Protein 9A5V (pdb70)

Solvent-accessible surface area: 47617 Å² total; per-residue (Å²): 240,203,200,167,116,11,139,32,0,52,1,0,1,0,0,0,2,21,21,72,0,0,1,1,12,0,0,4,0,56,72,7,0,0,0,0,1,0,0,4,20,131,38,70,103,85,33,41,20,12,62,18,0,1,3,24,3,42,4,0,69,117,74,41,120,58,6,75,0,0,0,1,1,0,6,32,52,72,2,2,1,4,0,14,32,1,12,69,106,6,118,14,24,0,8,0,5,83,1,0,5,10,23,1,129,87,34,9,151,126,69,47,24,149,163,212,38,63,27,107,114,5,108,18,183,17,90,38,82,38,163,27,7,107,0,32,4,0,89,5,12,6,18,1,0,29,3,4,0,0,2,0,128,14,70,54,13,10,0,0,3,1,12,11,1,2,14,11,132,79,27,18,69,141,40,84,17,43,66,56,65,0,30,122,15,5,111,83,33,6,8,0,0,2,0,3,0,17,10,0,48,137,73,28,156,16,61,28,5,49,43,0,38,36,45,0,28,72,6,2,153,108,10,130,40,9,0,2,0,0,0,58,2,38,10,0,10,1,1,5,13,0,3,105,3,0,49,147,38,57,6,62,0,0,13,1,24,185,59,1,82,70,19,11,135,37,0,78,179,36,54,29,5,133,24,106,99,144,28,44,22,56,15,150,36,4,180,162,74,76,88,130,74,0,0,0,1,0,2,2,78,148,6,46,6,14,38,2,0,39,97,1,11,83,158,68,32,207,105,12,50,7,59,146,34,0,5,0,0,0,2,2,65,51,82,71,20,74,31,69,99,11,19,97,3,5,15,47,0,9,104,28,23,3,122,27,21,31,58,105,97,151,1,42,8,23,7,40,1,6,41,52,2,2,41,63,0,5,80,28,0,129,12,105,15,0,0,0,6,7,0,30,36,34,16,0,25,17,0,8,94,4,0,68,123,40,65,27,146,173,81,36,14,23,50,1,57,38,0,19,2,0,19,3,150,42,162,118,40,118,92,22,133,95,14,63,94,21,63,36,16,8,9,22,108,14,52,34,70,16,37,125,93,4,22,152,16,1,133,67,0,4,87,22,0,0,2,0,0,0,0,0,2,28,135,173,153,86,83,45,52,19,22,8,62,19,26,4,74,2,5,20,57,63,191,122,18,111,45,28,25,86,85,0,26,104,52,0,114,63,28,0,66,128,16,41,140,85,91,145,45,121,101,75,79,5,69,81,41,0,87,76,29,0,51,125,35,0,89,119,114,20,108,35,118,4,26,12,12,11,9,28,5,65,66,57,216,78,23,137,118,64,14,0,1,0,0,0,1,0,0,6,20,25,71,4,4,0,0,2,1,2,9,14,69,62,4,0,0,0,1,0,0,0,6,42,129,40,58,105,111,34,36,7,13,49,77,5,2,0,27,5,48,16,0,64,150,14,69,114,50,12,57,0,0,0,1,2,0,7,34,62,34,2,2,3,0,0,0,22,0,14,131,80,3,112,5,32,0,28,0,0,94,1,1,3,13,32,0,127,59,43,0,112,150,52,62,10,51,243,112,18,135,35,33,102,11,28,27,119,65,106,23,156,49,213,62,9,19,0,18,2,0,42,5,10,8,17,1,13,14,4,8,0,0,2,1,80,13,88,31,21,19,2,0,2,0,2,3,1,3,5,9,118,44,38,65,32,120,76,12,46,65,93,40,0,47,98,18,10,188,120,33,8,11,0,0,0,0,2,0,26,18,0,32,74,91,134,84,29,45,26,5,123,136,0,8,104,22,0,60,51,18,4,173,146,25,123,14,13,0,0,1,0,2,68,16,34,10,2,33,0,0,33,13,0,0,80,0,0,52,122,44,41,8,62,0,1,26,11,21,216,72,0,87,41,4,9,121,20,0,79,110,43,40,55,3,98,33,81,207,115,5,56,24,106,71,92,71,4,130,210,52,82,50,62,76,0,0,0,0,0,22,1,3,8,5,75,100,163,15,7,0,4,71,1,7,84,59,86,27,225,82,6,66,19,67,122,49,3,11,0,0,3,1,7,58,61,85,75,23,49,31,51,38,7,11,90,8,5,11,50,0,22,96,41,36,0,71,12,34,46,26,126,129,61,49,3,48,9,37,8,32,2,0,26,78,0,2,50,53,0,4,134,29,0,141,7,73,3,0,0,0,2,4,0,33,49,38,14,1,85,50,0,14,124,4,0,58,87,14,62,15,61,123,133,29,16,30,54,6,49,26,0,45,0,0,2,0,90,35,116,114,22,64,70,32,23,127,10,61,31,32,57,34,40,3,8,27,61,14,55,38,66,13,33,123,103,4,17,161,19,1,124,48,0,3,73,37,0,0,0,0,0,0,0,0,0,38,34,141,95,51,135,46,47,16,38,4,61,8,34,4,72,2,5,22,62,82,212,132,18,26,114,26,9,91,65,0,48,112,63,0,40,78,44,0,112,115,3,10,139,171,135,25,76,118,84,72,86,0,66,90,51,0,41,100,27,0,40,80,35,0,74,132,110,18,97,38,163,9,24,21,12,15,0,16,4,98,62

Sequence (1110 aa):
MKKKNTENVRIIALGGVGEIGKNLYVIEIDSDIFVVDAGLMHPENEMLGIDVVIPDISYLIERADRVKAIFLTHGHDENIGGVFYLLNKLSVPVYGTKLTLALLREKLKQYGHNRKTDLREIHSKSVITFESTKVSFFRTIHSIPDSVGVSFKTSLGSIVCTGDFKFDQTPALNQTCDIGEIAKIGNSGVLALLSDSANAERPGYTPSEAAVSGEISDALYNSQNRVIIAVFASNINRIQQVIHAAAQNGRKIAVAGKNLQSVLQLARKLGYIEADDELFISVQDVKKYPKREVAIITAGSQGEPLAALTRMANKAHKQLNIEEGDTVVIASTPIPGQELIYSKTVDLLARAGAQVIFAQKRVHVSGHGSQEELKLMINLLKPKYLIPVNGEYRMQKAHSKIAEETGMKRSDIFLIEKGDVVEFRGQNVKIGDKVPYGNILIDGLGVGDIGNIVLRDRRLLSQDGILIVVITLDKQKKHLVSGPEIITRGFVYVRESEGLIVQATELVRSIVTEATETSNVEWSTLKQAMRDALNQFLYEKTKRKPMIIPIIMEVMKFVKNDQTAVFALGGLGEIGKNTYAVQFQDEIVLIDAGIKFPEDELLGIDYVIPDYTYLVKNEDKIKGLFITHGHEDHIGGIPYLLRQVNIPVYGGKLAIGLLRNKLEEHGLLRQTKLNIIGEDDIVKFRKTAVSFFRTTHSIPDSYGIVVKTPPGNIVHTGDFKFDFTPVGEPANLTKMAEIGKEGVLCLLSDSTNSENPEFTMSERRVGESIHDIFRKVDGRIIFATFASNIHRLQQVIEAAVQNGRKVAVFGRSMESAIEIGQTLGYINCPKNTFIEHNEINRMPANKVTILCTGSQGEPMAALSRIANGTHRQISINPGDTVVFSSSPIPGNTISVSRTINQLYRAGAEVIHGPLNDIHTSGHGGQEEQKLMLRLIKPKFFMPIHGEYRMQKMHVKLATDCGIPEENCFIMDNGEVLALKGDEASVAGKIPSGSVYIDGSGIGDIGNIVLRDRRILSEEGLVIVVVSIDMDDFKISAGPDLISRGFVYMRESGDLINDAQELISNHLQKVMERKTTQWSEIKNEITDTLAPFLYEKTKRRPMILPIIMEV

B-factor: mean 0.93, std 0.07, range [0.33, 0.99]

Radius of gyration: 32.74 Å; Cα contacts (8 Å, |Δi|>4): 2543; chains: 2; bounding box: 76×92×89 Å

Nearest PDB structures (foldseek):
  3zq4-assembly1_A  TM=9.677E-01  e=1.325E-75  Bacillus subtilis subsp. subtilis str. 168
  3zq4-assembly1_C  TM=9.703E-01  e=3.789E-74  Bacillus subtilis subsp. subtilis str. 168
  3zq4-assembly1_E  TM=9.564E-01  e=8.034E-74  Bacillus subtilis subsp. subtilis str. 168
  3zq4-assembly1_D  TM=9.580E-01  e=2.026E-73  Bacillus subtilis subsp. subtilis str. 168
  6k6w-assembly2_B  TM=9.629E-01  e=6.468E-61  Staphylococcus epidermidis ATCC 12228

Foldseek 3Di:
DPQDAFFKWKKFFLDQAQDFFQGWIWIDTPQAIEIEFGAWAQDDPLQPQFGIKGKDPVVCLVSLVRYAEYEYQAADRSGQVRVLVVVVRHQYEYEAAPLNVLSNVVSCVVLVPPDDHRYDHDAQQDWDDDPRWIKHWWDFFFLAPRGIKIWTQHNLAIEIEGPFHFAAPDAFPPRHTRLVVLLVSQVRAAAEYAYELAALVFPDWWDYVVQLLVVLLVLLQPAPFEEEEFDQLRRLSLVQSNQVSLVVQQAAEEEEEPSSVVSVVSCVVSPNHDHDPVSYDYLQCCVVDGRSRYYYYYAYHNRHRQPQLQCQLVVNHDRHHDAARYEYEYLDDADVVCVVSVVVSVVSNVVNNYHYHYDVGPNYIHRHTHLVRLLSSCVSNVHQAYEYGNDRLVSLVSSLVSNVVNVHDSVRYDSDDHQWMFMDGNPDTDTDDGDDMDMFTHRPSDTNPDDPVVSVLVVLCQPAREKEFEWEAEPPLRDTPDFRDIDTDPHDDCVVCVVVRVVLRVQLVVLSVVQSVVVDDDPVRNQVVSQVSSQVSCCVVPVGGHHYHYHYHYD/DVLFDLQWKKKFWQDFAQDFFQTWIWIDRHLAIEIEFGAWDADDPLQPQFGIKHKDCVVCLVNLRSYAAYEYQAQDRRGHVRVLVVCVRHAHAYEFAPLNLLNNLVVCVVSVNNVRYHYHHDDQQDWADDDFKIKHWWDAFFLAPRGIKIWIAGPQGIETERGFHAQAPPAPDDGTDLVVLLVLQVRAAAEYAYELAALVPADWWDYVVLLLVLLLVVLVPAQFEEEEEDDLRRLSLVQSNLVSLVVQQAAEEEFDPSNVSSQVSCVVSVVHDDDPRRYDYLVCCVVDRRSRYYYYWYCLLLDCPTPLNCQLVVNHPRHHDDARYEYERLDDHDVPSPVSNVVSVVSNVVSRYHYHDDDPSSNYIHRHTHLVRLLSSCLSNVHQAYEYGNDRLVSLVSSLVSNVVSPHDSVRYDNDDHQFMWITGDNDIDRRDGDDHDIWTHRPPDTNPDDPVNSVLVVLCQPANEKEFEWEAALVQLDTPDFRAIDTDSHDDCVVCVVVRVVLRVQLVVQSVVVSVVSDDDPVVNQCSSQVRRQVSCCVVPVGGHHYHYHYHYD

Secondary structure (DSSP, 8-state):
---PPP-EEEEEEEESBSBSS--EEEEEETTEEEEE----BPPPTTSTT--EEEE--HHHHTTTTTEEEEE-S---HHHHTTHHHHHHH----EEE-HHHHHHHHHHHHHTT--S---EEE--TT-EEE-SS-EEEEEE-B-SSSS-EEEEEEETTEEEEE--S-B--SS-GGG----HHHHHHHHHT-EEEEEEE-TTTTS-S-PPPHHHHHHHHHHHHHH-SS-EEEE--TT-HHHHHHHHHHHHHTT-EEEEE-HHHHHHHHHHHHHTS----GGGEE-GGGGGGS-GGGEEEEE--TTS-SHHHHHHHHTT--SS----TT-EEEE-S-PPTT-HHHHHHHHHHHHHTT-EEE-TTSSS---SS--HHHHHHHHHHH--SEEEEESB-HHHHHHHHHHHHHTT--GGGB----TT-EEEEETTEEEEEPPPP--EEEEETTEES---HHHHHHHHHHHHH-EEEEEEEE-TTT--EEEEEEEEEESSS-TTT-HHHHHHHHHHHHHHHHHHHHSTT--HHHHHHHHHHHHHHHHHHHHS--PEEEEEEEE-/-TTS-TTSEEEEEEESBSBSS--EEEEEETTEEEEE----BPPPTTSTT--EEEE--HHHHTTGGGEEEEE-S-S-HHHHTTHHHHHHH----EEE-HHHHHHHHHHHHHTT-TTT--EEE--TT-EEE-SS-EEEEEE-B-SSSS-EEEEEEETTEEEEE--S-B--SS-SSPPP-HHHHHHHHHH-EEEEEEE-TTTT--SPPPPHHHHHHHHHHHHHH--S-EEEE--TT-HHHHHHHHHHHHHTT-EEEEESHHHHHHHHHHHHHTSS---TTSB--GGGGGGS-GGGEEEEES-TT--TTSHHHHHHTT--SS----TT-EEEE-SPPPTT-HHHHHHHHHHHHHTT-EEE-SGGG-----SS--HHHHHHHHHHH--SEEEEESB-HHHHHHHHHHHHHTT--GGGB----TTEEEEEETTEEEEEEE----EEEEETTEES---HHHHHHHHHHHHT-EEEEEEEEETTTTEEEEEEEEEEESS--TTTSHHHHHHHHHHHHHHHHHHHHTT---HHHHHHHHHHHHHHHHHHHHS--PEEEEEEEE-

Structure (mmCIF, N/CA/C/O backbone):
data_9A5V
#
_entry.id   9A5V
#
loop_
_entity.id
_entity.type
_entity.pdbx_description
1 POLYMER RNJ2_BACSU
2 POLYMER RNJ1_BACSU
#
loop_
_atom_site.group_PDB
_atom_site.id
_atom_site.type_symbol
_atom_site.label_atom_id
_atom_site.label_alt_id
_atom_site.label_comp_id
_atom_site.label_asym_id
_atom_site.label_entity_id
_atom_site.label_seq_id
_atom_site.pdbx_PDB_ins_code
_atom_site.Cartn_x
_atom_site.Cartn_y
_atom_site.Cartn_z
_atom_site.occupancy
_atom_site.B_iso_or_equiv
_atom_site.auth_seq_id
_atom_site.auth_comp_id
_atom_site.auth_asym_id
_atom_site.auth_atom_id
_atom_site.pdbx_PDB_model_num
ATOM 1 N N . MET A 1 1 ? 1.978 -46.598 -35.317 1.000 0.330 1 MET A N 1
ATOM 2 C CA . MET A 1 1 ? 1.487 -46.307 -33.949 1.000 0.330 1 MET A CA 1
ATOM 3 C C . MET A 1 1 ? -0.014 -46.086 -34.006 1.000 0.330 1 MET A C 1
ATOM 4 O O . MET A 1 1 ? -0.444 -45.236 -34.776 1.000 0.330 1 MET A O 1
ATOM 20 N N . LYS A 1 2 ? -0.816 -46.843 -33.248 1.000 0.370 2 LYS A N 1
ATOM 21 C CA . LYS A 1 2 ? -2.248 -46.536 -33.111 1.000 0.370 2 LYS A CA 1
ATOM 22 C C . LYS A 1 2 ? -2.372 -45.186 -32.400 1.000 0.370 2 LYS A C 1
ATOM 23 O O . LYS A 1 2 ? -1.744 -45.009 -31.361 1.000 0.370 2 LYS A O 1
ATOM 42 N N . LYS A 1 3 ? -3.146 -44.246 -32.957 1.000 0.470 3 LYS A N 1
ATOM 43 C CA . LYS A 1 3 ? -3.616 -43.076 -32.203 1.000 0.470 3 LYS A CA 1
ATOM 44 C C . LYS A 1 3 ? -4.421 -43.626 -31.027 1.000 0.470 3 LYS A C 1
ATOM 45 O O . LYS A 1 3 ? -5.546 -44.074 -31.230 1.000 0.470 3 LYS A O 1
ATOM 64 N N . LYS A 1 4 ? -3.814 -43.698 -29.843 1.000 0.630 4 LYS A N 1
ATOM 65 C CA . LYS A 1 4 ? -4.553 -43.966 -28.609 1.000 0.630 4 LYS A CA 1
ATOM 66 C C . LYS A 1 4 ? -5.555 -42.818 -28.464 1.000 0.630 4 LYS A C 1
ATOM 67 O O . LYS A 1 4 ? -5.163 -41.661 -28.586 1.000 0.630 4 LYS A O 1
ATOM 86 N N . ASN A 1 5 ? -6.836 -43.141 -28.324 1.000 0.830 5 ASN A N 1
ATOM 87 C CA . ASN A 1 5 ? -7.846 -42.139 -28.005 1.000 0.830 5 ASN A CA 1
ATOM 88 C C . ASN A 1 5 ? -7.676 -41.787 -26.524 1.000 0.830 5 ASN A C 1
ATOM 89 O O . ASN A 1 5 ? -7.699 -42.692 -25.697 1.000 0.830 5 ASN A O 1
ATOM 100 N N . THR A 1 6 ? -7.476 -40.509 -26.215 1.000 0.890 6 THR A N 1
ATOM 101 C CA . THR A 1 6 ? -7.475 -39.985 -24.845 1.000 0.890 6 THR A CA 1
ATOM 102 C C . THR A 1 6 ? -8.861 -40.183 -24.248 1.000 0.890 6 THR A C 1
ATOM 103 O O . THR A 1 6 ? -9.857 -39.803 -24.872 1.000 0.890 6 THR A O 1
ATOM 114 N N . GLU A 1 7 ? -8.930 -40.768 -23.058 1.000 0.880 7 GLU A N 1
ATOM 115 C CA . GLU A 1 7 ? -10.198 -41.032 -22.377 1.000 0.880 7 GLU A CA 1
ATOM 116 C C . GLU A 1 7 ? -10.532 -39.932 -21.367 1.000 0.880 7 GLU A C 1
ATOM 117 O O . GLU A 1 7 ? -11.698 -39.540 -21.263 1.000 0.880 7 GLU A O 1
ATOM 129 N N . ASN A 1 8 ? -9.525 -39.417 -20.649 1.000 0.920 8 ASN A N 1
ATOM 130 C CA . ASN A 1 8 ? -9.712 -38.434 -19.582 1.000 0.920 8 ASN A CA 1
ATOM 131 C C . ASN A 1 8 ? -8.649 -37.320 -19.607 1.000 0.920 8 ASN A C 1
ATOM 132 O O . ASN A 1 8 ? -7.460 -37.588 -19.782 1.000 0.920 8 ASN A O 1
ATOM 143 N N . VAL A 1 9 ? -9.078 -36.074 -19.377 1.000 0.960 9 VAL A N 1
ATOM 144 C CA . VAL A 1 9 ? -8.207 -34.904 -19.167 1.000 0.960 9 VAL A CA 1
ATOM 145 C C . VAL A 1 9 ? -8.605 -34.205 -17.875 1.000 0.960 9 VAL A C 1
ATOM 146 O O . VAL A 1 9 ? -9.788 -33.945 -17.656 1.000 0.960 9 VAL A O 1
ATOM 159 N N . ARG A 1 10 ? -7.628 -33.849 -17.037 1.000 0.970 10 ARG A N 1
ATOM 160 C CA . ARG A 1 10 ? -7.855 -33.041 -15.829 1.000 0.970 10 ARG A CA 1
ATOM 161 C C . ARG A 1 10 ? -6.930 -31.838 -15.815 1.000 0.970 10 ARG A C 1
ATOM 162 O O . ARG A 1 10 ? -5.741 -31.967 -16.091 1.000 0.970 10 ARG A O 1
ATOM 183 N N . ILE A 1 11 ? -7.485 -30.684 -15.476 1.000 0.980 11 ILE A N 1
ATOM 184 C CA . ILE A 1 11 ? -6.755 -29.424 -15.347 1.000 0.980 11 ILE A CA 1
ATOM 185 C C . ILE A 1 11 ? -6.931 -28.932 -13.915 1.000 0.980 11 ILE A C 1
ATOM 186 O O . ILE A 1 11 ? -8.057 -28.863 -13.424 1.000 0.980 11 ILE A O 1
ATOM 202 N N . ILE A 1 12 ? -5.819 -28.628 -13.251 1.000 0.980 12 ILE A N 1
ATOM 203 C CA . ILE A 1 12 ? -5.783 -28.237 -11.840 1.000 0.980 12 ILE A CA 1
ATOM 204 C C . ILE A 1 12 ? -4.800 -27.083 -11.688 1.000 0.980 12 ILE A C 1
ATOM 205 O O . ILE A 1 12 ? -3.696 -27.140 -12.224 1.000 0.980 12 ILE A O 1
ATOM 221 N N . ALA A 1 13 ? -5.160 -26.062 -10.922 1.000 0.980 13 ALA A N 1
ATOM 222 C CA . ALA A 1 13 ? -4.224 -25.031 -10.495 1.000 0.980 13 ALA A CA 1
ATOM 223 C C . ALA A 1 13 ? -3.889 -25.237 -9.010 1.000 0.980 13 ALA A C 1
ATOM 224 O O . ALA A 1 13 ? -4.788 -25.251 -8.169 1.000 0.980 13 ALA A O 1
ATOM 231 N N . LEU A 1 14 ? -2.606 -25.407 -8.671 1.000 0.980 14 LEU A N 1
ATOM 232 C CA . LEU A 1 14 ? -2.154 -25.424 -7.267 1.000 0.980 14 LEU A CA 1
ATOM 233 C C . LEU A 1 14 ? -1.752 -24.017 -6.784 1.000 0.980 14 LEU A C 1
ATOM 234 O O . LEU A 1 14 ? -1.678 -23.773 -5.581 1.000 0.980 14 LEU A O 1
ATOM 250 N N . GLY A 1 15 ? -1.562 -23.079 -7.715 1.000 0.980 15 GLY A N 1
ATOM 251 C CA . GLY A 1 15 ? -1.333 -21.654 -7.475 1.000 0.980 15 GLY A CA 1
ATOM 252 C C . GLY A 1 15 ? -1.584 -20.827 -8.743 1.000 0.980 15 GLY A C 1
ATOM 253 O O . GLY A 1 15 ? -1.928 -21.390 -9.783 1.000 0.980 15 GLY A O 1
ATOM 257 N N . GLY A 1 16 ? -1.471 -19.498 -8.656 1.000 0.970 16 GLY A N 1
ATOM 258 C CA . GLY A 1 16 ? -1.687 -18.587 -9.796 1.000 0.970 16 GLY A CA 1
ATOM 259 C C . GLY A 1 16 ? -3.153 -18.301 -10.151 1.000 0.970 16 GLY A C 1
ATOM 260 O O . GLY A 1 16 ? -3.431 -17.570 -11.099 1.000 0.970 16 GLY A O 1
ATOM 264 N N . VAL A 1 17 ? -4.115 -18.851 -9.401 1.000 0.970 17 VAL A N 1
ATOM 265 C CA . VAL A 1 17 ? -5.548 -18.538 -9.535 1.000 0.970 17 VAL A CA 1
ATOM 266 C C . VAL A 1 17 ? -6.091 -17.941 -8.239 1.000 0.970 17 VAL A C 1
ATOM 267 O O . VAL A 1 17 ? -5.917 -18.484 -7.146 1.000 0.970 17 VAL A O 1
ATOM 280 N N . GLY A 1 18 ? -6.754 -16.794 -8.364 1.000 0.940 18 GLY A N 1
ATOM 281 C CA . GLY A 1 18 ? -7.287 -16.021 -7.240 1.000 0.940 18 GLY A CA 1
ATOM 282 C C . GLY A 1 18 ? -6.222 -15.184 -6.527 1.000 0.940 18 GLY A C 1
ATOM 283 O O . GLY A 1 18 ? -6.505 -14.636 -5.465 1.000 0.940 18 GLY A O 1
ATOM 287 N N . GLU A 1 19 ? -5.030 -15.094 -7.115 1.000 0.940 19 GLU A N 1
ATOM 288 C CA . GLU A 1 19 ? -3.826 -14.426 -6.620 1.000 0.940 19 GLU A CA 1
ATOM 289 C C . GLU A 1 19 ? -2.906 -14.083 -7.806 1.000 0.940 19 GLU A C 1
ATOM 290 O O . GLU A 1 19 ? -3.138 -14.551 -8.922 1.000 0.940 19 GLU A O 1
ATOM 302 N N . ILE A 1 20 ? -1.868 -13.285 -7.558 1.000 0.920 20 ILE A N 1
ATOM 303 C CA . ILE A 1 20 ? -0.769 -13.036 -8.502 1.000 0.920 20 ILE A CA 1
ATOM 304 C C . ILE A 1 20 ? 0.474 -13.756 -7.966 1.000 0.920 20 ILE A C 1
ATOM 305 O O . ILE A 1 20 ? 0.788 -13.655 -6.777 1.000 0.920 20 ILE A O 1
ATOM 321 N N . GLY A 1 21 ? 1.157 -14.492 -8.839 1.000 0.940 21 GLY A N 1
ATOM 322 C CA . GLY A 1 21 ? 2.319 -15.309 -8.504 1.000 0.940 21 GLY A CA 1
ATOM 323 C C . GLY A 1 21 ? 1.971 -16.747 -8.117 1.000 0.940 21 GLY A C 1
ATOM 324 O O . GLY A 1 21 ? 0.819 -17.177 -8.182 1.000 0.940 21 GLY A O 1
ATOM 328 N N . LYS A 1 22 ? 2.988 -17.529 -7.724 1.000 0.970 22 LYS A N 1
ATOM 329 C CA . LYS A 1 22 ? 2.846 -18.973 -7.440 1.000 0.970 22 LYS A CA 1
ATOM 330 C C . LYS A 1 22 ? 2.239 -19.777 -8.604 1.000 0.970 22 LYS A C 1
ATOM 331 O O . LYS A 1 22 ? 1.580 -20.787 -8.366 1.000 0.970 22 LYS A O 1
ATOM 350 N N . ASN A 1 23 ? 2.467 -19.376 -9.856 1.000 0.980 23 ASN A N 1
ATOM 351 C CA . ASN A 1 23 ? 1.892 -20.061 -11.015 1.000 0.980 23 ASN A CA 1
ATOM 352 C C . ASN A 1 23 ? 2.353 -21.527 -11.060 1.000 0.980 23 ASN A C 1
ATOM 353 O O . ASN A 1 23 ? 3.550 -21.803 -11.149 1.000 0.980 23 ASN A O 1
ATOM 364 N N . LEU A 1 24 ? 1.406 -22.462 -10.940 1.000 0.990 24 LEU A N 1
ATOM 365 C CA . LEU A 1 24 ? 1.651 -23.902 -11.018 1.000 0.990 24 LEU A CA 1
ATOM 366 C C . LEU A 1 24 ? 0.373 -24.599 -11.487 1.000 0.990 24 LEU A C 1
ATOM 367 O O . LEU A 1 24 ? -0.591 -24.750 -10.725 1.000 0.990 24 LEU A O 1
ATOM 383 N N . TYR A 1 25 ? 0.391 -25.054 -12.738 1.000 0.990 25 TYR A N 1
ATOM 384 C CA . TYR A 1 25 ? -0.735 -25.724 -13.384 1.000 0.990 25 TYR A CA 1
ATOM 385 C C . TYR A 1 25 ? -0.410 -27.193 -13.644 1.000 0.990 25 TYR A C 1
ATOM 386 O O . TYR A 1 25 ? 0.656 -27.534 -14.150 1.000 0.990 25 TYR A O 1
ATOM 404 N N . VAL A 1 26 ? -1.339 -28.080 -13.317 1.000 0.990 26 VAL A N 1
ATOM 405 C CA . VAL A 1 26 ? -1.209 -29.526 -13.489 1.000 0.990 26 VAL A CA 1
ATOM 406 C C . VAL A 1 26 ? -2.176 -29.974 -14.576 1.000 0.990 26 VAL A C 1
ATOM 407 O O . VAL A 1 26 ? -3.386 -29.771 -14.471 1.000 0.990 26 VAL A O 1
ATOM 420 N N . ILE A 1 27 ? -1.629 -30.597 -15.615 1.000 0.980 27 ILE A N 1
ATOM 421 C CA . ILE A 1 27 ? -2.367 -31.159 -16.743 1.000 0.980 27 ILE A CA 1
ATOM 422 C C . ILE A 1 27 ? -2.228 -32.682 -16.682 1.000 0.980 27 ILE A C 1
ATOM 423 O O . ILE A 1 27 ? -1.158 -33.223 -16.968 1.000 0.980 27 ILE A O 1
ATOM 439 N N . GLU A 1 28 ? -3.296 -33.385 -16.305 1.000 0.970 28 GLU A N 1
ATOM 440 C CA . GLU A 1 28 ? -3.347 -34.847 -16.406 1.000 0.970 28 GLU A CA 1
ATOM 441 C C . GLU A 1 28 ? -3.981 -35.260 -17.732 1.000 0.970 28 GLU A C 1
ATOM 442 O O . GLU A 1 28 ? -5.072 -34.801 -18.078 1.000 0.970 28 GLU A O 1
ATOM 454 N N . ILE A 1 29 ? -3.313 -36.158 -18.452 1.000 0.960 29 ILE A N 1
ATOM 455 C CA . ILE A 1 29 ? -3.819 -36.790 -19.671 1.000 0.960 29 ILE A CA 1
ATOM 456 C C . ILE A 1 29 ? -3.742 -38.295 -19.436 1.000 0.960 29 ILE A C 1
ATOM 457 O O . ILE A 1 29 ? -2.659 -38.886 -19.432 1.000 0.960 29 ILE A O 1
ATOM 473 N N . ASP A 1 30 ? -4.901 -38.904 -19.192 1.000 0.930 30 ASP A N 1
ATOM 474 C CA . ASP A 1 30 ? -5.033 -40.283 -18.726 1.000 0.930 30 ASP A CA 1
ATOM 475 C C . ASP A 1 30 ? -4.150 -40.554 -17.480 1.000 0.930 30 ASP A C 1
ATOM 476 O O . ASP A 1 30 ? -4.411 -40.057 -16.380 1.000 0.930 30 ASP A O 1
ATOM 485 N N . SER A 1 31 ? -3.087 -41.346 -17.630 1.000 0.930 31 SER A N 1
ATOM 486 C CA . SER A 1 31 ? -2.161 -41.692 -16.548 1.000 0.930 31 SER A CA 1
ATOM 487 C C . SER A 1 31 ? -1.027 -40.690 -16.358 1.000 0.930 31 SER A C 1
ATOM 488 O O . SER A 1 31 ? -0.457 -40.656 -15.269 1.000 0.930 31 SER A O 1
ATOM 496 N N . ASP A 1 32 ? -0.691 -39.900 -17.374 1.000 0.970 32 ASP A N 1
ATOM 497 C CA . ASP A 1 32 ? 0.468 -39.012 -17.330 1.000 0.970 32 ASP A CA 1
ATOM 498 C C . ASP A 1 32 ? 0.092 -37.661 -16.725 1.000 0.970 32 ASP A C 1
ATOM 499 O O . ASP A 1 32 ? -0.949 -37.090 -17.049 1.000 0.970 32 ASP A O 1
ATOM 508 N N . ILE A 1 33 ? 0.964 -37.140 -15.862 1.000 0.980 33 ILE A N 1
ATOM 509 C CA . ILE A 1 33 ? 0.841 -35.812 -15.263 1.000 0.980 33 ILE A CA 1
ATOM 510 C C . ILE A 1 33 ? 1.961 -34.926 -15.798 1.000 0.980 33 ILE A C 1
ATOM 511 O O . ILE A 1 33 ? 3.142 -35.281 -15.752 1.000 0.980 33 ILE A O 1
ATOM 527 N N . PHE A 1 34 ? 1.592 -33.741 -16.257 1.000 0.990 34 PHE A N 1
ATOM 528 C CA . PHE A 1 34 ? 2.518 -32.703 -16.678 1.000 0.990 34 PHE A CA 1
ATOM 529 C C . PHE A 1 34 ? 2.299 -31.460 -15.821 1.000 0.990 34 PHE A C 1
ATOM 530 O O . PHE A 1 34 ? 1.162 -31.110 -15.513 1.000 0.990 34 PHE A O 1
ATOM 547 N N . VAL A 1 35 ? 3.386 -30.799 -15.434 1.000 0.990 35 VAL A N 1
ATOM 548 C CA . VAL A 1 35 ? 3.345 -29.545 -14.674 1.000 0.990 35 VAL A CA 1
ATOM 549 C C . VAL A 1 35 ? 3.767 -28.409 -15.594 1.000 0.990 35 VAL A C 1
ATOM 550 O O . VAL A 1 35 ? 4.745 -28.548 -16.328 1.000 0.990 35 VAL A O 1
ATOM 563 N N . VAL A 1 36 ? 3.036 -27.302 -15.568 1.000 0.990 36 VAL A N 1
ATOM 564 C CA . VAL A 1 36 ? 3.375 -26.062 -16.266 1.000 0.990 36 VAL A CA 1
ATOM 565 C C . VAL A 1 36 ? 3.631 -24.992 -15.224 1.000 0.990 36 VAL A C 1
ATOM 566 O O . VAL A 1 36 ? 2.730 -24.655 -14.457 1.000 0.990 36 VAL A O 1
ATOM 579 N N . ASP A 1 37 ? 4.854 -24.472 -15.247 1.000 0.980 37 ASP A N 1
ATOM 580 C CA . ASP A 1 37 ? 5.403 -23.532 -14.278 1.000 0.980 37 ASP A CA 1
ATOM 581 C C . ASP A 1 37 ? 5.381 -24.045 -12.828 1.000 0.980 37 ASP A C 1
ATOM 582 O O . ASP A 1 37 ? 4.720 -25.018 -12.466 1.000 0.980 37 ASP A O 1
ATOM 591 N N . ALA A 1 38 ? 6.198 -23.417 -11.992 1.000 0.980 38 ALA A N 1
ATOM 592 C CA . ALA A 1 38 ? 6.176 -23.556 -10.547 1.000 0.980 38 ALA A CA 1
ATOM 593 C C . ALA A 1 38 ? 6.807 -22.317 -9.910 1.000 0.980 38 ALA A C 1
ATOM 594 O O . ALA A 1 38 ? 8.011 -22.265 -9.647 1.000 0.980 38 ALA A O 1
ATOM 601 N N . GLY A 1 39 ? 5.981 -21.301 -9.700 1.000 0.970 39 GLY A N 1
ATOM 602 C CA . GLY A 1 39 ? 6.374 -20.008 -9.162 1.000 0.970 39 GLY A CA 1
ATOM 603 C C . GLY A 1 39 ? 6.518 -19.918 -7.652 1.000 0.970 39 GLY A C 1
ATOM 604 O O . GLY A 1 39 ? 6.087 -20.796 -6.906 1.000 0.970 39 GLY A O 1
ATOM 608 N N . LEU A 1 40 ? 7.054 -18.785 -7.210 1.000 0.960 40 LEU A N 1
ATOM 609 C CA . LEU A 1 40 ? 6.885 -18.264 -5.854 1.000 0.960 40 LEU A CA 1
ATOM 610 C C . LEU A 1 40 ? 5.978 -17.024 -5.858 1.000 0.960 40 LEU A C 1
ATOM 611 O O . LEU A 1 40 ? 5.596 -16.524 -6.912 1.000 0.960 40 LEU A O 1
ATOM 627 N N . MET A 1 41 ? 5.633 -16.533 -4.676 1.000 0.950 41 MET A N 1
ATOM 628 C CA . MET A 1 41 ? 4.921 -15.275 -4.455 1.000 0.950 41 MET A CA 1
ATOM 629 C C . MET A 1 41 ? 5.598 -14.537 -3.301 1.000 0.950 41 MET A C 1
ATOM 630 O O . MET A 1 41 ? 6.050 -15.165 -2.337 1.000 0.950 41 MET A O 1
ATOM 644 N N . HIS A 1 42 ? 5.663 -13.211 -3.389 1.000 0.890 42 HIS A N 1
ATOM 645 C CA . HIS A 1 42 ? 6.092 -12.387 -2.264 1.000 0.890 42 HIS A CA 1
ATOM 646 C C . HIS A 1 42 ? 5.009 -12.363 -1.172 1.000 0.890 42 HIS A C 1
ATOM 647 O O . HIS A 1 42 ? 3.822 -12.324 -1.494 1.000 0.890 42 HIS A O 1
ATOM 661 N N . PRO A 1 43 ? 5.387 -12.412 0.113 1.000 0.890 43 PRO A N 1
ATOM 662 C CA . PRO A 1 43 ? 4.419 -12.457 1.197 1.000 0.890 43 PRO A CA 1
ATOM 663 C C . PRO A 1 43 ? 3.558 -11.192 1.226 1.000 0.890 43 PRO A C 1
ATOM 664 O O . PRO A 1 43 ? 4.046 -10.087 0.996 1.000 0.890 43 PRO A O 1
ATOM 675 N N . GLU A 1 44 ? 2.272 -11.357 1.533 1.000 0.820 44 GLU A N 1
ATOM 676 C CA . GLU A 1 44 ? 1.379 -10.225 1.790 1.000 0.820 44 GLU A CA 1
ATOM 677 C C . GLU A 1 44 ? 1.718 -9.557 3.135 1.000 0.820 44 GLU A C 1
ATOM 678 O O . GLU A 1 44 ? 2.331 -10.179 4.002 1.000 0.820 44 GLU A O 1
ATOM 690 N N . ASN A 1 45 ? 1.234 -8.331 3.364 1.000 0.750 45 ASN A N 1
ATOM 691 C CA . ASN A 1 45 ? 1.523 -7.542 4.576 1.000 0.750 45 ASN A CA 1
ATOM 692 C C . ASN A 1 45 ? 1.212 -8.267 5.906 1.000 0.750 45 ASN A C 1
ATOM 693 O O . ASN A 1 45 ? 1.806 -7.954 6.933 1.000 0.750 45 ASN A O 1
ATOM 704 N N . GLU A 1 46 ? 0.289 -9.237 5.915 1.000 0.810 46 GLU A N 1
ATOM 705 C CA . GLU A 1 46 ? -0.065 -10.016 7.116 1.000 0.810 46 GLU A CA 1
ATOM 706 C C . GLU A 1 46 ? 0.923 -11.162 7.417 1.000 0.810 46 GLU A C 1
ATOM 707 O O . GLU A 1 46 ? 0.924 -11.705 8.522 1.000 0.810 46 GLU A O 1
ATOM 719 N N . MET A 1 47 ? 1.775 -11.530 6.455 1.000 0.900 47 MET A N 1
ATOM 720 C CA . MET A 1 47 ? 2.769 -12.604 6.557 1.000 0.900 47 MET A CA 1
ATOM 721 C C . MET A 1 47 ? 4.116 -12.063 7.065 1.000 0.900 47 MET A C 1
ATOM 722 O O . MET A 1 47 ? 5.150 -12.194 6.411 1.000 0.900 47 MET A O 1
ATOM 736 N N . LEU A 1 48 ? 4.092 -11.427 8.239 1.000 0.920 48 LEU A N 1
ATOM 737 C CA . LEU A 1 48 ? 5.251 -10.763 8.844 1.000 0.920 48 LEU A CA 1
ATOM 738 C C . LEU A 1 48 ? 6.464 -11.705 8.971 1.000 0.920 48 LEU A C 1
ATOM 739 O O . LEU A 1 48 ? 6.349 -12.818 9.491 1.000 0.920 48 LEU A O 1
ATOM 755 N N . GLY A 1 49 ? 7.626 -11.246 8.499 1.000 0.920 49 GLY A N 1
ATOM 756 C CA . GLY A 1 49 ? 8.905 -11.966 8.549 1.000 0.920 49 GLY A CA 1
ATOM 757 C C . GLY A 1 49 ? 9.069 -13.119 7.548 1.000 0.920 49 GLY A C 1
ATOM 758 O O . GLY A 1 49 ? 10.151 -13.692 7.468 1.000 0.920 49 GLY A O 1
ATOM 762 N N . ILE A 1 50 ? 8.041 -13.468 6.766 1.000 0.940 50 ILE A N 1
ATOM 763 C CA . ILE A 1 50 ? 8.150 -14.506 5.728 1.000 0.940 50 ILE A CA 1
ATOM 764 C C . ILE A 1 50 ? 8.997 -13.981 4.562 1.000 0.940 50 ILE A C 1
ATOM 765 O O . ILE A 1 50 ? 8.860 -12.823 4.175 1.000 0.940 50 ILE A O 1
ATOM 781 N N . ASP A 1 51 ? 9.856 -14.824 3.980 1.000 0.910 51 ASP A N 1
ATOM 782 C CA . ASP A 1 51 ? 10.683 -14.424 2.833 1.000 0.910 51 ASP A CA 1
ATOM 783 C C . ASP A 1 51 ? 9.923 -14.599 1.513 1.000 0.910 51 ASP A C 1
ATOM 784 O O . ASP A 1 51 ? 9.850 -13.681 0.694 1.000 0.910 51 ASP A O 1
ATOM 793 N N . VAL A 1 52 ? 9.369 -15.798 1.293 1.000 0.930 52 VAL A N 1
ATOM 794 C CA . VAL A 1 52 ? 8.619 -16.170 0.084 1.000 0.930 52 VAL A CA 1
ATOM 795 C C . VAL A 1 52 ? 7.544 -17.209 0.404 1.000 0.930 52 VAL A C 1
ATOM 796 O O . VAL A 1 52 ? 7.622 -17.936 1.395 1.000 0.930 52 VAL A O 1
ATOM 809 N N . VAL A 1 53 ? 6.549 -17.312 -0.473 1.000 0.960 53 VAL A N 1
ATOM 810 C CA . VAL A 1 53 ? 5.482 -18.316 -0.406 1.000 0.960 53 VAL A CA 1
ATOM 811 C C . VAL A 1 53 ? 5.527 -19.166 -1.668 1.000 0.960 53 VAL A C 1
ATOM 812 O O . VAL A 1 53 ? 5.626 -18.630 -2.771 1.000 0.960 53 VAL A O 1
ATOM 825 N N . ILE A 1 54 ? 5.412 -20.483 -1.528 1.000 0.970 54 ILE A N 1
ATOM 826 C CA . ILE A 1 54 ? 5.322 -21.419 -2.657 1.000 0.970 54 ILE A CA 1
ATOM 827 C C . ILE A 1 54 ? 4.039 -22.267 -2.561 1.000 0.970 54 ILE A C 1
ATOM 828 O O . ILE A 1 54 ? 3.416 -22.309 -1.493 1.000 0.970 54 ILE A O 1
ATOM 844 N N . PRO A 1 55 ? 3.592 -22.909 -3.655 1.000 0.970 55 PRO A N 1
ATOM 845 C CA . PRO A 1 55 ? 2.406 -23.762 -3.635 1.000 0.970 55 PRO A CA 1
ATOM 846 C C . PRO A 1 55 ? 2.631 -25.032 -2.809 1.000 0.970 55 PRO A C 1
ATOM 847 O O . PRO A 1 55 ? 3.726 -25.599 -2.813 1.000 0.970 55 PRO A O 1
ATOM 858 N N . ASP A 1 56 ? 1.573 -25.525 -2.167 1.000 0.970 56 ASP A N 1
ATOM 859 C CA . ASP A 1 56 ? 1.527 -26.915 -1.707 1.000 0.970 56 ASP A CA 1
ATOM 860 C C . ASP A 1 56 ? 1.483 -27.866 -2.918 1.000 0.970 56 ASP A C 1
ATOM 861 O O . ASP A 1 56 ? 0.660 -27.710 -3.821 1.000 0.970 56 ASP A O 1
ATOM 870 N N . ILE A 1 57 ? 2.378 -28.855 -2.931 1.000 0.970 57 ILE A N 1
ATOM 871 C CA . ILE A 1 57 ? 2.522 -29.857 -3.996 1.000 0.970 57 ILE A CA 1
ATOM 872 C C . ILE A 1 57 ? 2.239 -31.283 -3.509 1.000 0.970 57 ILE A C 1
ATOM 873 O O . ILE A 1 57 ? 2.595 -32.238 -4.200 1.000 0.970 57 ILE A O 1
ATOM 889 N N . SER A 1 58 ? 1.601 -31.457 -2.347 1.000 0.970 58 SER A N 1
ATOM 890 C CA . SER A 1 58 ? 1.264 -32.769 -1.769 1.000 0.970 58 SER A CA 1
ATOM 891 C C . SER A 1 58 ? 0.571 -33.685 -2.784 1.000 0.970 58 SER A C 1
ATOM 892 O O . SER A 1 58 ? 0.951 -34.846 -2.936 1.000 0.970 58 SER A O 1
ATOM 900 N N . TYR A 1 59 ? -0.337 -33.125 -3.593 1.000 0.970 59 TYR A N 1
ATOM 901 C CA . TYR A 1 59 ? -1.007 -33.840 -4.682 1.000 0.970 59 TYR A CA 1
ATOM 902 C C . TYR A 1 59 ? -0.044 -34.472 -5.709 1.000 0.970 59 TYR A C 1
ATOM 903 O O . TYR A 1 59 ? -0.288 -35.583 -6.186 1.000 0.970 59 TYR A O 1
ATOM 921 N N . LEU A 1 60 ? 1.051 -33.779 -6.049 1.000 0.980 60 LEU A N 1
ATOM 922 C CA . LEU A 1 60 ? 2.076 -34.259 -6.983 1.000 0.980 60 LEU A CA 1
ATOM 923 C C . LEU A 1 60 ? 3.016 -35.273 -6.325 1.000 0.980 60 LEU A C 1
ATOM 924 O O . LEU A 1 60 ? 3.433 -36.222 -6.984 1.000 0.980 60 LEU A O 1
ATOM 940 N N . ILE A 1 61 ? 3.333 -35.097 -5.038 1.000 0.970 61 ILE A N 1
ATOM 941 C CA . ILE A 1 61 ? 4.174 -36.029 -4.268 1.000 0.970 61 ILE A CA 1
ATOM 942 C C . ILE A 1 61 ? 3.492 -37.397 -4.164 1.000 0.970 61 ILE A C 1
ATOM 943 O O . ILE A 1 61 ? 4.120 -38.422 -4.422 1.000 0.970 61 ILE A O 1
ATOM 959 N N . GLU A 1 62 ? 2.193 -37.414 -3.859 1.000 0.970 62 GLU A N 1
ATOM 960 C CA . GLU A 1 62 ? 1.392 -38.642 -3.772 1.000 0.970 62 GLU A CA 1
ATOM 961 C C . GLU A 1 62 ? 1.321 -39.436 -5.088 1.000 0.970 62 GLU A C 1
ATOM 962 O O . GLU A 1 62 ? 0.964 -40.611 -5.078 1.000 0.970 62 GLU A O 1
ATOM 974 N N . ARG A 1 63 ? 1.623 -38.805 -6.228 1.000 0.970 63 ARG A N 1
ATOM 975 C CA . ARG A 1 63 ? 1.531 -39.379 -7.583 1.000 0.970 63 ARG A CA 1
ATOM 976 C C . ARG A 1 63 ? 2.836 -39.196 -8.354 1.000 0.970 63 ARG A C 1
ATOM 977 O O . ARG A 1 63 ? 2.821 -39.039 -9.576 1.000 0.970 63 ARG A O 1
ATOM 998 N N . ALA A 1 64 ? 3.964 -39.160 -7.644 1.000 0.970 64 ALA A N 1
ATOM 999 C CA . ALA A 1 64 ? 5.266 -38.824 -8.214 1.000 0.970 64 ALA A CA 1
ATOM 1000 C C . ALA A 1 64 ? 5.650 -39.705 -9.421 1.000 0.970 64 ALA A C 1
ATOM 1001 O O . ALA A 1 64 ? 6.284 -39.218 -10.353 1.000 0.970 64 ALA A O 1
ATOM 1008 N N . ASP A 1 65 ? 5.219 -40.972 -9.440 1.000 0.960 65 ASP A N 1
ATOM 1009 C CA . ASP A 1 65 ? 5.412 -41.951 -10.521 1.000 0.960 65 ASP A CA 1
ATOM 1010 C C . ASP A 1 65 ? 4.650 -41.609 -11.823 1.000 0.960 65 ASP A C 1
ATOM 1011 O O . ASP A 1 65 ? 5.056 -42.006 -12.928 1.000 0.960 65 ASP A O 1
ATOM 1020 N N . ARG A 1 66 ? 3.568 -40.827 -11.712 1.000 0.970 66 ARG A N 1
ATOM 1021 C CA . ARG A 1 66 ? 2.761 -40.339 -12.841 1.000 0.970 66 ARG A CA 1
ATOM 1022 C C . ARG A 1 66 ? 3.286 -39.032 -13.432 1.000 0.970 66 ARG A C 1
ATOM 1023 O O . ARG A 1 66 ? 3.001 -38.753 -14.598 1.000 0.970 66 ARG A O 1
ATOM 1044 N N . VAL A 1 67 ? 4.058 -38.243 -12.681 1.000 0.980 67 VAL A N 1
ATOM 1045 C CA . VAL A 1 67 ? 4.617 -36.971 -13.168 1.000 0.980 67 VAL A CA 1
ATOM 1046 C C . VAL A 1 67 ? 5.715 -37.242 -14.196 1.000 0.980 67 VAL A C 1
ATOM 1047 O O . VAL A 1 67 ? 6.713 -37.896 -13.907 1.000 0.980 67 VAL A O 1
ATOM 1060 N N . LYS A 1 68 ? 5.533 -36.750 -15.425 1.000 0.980 68 LYS A N 1
ATOM 1061 C CA . LYS A 1 68 ? 6.447 -37.009 -16.551 1.000 0.980 68 LYS A CA 1
ATOM 1062 C C . LYS A 1 68 ? 7.400 -35.864 -16.849 1.000 0.980 68 LYS A C 1
ATOM 1063 O O . LYS A 1 68 ? 8.500 -36.115 -17.338 1.000 0.980 68 LYS A O 1
ATOM 1082 N N . ALA A 1 69 ? 6.978 -34.625 -16.614 1.000 0.980 69 ALA A N 1
ATOM 1083 C CA . ALA A 1 69 ? 7.771 -33.445 -16.929 1.000 0.980 69 ALA A CA 1
ATOM 1084 C C . ALA A 1 69 ? 7.234 -32.185 -16.242 1.000 0.980 69 ALA A C 1
ATOM 1085 O O . ALA A 1 69 ? 6.036 -32.082 -15.966 1.000 0.980 69 ALA A O 1
ATOM 1092 N N . ILE A 1 70 ? 8.130 -31.217 -16.058 1.000 0.980 70 ILE A N 1
ATOM 1093 C CA . ILE A 1 70 ? 7.817 -29.821 -15.741 1.000 0.980 70 ILE A CA 1
ATOM 1094 C C . ILE A 1 70 ? 8.167 -28.982 -16.981 1.000 0.980 70 ILE A C 1
ATOM 1095 O O . ILE A 1 70 ? 9.279 -29.100 -17.491 1.000 0.980 70 ILE A O 1
ATOM 1111 N N . PHE A 1 71 ? 7.251 -28.153 -17.478 1.000 0.990 71 PHE A N 1
ATOM 1112 C CA . PHE A 1 71 ? 7.466 -27.214 -18.585 1.000 0.990 71 PHE A CA 1
ATOM 1113 C C . PHE A 1 71 ? 7.432 -25.781 -18.064 1.000 0.990 71 PHE A C 1
ATOM 1114 O O . PHE A 1 71 ? 6.483 -25.410 -17.386 1.000 0.990 71 PHE A O 1
ATOM 1131 N N . LEU A 1 72 ? 8.441 -24.979 -18.396 1.000 0.990 72 LEU A N 1
ATOM 1132 C CA . LEU A 1 72 ? 8.547 -23.584 -17.974 1.000 0.990 72 LEU A CA 1
ATOM 1133 C C . LEU A 1 72 ? 8.243 -22.648 -19.145 1.000 0.990 72 LEU A C 1
ATOM 1134 O O . LEU A 1 72 ? 8.857 -22.775 -20.209 1.000 0.990 72 LEU A O 1
ATOM 1150 N N . THR A 1 73 ? 7.312 -21.716 -18.945 1.000 0.990 73 THR A N 1
ATOM 1151 C CA . THR A 1 73 ? 6.870 -20.755 -19.967 1.000 0.990 73 THR A CA 1
ATOM 1152 C C . THR A 1 73 ? 7.883 -19.633 -20.162 1.000 0.990 73 THR A C 1
ATOM 1153 O O . THR A 1 73 ? 8.203 -19.278 -21.295 1.000 0.990 73 THR A O 1
ATOM 1164 N N . HIS A 1 74 ? 8.416 -19.088 -19.068 1.000 0.970 74 HIS A N 1
ATOM 1165 C CA . HIS A 1 74 ? 9.411 -18.020 -19.065 1.000 0.970 74 HIS A CA 1
ATOM 1166 C C . HIS A 1 74 ? 10.125 -17.934 -17.708 1.000 0.970 74 HIS A C 1
ATOM 1167 O O . HIS A 1 74 ? 9.793 -18.644 -16.763 1.000 0.970 74 HIS A O 1
ATOM 1181 N N . GLY A 1 75 ? 11.147 -17.082 -17.616 1.000 0.960 75 GLY A N 1
ATOM 1182 C CA . GLY A 1 75 ? 12.101 -17.077 -16.505 1.000 0.960 75 GLY A CA 1
ATOM 1183 C C . GLY A 1 75 ? 11.792 -16.187 -15.294 1.000 0.960 75 GLY A C 1
ATOM 1184 O O . GLY A 1 75 ? 12.740 -15.862 -14.584 1.000 0.960 75 GLY A O 1
ATOM 1188 N N . HIS A 1 76 ? 10.552 -15.745 -15.054 1.000 0.950 76 HIS A N 1
ATOM 1189 C CA . HIS A 1 76 ? 10.231 -14.951 -13.854 1.000 0.950 76 HIS A CA 1
ATOM 1190 C C . HIS A 1 76 ? 10.066 -15.809 -12.597 1.000 0.950 76 HIS A C 1
ATOM 1191 O O . HIS A 1 76 ? 9.608 -16.949 -12.660 1.000 0.950 76 HIS A O 1
ATOM 1205 N N . ASP A 1 77 ? 10.388 -15.241 -11.431 1.000 0.930 77 ASP A N 1
ATOM 1206 C CA . ASP A 1 77 ? 10.294 -15.914 -10.127 1.000 0.930 77 ASP A CA 1
ATOM 1207 C C . ASP A 1 77 ? 8.887 -16.460 -9.844 1.000 0.930 77 ASP A C 1
ATOM 1208 O O . ASP A 1 77 ? 8.731 -17.538 -9.272 1.000 0.930 77 ASP A O 1
ATOM 1217 N N . GLU A 1 78 ? 7.853 -15.785 -10.328 1.000 0.960 78 GLU A N 1
ATOM 1218 C CA . GLU A 1 78 ? 6.455 -16.199 -10.197 1.000 0.960 78 GLU A CA 1
ATOM 1219 C C . GLU A 1 78 ? 6.052 -17.369 -11.107 1.000 0.960 78 GLU A C 1
ATOM 1220 O O . GLU A 1 78 ? 4.942 -17.885 -10.976 1.000 0.960 78 GLU A O 1
ATOM 1232 N N . ASN A 1 79 ? 6.979 -17.865 -11.935 1.000 0.970 79 ASN A N 1
ATOM 1233 C CA . ASN A 1 79 ? 6.817 -19.036 -12.801 1.000 0.970 79 ASN A CA 1
ATOM 1234 C C . ASN A 1 79 ? 7.925 -20.082 -12.592 1.000 0.970 79 ASN A C 1
ATOM 1235 O O . ASN A 1 79 ? 7.709 -21.254 -12.886 1.000 0.970 79 ASN A O 1
ATOM 1246 N N . ILE A 1 80 ? 9.097 -19.710 -12.059 1.000 0.970 80 ILE A N 1
ATOM 1247 C CA . ILE A 1 80 ? 10.220 -20.648 -11.841 1.000 0.970 80 ILE A CA 1
ATOM 1248 C C . ILE A 1 80 ? 10.700 -20.745 -10.387 1.000 0.970 80 ILE A C 1
ATOM 1249 O O . ILE A 1 80 ? 11.494 -21.626 -10.052 1.000 0.970 80 ILE A O 1
ATOM 1265 N N . GLY A 1 81 ? 10.268 -19.839 -9.512 1.000 0.950 81 GLY A N 1
ATOM 1266 C CA . GLY A 1 81 ? 10.832 -19.662 -8.174 1.000 0.950 81 GLY A CA 1
ATOM 1267 C C . GLY A 1 81 ? 10.565 -20.809 -7.197 1.000 0.950 81 GLY A C 1
ATOM 1268 O O . GLY A 1 81 ? 11.332 -20.984 -6.256 1.000 0.950 81 GLY A O 1
ATOM 1272 N N . GLY A 1 82 ? 9.533 -21.619 -7.432 1.000 0.960 82 GLY A N 1
ATOM 1273 C CA . GLY A 1 82 ? 9.187 -22.814 -6.655 1.000 0.960 82 GLY A CA 1
ATOM 1274 C C . GLY A 1 82 ? 9.761 -24.123 -7.216 1.000 0.960 82 GLY A C 1
ATOM 1275 O O . GLY A 1 82 ? 9.659 -25.167 -6.569 1.000 0.960 82 GLY A O 1
ATOM 1279 N N . VAL A 1 83 ? 10.407 -24.101 -8.392 1.000 0.970 83 VAL A N 1
ATOM 1280 C CA . VAL A 1 83 ? 10.911 -25.313 -9.075 1.000 0.970 83 VAL A CA 1
ATOM 1281 C C . VAL A 1 83 ? 11.915 -26.097 -8.218 1.000 0.970 83 VAL A C 1
ATOM 1282 O O . VAL A 1 83 ? 11.934 -27.327 -8.262 1.000 0.970 83 VAL A O 1
ATOM 1295 N N . PHE A 1 84 ? 12.731 -25.428 -7.397 1.000 0.930 84 PHE A N 1
ATOM 1296 C CA . PHE A 1 84 ? 13.691 -26.109 -6.514 1.000 0.930 84 PHE A CA 1
ATOM 1297 C C . PHE A 1 84 ? 12.997 -27.061 -5.520 1.000 0.930 84 PHE A C 1
ATOM 1298 O O . PHE A 1 84 ? 13.507 -28.150 -5.247 1.000 0.930 84 PHE A O 1
ATOM 1315 N N . TYR A 1 85 ? 11.826 -26.670 -5.002 1.000 0.920 85 TYR A N 1
ATOM 1316 C CA . TYR A 1 85 ? 11.067 -27.461 -4.038 1.000 0.920 85 TYR A CA 1
ATOM 1317 C C . TYR A 1 85 ? 10.446 -28.688 -4.708 1.000 0.920 85 TYR A C 1
ATOM 1318 O O . TYR A 1 85 ? 10.549 -29.795 -4.174 1.000 0.920 85 TYR A O 1
ATOM 1336 N N . LEU A 1 86 ? 9.918 -28.523 -5.929 1.000 0.940 86 LEU A N 1
ATOM 1337 C CA . LEU A 1 86 ? 9.489 -29.644 -6.771 1.000 0.940 86 LEU A CA 1
ATOM 1338 C C . LEU A 1 86 ? 10.625 -30.649 -6.983 1.000 0.940 86 LEU A C 1
ATOM 1339 O O . LEU A 1 86 ? 10.427 -31.832 -6.736 1.000 0.940 86 LEU A O 1
ATOM 1355 N N . LEU A 1 87 ? 11.824 -30.204 -7.370 1.000 0.940 87 LEU A N 1
ATOM 1356 C CA . LEU A 1 87 ? 12.965 -31.094 -7.650 1.000 0.940 87 LEU A CA 1
ATOM 1357 C C . LEU A 1 87 ? 13.580 -31.742 -6.398 1.000 0.940 87 LEU A C 1
ATOM 1358 O O . LEU A 1 87 ? 14.264 -32.763 -6.491 1.000 0.940 87 LEU A O 1
ATOM 1374 N N . ASN A 1 88 ? 13.334 -31.188 -5.208 1.000 0.900 88 ASN A N 1
ATOM 1375 C CA . ASN A 1 88 ? 13.678 -31.855 -3.951 1.000 0.900 88 ASN A CA 1
ATOM 1376 C C . ASN A 1 88 ? 12.762 -33.057 -3.664 1.000 0.900 88 ASN A C 1
ATOM 1377 O O . ASN A 1 88 ? 13.195 -34.000 -2.995 1.000 0.900 88 ASN A O 1
ATOM 1388 N N . LYS A 1 89 ? 11.518 -33.032 -4.164 1.000 0.910 89 LYS A N 1
ATOM 1389 C CA . LYS A 1 89 ? 10.485 -34.047 -3.901 1.000 0.910 89 LYS A CA 1
ATOM 1390 C C . LYS A 1 89 ? 10.230 -34.995 -5.083 1.000 0.910 89 LYS A C 1
ATOM 1391 O O . LYS A 1 89 ? 9.833 -36.133 -4.860 1.000 0.910 89 LYS A O 1
ATOM 1410 N N . LEU A 1 90 ? 10.493 -34.562 -6.314 1.000 0.940 90 LEU A N 1
ATOM 1411 C CA . LEU A 1 90 ? 10.240 -35.288 -7.562 1.000 0.940 90 LEU A CA 1
ATOM 1412 C C . LEU A 1 90 ? 11.533 -35.421 -8.378 1.000 0.940 90 LEU A C 1
ATOM 1413 O O . LEU A 1 90 ? 12.336 -34.495 -8.440 1.000 0.940 90 LEU A O 1
ATOM 1429 N N . SER A 1 91 ? 11.728 -36.557 -9.049 1.000 0.920 91 SER A N 1
ATOM 1430 C CA . SER A 1 91 ? 12.855 -36.776 -9.974 1.000 0.920 91 SER A CA 1
ATOM 1431 C C . SER A 1 91 ? 12.359 -36.822 -11.418 1.000 0.920 91 SER A C 1
ATOM 1432 O O . SER A 1 91 ? 12.212 -37.895 -11.997 1.000 0.920 91 SER A O 1
ATOM 1440 N N . VAL A 1 92 ? 12.071 -35.648 -11.986 1.000 0.940 92 VAL A N 1
ATOM 1441 C CA . VAL A 1 92 ? 11.480 -35.494 -13.327 1.000 0.940 92 VAL A CA 1
ATOM 1442 C C . VAL A 1 92 ? 12.242 -34.460 -14.166 1.000 0.940 92 VAL A C 1
ATOM 1443 O O . VAL A 1 92 ? 12.850 -33.549 -13.599 1.000 0.940 92 VAL A O 1
ATOM 1456 N N . PRO A 1 93 ? 12.232 -34.577 -15.506 1.000 0.970 93 PRO A N 1
ATOM 1457 C CA . PRO A 1 93 ? 12.872 -33.608 -16.388 1.000 0.970 93 PRO A CA 1
ATOM 1458 C C . PRO A 1 93 ? 12.150 -32.258 -16.379 1.000 0.970 93 PRO A C 1
ATOM 1459 O O . PRO A 1 93 ? 10.917 -32.194 -16.383 1.000 0.970 93 PRO A O 1
ATOM 1470 N N . VAL A 1 94 ? 12.937 -31.186 -16.446 1.000 0.980 94 VAL A N 1
ATOM 1471 C CA . VAL A 1 94 ? 12.455 -29.812 -16.605 1.000 0.980 94 VAL A CA 1
ATOM 1472 C C . VAL A 1 94 ? 12.787 -29.328 -18.007 1.000 0.980 94 VAL A C 1
ATOM 1473 O O . VAL A 1 94 ? 13.946 -29.350 -18.421 1.000 0.980 94 VAL A O 1
ATOM 1486 N N . TYR A 1 95 ? 11.774 -28.860 -18.720 1.000 0.990 95 TYR A N 1
ATOM 1487 C CA . TYR A 1 95 ? 11.887 -28.289 -20.051 1.000 0.990 95 TYR A CA 1
ATOM 1488 C C . TYR A 1 95 ? 11.684 -26.783 -19.972 1.000 0.990 95 TYR A C 1
ATOM 1489 O O . TYR A 1 95 ? 10.712 -26.315 -19.388 1.000 0.990 95 TYR A O 1
ATOM 1507 N N . GLY A 1 96 ? 12.579 -26.023 -20.582 1.000 0.990 96 GLY A N 1
ATOM 1508 C CA . GLY A 1 96 ? 12.480 -24.571 -20.638 1.000 0.990 96 GLY A CA 1
ATOM 1509 C C . GLY A 1 96 ? 13.345 -24.026 -21.759 1.000 0.990 96 GLY A C 1
ATOM 1510 O O . GLY A 1 96 ? 14.226 -24.715 -22.279 1.000 0.990 96 GLY A O 1
ATOM 1514 N N . THR A 1 97 ? 13.087 -22.788 -22.147 1.000 0.970 97 THR A N 1
ATOM 1515 C CA . THR A 1 97 ? 13.929 -22.085 -23.113 1.000 0.970 97 THR A CA 1
ATOM 1516 C C . THR A 1 97 ? 15.326 -21.821 -22.554 1.000 0.970 97 THR A C 1
ATOM 1517 O O . THR A 1 97 ? 15.575 -21.935 -21.347 1.000 0.970 97 THR A O 1
ATOM 1528 N N . LYS A 1 98 ? 16.265 -21.484 -23.442 1.000 0.960 98 LYS A N 1
ATOM 1529 C CA . LYS A 1 98 ? 17.685 -21.320 -23.112 1.000 0.960 98 LYS A CA 1
ATOM 1530 C C . LYS A 1 98 ? 17.895 -20.313 -21.980 1.000 0.960 98 LYS A C 1
ATOM 1531 O O . LYS A 1 98 ? 18.617 -20.614 -21.026 1.000 0.960 98 LYS A O 1
ATOM 1550 N N . LEU A 1 99 ? 17.239 -19.154 -22.043 1.000 0.940 99 LEU A N 1
ATOM 1551 C CA . LEU A 1 99 ? 17.306 -18.163 -20.967 1.000 0.940 99 LEU A CA 1
ATOM 1552 C C . LEU A 1 99 ? 16.669 -18.675 -19.668 1.000 0.940 99 LEU A C 1
ATOM 1553 O O . LEU A 1 99 ? 17.281 -18.585 -18.604 1.000 0.940 99 LEU A O 1
ATOM 1569 N N . THR A 1 100 ? 15.470 -19.250 -19.759 1.000 0.970 100 THR A N 1
ATOM 1570 C CA . THR A 1 100 ? 14.687 -19.739 -18.613 1.000 0.970 100 THR A CA 1
ATOM 1571 C C . THR A 1 100 ? 15.457 -20.787 -17.810 1.000 0.970 100 THR A C 1
ATOM 1572 O O . THR A 1 100 ? 15.547 -20.699 -16.586 1.000 0.970 100 THR A O 1
ATOM 1583 N N . LEU A 1 101 ? 16.113 -21.733 -18.490 1.000 0.970 101 LEU A N 1
ATOM 1584 C CA . LEU A 1 101 ? 16.962 -22.734 -17.840 1.000 0.970 101 LEU A CA 1
ATOM 1585 C C . LEU A 1 101 ? 18.227 -22.137 -17.228 1.000 0.970 101 LEU A C 1
ATOM 1586 O O . LEU A 1 101 ? 18.719 -22.633 -16.212 1.000 0.970 101 LEU A O 1
ATOM 1602 N N . ALA A 1 102 ? 18.785 -21.098 -17.843 1.000 0.950 102 ALA A N 1
ATOM 1603 C CA . ALA A 1 102 ? 19.946 -20.424 -17.292 1.000 0.950 102 ALA A CA 1
ATOM 1604 C C . ALA A 1 102 ? 19.608 -19.681 -15.989 1.000 0.950 102 ALA A C 1
ATOM 1605 O O . ALA A 1 102 ? 20.349 -19.812 -15.016 1.000 0.950 102 ALA A O 1
ATOM 1612 N N . LEU A 1 103 ? 18.472 -18.980 -15.941 1.000 0.930 103 LEU A N 1
ATOM 1613 C CA . LEU A 1 103 ? 17.968 -18.321 -14.730 1.000 0.930 103 LEU A CA 1
ATOM 1614 C C . LEU A 1 103 ? 17.589 -19.338 -13.648 1.000 0.930 103 LEU A C 1
ATOM 1615 O O . LEU A 1 103 ? 17.976 -19.181 -12.488 1.000 0.930 103 LEU A O 1
ATOM 1631 N N . LEU A 1 104 ? 16.931 -20.437 -14.038 1.000 0.950 104 LEU A N 1
ATOM 1632 C CA . LEU A 1 104 ? 16.618 -21.534 -13.126 1.000 0.950 104 LEU A CA 1
ATOM 1633 C C . LEU A 1 104 ? 17.881 -22.102 -12.469 1.000 0.950 104 LEU A C 1
ATOM 1634 O O . LEU A 1 104 ? 17.882 -22.345 -11.267 1.000 0.950 104 LEU A O 1
ATOM 1650 N N . ARG A 1 105 ? 18.973 -22.308 -13.218 1.000 0.930 105 ARG A N 1
ATOM 1651 C CA . ARG A 1 105 ? 20.230 -22.821 -12.641 1.000 0.930 105 ARG A CA 1
ATOM 1652 C C . ARG A 1 105 ? 20.788 -21.918 -11.548 1.000 0.930 105 ARG A C 1
ATOM 1653 O O . ARG A 1 105 ? 21.264 -22.428 -10.535 1.000 0.930 105 ARG A O 1
ATOM 1674 N N . GLU A 1 106 ? 20.743 -20.607 -11.748 1.000 0.870 106 GLU A N 1
ATOM 1675 C CA . GLU A 1 106 ? 21.190 -19.660 -10.726 1.000 0.870 106 GLU A CA 1
ATOM 1676 C C . GLU A 1 106 ? 20.268 -19.689 -9.500 1.000 0.870 106 GLU A C 1
ATOM 1677 O O . GLU A 1 106 ? 20.762 -19.760 -8.374 1.000 0.870 106 GLU A O 1
ATOM 1689 N N . LYS A 1 107 ? 18.945 -19.786 -9.691 1.000 0.870 107 LYS A N 1
ATOM 1690 C CA . LYS A 1 107 ? 17.993 -20.012 -8.587 1.000 0.870 107 LYS A CA 1
ATOM 1691 C C . LYS A 1 107 ? 18.262 -21.311 -7.824 1.000 0.870 107 LYS A C 1
ATOM 1692 O O . LYS A 1 107 ? 18.273 -21.306 -6.596 1.000 0.870 107 LYS A O 1
ATOM 1711 N N . LEU A 1 108 ? 18.529 -22.416 -8.520 1.000 0.910 108 LEU A N 1
ATOM 1712 C CA . LEU A 1 108 ? 18.844 -23.704 -7.890 1.000 0.910 108 LEU A CA 1
ATOM 1713 C C . LEU A 1 108 ? 20.105 -23.615 -7.021 1.000 0.910 108 LEU A C 1
ATOM 1714 O O . LEU A 1 108 ? 20.117 -24.145 -5.911 1.000 0.910 108 LEU A O 1
ATOM 1730 N N . LYS A 1 109 ? 21.136 -22.894 -7.477 1.000 0.860 109 LYS A N 1
ATOM 1731 C CA . LYS A 1 109 ? 22.311 -22.595 -6.645 1.000 0.860 109 LYS A CA 1
ATOM 1732 C C . LYS A 1 109 ? 21.962 -21.746 -5.426 1.000 0.860 109 LYS A C 1
ATOM 1733 O O . LYS A 1 109 ? 22.477 -22.026 -4.348 1.000 0.860 109 LYS A O 1
ATOM 1752 N N . GLN A 1 110 ? 21.107 -20.732 -5.580 1.000 0.800 110 GLN A N 1
ATOM 1753 C CA . GLN A 1 110 ? 20.702 -19.848 -4.482 1.000 0.800 110 GLN A CA 1
ATOM 1754 C C . GLN A 1 110 ? 20.029 -20.622 -3.335 1.000 0.800 110 GLN A C 1
ATOM 1755 O O . GLN A 1 110 ? 20.303 -20.331 -2.174 1.000 0.800 110 GLN A O 1
ATOM 1769 N N . TYR A 1 111 ? 19.219 -21.638 -3.654 1.000 0.810 111 TYR A N 1
ATOM 1770 C CA . TYR A 1 111 ? 18.564 -22.517 -2.674 1.000 0.810 111 TYR A CA 1
ATOM 1771 C C . TYR A 1 111 ? 19.389 -23.757 -2.284 1.000 0.810 111 TYR A C 1
ATOM 1772 O O . TYR A 1 111 ? 18.863 -24.678 -1.662 1.000 0.810 111 TYR A O 1
ATOM 1790 N N . GLY A 1 112 ? 20.674 -23.819 -2.652 1.000 0.780 112 GLY A N 1
ATOM 1791 C CA . GLY A 1 112 ? 21.559 -24.926 -2.273 1.000 0.780 112 GLY A CA 1
ATOM 1792 C C . GLY A 1 112 ? 21.157 -26.287 -2.856 1.000 0.780 112 GLY A C 1
ATOM 1793 O O . GLY A 1 112 ? 21.457 -27.329 -2.269 1.000 0.780 112 GLY A O 1
ATOM 1797 N N . HIS A 1 113 ? 20.462 -26.309 -3.998 1.000 0.770 113 HIS A N 1
ATOM 1798 C CA . HIS A 1 113 ? 20.034 -27.551 -4.633 1.000 0.770 113 HIS A CA 1
ATOM 1799 C C . HIS A 1 113 ? 21.234 -28.283 -5.263 1.000 0.770 113 HIS A C 1
ATOM 1800 O O . HIS A 1 113 ? 21.673 -27.967 -6.367 1.000 0.770 113 HIS A O 1
ATOM 1814 N N . ASN A 1 114 ? 21.756 -29.285 -4.550 1.000 0.720 114 ASN A N 1
ATOM 1815 C CA . ASN A 1 114 ? 22.980 -30.012 -4.920 1.000 0.720 114 ASN A CA 1
ATOM 1816 C C . ASN A 1 114 ? 22.746 -31.294 -5.747 1.000 0.720 114 ASN A C 1
ATOM 1817 O O . ASN A 1 114 ? 23.712 -31.939 -6.160 1.000 0.720 114 ASN A O 1
ATOM 1828 N N . ARG A 1 115 ? 21.494 -31.714 -5.980 1.000 0.760 115 ARG A N 1
ATOM 1829 C CA . ARG A 1 115 ? 21.199 -32.908 -6.794 1.000 0.760 115 ARG A CA 1
ATOM 1830 C C . ARG A 1 115 ? 21.389 -32.603 -8.282 1.000 0.760 115 ARG A C 1
ATOM 1831 O O . ARG A 1 115 ? 21.178 -31.486 -8.745 1.000 0.760 115 ARG A O 1
ATOM 1852 N N . LYS A 1 116 ? 21.778 -33.618 -9.055 1.000 0.820 116 LYS A N 1
ATOM 1853 C CA . LYS A 1 116 ? 21.897 -33.503 -10.512 1.000 0.820 116 LYS A CA 1
ATOM 1854 C C . LYS A 1 116 ? 20.494 -33.393 -11.122 1.000 0.820 116 LYS A C 1
ATOM 1855 O O . LYS A 1 116 ? 19.738 -34.358 -11.072 1.000 0.820 116 LYS A O 1
ATOM 1874 N N . THR A 1 117 ? 20.165 -32.235 -11.688 1.000 0.880 117 THR A N 1
ATOM 1875 C CA . THR A 1 117 ? 18.861 -31.951 -12.307 1.000 0.880 117 THR A CA 1
ATOM 1876 C C . THR A 1 117 ? 18.879 -32.188 -13.817 1.000 0.880 117 THR A C 1
ATOM 1877 O O . THR A 1 117 ? 19.830 -31.811 -14.505 1.000 0.880 117 THR A O 1
ATOM 1888 N N . ASP A 1 118 ? 17.825 -32.822 -14.343 1.000 0.950 118 ASP A N 1
ATOM 1889 C CA . ASP A 1 118 ? 17.642 -33.071 -15.781 1.000 0.950 118 ASP A CA 1
ATOM 1890 C C . ASP A 1 118 ? 16.953 -31.865 -16.432 1.000 0.950 118 ASP A C 1
ATOM 1891 O O . ASP A 1 118 ? 15.728 -31.785 -16.502 1.000 0.950 118 ASP A O 1
ATOM 1900 N N . LEU A 1 119 ? 17.761 -30.888 -16.846 1.000 0.970 119 LEU A N 1
ATOM 1901 C CA . LEU A 1 119 ? 17.306 -29.664 -17.506 1.000 0.970 119 LEU A CA 1
ATOM 1902 C C . LEU A 1 119 ? 17.480 -29.790 -19.024 1.000 0.970 119 LEU A C 1
ATOM 1903 O O . LEU A 1 119 ? 18.607 -29.945 -19.501 1.000 0.970 119 LEU A O 1
ATOM 1919 N N . ARG A 1 120 ? 16.388 -29.675 -19.785 1.000 0.980 120 ARG A N 1
ATOM 1920 C CA . ARG A 1 120 ? 16.349 -29.900 -21.237 1.000 0.980 120 ARG A CA 1
ATOM 1921 C C . ARG A 1 120 ? 15.877 -28.661 -21.977 1.000 0.980 120 ARG A C 1
ATOM 1922 O O . ARG A 1 120 ? 14.752 -28.201 -21.797 1.000 0.980 120 ARG A O 1
ATOM 1943 N N . GLU A 1 121 ? 16.748 -28.130 -22.822 1.000 0.980 121 GLU A N 1
ATOM 1944 C CA . GLU A 1 121 ? 16.451 -26.931 -23.598 1.000 0.980 121 GLU A CA 1
ATOM 1945 C C . GLU A 1 121 ? 15.385 -27.208 -24.662 1.000 0.980 121 GLU A C 1
ATOM 1946 O O . GLU A 1 121 ? 15.450 -28.213 -25.374 1.000 0.980 121 GLU A O 1
ATOM 1958 N N . ILE A 1 122 ? 14.412 -26.303 -24.764 1.000 0.980 122 ILE A N 1
ATOM 1959 C CA . ILE A 1 122 ? 13.406 -26.275 -25.829 1.000 0.980 122 ILE A CA 1
ATOM 1960 C C . ILE A 1 122 ? 13.373 -24.897 -26.500 1.000 0.980 122 ILE A C 1
ATOM 1961 O O . ILE A 1 122 ? 13.864 -23.906 -25.969 1.000 0.980 122 ILE A O 1
ATOM 1977 N N . HIS A 1 123 ? 12.777 -24.831 -27.685 1.000 0.940 123 HIS A N 1
ATOM 1978 C CA . HIS A 1 123 ? 12.484 -23.601 -28.430 1.000 0.940 123 HIS A CA 1
ATOM 1979 C C . HIS A 1 123 ? 11.080 -23.696 -29.045 1.000 0.940 123 HIS A C 1
ATOM 1980 O O . HIS A 1 123 ? 10.504 -24.781 -29.077 1.000 0.940 123 HIS A O 1
ATOM 1994 N N . SER A 1 124 ? 10.538 -22.620 -29.627 1.000 0.920 124 SER A N 1
ATOM 1995 C CA . SER A 1 124 ? 9.153 -22.624 -30.141 1.000 0.920 124 SER A CA 1
ATOM 1996 C C . SER A 1 124 ? 8.864 -23.744 -31.155 1.000 0.920 124 SER A C 1
ATOM 1997 O O . SER A 1 124 ? 7.838 -24.403 -31.077 1.000 0.920 124 SER A O 1
ATOM 2005 N N . LYS A 1 125 ? 9.815 -24.075 -32.041 1.000 0.940 125 LYS A N 1
ATOM 2006 C CA . LYS A 1 125 ? 9.687 -25.211 -32.985 1.000 0.940 125 LYS A CA 1
ATOM 2007 C C . LYS A 1 125 ? 9.879 -26.622 -32.371 1.000 0.940 125 LYS A C 1
ATOM 2008 O O . LYS A 1 125 ? 9.878 -27.596 -33.120 1.000 0.940 125 LYS A O 1
ATOM 2027 N N . SER A 1 126 ? 10.134 -26.757 -31.062 1.000 0.970 126 SER A N 1
ATOM 2028 C CA . SER A 1 126 ? 10.387 -28.050 -30.399 1.000 0.970 126 SER A CA 1
ATOM 2029 C C . SER A 1 126 ? 9.096 -28.861 -30.262 1.000 0.970 126 SER A C 1
ATOM 2030 O O . SER A 1 126 ? 8.027 -28.306 -30.020 1.000 0.970 126 SER A O 1
ATOM 2038 N N . VAL A 1 127 ? 9.192 -30.188 -30.383 1.000 0.980 127 VAL A N 1
ATOM 2039 C CA . VAL A 1 127 ? 8.072 -31.108 -30.133 1.000 0.980 127 VAL A CA 1
ATOM 2040 C C . VAL A 1 127 ? 8.570 -32.283 -29.306 1.000 0.980 127 VAL A C 1
ATOM 2041 O O . VAL A 1 127 ? 9.419 -33.049 -29.758 1.000 0.980 127 VAL A O 1
ATOM 2054 N N . ILE A 1 128 ? 8.024 -32.446 -28.106 1.000 0.970 128 ILE A N 1
ATOM 2055 C CA . ILE A 1 128 ? 8.374 -33.528 -27.184 1.000 0.970 128 ILE A CA 1
ATOM 2056 C C . ILE A 1 128 ? 7.268 -34.582 -27.231 1.000 0.970 128 ILE A C 1
ATOM 2057 O O . ILE A 1 128 ? 6.084 -34.253 -27.193 1.000 0.970 128 ILE A O 1
ATOM 2073 N N . THR A 1 129 ? 7.638 -35.857 -27.361 1.000 0.960 129 THR A N 1
ATOM 2074 C CA . THR A 1 129 ? 6.677 -36.967 -27.465 1.000 0.960 129 THR A CA 1
ATOM 2075 C C . THR A 1 129 ? 6.725 -37.819 -26.201 1.000 0.960 129 THR A C 1
ATOM 2076 O O . THR A 1 129 ? 7.789 -38.316 -25.843 1.000 0.960 129 THR A O 1
ATOM 2087 N N . PHE A 1 130 ? 5.568 -37.996 -25.565 1.000 0.940 130 PHE A N 1
ATOM 2088 C CA . PHE A 1 130 ? 5.329 -38.910 -24.445 1.000 0.940 130 PHE A CA 1
ATOM 2089 C C . PHE A 1 130 ? 4.394 -40.046 -24.895 1.000 0.940 130 PHE A C 1
ATOM 2090 O O . PHE A 1 130 ? 3.919 -40.048 -26.033 1.000 0.940 130 PHE A O 1
ATOM 2107 N N . GLU A 1 131 ? 4.138 -41.027 -24.025 1.000 0.860 131 GLU A N 1
ATOM 2108 C CA . GLU A 1 131 ? 3.279 -42.182 -24.338 1.000 0.860 131 GLU A CA 1
ATOM 2109 C C . GLU A 1 131 ? 1.814 -41.772 -24.578 1.000 0.860 131 GLU A C 1
ATOM 2110 O O . GLU A 1 131 ? 1.162 -42.293 -25.487 1.000 0.860 131 GLU A O 1
ATOM 2122 N N . SER A 1 132 ? 1.317 -40.812 -23.790 1.000 0.840 132 SER A N 1
ATOM 2123 C CA . SER A 1 132 ? -0.059 -40.294 -23.842 1.000 0.840 132 SER A CA 1
ATOM 2124 C C . SER A 1 132 ? -0.264 -39.121 -24.808 1.000 0.840 132 SER A C 1
ATOM 2125 O O . SER A 1 132 ? -1.361 -38.935 -25.332 1.000 0.840 132 SER A O 1
ATOM 2133 N N . THR A 1 133 ? 0.764 -38.301 -25.047 1.000 0.900 133 THR A N 1
ATOM 2134 C CA . THR A 1 133 ? 0.590 -36.987 -25.683 1.000 0.900 133 THR A CA 1
ATOM 2135 C C . THR A 1 133 ? 1.841 -36.498 -26.408 1.000 0.900 133 THR A C 1
ATOM 2136 O O . THR A 1 133 ? 2.953 -37.003 -26.231 1.000 0.900 133 THR A O 1
ATOM 2147 N N . LYS A 1 134 ? 1.659 -35.463 -27.228 1.000 0.950 134 LYS A N 1
ATOM 2148 C CA . LYS A 1 134 ? 2.747 -34.655 -27.783 1.000 0.950 134 LYS A CA 1
ATOM 2149 C C . LYS A 1 134 ? 2.626 -33.230 -27.273 1.000 0.950 134 LYS A C 1
ATOM 2150 O O . LYS A 1 134 ? 1.544 -32.651 -27.339 1.000 0.950 134 LYS A O 1
ATOM 2169 N N . VAL A 1 135 ? 3.746 -32.671 -26.837 1.000 0.980 135 VAL A N 1
ATOM 2170 C CA . VAL A 1 135 ? 3.844 -31.303 -26.330 1.000 0.980 135 VAL A CA 1
ATOM 2171 C C . VAL A 1 135 ? 4.607 -30.457 -27.340 1.000 0.980 135 VAL A C 1
ATOM 2172 O O . VAL A 1 135 ? 5.704 -30.833 -27.758 1.000 0.980 135 VAL A O 1
ATOM 2185 N N . SER A 1 136 ? 4.018 -29.342 -27.756 1.000 0.980 136 SER A N 1
ATOM 2186 C CA . SER A 1 136 ? 4.627 -28.350 -28.646 1.000 0.980 136 SER A CA 1
ATOM 2187 C C . SER A 1 136 ? 4.558 -26.962 -28.029 1.000 0.980 136 SER A C 1
ATOM 2188 O O . SER A 1 136 ? 3.822 -26.737 -27.069 1.000 0.980 136 SER A O 1
ATOM 2196 N N . PHE A 1 137 ? 5.298 -26.027 -28.610 1.000 0.980 137 PHE A N 1
ATOM 2197 C CA . PHE A 1 137 ? 5.444 -24.680 -28.075 1.000 0.980 137 PHE A CA 1
ATOM 2198 C C . PHE A 1 137 ? 5.141 -23.637 -29.149 1.000 0.980 137 PHE A C 1
ATOM 2199 O O . PHE A 1 137 ? 5.082 -23.945 -30.338 1.000 0.980 137 PHE A O 1
ATOM 2216 N N . PHE A 1 138 ? 4.940 -22.397 -28.726 1.000 0.980 138 PHE A N 1
ATOM 2217 C CA . PHE A 1 138 ? 4.829 -21.237 -29.609 1.000 0.980 138 PHE A CA 1
ATOM 2218 C C . PHE A 1 138 ? 5.396 -20.023 -28.887 1.000 0.980 138 PHE A C 1
ATOM 2219 O O . PHE A 1 138 ? 5.227 -19.895 -27.677 1.000 0.980 138 PHE A O 1
ATOM 2236 N N . ARG A 1 139 ? 6.104 -19.150 -29.602 1.000 0.960 139 ARG A N 1
ATOM 2237 C CA . ARG A 1 139 ? 6.690 -17.955 -28.998 1.000 0.960 139 ARG A CA 1
ATOM 2238 C C . ARG A 1 139 ? 5.613 -16.930 -28.656 1.000 0.960 139 ARG A C 1
ATOM 2239 O O . ARG A 1 139 ? 4.791 -16.599 -29.511 1.000 0.960 139 ARG A O 1
ATOM 2260 N N . THR A 1 140 ? 5.673 -16.402 -27.441 1.000 0.960 140 THR A N 1
ATOM 2261 C CA . THR A 1 140 ? 4.900 -15.238 -26.996 1.000 0.960 140 THR A CA 1
ATOM 2262 C C . THR A 1 140 ? 5.821 -14.022 -26.849 1.000 0.960 140 THR A C 1
ATOM 2263 O O . THR A 1 140 ? 7.032 -14.117 -27.058 1.000 0.960 140 THR A O 1
ATOM 2274 N N . ILE A 1 141 ? 5.249 -12.847 -26.577 1.000 0.950 141 ILE A N 1
ATOM 2275 C CA . ILE A 1 141 ? 6.010 -11.653 -26.193 1.000 0.950 141 ILE A CA 1
ATOM 2276 C C . ILE A 1 141 ? 5.676 -11.351 -24.743 1.000 0.950 141 ILE A C 1
ATOM 2277 O O . ILE A 1 141 ? 4.507 -11.315 -24.377 1.000 0.950 141 ILE A O 1
ATOM 2293 N N . HIS A 1 142 ? 6.695 -11.084 -23.940 1.000 0.940 142 HIS A N 1
ATOM 2294 C CA . HIS A 1 142 ? 6.551 -10.682 -22.548 1.000 0.940 142 HIS A CA 1
ATOM 2295 C C . HIS A 1 142 ? 7.661 -9.678 -22.187 1.000 0.940 142 HIS A C 1
ATOM 2296 O O . HIS A 1 142 ? 8.474 -9.297 -23.034 1.000 0.940 142 HIS A O 1
ATOM 2310 N N . SER A 1 143 ? 7.705 -9.215 -20.938 1.000 0.910 143 SER A N 1
ATOM 2311 C CA . SER A 1 143 ? 8.758 -8.313 -20.444 1.000 0.910 143 SER A CA 1
ATOM 2312 C C . SER A 1 143 ? 10.126 -8.994 -20.295 1.000 0.910 143 SER A C 1
ATOM 2313 O O . SER A 1 143 ? 11.140 -8.300 -20.198 1.000 0.910 143 SER A O 1
ATOM 2321 N N . ILE A 1 144 ? 10.175 -10.330 -20.337 1.000 0.910 144 ILE A N 1
ATOM 2322 C CA . ILE A 1 144 ? 11.408 -11.118 -20.434 1.000 0.910 144 ILE A CA 1
ATOM 2323 C C . ILE A 1 144 ? 11.488 -11.834 -21.797 1.000 0.910 144 ILE A C 1
ATOM 2324 O O . ILE A 1 144 ? 10.459 -12.304 -22.300 1.000 0.910 144 ILE A O 1
ATOM 2340 N N . PRO A 1 145 ? 12.688 -11.934 -22.404 1.000 0.920 145 PRO A N 1
ATOM 2341 C CA . PRO A 1 145 ? 12.908 -12.746 -23.595 1.000 0.920 145 PRO A CA 1
ATOM 2342 C C . PRO A 1 145 ? 12.549 -14.218 -23.400 1.000 0.920 145 PRO A C 1
ATOM 2343 O O . PRO A 1 145 ? 12.474 -14.715 -22.276 1.000 0.920 145 PRO A O 1
ATOM 2354 N N . ASP A 1 146 ? 12.483 -14.946 -24.517 1.000 0.920 146 ASP A N 1
ATOM 2355 C CA . ASP A 1 146 ? 12.428 -16.414 -24.513 1.000 0.920 146 ASP A CA 1
ATOM 2356 C C . ASP A 1 146 ? 11.171 -16.992 -23.832 1.000 0.920 146 ASP A C 1
ATOM 2357 O O . ASP A 1 146 ? 11.191 -18.111 -23.314 1.000 0.920 146 ASP A O 1
ATOM 2366 N N . SER A 1 147 ? 10.069 -16.238 -23.881 1.000 0.960 147 SER A N 1
ATOM 2367 C CA . SER A 1 147 ? 8.745 -16.673 -23.439 1.000 0.960 147 SER A CA 1
ATOM 2368 C C . SER A 1 147 ? 8.047 -17.536 -24.493 1.000 0.960 147 SER A C 1
ATOM 2369 O O . SER A 1 147 ? 8.112 -17.293 -25.706 1.000 0.960 147 SER A O 1
ATOM 2377 N N . VAL A 1 148 ? 7.404 -18.600 -24.020 1.000 0.980 148 VAL A N 1
ATOM 2378 C CA . VAL A 1 148 ? 6.651 -19.538 -24.850 1.000 0.980 148 VAL A CA 1
ATOM 2379 C C . VAL A 1 148 ? 5.351 -19.957 -24.176 1.000 0.980 148 VAL A C 1
ATOM 2380 O O . VAL A 1 148 ? 5.296 -20.146 -22.962 1.000 0.980 148 VAL A O 1
ATOM 2393 N N . GLY A 1 149 ? 4.326 -20.198 -24.988 1.000 0.980 149 GLY A N 1
ATOM 2394 C CA . GLY A 1 149 ? 3.163 -20.974 -24.581 1.000 0.980 149 GLY A CA 1
ATOM 2395 C C . GLY A 1 149 ? 3.375 -22.474 -24.801 1.000 0.980 149 GLY A C 1
ATOM 2396 O O . GLY A 1 149 ? 4.205 -22.895 -25.615 1.000 0.980 149 GLY A O 1
ATOM 2400 N N . VAL A 1 150 ? 2.609 -23.292 -24.075 1.000 0.990 150 VAL A N 1
ATOM 2401 C CA . VAL A 1 150 ? 2.688 -24.764 -24.082 1.000 0.990 150 VAL A CA 1
ATOM 2402 C C . VAL A 1 150 ? 1.376 -25.345 -24.614 1.000 0.990 150 VAL A C 1
ATOM 2403 O O . VAL A 1 150 ? 0.299 -24.972 -24.160 1.000 0.990 150 VAL A O 1
ATOM 2416 N N . SER A 1 151 ? 1.447 -26.264 -25.581 1.000 0.990 151 SER A N 1
ATOM 2417 C CA . SER A 1 151 ? 0.283 -26.929 -26.185 1.000 0.990 151 SER A CA 1
ATOM 2418 C C . SER A 1 151 ? 0.398 -28.450 -26.056 1.000 0.990 151 SER A C 1
ATOM 2419 O O . SER A 1 151 ? 1.300 -29.061 -26.633 1.000 0.990 151 SER A O 1
ATOM 2427 N N . PHE A 1 152 ? -0.519 -29.064 -25.304 1.000 0.980 152 PHE A N 1
ATOM 2428 C CA . PHE A 1 152 ? -0.622 -30.512 -25.107 1.000 0.980 152 PHE A CA 1
ATOM 2429 C C . PHE A 1 152 ? -1.664 -31.100 -26.054 1.000 0.980 152 PHE A C 1
ATOM 2430 O O . PHE A 1 152 ? -2.859 -30.822 -25.941 1.000 0.980 152 PHE A O 1
ATOM 2447 N N . LYS A 1 153 ? -1.233 -31.942 -26.991 1.000 0.960 153 LYS A N 1
ATOM 2448 C CA . LYS A 1 153 ? -2.111 -32.475 -28.032 1.000 0.960 153 LYS A CA 1
ATOM 2449 C C . LYS A 1 153 ? -2.847 -33.735 -27.576 1.000 0.960 153 LYS A C 1
ATOM 2450 O O . LYS A 1 153 ? -2.231 -34.788 -27.442 1.000 0.960 153 LYS A O 1
ATOM 2469 N N . THR A 1 154 ? -4.172 -33.657 -27.464 1.000 0.940 154 THR A N 1
ATOM 2470 C CA . THR A 1 154 ? -5.042 -34.808 -27.148 1.000 0.940 154 THR A CA 1
ATOM 2471 C C . THR A 1 154 ? -6.023 -35.100 -28.289 1.000 0.940 154 THR A C 1
ATOM 2472 O O . THR A 1 154 ? -6.201 -34.273 -29.186 1.000 0.940 154 THR A O 1
ATOM 2483 N N . SER A 1 155 ? -6.679 -36.266 -28.287 1.000 0.920 155 SER A N 1
ATOM 2484 C CA . SER A 1 155 ? -7.738 -36.572 -29.269 1.000 0.920 155 SER A CA 1
ATOM 2485 C C . SER A 1 155 ? -9.033 -35.788 -29.045 1.000 0.920 155 SER A C 1
ATOM 2486 O O . SER A 1 155 ? -9.826 -35.671 -29.975 1.000 0.920 155 SER A O 1
ATOM 2494 N N . LEU A 1 156 ? -9.249 -35.269 -27.832 1.000 0.930 156 LEU A N 1
ATOM 2495 C CA . LEU A 1 156 ? -10.387 -34.410 -27.489 1.000 0.930 156 LEU A CA 1
ATOM 2496 C C . LEU A 1 156 ? -10.165 -32.949 -27.941 1.000 0.930 156 LEU A C 1
ATOM 2497 O O . LEU A 1 156 ? -11.113 -32.169 -27.979 1.000 0.930 156 LEU A O 1
ATOM 2513 N N . GLY A 1 157 ? -8.926 -32.590 -28.298 1.000 0.950 157 GLY A N 1
ATOM 2514 C CA . GLY A 1 157 ? -8.470 -31.242 -28.651 1.000 0.950 157 GLY A CA 1
ATOM 2515 C C . GLY A 1 157 ? -7.218 -30.851 -27.859 1.000 0.950 157 GLY A C 1
ATOM 2516 O O . GLY A 1 157 ? -6.874 -31.488 -26.861 1.000 0.950 157 GLY A O 1
ATOM 2520 N N . SER A 1 158 ? -6.493 -29.826 -28.298 1.000 0.970 158 SER A N 1
ATOM 2521 C CA . SER A 1 158 ? -5.302 -29.368 -27.575 1.000 0.970 158 SER A CA 1
ATOM 2522 C C . SER A 1 158 ? -5.665 -28.652 -26.273 1.000 0.970 158 SER A C 1
ATOM 2523 O O . SER A 1 158 ? -6.641 -27.904 -26.230 1.000 0.970 158 SER A O 1
ATOM 2531 N N . ILE A 1 159 ? -4.857 -28.847 -25.235 1.000 0.980 159 ILE A N 1
ATOM 2532 C CA . ILE A 1 159 ? -4.882 -28.040 -24.010 1.000 0.980 159 ILE A CA 1
ATOM 2533 C C . ILE A 1 159 ? -3.751 -27.032 -24.136 1.000 0.980 159 ILE A C 1
ATOM 2534 O O . ILE A 1 159 ? -2.599 -27.427 -24.317 1.000 0.980 159 ILE A O 1
ATOM 2550 N N . VAL A 1 160 ? -4.076 -25.747 -24.103 1.000 0.990 160 VAL A N 1
ATOM 2551 C CA . VAL A 1 160 ? -3.113 -24.677 -24.366 1.000 0.990 160 VAL A CA 1
ATOM 2552 C C . VAL A 1 160 ? -2.948 -23.824 -23.120 1.000 0.990 160 VAL A C 1
ATOM 2553 O O . VAL A 1 160 ? -3.937 -23.338 -22.588 1.000 0.990 160 VAL A O 1
ATOM 2566 N N . CYS A 1 161 ? -1.708 -23.612 -22.690 1.000 0.990 161 CYS A N 1
ATOM 2567 C CA . CYS A 1 161 ? -1.340 -22.628 -21.678 1.000 0.990 161 CYS A CA 1
ATOM 2568 C C . CYS A 1 161 ? -0.582 -21.496 -22.373 1.000 0.990 161 CYS A C 1
ATOM 2569 O O . CYS A 1 161 ? 0.449 -21.752 -22.999 1.000 0.990 161 CYS A O 1
ATOM 2577 N N . THR A 1 162 ? -1.069 -20.258 -22.287 1.000 0.990 162 THR A N 1
ATOM 2578 C CA . THR A 1 162 ? -0.418 -19.114 -22.952 1.000 0.990 162 THR A CA 1
ATOM 2579 C C . THR A 1 162 ? 0.924 -18.749 -22.323 1.000 0.990 162 THR A C 1
ATOM 2580 O O . THR A 1 162 ? 1.778 -18.202 -23.016 1.000 0.990 162 THR A O 1
ATOM 2591 N N . GLY A 1 163 ? 1.090 -19.035 -21.024 1.000 0.980 163 GLY A N 1
ATOM 2592 C CA . GLY A 1 163 ? 2.047 -18.312 -20.187 1.000 0.980 163 GLY A CA 1
ATOM 2593 C C . GLY A 1 163 ? 1.679 -16.830 -20.104 1.000 0.980 163 GLY A C 1
ATOM 2594 O O . GLY A 1 163 ? 0.625 -16.414 -20.596 1.000 0.980 163 GLY A O 1
ATOM 2598 N N . ASP A 1 164 ? 2.555 -16.037 -19.514 1.000 0.980 164 ASP A N 1
ATOM 2599 C CA . ASP A 1 164 ? 2.398 -14.588 -19.457 1.000 0.980 164 ASP A CA 1
ATOM 2600 C C . ASP A 1 164 ? 2.733 -14.006 -20.837 1.000 0.980 164 ASP A C 1
ATOM 2601 O O . ASP A 1 164 ? 3.747 -14.366 -21.451 1.000 0.980 164 ASP A O 1
ATOM 2610 N N . PHE A 1 165 ? 1.862 -13.147 -21.373 1.000 0.980 165 PHE A N 1
ATOM 2611 C CA . PHE A 1 165 ? 2.013 -12.666 -22.748 1.000 0.980 165 PHE A CA 1
ATOM 2612 C C . PHE A 1 165 ? 1.390 -11.292 -22.999 1.000 0.980 165 PHE A C 1
ATOM 2613 O O . PHE A 1 165 ? 0.462 -10.880 -22.314 1.000 0.980 165 PHE A O 1
ATOM 2630 N N . LYS A 1 166 ? 1.844 -10.637 -24.071 1.000 0.960 166 LYS A N 1
ATOM 2631 C CA . LYS A 1 166 ? 1.210 -9.513 -24.773 1.000 0.960 166 LYS A CA 1
ATOM 2632 C C . LYS A 1 166 ? 1.383 -9.663 -26.294 1.000 0.960 166 LYS A C 1
ATOM 2633 O O . LYS A 1 166 ? 2.133 -10.528 -26.755 1.000 0.960 166 LYS A O 1
ATOM 2652 N N . PHE A 1 167 ? 0.736 -8.810 -27.085 1.000 0.960 167 PHE A N 1
ATOM 2653 C CA . PHE A 1 167 ? 0.968 -8.668 -28.525 1.000 0.960 167 PHE A CA 1
ATOM 2654 C C . PHE A 1 167 ? 1.613 -7.315 -28.828 1.000 0.960 167 PHE A C 1
ATOM 2655 O O . PHE A 1 167 ? 0.937 -6.310 -29.031 1.000 0.960 167 PHE A O 1
ATOM 2672 N N . ASP A 1 168 ? 2.942 -7.304 -28.927 1.000 0.930 168 ASP A N 1
ATOM 2673 C CA . ASP A 1 168 ? 3.688 -6.132 -29.383 1.000 0.930 168 ASP A CA 1
ATOM 2674 C C . ASP A 1 168 ? 3.993 -6.247 -30.882 1.000 0.930 168 ASP A C 1
ATOM 2675 O O . ASP A 1 168 ? 4.619 -7.209 -31.331 1.000 0.930 168 ASP A O 1
ATOM 2684 N N . GLN A 1 169 ? 3.531 -5.268 -31.659 1.000 0.880 169 GLN A N 1
ATOM 2685 C CA . GLN A 1 169 ? 3.743 -5.217 -33.109 1.000 0.880 169 GLN A CA 1
ATOM 2686 C C . GLN A 1 169 ? 5.094 -4.596 -33.490 1.000 0.880 169 GLN A C 1
ATOM 2687 O O . GLN A 1 169 ? 5.560 -4.775 -34.612 1.000 0.880 169 GLN A O 1
ATOM 2701 N N . THR A 1 170 ? 5.745 -3.894 -32.563 1.000 0.870 170 THR A N 1
ATOM 2702 C CA . THR A 1 170 ? 7.088 -3.322 -32.734 1.000 0.870 170 THR A CA 1
ATOM 2703 C C . THR A 1 170 ? 7.973 -3.710 -31.543 1.000 0.870 170 THR A C 1
ATOM 2704 O O . THR A 1 170 ? 8.418 -2.844 -30.788 1.000 0.870 170 THR A O 1
ATOM 2715 N N . PRO A 1 171 ? 8.202 -5.022 -31.336 1.000 0.810 171 PRO A N 1
ATOM 2716 C CA . PRO A 1 171 ? 8.879 -5.539 -30.156 1.000 0.810 171 PRO A CA 1
ATOM 2717 C C . PRO A 1 171 ? 10.360 -5.163 -30.115 1.000 0.810 171 PRO A C 1
ATOM 2718 O O . PRO A 1 171 ? 11.017 -4.981 -31.142 1.000 0.810 171 PRO A O 1
ATOM 2729 N N . ALA A 1 172 ? 10.920 -5.142 -28.906 1.000 0.720 172 ALA A N 1
ATOM 2730 C CA . ALA A 1 172 ? 12.365 -5.084 -28.723 1.000 0.720 172 ALA A CA 1
ATOM 2731 C C . ALA A 1 172 ? 13.055 -6.350 -29.283 1.000 0.720 172 ALA A C 1
ATOM 2732 O O . ALA A 1 172 ? 12.458 -7.426 -29.360 1.000 0.720 172 ALA A O 1
ATOM 2739 N N . LEU A 1 173 ? 14.339 -6.229 -29.648 1.000 0.690 173 LEU A N 1
ATOM 2740 C CA . LEU A 1 173 ? 15.207 -7.346 -30.066 1.000 0.690 173 LEU A CA 1
ATOM 2741 C C . LEU A 1 173 ? 14.694 -8.186 -31.262 1.000 0.690 173 LEU A C 1
ATOM 2742 O O . LEU A 1 173 ? 15.089 -9.342 -31.405 1.000 0.690 173 LEU A O 1
ATOM 2758 N N . ASN A 1 174 ? 13.819 -7.646 -32.123 1.000 0.650 174 ASN A N 1
ATOM 2759 C CA . ASN A 1 174 ? 13.194 -8.380 -33.240 1.000 0.650 174 ASN A CA 1
ATOM 2760 C C . ASN A 1 174 ? 12.516 -9.702 -32.815 1.000 0.650 174 ASN A C 1
ATOM 2761 O O . ASN A 1 174 ? 12.420 -10.652 -33.595 1.000 0.650 174 ASN A O 1
ATOM 2772 N N . GLN A 1 175 ? 12.035 -9.781 -31.572 1.000 0.740 175 GLN A N 1
ATOM 2773 C CA . GLN A 1 175 ? 11.327 -10.956 -31.076 1.000 0.740 175 GLN A CA 1
ATOM 2774 C C . GLN A 1 175 ? 9.850 -10.868 -31.427 1.000 0.740 175 GLN A C 1
ATOM 2775 O O . GLN A 1 175 ? 9.096 -10.141 -30.794 1.000 0.740 175 GLN A O 1
ATOM 2789 N N . THR A 1 176 ? 9.417 -11.625 -32.426 1.000 0.820 176 THR A N 1
ATOM 2790 C CA . THR A 1 176 ? 8.015 -11.651 -32.844 1.000 0.820 176 THR A CA 1
ATOM 2791 C C . THR A 1 176 ? 7.252 -12.809 -32.202 1.000 0.820 176 THR A C 1
ATOM 2792 O O . THR A 1 176 ? 7.803 -13.886 -31.969 1.000 0.820 176 THR A O 1
ATOM 2803 N N . CYS A 1 177 ? 5.968 -12.586 -31.918 1.000 0.910 177 CYS A N 1
ATOM 2804 C CA . CYS A 1 177 ? 5.036 -13.627 -31.489 1.000 0.910 177 CYS A CA 1
ATOM 2805 C C . CYS A 1 177 ? 4.718 -14.571 -32.664 1.000 0.910 177 CYS A C 1
ATOM 2806 O O . CYS A 1 177 ? 4.513 -14.115 -33.793 1.000 0.910 177 CYS A O 1
ATOM 2814 N N . ASP A 1 178 ? 4.627 -15.879 -32.411 1.000 0.940 178 ASP A N 1
ATOM 2815 C CA . ASP A 1 178 ? 4.359 -16.900 -33.436 1.000 0.940 178 ASP A CA 1
ATOM 2816 C C . ASP A 1 178 ? 2.859 -16.958 -33.815 1.000 0.940 178 ASP A C 1
ATOM 2817 O O . ASP A 1 178 ? 2.231 -18.016 -33.780 1.000 0.940 178 ASP A O 1
ATOM 2826 N N . ILE A 1 179 ? 2.264 -15.826 -34.218 1.000 0.960 179 ILE A N 1
ATOM 2827 C CA . ILE A 1 179 ? 0.823 -15.694 -34.526 1.000 0.960 179 ILE A CA 1
ATOM 2828 C C . ILE A 1 179 ? 0.336 -16.781 -35.506 1.000 0.960 179 ILE A C 1
ATOM 2829 O O . ILE A 1 179 ? -0.755 -17.329 -35.339 1.000 0.960 179 ILE A O 1
ATOM 2845 N N . GLY A 1 180 ? 1.151 -17.143 -36.504 1.000 0.950 180 GLY A N 1
ATOM 2846 C CA . GLY A 1 180 ? 0.823 -18.201 -37.466 1.000 0.950 180 GLY A CA 1
ATOM 2847 C C . GLY A 1 180 ? 0.724 -19.600 -36.844 1.000 0.950 180 GLY A C 1
ATOM 2848 O O . GLY A 1 180 ? -0.187 -20.357 -37.184 1.000 0.950 180 GLY A O 1
ATOM 2852 N N . GLU A 1 181 ? 1.613 -19.948 -35.908 1.000 0.960 181 GLU A N 1
ATOM 2853 C CA . GLU A 1 181 ? 1.537 -21.237 -35.208 1.000 0.960 181 GLU A CA 1
ATOM 2854 C C . GLU A 1 181 ? 0.380 -21.238 -34.197 1.000 0.960 181 GLU A C 1
ATOM 2855 O O . GLU A 1 181 ? -0.326 -22.241 -34.099 1.000 0.960 181 GLU A O 1
ATOM 2867 N N . ILE A 1 182 ? 0.098 -20.105 -33.536 1.000 0.980 182 ILE A N 1
ATOM 2868 C CA . ILE A 1 182 ? -1.078 -19.948 -32.658 1.000 0.980 182 ILE A CA 1
ATOM 2869 C C . ILE A 1 182 ? -2.369 -20.209 -33.453 1.000 0.980 182 ILE A C 1
ATOM 2870 O O . ILE A 1 182 ? -3.179 -21.052 -33.065 1.000 0.980 182 ILE A O 1
ATOM 2886 N N . ALA A 1 183 ? -2.533 -19.573 -34.618 1.000 0.980 183 ALA A N 1
ATOM 2887 C CA . ALA A 1 183 ? -3.697 -19.782 -35.485 1.000 0.980 183 ALA A CA 1
ATOM 2888 C C . ALA A 1 183 ? -3.819 -21.236 -35.978 1.000 0.980 183 ALA A C 1
ATOM 2889 O O . ALA A 1 183 ? -4.917 -21.778 -36.124 1.000 0.980 183 ALA A O 1
ATOM 2896 N N . LYS A 1 184 ? -2.689 -21.900 -36.234 1.000 0.970 184 LYS A N 1
ATOM 2897 C CA . LYS A 1 184 ? -2.649 -23.303 -36.660 1.000 0.970 184 LYS A CA 1
ATOM 2898 C C . LYS A 1 184 ? -3.028 -24.269 -35.528 1.000 0.970 184 LYS A C 1
ATOM 2899 O O . LYS A 1 184 ? -3.730 -25.245 -35.808 1.000 0.970 184 LYS A O 1
ATOM 2918 N N . ILE A 1 185 ? -2.625 -24.003 -34.277 1.000 0.970 185 ILE A N 1
ATOM 2919 C CA . ILE A 1 185 ? -3.092 -24.736 -33.082 1.000 0.970 185 ILE A CA 1
ATOM 2920 C C . ILE A 1 185 ? -4.604 -24.554 -32.929 1.000 0.970 185 ILE A C 1
ATOM 2921 O O . ILE A 1 185 ? -5.315 -25.548 -32.782 1.000 0.970 185 ILE A O 1
ATOM 2937 N N . GLY A 1 186 ? -5.096 -23.318 -33.067 1.000 0.980 186 GLY A N 1
ATOM 2938 C CA . GLY A 1 186 ? -6.526 -23.013 -33.017 1.000 0.980 186 GLY A CA 1
ATOM 2939 C C . GLY A 1 186 ? -7.340 -23.763 -34.071 1.000 0.980 186 GLY A C 1
ATOM 2940 O O . GLY A 1 186 ? -8.292 -24.469 -33.748 1.000 0.980 186 GLY A O 1
ATOM 2944 N N . ASN A 1 187 ? -6.911 -23.717 -35.336 1.000 0.970 187 ASN A N 1
ATOM 2945 C CA . ASN A 1 187 ? -7.565 -24.436 -36.438 1.000 0.970 187 ASN A CA 1
ATOM 2946 C C . ASN A 1 187 ? -7.481 -25.970 -36.313 1.000 0.970 187 ASN A C 1
ATOM 2947 O O . ASN A 1 187 ? -8.277 -26.674 -36.931 1.000 0.970 187 ASN A O 1
ATOM 2958 N N . SER A 1 188 ? -6.538 -26.497 -35.524 1.000 0.970 188 SER A N 1
ATOM 2959 C CA . SER A 1 188 ? -6.443 -27.933 -35.225 1.000 0.970 188 SER A CA 1
ATOM 2960 C C . SER A 1 188 ? -7.416 -28.387 -34.126 1.000 0.970 188 SER A C 1
ATOM 2961 O O . SER A 1 188 ? -7.589 -29.593 -33.951 1.000 0.970 188 SER A O 1
ATOM 2969 N N . GLY A 1 189 ? -8.046 -27.443 -33.417 1.000 0.970 189 GLY A N 1
ATOM 2970 C CA . GLY A 1 189 ? -9.005 -27.680 -32.342 1.000 0.970 189 GLY A CA 1
ATOM 2971 C C . GLY A 1 189 ? -8.372 -27.565 -30.958 1.000 0.970 189 GLY A C 1
ATOM 2972 O O . GLY A 1 189 ? -7.559 -28.402 -30.559 1.000 0.970 189 GLY A O 1
ATOM 2976 N N . VAL A 1 190 ? -8.791 -26.551 -30.203 1.000 0.980 190 VAL A N 1
ATOM 2977 C CA . VAL A 1 190 ? -8.393 -26.337 -28.807 1.000 0.980 190 VAL A CA 1
ATOM 2978 C C . VAL A 1 190 ? -9.549 -26.746 -27.901 1.000 0.980 190 VAL A C 1
ATOM 2979 O O . VAL A 1 190 ? -10.641 -26.184 -27.973 1.000 0.980 190 VAL A O 1
ATOM 2992 N N . LEU A 1 191 ? -9.313 -27.743 -27.049 1.000 0.970 191 LEU A N 1
ATOM 2993 C CA . LEU A 1 191 ? -10.283 -28.178 -26.048 1.000 0.970 191 LEU A CA 1
ATOM 2994 C C . LEU A 1 191 ? -10.405 -27.125 -24.948 1.000 0.970 191 LEU A C 1
ATOM 2995 O O . LEU A 1 191 ? -11.503 -26.659 -24.670 1.000 0.970 191 LEU A O 1
ATOM 3011 N N . ALA A 1 192 ? -9.279 -26.757 -24.339 1.000 0.980 192 ALA A N 1
ATOM 3012 C CA . ALA A 1 192 ? -9.235 -25.824 -23.224 1.000 0.980 192 ALA A CA 1
ATOM 3013 C C . ALA A 1 192 ? -8.054 -24.865 -23.370 1.000 0.980 192 ALA A C 1
ATOM 3014 O O . ALA A 1 192 ? -6.958 -25.268 -23.770 1.000 0.980 192 ALA A O 1
ATOM 3021 N N . LEU A 1 193 ? -8.291 -23.606 -23.023 1.000 0.990 193 LEU A N 1
ATOM 3022 C CA . LEU A 1 193 ? -7.283 -22.558 -22.970 1.000 0.990 193 LEU A CA 1
ATOM 3023 C C . LEU A 1 193 ? -7.114 -22.077 -21.528 1.000 0.990 193 LEU A C 1
ATOM 3024 O O . LEU A 1 193 ? -8.086 -21.651 -20.915 1.000 0.990 193 LEU A O 1
ATOM 3040 N N . LEU A 1 194 ? -5.884 -22.118 -21.021 1.000 0.990 194 LEU A N 1
ATOM 3041 C CA . LEU A 1 194 ? -5.445 -21.418 -19.820 1.000 0.990 194 LEU A CA 1
ATOM 3042 C C . LEU A 1 194 ? -4.749 -20.137 -20.267 1.000 0.990 194 LEU A C 1
ATOM 3043 O O . LEU A 1 194 ? -3.670 -20.204 -20.862 1.000 0.990 194 LEU A O 1
ATOM 3059 N N . SER A 1 195 ? -5.385 -18.993 -20.023 1.000 0.990 195 SER A N 1
ATOM 3060 C CA . SER A 1 195 ? -4.906 -17.696 -20.508 1.000 0.990 195 SER A CA 1
ATOM 3061 C C . SER A 1 195 ? -4.638 -16.726 -19.365 1.000 0.990 195 SER A C 1
ATOM 3062 O O . SER A 1 195 ? -5.443 -16.622 -18.438 1.000 0.990 195 SER A O 1
ATOM 3070 N N . ASP A 1 196 ? -3.529 -15.997 -19.482 1.000 0.990 196 ASP A N 1
ATOM 3071 C CA . ASP A 1 196 ? -3.122 -14.914 -18.579 1.000 0.990 196 ASP A CA 1
ATOM 3072 C C . ASP A 1 196 ? -4.226 -13.856 -18.420 1.000 0.990 196 ASP A C 1
ATOM 3073 O O . ASP A 1 196 ? -4.814 -13.417 -19.410 1.000 0.990 196 ASP A O 1
ATOM 3082 N N . SER A 1 197 ? -4.520 -13.469 -17.176 1.000 0.990 197 SER A N 1
ATOM 3083 C CA . SER A 1 197 ? -5.599 -12.544 -16.810 1.000 0.990 197 SER A CA 1
ATOM 3084 C C . SER A 1 197 ? -5.097 -11.262 -16.145 1.000 0.990 197 SER A C 1
ATOM 3085 O O . SER A 1 197 ? -5.920 -10.400 -15.841 1.000 0.990 197 SER A O 1
ATOM 3093 N N . ALA A 1 198 ? -3.787 -11.094 -15.930 1.000 0.970 198 ALA A N 1
ATOM 3094 C CA . ALA A 1 198 ? -3.230 -10.038 -15.079 1.000 0.970 198 ALA A CA 1
ATOM 3095 C C . ALA A 1 198 ? -3.690 -8.612 -15.454 1.000 0.970 198 ALA A C 1
ATOM 3096 O O . ALA A 1 198 ? -3.913 -7.772 -14.582 1.000 0.970 198 ALA A O 1
ATOM 3103 N N . ASN A 1 199 ? -3.890 -8.346 -16.751 1.000 0.970 199 ASN A N 1
ATOM 3104 C CA . ASN A 1 199 ? -4.356 -7.059 -17.282 1.000 0.970 199 ASN A CA 1
ATOM 3105 C C . ASN A 1 199 ? -5.780 -7.101 -17.871 1.000 0.970 199 ASN A C 1
ATOM 3106 O O . ASN A 1 199 ? -6.172 -6.184 -18.593 1.000 0.970 199 ASN A O 1
ATOM 3117 N N . ALA A 1 200 ? -6.596 -8.104 -17.534 1.000 0.980 200 ALA A N 1
ATOM 3118 C CA . ALA A 1 200 ? -7.956 -8.243 -18.070 1.000 0.980 200 ALA A CA 1
ATOM 3119 C C . ALA A 1 200 ? -8.890 -7.060 -17.733 1.000 0.980 200 ALA A C 1
ATOM 3120 O O . ALA A 1 200 ? -9.852 -6.783 -18.447 1.000 0.980 200 ALA A O 1
ATOM 3127 N N . GLU A 1 201 ? -8.604 -6.313 -16.668 1.000 0.950 201 GLU A N 1
ATOM 3128 C CA . GLU A 1 201 ? -9.364 -5.111 -16.301 1.000 0.950 201 GLU A CA 1
ATOM 3129 C C . GLU A 1 201 ? -8.940 -3.850 -17.075 1.000 0.950 201 GLU A C 1
ATOM 3130 O O . GLU A 1 201 ? -9.582 -2.810 -16.937 1.000 0.950 201 GLU A O 1
ATOM 3142 N N . ARG A 1 202 ? -7.875 -3.907 -17.889 1.000 0.940 202 ARG A N 1
ATOM 3143 C CA . ARG A 1 202 ? -7.368 -2.751 -18.641 1.000 0.940 202 ARG A CA 1
ATOM 3144 C C . ARG A 1 202 ? -7.945 -2.724 -20.061 1.000 0.940 202 ARG A C 1
ATOM 3145 O O . ARG A 1 202 ? -7.614 -3.609 -20.852 1.000 0.940 202 ARG A O 1
ATOM 3166 N N . PRO A 1 203 ? -8.772 -1.725 -20.416 1.000 0.950 203 PRO A N 1
ATOM 3167 C CA . PRO A 1 203 ? -9.331 -1.618 -21.757 1.000 0.950 203 PRO A CA 1
ATOM 3168 C C . PRO A 1 203 ? -8.264 -1.255 -22.794 1.000 0.950 203 PRO A C 1
ATOM 3169 O O . PRO A 1 203 ? -7.255 -0.621 -22.483 1.000 0.950 203 PRO A O 1
ATOM 3180 N N . GLY A 1 204 ? -8.520 -1.614 -24.051 1.000 0.960 204 GLY A N 1
ATOM 3181 C CA . GLY A 1 204 ? -7.655 -1.274 -25.179 1.000 0.960 204 GLY A CA 1
ATOM 3182 C C . GLY A 1 204 ? -6.441 -2.195 -25.327 1.000 0.960 204 GLY A C 1
ATOM 3183 O O . GLY A 1 204 ? -6.528 -3.401 -25.091 1.000 0.960 204 GLY A O 1
ATOM 3187 N N . TYR A 1 205 ? -5.325 -1.610 -25.770 1.000 0.960 205 TYR A N 1
ATOM 3188 C CA . TYR A 1 205 ? -4.077 -2.300 -26.106 1.000 0.960 205 TYR A CA 1
ATOM 3189 C C . TYR A 1 205 ? -2.935 -1.825 -25.209 1.000 0.960 205 TYR A C 1
ATOM 3190 O O . TYR A 1 205 ? -2.835 -0.639 -24.882 1.000 0.960 205 TYR A O 1
ATOM 3208 N N . THR A 1 206 ? -2.020 -2.732 -24.885 1.000 0.940 206 THR A N 1
ATOM 3209 C CA . THR A 1 206 ? -0.769 -2.382 -24.211 1.000 0.940 206 THR A CA 1
ATOM 3210 C C . THR A 1 206 ? 0.130 -1.582 -25.163 1.000 0.940 206 THR A C 1
ATOM 3211 O O . THR A 1 206 ? 0.315 -1.989 -26.312 1.000 0.940 206 THR A O 1
ATOM 3222 N N . PRO A 1 207 ? 0.725 -0.453 -24.732 1.000 0.910 207 PRO A N 1
ATOM 3223 C CA . PRO A 1 207 ? 1.665 0.274 -25.578 1.000 0.910 207 PRO A CA 1
ATOM 3224 C C . PRO A 1 207 ? 2.917 -0.563 -25.887 1.000 0.910 207 PRO A C 1
ATOM 3225 O O . PRO A 1 207 ? 3.358 -1.382 -25.078 1.000 0.910 207 PRO A O 1
ATOM 3236 N N . SER A 1 208 ? 3.512 -0.319 -27.054 1.000 0.910 208 SER A N 1
ATOM 3237 C CA . SER A 1 208 ? 4.711 -1.031 -27.510 1.000 0.910 208 SER A CA 1
ATOM 3238 C C . SER A 1 208 ? 5.972 -0.640 -26.729 1.000 0.910 208 SER A C 1
ATOM 3239 O O . SER A 1 208 ? 6.138 0.517 -26.331 1.000 0.910 208 SER A O 1
ATOM 3247 N N . GLU A 1 209 ? 6.915 -1.580 -26.596 1.000 0.890 209 GLU A N 1
ATOM 3248 C CA . GLU A 1 209 ? 8.268 -1.315 -26.087 1.000 0.890 209 GLU A CA 1
ATOM 3249 C C . GLU A 1 209 ? 9.024 -0.271 -26.927 1.000 0.890 209 GLU A C 1
ATOM 3250 O O . GLU A 1 209 ? 9.886 0.430 -26.394 1.000 0.890 209 GLU A O 1
ATOM 3262 N N . ALA A 1 210 ? 8.702 -0.113 -28.216 1.000 0.870 210 ALA A N 1
ATOM 3263 C CA . ALA A 1 210 ? 9.325 0.900 -29.071 1.000 0.870 210 ALA A CA 1
ATOM 3264 C C . ALA A 1 210 ? 9.084 2.332 -28.561 1.000 0.870 210 ALA A C 1
ATOM 3265 O O . ALA A 1 210 ? 9.992 3.164 -28.602 1.000 0.870 210 ALA A O 1
ATOM 3272 N N . ALA A 1 211 ? 7.893 2.611 -28.019 1.000 0.890 211 ALA A N 1
ATOM 3273 C CA . ALA A 1 211 ? 7.581 3.916 -27.436 1.000 0.890 211 ALA A CA 1
ATOM 3274 C C . ALA A 1 211 ? 8.436 4.204 -26.188 1.000 0.890 211 ALA A C 1
ATOM 3275 O O . ALA A 1 211 ? 8.873 5.335 -25.987 1.000 0.890 211 ALA A O 1
ATOM 3282 N N . VAL A 1 212 ? 8.728 3.172 -25.387 1.000 0.910 212 VAL A N 1
ATOM 3283 C CA . VAL A 1 212 ? 9.598 3.284 -24.204 1.000 0.910 212 VAL A CA 1
ATOM 3284 C C . VAL A 1 212 ? 11.042 3.566 -24.602 1.000 0.910 212 VAL A C 1
ATOM 3285 O O . VAL A 1 212 ? 11.707 4.388 -23.975 1.000 0.910 212 VAL A O 1
ATOM 3298 N N . SER A 1 213 ? 11.525 2.919 -25.666 1.000 0.910 213 SER A N 1
ATOM 3299 C CA . SER A 1 213 ? 12.875 3.156 -26.186 1.000 0.910 213 SER A CA 1
ATOM 3300 C C . SER A 1 213 ? 13.094 4.623 -26.569 1.000 0.910 213 SER A C 1
ATOM 3301 O O . SER A 1 213 ? 14.172 5.158 -26.311 1.000 0.910 213 SER A O 1
ATOM 3309 N N . GLY A 1 214 ? 12.079 5.268 -27.157 1.000 0.910 214 GLY A N 1
ATOM 3310 C CA . GLY A 1 214 ? 12.110 6.696 -27.480 1.000 0.910 214 GLY A CA 1
ATOM 3311 C C . GLY A 1 214 ? 12.270 7.566 -26.233 1.000 0.910 214 GLY A C 1
ATOM 3312 O O . GLY A 1 214 ? 13.223 8.329 -26.146 1.000 0.910 214 GLY A O 1
ATOM 3316 N N . GLU A 1 215 ? 11.418 7.373 -25.221 1.000 0.920 215 GLU A N 1
ATOM 3317 C CA . GLU A 1 215 ? 11.470 8.150 -23.969 1.000 0.920 215 GLU A CA 1
ATOM 3318 C C . GLU A 1 215 ? 12.781 7.963 -23.192 1.000 0.920 215 GLU A C 1
ATOM 3319 O O . GLU A 1 215 ? 13.289 8.906 -22.584 1.000 0.920 215 GLU A O 1
ATOM 3331 N N . ILE A 1 216 ? 13.363 6.758 -23.221 1.000 0.940 216 ILE A N 1
ATOM 3332 C CA . ILE A 1 216 ? 14.684 6.521 -22.628 1.000 0.940 216 ILE A CA 1
ATOM 3333 C C . ILE A 1 216 ? 15.753 7.302 -23.400 1.000 0.940 216 ILE A C 1
ATOM 3334 O O . ILE A 1 216 ? 16.542 8.011 -22.778 1.000 0.940 216 ILE A O 1
ATOM 3350 N N . SER A 1 217 ? 15.779 7.220 -24.734 1.000 0.940 217 SER A N 1
ATOM 3351 C CA . SER A 1 217 ? 16.740 7.983 -25.544 1.000 0.940 217 SER A CA 1
ATOM 3352 C C . SER A 1 217 ? 16.591 9.493 -25.339 1.000 0.940 217 SER A C 1
ATOM 3353 O O . SER A 1 217 ? 17.594 10.181 -25.158 1.000 0.940 217 SER A O 1
ATOM 3361 N N . ASP A 1 218 ? 15.359 9.996 -25.269 1.000 0.940 218 ASP A N 1
ATOM 3362 C CA . ASP A 1 218 ? 15.067 11.405 -25.002 1.000 0.940 218 ASP A CA 1
ATOM 3363 C C . ASP A 1 218 ? 15.543 11.838 -23.610 1.000 0.940 218 ASP A C 1
ATOM 3364 O O . ASP A 1 218 ? 16.062 12.947 -23.452 1.000 0.940 218 ASP A O 1
ATOM 3373 N N . ALA A 1 219 ? 15.413 10.979 -22.593 1.000 0.940 219 ALA A N 1
ATOM 3374 C CA . ALA A 1 219 ? 15.967 11.246 -21.269 1.000 0.940 219 ALA A CA 1
ATOM 3375 C C . ALA A 1 219 ? 17.501 11.356 -21.317 1.000 0.940 219 ALA A C 1
ATOM 3376 O O . ALA A 1 219 ? 18.060 12.307 -20.780 1.000 0.940 219 ALA A O 1
ATOM 3383 N N . LEU A 1 220 ? 18.199 10.447 -22.008 1.000 0.950 220 LEU A N 1
ATOM 3384 C CA . LEU A 1 220 ? 19.659 10.531 -22.149 1.000 0.950 220 LEU A CA 1
ATOM 3385 C C . LEU A 1 220 ? 20.119 11.736 -22.985 1.000 0.950 220 LEU A C 1
ATOM 3386 O O . LEU A 1 220 ? 21.179 12.299 -22.689 1.000 0.950 220 LEU A O 1
ATOM 3402 N N . TYR A 1 221 ? 19.346 12.128 -24.000 1.000 0.960 221 TYR A N 1
ATOM 3403 C CA . TYR A 1 221 ? 19.644 13.262 -24.874 1.000 0.960 221 TYR A CA 1
ATOM 3404 C C . TYR A 1 221 ? 19.499 14.610 -24.149 1.000 0.960 221 TYR A C 1
ATOM 3405 O O . TYR A 1 221 ? 20.406 15.443 -24.195 1.000 0.960 221 TYR A O 1
ATOM 3423 N N . ASN A 1 222 ? 18.380 14.819 -23.444 1.000 0.940 222 ASN A N 1
ATOM 3424 C CA . ASN A 1 222 ? 18.042 16.107 -22.823 1.000 0.940 222 ASN A CA 1
ATOM 3425 C C . ASN A 1 222 ? 18.800 16.379 -21.510 1.000 0.940 222 ASN A C 1
ATOM 3426 O O . ASN A 1 222 ? 18.903 17.528 -21.074 1.000 0.940 222 ASN A O 1
ATOM 3437 N N . SER A 1 223 ? 19.345 15.345 -20.868 1.000 0.950 223 SER A N 1
ATOM 3438 C CA . SER A 1 223 ? 20.057 15.493 -19.598 1.000 0.950 223 SER A CA 1
ATOM 3439 C C . SER A 1 223 ? 21.439 16.131 -19.754 1.000 0.950 223 SER A C 1
ATOM 3440 O O . SER A 1 223 ? 22.313 15.623 -20.452 1.000 0.950 223 SER A O 1
ATOM 3448 N N . GLN A 1 224 ? 21.694 17.204 -19.005 1.000 0.950 224 GLN A N 1
ATOM 3449 C CA . GLN A 1 224 ? 23.003 17.875 -18.963 1.000 0.950 224 GLN A CA 1
ATOM 3450 C C . GLN A 1 224 ? 24.036 17.136 -18.091 1.000 0.950 224 GLN A C 1
ATOM 3451 O O . GLN A 1 224 ? 25.231 17.207 -18.367 1.000 0.950 224 GLN A O 1
ATOM 3465 N N . ASN A 1 225 ? 23.586 16.419 -17.056 1.000 0.970 225 ASN A N 1
ATOM 3466 C CA . ASN A 1 225 ? 24.439 15.697 -16.103 1.000 0.970 225 ASN A CA 1
ATOM 3467 C C . ASN A 1 225 ? 24.303 14.174 -16.269 1.000 0.970 225 ASN A C 1
ATOM 3468 O O . ASN A 1 225 ? 23.975 13.691 -17.357 1.000 0.970 225 ASN A O 1
ATOM 3479 N N . ARG A 1 226 ? 24.594 13.411 -15.206 1.000 0.970 226 ARG A N 1
ATOM 3480 C CA . ARG A 1 226 ? 24.503 11.948 -15.208 1.000 0.970 226 ARG A CA 1
ATOM 3481 C C . ARG A 1 226 ? 23.043 11.530 -15.312 1.000 0.970 226 ARG A C 1
ATOM 3482 O O . ARG A 1 226 ? 22.161 12.196 -14.768 1.000 0.970 226 ARG A O 1
ATOM 3503 N N . VAL A 1 227 ? 22.812 10.398 -15.965 1.000 0.980 227 VAL A N 1
ATOM 3504 C CA . VAL A 1 227 ? 21.492 9.761 -16.009 1.000 0.980 227 VAL A CA 1
ATOM 3505 C C . VAL A 1 227 ? 21.557 8.450 -15.244 1.000 0.980 227 VAL A C 1
ATOM 3506 O O . VAL A 1 227 ? 22.364 7.586 -15.571 1.000 0.980 227 VAL A O 1
ATOM 3519 N N . ILE A 1 228 ? 20.733 8.298 -14.215 1.000 0.980 228 ILE A N 1
ATOM 3520 C CA . ILE A 1 228 ? 20.642 7.091 -13.391 1.000 0.980 228 ILE A CA 1
ATOM 3521 C C . ILE A 1 228 ? 19.325 6.406 -13.726 1.000 0.980 228 ILE A C 1
ATOM 3522 O O . ILE A 1 228 ? 18.266 7.001 -13.582 1.000 0.980 228 ILE A O 1
ATOM 3538 N N . ILE A 1 229 ? 19.376 5.163 -14.186 1.000 0.970 229 ILE A N 1
ATOM 3539 C CA . ILE A 1 229 ? 18.228 4.447 -14.735 1.000 0.970 229 ILE A CA 1
ATOM 3540 C C . ILE A 1 229 ? 18.000 3.206 -13.886 1.000 0.970 229 ILE A C 1
ATOM 3541 O O . ILE A 1 229 ? 18.816 2.281 -13.881 1.000 0.970 229 ILE A O 1
ATOM 3557 N N . ALA A 1 230 ? 16.896 3.202 -13.147 1.000 0.960 230 ALA A N 1
ATOM 3558 C CA . ALA A 1 230 ? 16.491 2.077 -12.327 1.000 0.960 230 ALA A CA 1
ATOM 3559 C C . ALA A 1 230 ? 15.566 1.150 -13.111 1.000 0.960 230 ALA A C 1
ATOM 3560 O O . ALA A 1 230 ? 14.551 1.582 -13.662 1.000 0.960 230 ALA A O 1
ATOM 3567 N N . VAL A 1 231 ? 15.927 -0.128 -13.155 1.000 0.940 231 VAL A N 1
ATOM 3568 C CA . VAL A 1 231 ? 15.225 -1.173 -13.911 1.000 0.940 231 VAL A CA 1
ATOM 3569 C C . VAL A 1 231 ? 15.043 -2.414 -13.045 1.000 0.940 231 VAL A C 1
ATOM 3570 O O . VAL A 1 231 ? 15.799 -2.634 -12.100 1.000 0.940 231 VAL A O 1
ATOM 3583 N N . PHE A 1 232 ? 14.086 -3.268 -13.409 1.000 0.920 232 PHE A N 1
ATOM 3584 C CA . PHE A 1 232 ? 14.094 -4.648 -12.928 1.000 0.920 232 PHE A CA 1
ATOM 3585 C C . PHE A 1 232 ? 15.272 -5.396 -13.547 1.000 0.920 232 PHE A C 1
ATOM 3586 O O . PHE A 1 232 ? 15.425 -5.393 -14.770 1.000 0.920 232 PHE A O 1
ATOM 3603 N N . ALA A 1 233 ? 16.073 -6.074 -12.723 1.000 0.910 233 ALA A N 1
ATOM 3604 C CA . ALA A 1 233 ? 17.222 -6.843 -13.202 1.000 0.910 233 ALA A CA 1
ATOM 3605 C C . ALA A 1 233 ? 16.822 -7.951 -14.194 1.000 0.910 233 ALA A C 1
ATOM 3606 O O . ALA A 1 233 ? 17.596 -8.265 -15.093 1.000 0.910 233 ALA A O 1
ATOM 3613 N N . SER A 1 234 ? 15.607 -8.501 -14.071 1.000 0.860 234 SER A N 1
ATOM 3614 C CA . SER A 1 234 ? 15.039 -9.496 -14.993 1.000 0.860 234 SER A CA 1
ATOM 3615 C C . SER A 1 234 ? 14.578 -8.916 -16.337 1.000 0.860 234 SER A C 1
ATOM 3616 O O . SER A 1 234 ? 14.447 -9.667 -17.303 1.000 0.860 234 SER A O 1
ATOM 3624 N N . ASN A 1 235 ? 14.357 -7.599 -16.446 1.000 0.910 235 ASN A N 1
ATOM 3625 C CA . ASN A 1 235 ? 13.867 -6.968 -17.673 1.000 0.910 235 ASN A CA 1
ATOM 3626 C C . ASN A 1 235 ? 15.018 -6.705 -18.659 1.000 0.910 235 ASN A C 1
ATOM 3627 O O . ASN A 1 235 ? 15.445 -5.572 -18.894 1.000 0.910 235 ASN A O 1
ATOM 3638 N N . ILE A 1 236 ? 15.524 -7.795 -19.238 1.000 0.920 236 ILE A N 1
ATOM 3639 C CA . ILE A 1 236 ? 16.638 -7.808 -20.195 1.000 0.920 236 ILE A CA 1
ATOM 3640 C C . ILE A 1 236 ? 16.361 -6.905 -21.408 1.000 0.920 236 ILE A C 1
ATOM 3641 O O . ILE A 1 236 ? 17.266 -6.202 -21.859 1.000 0.920 236 ILE A O 1
ATOM 3657 N N . ASN A 1 237 ? 15.112 -6.851 -21.887 1.000 0.900 237 ASN A N 1
ATOM 3658 C CA . ASN A 1 237 ? 14.709 -5.974 -22.991 1.000 0.900 237 ASN A CA 1
ATOM 3659 C C . ASN A 1 237 ? 14.951 -4.496 -22.650 1.000 0.900 237 ASN A C 1
ATOM 3660 O O . ASN A 1 237 ? 15.529 -3.757 -23.449 1.000 0.900 237 ASN A O 1
ATOM 3671 N N . ARG A 1 238 ? 14.577 -4.073 -21.437 1.000 0.920 238 ARG A N 1
ATOM 3672 C CA . ARG A 1 238 ? 14.790 -2.700 -20.959 1.000 0.920 238 ARG A CA 1
ATOM 3673 C C . ARG A 1 238 ? 16.273 -2.391 -20.780 1.000 0.920 238 ARG A C 1
ATOM 3674 O O . ARG A 1 238 ? 16.716 -1.315 -21.169 1.000 0.920 238 ARG A O 1
ATOM 3695 N N . ILE A 1 239 ? 17.056 -3.336 -20.252 1.000 0.940 239 ILE A N 1
ATOM 3696 C CA . ILE A 1 239 ? 18.514 -3.181 -20.120 1.000 0.940 239 ILE A CA 1
ATOM 3697 C C . ILE A 1 239 ? 19.152 -2.959 -21.499 1.000 0.940 239 ILE A C 1
ATOM 3698 O O . ILE A 1 239 ? 19.949 -2.035 -21.654 1.000 0.940 239 ILE A O 1
ATOM 3714 N N . GLN A 1 240 ? 18.763 -3.734 -22.517 1.000 0.930 240 GLN A N 1
ATOM 3715 C CA . GLN A 1 240 ? 19.250 -3.533 -23.885 1.000 0.930 240 GLN A CA 1
ATOM 3716 C C . GLN A 1 240 ? 18.868 -2.156 -24.448 1.000 0.930 240 GLN A C 1
ATOM 3717 O O . GLN A 1 240 ? 19.701 -1.495 -25.066 1.000 0.930 240 GLN A O 1
ATOM 3731 N N . GLN A 1 241 ? 17.626 -1.706 -24.249 1.000 0.930 241 GLN A N 1
ATOM 3732 C CA . GLN A 1 241 ? 17.189 -0.380 -24.703 1.000 0.930 241 GLN A CA 1
ATOM 3733 C C . GLN A 1 241 ? 18.026 0.737 -24.072 1.000 0.930 241 GLN A C 1
ATOM 3734 O O . GLN A 1 241 ? 18.435 1.662 -24.771 1.000 0.930 241 GLN A O 1
ATOM 3748 N N . VAL A 1 242 ? 18.345 0.623 -22.777 1.000 0.950 242 VAL A N 1
ATOM 3749 C CA . VAL A 1 242 ? 19.238 1.567 -22.090 1.000 0.950 242 VAL A CA 1
ATOM 3750 C C . VAL A 1 242 ? 20.647 1.541 -22.688 1.000 0.950 242 VAL A C 1
ATOM 3751 O O . VAL A 1 242 ? 21.253 2.599 -22.854 1.000 0.950 242 VAL A O 1
ATOM 3764 N N . ILE A 1 243 ? 21.154 0.363 -23.065 1.000 0.950 243 ILE A N 1
ATOM 3765 C CA . ILE A 1 243 ? 22.460 0.223 -23.722 1.000 0.950 243 ILE A CA 1
ATOM 3766 C C . ILE A 1 243 ? 22.479 0.921 -25.089 1.000 0.950 243 ILE A C 1
ATOM 3767 O O . ILE A 1 243 ? 23.373 1.728 -25.345 1.000 0.950 243 ILE A O 1
ATOM 3783 N N . HIS A 1 244 ? 21.483 0.670 -25.948 1.000 0.940 244 HIS A N 1
ATOM 3784 C CA . HIS A 1 244 ? 21.371 1.343 -27.248 1.000 0.940 244 HIS A CA 1
ATOM 3785 C C . HIS A 1 244 ? 21.229 2.859 -27.104 1.000 0.940 244 HIS A C 1
ATOM 3786 O O . HIS A 1 244 ? 21.931 3.602 -27.790 1.000 0.940 244 HIS A O 1
ATOM 3800 N N . ALA A 1 245 ? 20.374 3.320 -26.189 1.000 0.950 245 ALA A N 1
ATOM 3801 C CA . ALA A 1 245 ? 20.195 4.742 -25.929 1.000 0.950 245 ALA A CA 1
ATOM 3802 C C . ALA A 1 245 ? 21.497 5.405 -25.441 1.000 0.950 245 ALA A C 1
ATOM 3803 O O . ALA A 1 245 ? 21.809 6.514 -25.870 1.000 0.950 245 ALA A O 1
ATOM 3810 N N . ALA A 1 246 ? 22.285 4.741 -24.583 1.000 0.960 246 ALA A N 1
ATOM 3811 C CA . ALA A 1 246 ? 23.572 5.264 -24.119 1.000 0.960 246 ALA A CA 1
ATOM 3812 C C . ALA A 1 246 ? 24.601 5.346 -25.252 1.000 0.960 246 ALA A C 1
ATOM 3813 O O . ALA A 1 246 ? 25.235 6.387 -25.408 1.000 0.960 246 ALA A O 1
ATOM 3820 N N . ALA A 1 247 ? 24.706 4.309 -26.091 1.000 0.950 247 ALA A N 1
ATOM 3821 C CA . ALA A 1 247 ? 25.600 4.309 -27.248 1.000 0.950 247 ALA A CA 1
ATOM 3822 C C . ALA A 1 247 ? 25.245 5.410 -28.263 1.000 0.950 247 ALA A C 1
ATOM 3823 O O . ALA A 1 247 ? 26.120 6.164 -28.684 1.000 0.950 247 ALA A O 1
ATOM 3830 N N . GLN A 1 248 ? 23.959 5.556 -28.604 1.000 0.940 248 GLN A N 1
ATOM 3831 C CA . GLN A 1 248 ? 23.478 6.581 -29.542 1.000 0.940 248 GLN A CA 1
ATOM 3832 C C . GLN A 1 248 ? 23.715 8.010 -29.044 1.000 0.940 248 GLN A C 1
ATOM 3833 O O . GLN A 1 248 ? 23.984 8.901 -29.845 1.000 0.940 248 GLN A O 1
ATOM 3847 N N . ASN A 1 249 ? 23.640 8.228 -27.730 1.000 0.960 249 ASN A N 1
ATOM 3848 C CA . ASN A 1 249 ? 23.829 9.540 -27.113 1.000 0.960 249 ASN A CA 1
ATOM 3849 C C . ASN A 1 249 ? 25.261 9.768 -26.590 1.000 0.960 249 ASN A C 1
ATOM 3850 O O . ASN A 1 249 ? 25.490 10.718 -25.842 1.000 0.960 249 ASN A O 1
ATOM 3861 N N . GLY A 1 250 ? 26.226 8.913 -26.954 1.000 0.950 250 GLY A N 1
ATOM 3862 C CA . GLY A 1 250 ? 27.641 9.098 -26.611 1.000 0.950 250 GLY A CA 1
ATOM 3863 C C . GLY A 1 250 ? 27.953 8.969 -25.117 1.000 0.950 250 GLY A C 1
ATOM 3864 O O . GLY A 1 250 ? 28.849 9.642 -24.614 1.000 0.950 250 GLY A O 1
ATOM 3868 N N . ARG A 1 251 ? 27.208 8.128 -24.392 1.000 0.970 251 ARG A N 1
ATOM 3869 C CA . ARG A 1 251 ? 27.390 7.905 -22.955 1.000 0.970 251 ARG A CA 1
ATOM 3870 C C . ARG A 1 251 ? 28.014 6.546 -22.653 1.000 0.970 251 ARG A C 1
ATOM 3871 O O . ARG A 1 251 ? 27.627 5.524 -23.214 1.000 0.970 251 ARG A O 1
ATOM 3892 N N . LYS A 1 252 ? 28.933 6.530 -21.691 1.000 0.970 252 LYS A N 1
ATOM 3893 C CA . LYS A 1 252 ? 29.457 5.332 -21.028 1.000 0.970 252 LYS A CA 1
ATOM 3894 C C . LYS A 1 252 ? 28.468 4.811 -19.988 1.000 0.970 252 LYS A C 1
ATOM 3895 O O . LYS A 1 252 ? 27.748 5.590 -19.365 1.000 0.970 252 LYS A O 1
ATOM 3914 N N . ILE A 1 253 ? 28.469 3.500 -19.766 1.000 0.980 253 ILE A N 1
ATOM 3915 C CA . ILE A 1 253 ? 27.557 2.805 -18.857 1.000 0.980 253 ILE A CA 1
ATOM 3916 C C . ILE A 1 253 ? 28.303 2.278 -17.634 1.000 0.980 253 ILE A C 1
ATOM 3917 O O . ILE A 1 253 ? 29.200 1.446 -17.753 1.000 0.980 253 ILE A O 1
ATOM 3933 N N . ALA A 1 254 ? 27.875 2.685 -16.443 1.000 0.970 254 ALA A N 1
ATOM 3934 C CA . ALA A 1 254 ? 28.244 2.028 -15.192 1.000 0.970 254 ALA A CA 1
ATOM 3935 C C . ALA A 1 254 ? 27.078 1.173 -14.675 1.000 0.970 254 ALA A C 1
ATOM 3936 O O . ALA A 1 254 ? 25.930 1.610 -14.677 1.000 0.970 254 ALA A O 1
ATOM 3943 N N . VAL A 1 255 ? 27.357 -0.040 -14.194 1.000 0.960 255 VAL A N 1
ATOM 3944 C CA . VAL A 1 255 ? 26.327 -0.964 -13.683 1.000 0.960 255 VAL A CA 1
ATOM 3945 C C . VAL A 1 255 ? 26.455 -1.087 -12.169 1.000 0.960 255 VAL A C 1
ATOM 3946 O O . VAL A 1 255 ? 27.438 -1.640 -11.671 1.000 0.960 255 VAL A O 1
ATOM 3959 N N . ALA A 1 256 ? 25.461 -0.586 -11.436 1.000 0.940 256 ALA A N 1
ATOM 3960 C CA . ALA A 1 256 ? 25.435 -0.559 -9.977 1.000 0.940 256 ALA A CA 1
ATOM 3961 C C . ALA A 1 256 ? 24.391 -1.539 -9.417 1.000 0.940 256 ALA A C 1
ATOM 3962 O O . ALA A 1 256 ? 23.190 -1.284 -9.467 1.000 0.940 256 ALA A O 1
ATOM 3969 N N . GLY A 1 257 ? 24.861 -2.649 -8.845 1.000 0.910 257 GLY A N 1
ATOM 3970 C CA . GLY A 1 257 ? 24.029 -3.691 -8.233 1.000 0.910 257 GLY A CA 1
ATOM 3971 C C . GLY A 1 257 ? 24.558 -5.083 -8.573 1.000 0.910 257 GLY A C 1
ATOM 3972 O O . GLY A 1 257 ? 24.691 -5.424 -9.745 1.000 0.910 257 GLY A O 1
ATOM 3976 N N . LYS A 1 258 ? 24.874 -5.902 -7.557 1.000 0.870 258 LYS A N 1
ATOM 3977 C CA . LYS A 1 258 ? 25.459 -7.244 -7.765 1.000 0.870 258 LYS A CA 1
ATOM 3978 C C . LYS A 1 258 ? 24.543 -8.162 -8.577 1.000 0.870 258 LYS A C 1
ATOM 3979 O O . LYS A 1 258 ? 25.012 -8.809 -9.503 1.000 0.870 258 LYS A O 1
ATOM 3998 N N . ASN A 1 259 ? 23.255 -8.206 -8.229 1.000 0.860 259 ASN A N 1
ATOM 3999 C CA . ASN A 1 259 ? 22.275 -9.038 -8.929 1.000 0.860 259 ASN A CA 1
ATOM 4000 C C . ASN A 1 259 ? 22.166 -8.624 -10.410 1.000 0.860 259 ASN A C 1
ATOM 4001 O O . ASN A 1 259 ? 22.337 -9.460 -11.292 1.000 0.860 259 ASN A O 1
ATOM 4012 N N . LEU A 1 260 ? 22.025 -7.319 -10.671 1.000 0.930 260 LEU A N 1
ATOM 4013 C CA . LEU A 1 260 ? 21.994 -6.758 -12.022 1.000 0.930 260 LEU A CA 1
ATOM 4014 C C . LEU A 1 260 ? 23.255 -7.098 -12.835 1.000 0.930 260 LEU A C 1
ATOM 4015 O O . LEU A 1 260 ? 23.142 -7.488 -13.993 1.000 0.930 260 LEU A O 1
ATOM 4031 N N . GLN A 1 261 ? 24.449 -6.999 -12.240 1.000 0.920 261 GLN A N 1
ATOM 4032 C CA . GLN A 1 261 ? 25.693 -7.406 -12.906 1.000 0.920 261 GLN A CA 1
ATOM 4033 C C . GLN A 1 261 ? 25.694 -8.894 -13.278 1.000 0.920 261 GLN A C 1
ATOM 4034 O O . GLN A 1 261 ? 26.098 -9.234 -14.391 1.000 0.920 261 GLN A O 1
ATOM 4048 N N . SER A 1 262 ? 25.226 -9.771 -12.384 1.000 0.890 262 SER A N 1
ATOM 4049 C CA . SER A 1 262 ? 25.137 -11.209 -12.658 1.000 0.890 262 SER A CA 1
ATOM 4050 C C . SER A 1 262 ? 24.176 -11.514 -13.809 1.000 0.890 262 SER A C 1
ATOM 4051 O O . SER A 1 262 ? 24.542 -12.261 -14.717 1.000 0.890 262 SER A O 1
ATOM 4059 N N . VAL A 1 263 ? 22.979 -10.908 -13.819 1.000 0.890 263 VAL A N 1
ATOM 4060 C CA . VAL A 1 263 ? 22.002 -11.097 -14.908 1.000 0.890 263 VAL A CA 1
ATOM 4061 C C . VAL A 1 263 ? 22.537 -10.543 -16.229 1.000 0.890 263 VAL A C 1
ATOM 4062 O O . VAL A 1 263 ? 22.430 -11.215 -17.251 1.000 0.890 263 VAL A O 1
ATOM 4075 N N . LEU A 1 264 ? 23.189 -9.374 -16.214 1.000 0.920 264 LEU A N 1
ATOM 4076 C CA . LEU A 1 264 ? 23.814 -8.782 -17.399 1.000 0.920 264 LEU A CA 1
ATOM 4077 C C . LEU A 1 264 ? 24.913 -9.683 -17.983 1.000 0.920 264 LEU A C 1
ATOM 4078 O O . LEU A 1 264 ? 24.913 -9.939 -19.185 1.000 0.920 264 LEU A O 1
ATOM 4094 N N . GLN A 1 265 ? 25.841 -10.183 -17.157 1.000 0.920 265 GLN A N 1
ATOM 4095 C CA . GLN A 1 265 ? 26.896 -11.094 -17.620 1.000 0.920 265 GLN A CA 1
ATOM 4096 C C . GLN A 1 265 ? 26.313 -12.379 -18.205 1.000 0.920 265 GLN A C 1
ATOM 4097 O O . GLN A 1 265 ? 26.762 -12.838 -19.256 1.000 0.920 265 GLN A O 1
ATOM 4111 N N . LEU A 1 266 ? 25.303 -12.947 -17.544 1.000 0.920 266 LEU A N 1
ATOM 4112 C CA . LEU A 1 266 ? 24.617 -14.136 -18.028 1.000 0.920 266 LEU A CA 1
ATOM 4113 C C . LEU A 1 266 ? 23.937 -13.872 -19.379 1.000 0.920 266 LEU A C 1
ATOM 4114 O O . LEU A 1 266 ? 24.156 -14.622 -20.329 1.000 0.920 266 LEU A O 1
ATOM 4130 N N . ALA A 1 267 ? 23.159 -12.795 -19.482 1.000 0.920 267 ALA A N 1
ATOM 4131 C CA . ALA A 1 267 ? 22.431 -12.424 -20.689 1.000 0.920 267 ALA A CA 1
ATOM 4132 C C . ALA A 1 267 ? 23.376 -12.139 -21.867 1.000 0.920 267 ALA A C 1
ATOM 4133 O O . ALA A 1 267 ? 23.139 -12.652 -22.960 1.000 0.920 267 ALA A O 1
ATOM 4140 N N . ARG A 1 268 ? 24.487 -11.421 -21.644 1.000 0.930 268 ARG A N 1
ATOM 4141 C CA . ARG A 1 268 ? 25.544 -11.231 -22.655 1.000 0.930 268 ARG A CA 1
ATOM 4142 C C . ARG A 1 268 ? 26.152 -12.563 -23.087 1.000 0.930 268 ARG A C 1
ATOM 4143 O O . ARG A 1 268 ? 26.228 -12.846 -24.277 1.000 0.930 268 ARG A O 1
ATOM 4164 N N . LYS A 1 269 ? 26.515 -13.429 -22.131 1.000 0.930 269 LYS A N 1
ATOM 4165 C CA . LYS A 1 269 ? 27.104 -14.750 -22.417 1.000 0.930 269 LYS A CA 1
ATOM 4166 C C . LYS A 1 269 ? 26.178 -15.643 -23.247 1.000 0.930 269 LYS A C 1
ATOM 4167 O O . LYS A 1 269 ? 26.653 -16.458 -24.033 1.000 0.930 269 LYS A O 1
ATOM 4186 N N . LEU A 1 270 ? 24.867 -15.528 -23.051 1.000 0.920 270 LEU A N 1
ATOM 4187 C CA . LEU A 1 270 ? 23.875 -16.314 -23.780 1.000 0.920 270 LEU A CA 1
ATOM 4188 C C . LEU A 1 270 ? 23.437 -15.680 -25.110 1.000 0.920 270 LEU A C 1
ATOM 4189 O O . LEU A 1 270 ? 22.785 -16.381 -25.891 1.000 0.920 270 LEU A O 1
ATOM 4205 N N . GLY A 1 271 ? 23.820 -14.424 -25.369 1.000 0.900 271 GLY A N 1
ATOM 4206 C CA . GLY A 1 271 ? 23.513 -13.677 -26.592 1.000 0.900 271 GLY A CA 1
ATOM 4207 C C . GLY A 1 271 ? 22.190 -12.902 -26.568 1.000 0.900 271 GLY A C 1
ATOM 4208 O O . GLY A 1 271 ? 21.669 -12.598 -27.630 1.000 0.900 271 GLY A O 1
ATOM 4212 N N . TYR A 1 272 ? 21.624 -12.601 -25.392 1.000 0.900 272 TYR A N 1
ATOM 4213 C CA . TYR A 1 272 ? 20.403 -11.777 -25.271 1.000 0.900 272 TYR A CA 1
ATOM 4214 C C . TYR A 1 272 ? 20.686 -10.286 -25.088 1.000 0.900 272 TYR A C 1
ATOM 4215 O O . TYR A 1 272 ? 19.767 -9.479 -25.206 1.000 0.900 272 TYR A O 1
ATOM 4233 N N . ILE A 1 273 ? 21.929 -9.929 -24.759 1.000 0.920 273 ILE A N 1
ATOM 4234 C CA . ILE A 1 273 ? 22.385 -8.541 -24.698 1.000 0.920 273 ILE A CA 1
ATOM 4235 C C . ILE A 1 273 ? 23.611 -8.396 -25.587 1.000 0.920 273 ILE A C 1
ATOM 4236 O O . ILE A 1 273 ? 24.607 -9.098 -25.398 1.000 0.920 273 ILE A O 1
ATOM 4252 N N . GLU A 1 274 ? 23.540 -7.443 -26.506 1.000 0.900 274 GLU A N 1
ATOM 4253 C CA . GLU A 1 274 ? 24.638 -7.036 -27.372 1.000 0.900 274 GLU A CA 1
ATOM 4254 C C . GLU A 1 274 ? 25.101 -5.647 -26.957 1.000 0.900 274 GLU A C 1
ATOM 4255 O O . GLU A 1 274 ? 24.309 -4.711 -26.834 1.000 0.900 274 GLU A O 1
ATOM 4267 N N . ALA A 1 275 ? 26.393 -5.529 -26.690 1.000 0.890 275 ALA A N 1
ATOM 4268 C CA . ALA A 1 275 ? 26.996 -4.294 -26.239 1.000 0.890 275 ALA A CA 1
ATOM 4269 C C . ALA A 1 275 ? 28.506 -4.368 -26.447 1.000 0.890 275 ALA A C 1
ATOM 4270 O O . ALA A 1 275 ? 29.112 -5.399 -26.126 1.000 0.890 275 ALA A O 1
ATOM 4277 N N . ASP A 1 276 ? 29.088 -3.271 -26.924 1.000 0.920 276 ASP A N 1
ATOM 4278 C CA . ASP A 1 276 ? 30.537 -3.111 -26.986 1.000 0.920 276 ASP A CA 1
ATOM 4279 C C . ASP A 1 276 ? 31.122 -3.032 -25.573 1.000 0.920 276 ASP A C 1
ATOM 4280 O O . ASP A 1 276 ? 30.586 -2.343 -24.702 1.000 0.920 276 ASP A O 1
ATOM 4289 N N . ASP A 1 277 ? 32.233 -3.726 -25.331 1.000 0.900 277 ASP A N 1
ATOM 4290 C CA . ASP A 1 277 ? 32.881 -3.715 -24.014 1.000 0.900 277 ASP A CA 1
ATOM 4291 C C . ASP A 1 277 ? 33.391 -2.320 -23.643 1.000 0.900 277 ASP A C 1
ATOM 4292 O O . ASP A 1 277 ? 33.297 -1.921 -22.482 1.000 0.900 277 ASP A O 1
ATOM 4301 N N . GLU A 1 278 ? 33.839 -1.541 -24.633 1.000 0.920 278 GLU A N 1
ATOM 4302 C CA . GLU A 1 278 ? 34.284 -0.156 -24.444 1.000 0.920 278 GLU A CA 1
ATOM 4303 C C . GLU A 1 278 ? 33.171 0.776 -23.945 1.000 0.920 278 GLU A C 1
ATOM 4304 O O . GLU A 1 278 ? 33.456 1.871 -23.448 1.000 0.920 278 GLU A O 1
ATOM 4316 N N . LEU A 1 279 ? 31.901 0.374 -24.076 1.000 0.950 279 LEU A N 1
ATOM 4317 C CA . LEU A 1 279 ? 30.763 1.135 -23.571 1.000 0.950 279 LEU A CA 1
ATOM 4318 C C . LEU A 1 279 ? 30.669 1.065 -22.039 1.000 0.950 279 LEU A C 1
ATOM 4319 O O . LEU A 1 279 ? 30.116 1.981 -21.430 1.000 0.950 279 LEU A O 1
ATOM 4335 N N . PHE A 1 280 ? 31.205 0.012 -21.412 1.000 0.960 280 PHE A N 1
ATOM 4336 C CA . PHE A 1 280 ? 31.116 -0.201 -19.971 1.000 0.960 280 PHE A CA 1
ATOM 4337 C C . PHE A 1 280 ? 32.316 0.368 -19.227 1.000 0.960 280 PHE A C 1
ATOM 4338 O O . PHE A 1 280 ? 33.472 0.155 -19.579 1.000 0.960 280 PHE A O 1
ATOM 4355 N N . ILE A 1 281 ? 32.024 1.041 -18.122 1.000 0.950 281 ILE A N 1
ATOM 4356 C CA . ILE A 1 281 ? 33.017 1.555 -17.185 1.000 0.950 281 ILE A CA 1
ATOM 4357 C C . ILE A 1 281 ? 32.746 0.997 -15.791 1.000 0.950 281 ILE A C 1
ATOM 4358 O O . ILE A 1 281 ? 31.615 0.638 -15.443 1.000 0.950 281 ILE A O 1
ATOM 4374 N N . SER A 1 282 ? 33.783 0.926 -14.956 1.000 0.930 282 SER A N 1
ATOM 4375 C CA . SER A 1 282 ? 33.571 0.557 -13.561 1.000 0.930 282 SER A CA 1
ATOM 4376 C C . SER A 1 282 ? 32.829 1.675 -12.822 1.000 0.930 282 SER A C 1
ATOM 4377 O O . SER A 1 282 ? 32.965 2.860 -13.130 1.000 0.930 282 SER A O 1
ATOM 4385 N N . VAL A 1 283 ? 32.084 1.314 -11.775 1.000 0.930 283 VAL A N 1
ATOM 4386 C CA . VAL A 1 283 ? 31.417 2.299 -10.908 1.000 0.930 283 VAL A CA 1
ATOM 4387 C C . VAL A 1 283 ? 32.429 3.256 -10.250 1.000 0.930 283 VAL A C 1
ATOM 4388 O O . VAL A 1 283 ? 32.113 4.417 -10.004 1.000 0.930 283 VAL A O 1
ATOM 4401 N N . GLN A 1 284 ? 33.663 2.801 -10.004 1.000 0.920 284 GLN A N 1
ATOM 4402 C CA . GLN A 1 284 ? 34.733 3.631 -9.436 1.000 0.920 284 GLN A CA 1
ATOM 4403 C C . GLN A 1 284 ? 35.244 4.679 -10.435 1.000 0.920 284 GLN A C 1
ATOM 4404 O O . GLN A 1 284 ? 35.702 5.746 -10.025 1.000 0.920 284 GLN A O 1
ATOM 4418 N N . ASP A 1 285 ? 35.124 4.403 -11.735 1.000 0.940 285 ASP A N 1
ATOM 4419 C CA . ASP A 1 285 ? 35.585 5.291 -12.799 1.000 0.940 285 ASP A CA 1
ATOM 4420 C C . ASP A 1 285 ? 34.556 6.349 -13.185 1.000 0.940 285 ASP A C 1
ATOM 4421 O O . ASP A 1 285 ? 34.930 7.304 -13.851 1.000 0.940 285 ASP A O 1
ATOM 4430 N N . VAL A 1 286 ? 33.303 6.264 -12.718 1.000 0.950 286 VAL A N 1
ATOM 4431 C CA . VAL A 1 286 ? 32.248 7.260 -13.004 1.000 0.950 286 VAL A CA 1
ATOM 4432 C C . VAL A 1 286 ? 32.722 8.699 -12.768 1.000 0.950 286 VAL A C 1
ATOM 4433 O O . VAL A 1 286 ? 32.415 9.583 -13.559 1.000 0.950 286 VAL A O 1
ATOM 4446 N N . LYS A 1 287 ? 33.514 8.942 -11.713 1.000 0.920 287 LYS A N 1
ATOM 4447 C CA . LYS A 1 287 ? 34.052 10.277 -11.384 1.000 0.920 287 LYS A CA 1
ATOM 4448 C C . LYS A 1 287 ? 35.147 10.771 -12.339 1.000 0.920 287 LYS A C 1
ATOM 4449 O O . LYS A 1 287 ? 35.461 11.955 -12.311 1.000 0.920 287 LYS A O 1
ATOM 4468 N N . LYS A 1 288 ? 35.755 9.882 -13.134 1.000 0.950 288 LYS A N 1
ATOM 4469 C CA . LYS A 1 288 ? 36.799 10.210 -14.122 1.000 0.950 288 LYS A CA 1
ATOM 4470 C C . LYS A 1 288 ? 36.219 10.721 -15.443 1.000 0.950 288 LYS A C 1
ATOM 4471 O O . LYS A 1 288 ? 36.975 11.248 -16.252 1.000 0.950 288 LYS A O 1
ATOM 4490 N N . TYR A 1 289 ? 34.913 10.564 -15.655 1.000 0.960 289 TYR A N 1
ATOM 4491 C CA . TYR A 1 289 ? 34.224 10.983 -16.872 1.000 0.960 289 TYR A CA 1
ATOM 4492 C C . TYR A 1 289 ? 33.379 12.243 -16.628 1.000 0.960 289 TYR A C 1
ATOM 4493 O O . TYR A 1 289 ? 32.873 12.445 -15.517 1.000 0.960 289 TYR A O 1
ATOM 4511 N N . PRO A 1 290 ? 33.178 13.090 -17.655 1.000 0.960 290 PRO A N 1
ATOM 4512 C CA . PRO A 1 290 ? 32.226 14.191 -17.580 1.000 0.960 290 PRO A CA 1
ATOM 4513 C C . PRO A 1 290 ? 30.826 13.672 -17.241 1.000 0.960 290 PRO A C 1
ATOM 4514 O O . PRO A 1 290 ? 30.380 12.673 -17.800 1.000 0.960 290 PRO A O 1
ATOM 4525 N N . LYS A 1 291 ? 30.085 14.375 -16.373 1.000 0.960 291 LYS A N 1
ATOM 4526 C CA . LYS A 1 291 ? 28.732 13.953 -15.953 1.000 0.960 291 LYS A CA 1
ATOM 4527 C C . LYS A 1 291 ? 27.800 13.696 -17.146 1.000 0.960 291 LYS A C 1
ATOM 4528 O O . LYS A 1 291 ? 27.030 12.739 -17.126 1.000 0.960 291 LYS A O 1
ATOM 4547 N N . ARG A 1 292 ? 27.917 14.521 -18.194 1.000 0.960 292 ARG A N 1
ATOM 4548 C CA . ARG A 1 292 ? 27.149 14.430 -19.447 1.000 0.960 292 ARG A CA 1
ATOM 4549 C C . ARG A 1 292 ? 27.419 13.153 -20.253 1.000 0.960 292 ARG A C 1
ATOM 4550 O O . ARG A 1 292 ? 26.587 12.758 -21.057 1.000 0.960 292 ARG A O 1
ATOM 4571 N N . GLU A 1 293 ? 28.548 12.494 -20.032 1.000 0.960 293 GLU A N 1
ATOM 4572 C CA . GLU A 1 293 ? 28.949 11.286 -20.759 1.000 0.960 293 GLU A CA 1
ATOM 4573 C C . GLU A 1 293 ? 28.658 10.006 -19.968 1.000 0.960 293 GLU A C 1
ATOM 4574 O O . GLU A 1 293 ? 29.078 8.929 -20.373 1.000 0.960 293 GLU A O 1
ATOM 4586 N N . VAL A 1 294 ? 27.945 10.083 -18.838 1.000 0.970 294 VAL A N 1
ATOM 4587 C CA . VAL A 1 294 ? 27.691 8.917 -17.980 1.000 0.970 294 VAL A CA 1
ATOM 4588 C C . VAL A 1 294 ? 26.203 8.583 -17.916 1.000 0.970 294 VAL A C 1
ATOM 4589 O O . VAL A 1 294 ? 25.357 9.439 -17.638 1.000 0.970 294 VAL A O 1
ATOM 4602 N N . ALA A 1 295 ? 25.905 7.304 -18.126 1.000 0.980 295 ALA A N 1
ATOM 4603 C CA . ALA A 1 295 ? 24.659 6.643 -17.780 1.000 0.980 295 ALA A CA 1
ATOM 4604 C C . ALA A 1 295 ? 24.942 5.546 -16.737 1.000 0.980 295 ALA A C 1
ATOM 4605 O O . ALA A 1 295 ? 25.931 4.820 -16.824 1.000 0.980 295 ALA A O 1
ATOM 4612 N N . ILE A 1 296 ? 24.089 5.416 -15.726 1.000 0.970 296 ILE A N 1
ATOM 4613 C CA . ILE A 1 296 ? 24.233 4.429 -14.654 1.000 0.970 296 ILE A CA 1
ATOM 4614 C C . ILE A 1 296 ? 22.985 3.561 -14.647 1.000 0.970 296 ILE A C 1
ATOM 4615 O O . ILE A 1 296 ? 21.899 4.073 -14.413 1.000 0.970 296 ILE A O 1
ATOM 4631 N N . ILE A 1 297 ? 23.126 2.255 -14.859 1.000 0.970 297 ILE A N 1
ATOM 4632 C CA . ILE A 1 297 ? 22.013 1.309 -14.716 1.000 0.970 297 ILE A CA 1
ATOM 4633 C C . ILE A 1 297 ? 22.069 0.729 -13.311 1.000 0.970 297 ILE A C 1
ATOM 4634 O O . ILE A 1 297 ? 23.126 0.264 -12.870 1.000 0.970 297 ILE A O 1
ATOM 4650 N N . THR A 1 298 ? 20.947 0.749 -12.597 1.000 0.960 298 THR A N 1
ATOM 4651 C CA . THR A 1 298 ? 20.895 0.247 -11.227 1.000 0.960 298 THR A CA 1
ATOM 4652 C C . THR A 1 298 ? 19.654 -0.584 -10.929 1.000 0.960 298 THR A C 1
ATOM 4653 O O . THR A 1 298 ? 18.606 -0.422 -11.547 1.000 0.960 298 THR A O 1
ATOM 4664 N N . ALA A 1 299 ? 19.815 -1.492 -9.972 1.000 0.930 299 ALA A N 1
ATOM 4665 C CA . ALA A 1 299 ? 18.761 -2.248 -9.317 1.000 0.930 299 ALA A CA 1
ATOM 4666 C C . ALA A 1 299 ? 19.227 -2.538 -7.883 1.000 0.930 299 ALA A C 1
ATOM 4667 O O . ALA A 1 299 ? 20.433 -2.608 -7.603 1.000 0.930 299 ALA A O 1
ATOM 4674 N N . GLY A 1 300 ? 18.297 -2.701 -6.954 1.000 0.860 300 GLY A N 1
ATOM 4675 C CA . GLY A 1 300 ? 18.610 -3.115 -5.604 1.000 0.860 300 GLY A CA 1
ATOM 4676 C C . GLY A 1 300 ? 18.931 -4.606 -5.495 1.000 0.860 300 GLY A C 1
ATOM 4677 O O . GLY A 1 300 ? 19.177 -5.320 -6.471 1.000 0.860 300 GLY A O 1
ATOM 4681 N N . SER A 1 301 ? 19.059 -5.077 -4.258 1.000 0.770 301 SER A N 1
ATOM 4682 C CA . SER A 1 301 ? 19.690 -6.371 -3.960 1.000 0.770 301 SER A CA 1
ATOM 4683 C C . SER A 1 301 ? 18.881 -7.567 -4.452 1.000 0.770 301 SER A C 1
ATOM 4684 O O . SER A 1 301 ? 19.477 -8.577 -4.817 1.000 0.770 301 SER A O 1
ATOM 4692 N N . GLN A 1 302 ? 17.556 -7.430 -4.490 1.000 0.740 302 GLN A N 1
ATOM 4693 C CA . GLN A 1 302 ? 16.635 -8.451 -4.995 1.000 0.740 302 GLN A CA 1
ATOM 4694 C C . GLN A 1 302 ? 16.285 -8.240 -6.479 1.000 0.740 302 GLN A C 1
ATOM 4695 O O . GLN A 1 302 ? 15.396 -8.895 -7.003 1.000 0.740 302 GLN A O 1
ATOM 4709 N N . GLY A 1 303 ? 16.966 -7.315 -7.168 1.000 0.810 303 GLY A N 1
ATOM 4710 C CA . GLY A 1 303 ? 16.690 -6.996 -8.570 1.000 0.810 303 GLY A CA 1
ATOM 4711 C C . GLY A 1 303 ? 15.521 -6.032 -8.789 1.000 0.810 303 GLY A C 1
ATOM 4712 O O . GLY A 1 303 ? 15.215 -5.735 -9.942 1.000 0.810 303 GLY A O 1
ATOM 4716 N N . GLU A 1 304 ? 14.902 -5.518 -7.720 1.000 0.860 304 GLU A N 1
ATOM 4717 C CA . GLU A 1 304 ? 13.936 -4.412 -7.787 1.000 0.860 304 GLU A CA 1
ATOM 4718 C C . GLU A 1 304 ? 14.608 -3.071 -8.158 1.000 0.860 304 GLU A C 1
ATOM 4719 O O . GLU A 1 304 ? 15.826 -2.946 -8.046 1.000 0.860 304 GLU A O 1
ATOM 4731 N N . PRO A 1 305 ? 13.852 -2.057 -8.611 1.000 0.890 305 PRO A N 1
ATOM 4732 C CA . PRO A 1 305 ? 14.433 -0.770 -8.997 1.000 0.890 305 PRO A CA 1
ATOM 4733 C C . PRO A 1 305 ? 14.650 0.228 -7.838 1.000 0.890 305 PRO A C 1
ATOM 4734 O O . PRO A 1 305 ? 15.505 1.108 -7.946 1.000 0.890 305 PRO A O 1
ATOM 4745 N N . LEU A 1 306 ? 13.890 0.153 -6.740 1.000 0.930 306 LEU A N 1
ATOM 4746 C CA . LEU A 1 306 ? 13.761 1.265 -5.783 1.000 0.930 306 LEU A CA 1
ATOM 4747 C C . LEU A 1 306 ? 14.823 1.284 -4.673 1.000 0.930 306 LEU A C 1
ATOM 4748 O O . LEU A 1 306 ? 15.332 2.353 -4.339 1.000 0.930 306 LEU A O 1
ATOM 4764 N N . ALA A 1 307 ? 15.215 0.142 -4.102 1.000 0.910 307 ALA A N 1
ATOM 4765 C CA . ALA A 1 307 ? 16.013 0.124 -2.869 1.000 0.910 307 ALA A CA 1
ATOM 4766 C C . ALA A 1 307 ? 17.434 0.677 -3.066 1.000 0.910 307 ALA A C 1
ATOM 4767 O O . ALA A 1 307 ? 18.052 1.216 -2.141 1.000 0.910 307 ALA A O 1
ATOM 4774 N N . ALA A 1 308 ? 17.989 0.539 -4.275 1.000 0.940 308 ALA A N 1
ATOM 4775 C CA . ALA A 1 308 ? 19.242 1.195 -4.636 1.000 0.940 308 ALA A CA 1
ATOM 4776 C C . ALA A 1 308 ? 19.085 2.722 -4.650 1.000 0.940 308 ALA A C 1
ATOM 4777 O O . ALA A 1 308 ? 19.889 3.407 -4.015 1.000 0.940 308 ALA A O 1
ATOM 4784 N N . LEU A 1 309 ? 18.026 3.235 -5.285 1.000 0.960 309 LEU A N 1
ATOM 4785 C CA . LEU A 1 309 ? 17.736 4.667 -5.378 1.000 0.960 309 LEU A CA 1
ATOM 4786 C C . LEU A 1 309 ? 17.531 5.306 -4.004 1.000 0.960 309 LEU A C 1
ATOM 4787 O O . LEU A 1 309 ? 18.139 6.337 -3.727 1.000 0.960 309 LEU A O 1
ATOM 4803 N N . THR A 1 310 ? 16.770 4.672 -3.107 1.000 0.950 310 THR A N 1
ATOM 4804 C CA . THR A 1 310 ? 16.555 5.179 -1.740 1.000 0.950 310 THR A CA 1
ATOM 4805 C C . THR A 1 310 ? 17.880 5.340 -0.984 1.000 0.950 310 THR A C 1
ATOM 4806 O O . THR A 1 310 ? 18.119 6.359 -0.333 1.000 0.950 310 THR A O 1
ATOM 4817 N N . ARG A 1 311 ? 18.797 4.366 -1.100 1.000 0.950 311 ARG A N 1
ATOM 4818 C CA . ARG A 1 311 ? 20.136 4.467 -0.489 1.000 0.950 311 ARG A CA 1
ATOM 4819 C C . ARG A 1 311 ? 20.987 5.558 -1.141 1.000 0.950 311 ARG A C 1
ATOM 4820 O O . ARG A 1 311 ? 21.732 6.227 -0.429 1.000 0.950 311 ARG A O 1
ATOM 4841 N N . MET A 1 312 ? 20.894 5.730 -2.462 1.000 0.960 312 MET A N 1
ATOM 4842 C CA . MET A 1 312 ? 21.626 6.774 -3.191 1.000 0.960 312 MET A CA 1
ATOM 4843 C C . MET A 1 312 ? 21.143 8.176 -2.805 1.000 0.960 312 MET A C 1
ATOM 4844 O O . MET A 1 312 ? 21.971 9.068 -2.623 1.000 0.960 312 MET A O 1
ATOM 4858 N N . ALA A 1 313 ? 19.829 8.364 -2.654 1.000 0.960 313 ALA A N 1
ATOM 4859 C CA . ALA A 1 313 ? 19.225 9.627 -2.235 1.000 0.960 313 ALA A CA 1
ATOM 4860 C C . ALA A 1 313 ? 19.654 10.010 -0.809 1.000 0.960 313 ALA A C 1
ATOM 4861 O O . ALA A 1 313 ? 20.086 11.132 -0.564 1.000 0.960 313 ALA A O 1
ATOM 4868 N N . ASN A 1 314 ? 19.654 9.040 0.111 1.000 0.950 314 ASN A N 1
ATOM 4869 C CA . ASN A 1 314 ? 20.058 9.229 1.510 1.000 0.950 314 ASN A CA 1
ATOM 4870 C C . ASN A 1 314 ? 21.580 9.272 1.739 1.000 0.950 314 ASN A C 1
ATOM 4871 O O . ASN A 1 314 ? 22.034 9.216 2.880 1.000 0.950 314 ASN A O 1
ATOM 4882 N N . LYS A 1 315 ? 22.394 9.321 0.676 1.000 0.940 315 LYS A N 1
ATOM 4883 C CA . LYS A 1 315 ? 23.866 9.257 0.739 1.000 0.940 315 LYS A CA 1
ATOM 4884 C C . LYS A 1 315 ? 24.428 8.025 1.478 1.000 0.940 315 LYS A C 1
ATOM 4885 O O . LYS A 1 315 ? 25.569 8.037 1.936 1.000 0.940 315 LYS A O 1
ATOM 4904 N N . ALA A 1 316 ? 23.642 6.953 1.575 1.000 0.920 316 ALA A N 1
ATOM 4905 C CA . ALA A 1 316 ? 23.973 5.717 2.288 1.000 0.920 316 ALA A CA 1
ATOM 4906 C C . ALA A 1 316 ? 24.480 4.602 1.353 1.000 0.920 316 ALA A C 1
ATOM 4907 O O . ALA A 1 316 ? 24.813 3.499 1.798 1.000 0.920 316 ALA A O 1
ATOM 4914 N N . HIS A 1 317 ? 24.519 4.850 0.044 1.000 0.900 317 HIS A N 1
ATOM 4915 C CA . HIS A 1 317 ? 24.975 3.870 -0.928 1.000 0.900 317 HIS A CA 1
ATOM 4916 C C . HIS A 1 317 ? 26.508 3.899 -1.053 1.000 0.900 317 HIS A C 1
ATOM 4917 O O . HIS A 1 317 ? 27.133 4.945 -1.204 1.000 0.900 317 HIS A O 1
ATOM 4931 N N . LYS A 1 318 ? 27.142 2.719 -0.984 1.000 0.850 318 LYS A N 1
ATOM 4932 C CA . LYS A 1 318 ? 28.601 2.587 -0.786 1.000 0.850 318 LYS A CA 1
ATOM 4933 C C . LYS A 1 318 ? 29.470 3.179 -1.901 1.000 0.850 318 LYS A C 1
ATOM 4934 O O . LYS A 1 318 ? 30.635 3.466 -1.657 1.000 0.850 318 LYS A O 1
ATOM 4953 N N . GLN A 1 319 ? 28.955 3.275 -3.125 1.000 0.860 319 GLN A N 1
ATOM 4954 C CA . GLN A 1 319 ? 29.770 3.579 -4.312 1.000 0.860 319 GLN A CA 1
ATOM 4955 C C . GLN A 1 319 ? 29.317 4.827 -5.080 1.000 0.860 319 GLN A C 1
ATOM 4956 O O . GLN A 1 319 ? 30.123 5.453 -5.760 1.000 0.860 319 GLN A O 1
ATOM 4970 N N . LEU A 1 320 ? 28.035 5.176 -4.988 1.000 0.910 320 LEU A N 1
ATOM 4971 C CA . LEU A 1 320 ? 27.367 6.191 -5.807 1.000 0.910 320 LEU A CA 1
ATOM 4972 C C . LEU A 1 320 ? 26.268 6.824 -4.978 1.000 0.910 320 LEU A C 1
ATOM 4973 O O . LEU A 1 320 ? 25.507 6.079 -4.378 1.000 0.910 320 LEU A O 1
ATOM 4989 N N . ASN A 1 321 ? 26.161 8.145 -4.993 1.000 0.950 321 ASN A N 1
ATOM 4990 C CA . ASN A 1 321 ? 25.080 8.889 -4.357 1.000 0.950 321 ASN A CA 1
ATOM 4991 C C . ASN A 1 321 ? 24.533 9.912 -5.354 1.000 0.950 321 ASN A C 1
ATOM 4992 O O . ASN A 1 321 ? 25.251 10.313 -6.278 1.000 0.950 321 ASN A O 1
ATOM 5003 N N . ILE A 1 322 ? 23.279 10.314 -5.156 1.000 0.970 322 ILE A N 1
ATOM 5004 C CA . ILE A 1 322 ? 22.643 11.343 -5.979 1.000 0.970 322 ILE A CA 1
ATOM 5005 C C . ILE A 1 322 ? 23.370 12.672 -5.789 1.000 0.970 322 ILE A C 1
ATOM 5006 O O . ILE A 1 322 ? 23.730 13.049 -4.670 1.000 0.970 322 ILE A O 1
ATOM 5022 N N . GLU A 1 323 ? 23.596 13.361 -6.900 1.000 0.950 323 GLU A N 1
ATOM 5023 C CA . GLU A 1 323 ? 24.124 14.716 -6.946 1.000 0.950 323 GLU A CA 1
ATOM 5024 C C . GLU A 1 323 ? 23.083 15.663 -7.544 1.000 0.950 323 GLU A C 1
ATOM 5025 O O . GLU A 1 323 ? 22.223 15.265 -8.334 1.000 0.950 323 GLU A O 1
ATOM 5037 N N . GLU A 1 324 ? 23.190 16.937 -7.179 1.000 0.940 324 GLU A N 1
ATOM 5038 C CA . GLU A 1 324 ? 22.312 17.976 -7.698 1.000 0.940 324 GLU A CA 1
ATOM 5039 C C . GLU A 1 324 ? 22.402 18.060 -9.228 1.000 0.940 324 GLU A C 1
ATOM 5040 O O . GLU A 1 324 ? 23.491 18.082 -9.815 1.000 0.940 324 GLU A O 1
ATOM 5052 N N . GLY A 1 325 ? 21.232 18.069 -9.870 1.000 0.950 325 GLY A N 1
ATOM 5053 C CA . GLY A 1 325 ? 21.094 18.099 -11.320 1.000 0.950 325 GLY A CA 1
ATOM 5054 C C . GLY A 1 325 ? 21.232 16.743 -12.017 1.000 0.950 325 GLY A C 1
ATOM 5055 O O . GLY A 1 325 ? 21.126 16.718 -13.243 1.000 0.950 325 GLY A O 1
ATOM 5059 N N . ASP A 1 326 ? 21.455 15.634 -11.301 1.000 0.970 326 ASP A N 1
ATOM 5060 C CA . ASP A 1 326 ? 21.325 14.291 -11.885 1.000 0.970 326 ASP A CA 1
ATOM 5061 C C . ASP A 1 326 ? 19.903 14.075 -12.426 1.000 0.970 326 ASP A C 1
ATOM 5062 O O . ASP A 1 326 ? 18.920 14.531 -11.842 1.000 0.970 326 ASP A O 1
ATOM 5071 N N . THR A 1 327 ? 19.771 13.328 -13.520 1.000 0.970 327 THR A N 1
ATOM 5072 C CA . THR A 1 327 ? 18.467 12.852 -13.998 1.000 0.970 327 THR A CA 1
ATOM 5073 C C . THR A 1 327 ? 18.275 11.403 -13.585 1.000 0.970 327 THR A C 1
ATOM 5074 O O . THR A 1 327 ? 19.115 10.559 -13.881 1.000 0.970 327 THR A O 1
ATOM 5085 N N . VAL A 1 328 ? 17.170 11.091 -12.917 1.000 0.970 328 VAL A N 1
ATOM 5086 C CA . VAL A 1 328 ? 16.856 9.735 -12.458 1.000 0.970 328 VAL A CA 1
ATOM 5087 C C . VAL A 1 328 ? 15.632 9.227 -13.201 1.000 0.970 328 VAL A C 1
ATOM 5088 O O . VAL A 1 328 ? 14.558 9.802 -13.086 1.000 0.970 328 VAL A O 1
ATOM 5101 N N . VAL A 1 329 ? 15.781 8.141 -13.950 1.000 0.970 329 VAL A N 1
ATOM 5102 C CA . VAL A 1 329 ? 14.705 7.484 -14.691 1.000 0.970 329 VAL A CA 1
ATOM 5103 C C . VAL A 1 329 ? 14.299 6.217 -13.950 1.000 0.970 329 VAL A C 1
ATOM 5104 O O . VAL A 1 329 ? 15.085 5.276 -13.844 1.000 0.970 329 VAL A O 1
ATOM 5117 N N . ILE A 1 330 ? 13.066 6.166 -13.457 1.000 0.960 330 ILE A N 1
ATOM 5118 C CA . ILE A 1 330 ? 12.497 4.962 -12.845 1.000 0.960 330 ILE A CA 1
ATOM 5119 C C . ILE A 1 330 ? 11.695 4.227 -13.920 1.000 0.960 330 ILE A C 1
ATOM 5120 O O . ILE A 1 330 ? 10.548 4.568 -14.198 1.000 0.960 330 ILE A O 1
ATOM 5136 N N . ALA A 1 331 ? 12.299 3.220 -14.551 1.000 0.940 331 ALA A N 1
ATOM 5137 C CA . ALA A 1 331 ? 11.718 2.505 -15.690 1.000 0.940 331 ALA A CA 1
ATOM 5138 C C . ALA A 1 331 ? 10.732 1.393 -15.265 1.000 0.940 331 ALA A C 1
ATOM 5139 O O . ALA A 1 331 ? 10.740 0.272 -15.791 1.000 0.940 331 ALA A O 1
ATOM 5146 N N . SER A 1 332 ? 9.862 1.703 -14.306 1.000 0.900 332 SER A N 1
ATOM 5147 C CA . SER A 1 332 ? 8.864 0.803 -13.720 1.000 0.900 332 SER A CA 1
ATOM 5148 C C . SER A 1 332 ? 7.619 1.571 -13.284 1.000 0.900 332 SER A C 1
ATOM 5149 O O . SER A 1 332 ? 7.674 2.780 -13.089 1.000 0.900 332 SER A O 1
ATOM 5157 N N . THR A 1 333 ? 6.515 0.867 -13.066 1.000 0.850 333 THR A N 1
ATOM 5158 C CA . THR A 1 333 ? 5.326 1.398 -12.382 1.000 0.850 333 THR A CA 1
ATOM 5159 C C . THR A 1 333 ? 5.233 0.842 -10.963 1.000 0.850 333 THR A C 1
ATOM 5160 O O . THR A 1 333 ? 5.756 -0.248 -10.718 1.000 0.850 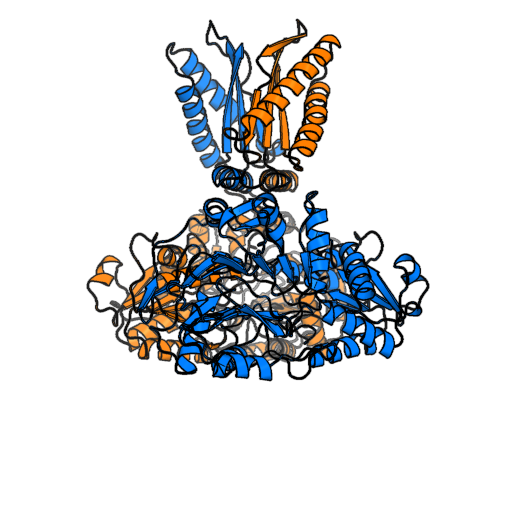333 THR A O 1
ATOM 5171 N N . PRO A 1 334 ? 4.568 1.545 -10.030 1.000 0.840 334 PRO A N 1
ATOM 5172 C CA . PRO A 1 334 ? 4.340 1.010 -8.695 1.000 0.840 334 PRO A CA 1
ATOM 5173 C C . PRO A 1 334 ? 3.514 -0.281 -8.767 1.000 0.840 334 PRO A C 1
ATOM 5174 O O . PRO A 1 334 ? 2.503 -0.352 -9.468 1.000 0.840 334 PRO A O 1
ATOM 5185 N N . ILE A 1 335 ? 3.974 -1.303 -8.048 1.000 0.810 335 ILE A N 1
ATOM 5186 C CA . ILE A 1 335 ? 3.232 -2.547 -7.823 1.000 0.810 335 ILE A CA 1
ATOM 5187 C C . ILE A 1 335 ? 2.190 -2.273 -6.723 1.000 0.810 335 ILE A C 1
ATOM 5188 O O . ILE A 1 335 ? 2.509 -1.522 -5.795 1.000 0.810 335 ILE A O 1
ATOM 5204 N N . PRO A 1 336 ? 0.976 -2.857 -6.786 1.000 0.810 336 PRO A N 1
ATOM 5205 C CA . PRO A 1 336 ? 0.002 -2.745 -5.703 1.000 0.810 336 PRO A CA 1
ATOM 5206 C C . PRO A 1 336 ? 0.617 -3.083 -4.337 1.000 0.810 336 PRO A C 1
ATOM 5207 O O . PRO A 1 336 ? 1.257 -4.122 -4.189 1.000 0.810 336 PRO A O 1
ATOM 5218 N N . GLY A 1 337 ? 0.440 -2.204 -3.350 1.000 0.780 337 GLY A N 1
ATOM 5219 C CA . GLY A 1 337 ? 1.040 -2.311 -2.014 1.000 0.780 337 GLY A CA 1
ATOM 5220 C C . GLY A 1 337 ? 2.413 -1.646 -1.867 1.000 0.780 337 GLY A C 1
ATOM 5221 O O . GLY A 1 337 ? 2.886 -1.486 -0.748 1.000 0.780 337 GLY A O 1
ATOM 5225 N N . GLN A 1 338 ? 3.057 -1.225 -2.961 1.000 0.830 338 GLN A N 1
ATOM 5226 C CA . GLN A 1 338 ? 4.342 -0.511 -2.939 1.000 0.830 338 GLN A CA 1
ATOM 5227 C C . GLN A 1 338 ? 4.221 0.957 -3.371 1.000 0.830 338 GLN A C 1
ATOM 5228 O O . GLN A 1 338 ? 5.239 1.627 -3.556 1.000 0.830 338 GLN A O 1
ATOM 5242 N N . GLU A 1 339 ? 3.005 1.491 -3.523 1.000 0.870 339 GLU A N 1
ATOM 5243 C CA . GLU A 1 339 ? 2.778 2.871 -3.970 1.000 0.870 339 GLU A CA 1
ATOM 5244 C C . GLU A 1 339 ? 3.429 3.895 -3.029 1.000 0.870 339 GLU A C 1
ATOM 5245 O O . GLU A 1 339 ? 4.039 4.856 -3.496 1.000 0.870 339 GLU A O 1
ATOM 5257 N N . LEU A 1 340 ? 3.367 3.662 -1.712 1.000 0.860 340 LEU A N 1
ATOM 5258 C CA . LEU A 1 340 ? 3.985 4.535 -0.708 1.000 0.860 340 LEU A CA 1
ATOM 5259 C C . LEU A 1 340 ? 5.515 4.510 -0.793 1.000 0.860 340 LEU A C 1
ATOM 5260 O O . LEU A 1 340 ? 6.143 5.565 -0.845 1.000 0.860 340 LEU A O 1
ATOM 5276 N N . ILE A 1 341 ? 6.126 3.322 -0.881 1.000 0.890 341 ILE A N 1
ATOM 5277 C CA . ILE A 1 341 ? 7.586 3.171 -1.034 1.000 0.890 341 ILE A CA 1
ATOM 5278 C C . ILE A 1 341 ? 8.057 3.844 -2.329 1.000 0.890 341 ILE A C 1
ATOM 5279 O O . ILE A 1 341 ? 9.098 4.511 -2.347 1.000 0.890 341 ILE A O 1
ATOM 5295 N N . TYR A 1 342 ? 7.279 3.703 -3.405 1.000 0.910 342 TYR A N 1
ATOM 5296 C CA . TYR A 1 342 ? 7.534 4.360 -4.680 1.000 0.910 342 TYR A CA 1
ATOM 5297 C C . TYR A 1 342 ? 7.492 5.888 -4.532 1.000 0.910 342 TYR A C 1
ATOM 5298 O O . TYR A 1 342 ? 8.476 6.552 -4.864 1.000 0.910 342 TYR A O 1
ATOM 5316 N N . SER A 1 343 ? 6.404 6.442 -3.979 1.000 0.900 343 SER A N 1
ATOM 5317 C CA . SER A 1 343 ? 6.231 7.890 -3.767 1.000 0.900 343 SER A CA 1
ATOM 5318 C C . SER A 1 343 ? 7.355 8.472 -2.907 1.000 0.900 343 SER A C 1
ATOM 5319 O O . SER A 1 343 ? 8.015 9.428 -3.308 1.000 0.900 343 SER A O 1
ATOM 5327 N N . LYS A 1 344 ? 7.670 7.819 -1.782 1.000 0.920 344 LYS A N 1
ATOM 5328 C CA . LYS A 1 344 ? 8.724 8.226 -0.839 1.000 0.920 344 LYS A CA 1
ATOM 5329 C C . LYS A 1 344 ? 10.112 8.198 -1.482 1.000 0.920 344 LYS A C 1
ATOM 5330 O O . LYS A 1 344 ? 10.943 9.064 -1.219 1.000 0.920 344 LYS A O 1
ATOM 5349 N N . THR A 1 345 ? 10.369 7.232 -2.368 1.000 0.950 345 THR A N 1
ATOM 5350 C CA . THR A 1 345 ? 11.622 7.181 -3.135 1.000 0.950 345 THR A CA 1
ATOM 5351 C C . THR A 1 345 ? 11.714 8.340 -4.126 1.000 0.950 345 THR A C 1
ATOM 5352 O O . THR A 1 345 ? 12.757 8.988 -4.188 1.000 0.950 345 THR A O 1
ATOM 5363 N N . VAL A 1 346 ? 10.639 8.646 -4.864 1.000 0.960 346 VAL A N 1
ATOM 5364 C CA . VAL A 1 346 ? 10.588 9.810 -5.769 1.000 0.960 346 VAL A CA 1
ATOM 5365 C C . VAL A 1 346 ? 10.799 11.116 -4.996 1.000 0.960 346 VAL A C 1
ATOM 5366 O O . VAL A 1 346 ? 11.585 11.957 -5.433 1.000 0.960 346 VAL A O 1
ATOM 5379 N N . ASP A 1 347 ? 10.168 11.262 -3.829 1.000 0.960 347 ASP A N 1
ATOM 5380 C CA . ASP A 1 347 ? 10.296 12.450 -2.980 1.000 0.960 347 ASP A CA 1
ATOM 5381 C C . ASP A 1 347 ? 11.726 12.642 -2.445 1.000 0.960 347 ASP A C 1
ATOM 5382 O O . ASP A 1 347 ? 12.301 13.727 -2.561 1.000 0.960 347 ASP A O 1
ATOM 5391 N N . LEU A 1 348 ? 12.359 11.566 -1.958 1.000 0.960 348 LEU A N 1
ATOM 5392 C CA . LEU A 1 348 ? 13.757 11.583 -1.509 1.000 0.960 348 LEU A CA 1
ATOM 5393 C C . LEU A 1 348 ? 14.728 11.966 -2.632 1.000 0.960 348 LEU A C 1
ATOM 5394 O O . LEU A 1 348 ? 15.668 12.728 -2.404 1.000 0.960 348 LEU A O 1
ATOM 5410 N N . LEU A 1 349 ? 14.514 11.453 -3.846 1.000 0.970 349 LEU A N 1
ATOM 5411 C CA . LEU A 1 349 ? 15.322 11.814 -5.013 1.000 0.970 349 LEU A CA 1
ATOM 5412 C C . LEU A 1 349 ? 15.151 13.295 -5.372 1.000 0.970 349 LEU A C 1
ATOM 5413 O O . LEU A 1 349 ? 16.141 13.976 -5.649 1.000 0.970 349 LEU A O 1
ATOM 5429 N N . ALA A 1 350 ? 13.918 13.806 -5.320 1.000 0.950 350 ALA A N 1
ATOM 5430 C CA . ALA A 1 350 ? 13.634 15.216 -5.554 1.000 0.950 350 ALA A CA 1
ATOM 5431 C C . ALA A 1 350 ? 14.305 16.117 -4.500 1.000 0.950 350 ALA A C 1
ATOM 5432 O O . ALA A 1 350 ? 14.928 17.112 -4.882 1.000 0.950 350 ALA A O 1
ATOM 5439 N N . ARG A 1 351 ? 14.257 15.747 -3.206 1.000 0.950 351 ARG A N 1
ATOM 5440 C CA . ARG A 1 351 ? 14.986 16.432 -2.112 1.000 0.950 351 ARG A CA 1
ATOM 5441 C C . ARG A 1 351 ? 16.499 16.389 -2.291 1.000 0.950 351 ARG A C 1
ATOM 5442 O O . ARG A 1 351 ? 17.181 17.344 -1.940 1.000 0.950 351 ARG A O 1
ATOM 5463 N N . ALA A 1 352 ? 17.031 15.303 -2.847 1.000 0.960 352 ALA A N 1
ATOM 5464 C CA . ALA A 1 352 ? 18.453 15.186 -3.158 1.000 0.960 352 ALA A CA 1
ATOM 5465 C C . ALA A 1 352 ? 18.890 16.051 -4.362 1.000 0.960 352 ALA A C 1
ATOM 5466 O O . ALA A 1 352 ? 20.073 16.067 -4.699 1.000 0.960 352 ALA A O 1
ATOM 5473 N N . GLY A 1 353 ? 17.958 16.770 -5.004 1.000 0.950 353 GLY A N 1
ATOM 5474 C CA . GLY A 1 353 ? 18.235 17.667 -6.124 1.000 0.950 353 GLY A CA 1
ATOM 5475 C C . GLY A 1 353 ? 18.220 16.986 -7.494 1.000 0.950 353 GLY A C 1
ATOM 5476 O O . GLY A 1 353 ? 18.627 17.608 -8.476 1.000 0.950 353 GLY A O 1
ATOM 5480 N N . ALA A 1 354 ? 17.756 15.735 -7.589 1.000 0.960 354 ALA A N 1
ATOM 5481 C CA . ALA A 1 354 ? 17.611 15.055 -8.872 1.000 0.960 354 ALA A CA 1
ATOM 5482 C C . ALA A 1 354 ? 16.341 15.489 -9.617 1.000 0.960 354 ALA A C 1
ATOM 5483 O O . ALA A 1 354 ? 15.303 15.792 -9.020 1.000 0.960 354 ALA A O 1
ATOM 5490 N N . GLN A 1 355 ? 16.404 15.448 -10.947 1.000 0.940 355 GLN A N 1
ATOM 5491 C CA . GLN A 1 355 ? 15.236 15.495 -11.816 1.000 0.940 355 GLN A CA 1
ATOM 5492 C C . GLN A 1 355 ? 14.733 14.071 -12.050 1.000 0.940 355 GLN A C 1
ATOM 5493 O O . GLN A 1 355 ? 15.405 13.268 -12.695 1.000 0.940 355 GLN A O 1
ATOM 5507 N N . VAL A 1 356 ? 13.555 13.749 -11.524 1.000 0.950 356 VAL A N 1
ATOM 5508 C CA . VAL A 1 356 ? 13.019 12.384 -11.567 1.000 0.950 356 VAL A CA 1
ATOM 5509 C C . VAL A 1 356 ? 12.030 12.239 -12.720 1.000 0.950 356 VAL A C 1
ATOM 5510 O O . VAL A 1 356 ? 11.052 12.976 -12.810 1.000 0.950 356 VAL A O 1
ATOM 5523 N N . ILE A 1 357 ? 12.274 11.271 -13.596 1.000 0.940 357 ILE A N 1
ATOM 5524 C CA . ILE A 1 357 ? 11.375 10.841 -14.664 1.000 0.940 357 ILE A CA 1
ATOM 5525 C C . ILE A 1 357 ? 10.788 9.494 -14.247 1.000 0.940 357 ILE A C 1
ATOM 5526 O O . ILE A 1 357 ? 11.508 8.514 -14.059 1.000 0.940 357 ILE A O 1
ATOM 5542 N N . PHE A 1 358 ? 9.473 9.452 -14.087 1.000 0.870 358 PHE A N 1
ATOM 5543 C CA . PHE A 1 358 ? 8.740 8.285 -13.606 1.000 0.870 358 PHE A CA 1
ATOM 5544 C C . PHE A 1 358 ? 7.386 8.182 -14.329 1.000 0.870 358 PHE A C 1
ATOM 5545 O O . PHE A 1 358 ? 7.274 8.647 -15.460 1.000 0.870 358 PHE A O 1
ATOM 5562 N N . ALA A 1 359 ? 6.372 7.592 -13.686 1.000 0.690 359 ALA A N 1
ATOM 5563 C CA . ALA A 1 359 ? 5.062 7.217 -14.230 1.000 0.690 359 ALA A CA 1
ATOM 5564 C C . ALA A 1 359 ? 4.360 8.238 -15.154 1.000 0.690 359 ALA A C 1
ATOM 5565 O O . ALA A 1 359 ? 3.608 7.819 -16.029 1.000 0.690 359 ALA A O 1
ATOM 5572 N N . GLN A 1 360 ? 4.601 9.546 -15.005 1.000 0.650 360 GLN A N 1
ATOM 5573 C CA . GLN A 1 360 ? 4.045 10.582 -15.892 1.000 0.650 360 GLN A CA 1
ATOM 5574 C C . GLN A 1 360 ? 4.550 10.478 -17.343 1.000 0.650 360 GLN A C 1
ATOM 5575 O O . GLN A 1 360 ? 3.854 10.877 -18.275 1.000 0.650 360 GLN A O 1
ATOM 5589 N N . LYS A 1 361 ? 5.758 9.942 -17.547 1.000 0.720 361 LYS A N 1
ATOM 5590 C CA . LYS A 1 361 ? 6.329 9.658 -18.866 1.000 0.720 361 LYS A CA 1
ATOM 5591 C C . LYS A 1 361 ? 6.260 8.168 -19.166 1.000 0.720 361 LYS A C 1
ATOM 5592 O O . LYS A 1 361 ? 6.339 7.335 -18.264 1.000 0.720 361 LYS A O 1
ATOM 5611 N N . ARG A 1 362 ? 6.187 7.798 -20.447 1.000 0.820 362 ARG A N 1
ATOM 5612 C CA . ARG A 1 362 ? 6.135 6.385 -20.872 1.000 0.820 362 ARG A CA 1
ATOM 5613 C C . ARG A 1 362 ? 7.502 5.703 -20.835 1.000 0.820 362 ARG A C 1
ATOM 5614 O O . ARG A 1 362 ? 7.937 5.102 -21.806 1.000 0.820 362 ARG A O 1
ATOM 5635 N N . VAL A 1 363 ? 8.159 5.733 -19.682 1.000 0.870 363 VAL A N 1
ATOM 5636 C CA . VAL A 1 363 ? 9.406 4.990 -19.427 1.000 0.870 363 VAL A CA 1
ATOM 5637 C C . VAL A 1 363 ? 9.149 3.527 -19.038 1.000 0.870 363 VAL A C 1
ATOM 5638 O O . VAL A 1 363 ? 10.080 2.766 -18.758 1.000 0.870 363 VAL A O 1
ATOM 5651 N N . HIS A 1 364 ? 7.880 3.108 -19.026 1.000 0.900 364 HIS A N 1
ATOM 5652 C CA . HIS A 1 364 ? 7.476 1.739 -18.759 1.000 0.900 364 HIS A CA 1
ATOM 5653 C C . HIS A 1 364 ? 6.158 1.358 -19.437 1.000 0.900 364 HIS A C 1
ATOM 5654 O O . HIS A 1 364 ? 5.265 2.182 -19.614 1.000 0.900 364 HIS A O 1
ATOM 5668 N N . VAL A 1 365 ? 6.046 0.070 -19.759 1.000 0.920 365 VAL A N 1
ATOM 5669 C CA . VAL A 1 365 ? 4.842 -0.605 -20.247 1.000 0.920 365 VAL A CA 1
ATOM 5670 C C . VAL A 1 365 ? 4.770 -1.996 -19.625 1.000 0.920 365 VAL A C 1
ATOM 5671 O O . VAL A 1 365 ? 5.806 -2.582 -19.298 1.000 0.920 365 VAL A O 1
ATOM 5684 N N . SER A 1 366 ? 3.553 -2.521 -19.480 1.000 0.920 366 SER A N 1
ATOM 5685 C CA . SER A 1 366 ? 3.328 -3.844 -18.897 1.000 0.920 366 SER A CA 1
ATOM 5686 C C . SER A 1 366 ? 3.837 -4.970 -19.807 1.000 0.920 366 SER A C 1
ATOM 5687 O O . SER A 1 366 ? 3.909 -4.829 -21.033 1.000 0.920 366 SER A O 1
ATOM 5695 N N . GLY A 1 367 ? 4.179 -6.101 -19.186 1.000 0.930 367 GLY A N 1
ATOM 5696 C CA . GLY A 1 367 ? 4.466 -7.358 -19.876 1.000 0.930 367 GLY A CA 1
ATOM 5697 C C . GLY A 1 367 ? 3.217 -8.165 -20.252 1.000 0.930 367 GLY A C 1
ATOM 5698 O O . GLY A 1 367 ? 3.354 -9.115 -21.017 1.000 0.930 367 GLY A O 1
ATOM 5702 N N . HIS A 1 368 ? 2.036 -7.795 -19.748 1.000 0.970 368 HIS A N 1
ATOM 5703 C CA . HIS A 1 368 ? 0.788 -8.549 -19.913 1.000 0.970 368 HIS A CA 1
ATOM 5704 C C . HIS A 1 368 ? -0.184 -7.827 -20.846 1.000 0.970 368 HIS A C 1
ATOM 5705 O O . HIS A 1 368 ? -0.316 -6.602 -20.777 1.000 0.970 368 HIS A O 1
ATOM 5719 N N . GLY A 1 369 ? -0.886 -8.584 -21.683 1.000 0.980 369 GLY A N 1
ATOM 5720 C CA . GLY A 1 369 ? -1.833 -8.072 -22.664 1.000 0.980 369 GLY A CA 1
ATOM 5721 C C . GLY A 1 369 ? -3.096 -7.493 -22.028 1.000 0.980 369 GLY A C 1
ATOM 5722 O O . GLY A 1 369 ? -3.629 -8.021 -21.055 1.000 0.980 369 GLY A O 1
ATOM 5726 N N . SER A 1 370 ? -3.572 -6.394 -22.602 1.000 0.980 370 SER A N 1
ATOM 5727 C CA . SER A 1 370 ? -4.824 -5.723 -22.237 1.000 0.980 370 SER A CA 1
ATOM 5728 C C . SER A 1 370 ? -6.031 -6.397 -22.909 1.000 0.980 370 SER A C 1
ATOM 5729 O O . SER A 1 370 ? -5.875 -7.365 -23.657 1.000 0.980 370 SER A O 1
ATOM 5737 N N . GLN A 1 371 ? -7.247 -5.897 -22.666 1.000 0.980 371 GLN A N 1
ATOM 5738 C CA . GLN A 1 371 ? -8.493 -6.530 -23.127 1.000 0.980 371 GLN A CA 1
ATOM 5739 C C . GLN A 1 371 ? -8.493 -6.947 -24.601 1.000 0.980 371 GLN A C 1
ATOM 5740 O O . GLN A 1 371 ? -8.868 -8.075 -24.916 1.000 0.980 371 GLN A O 1
ATOM 5754 N N . GLU A 1 372 ? -8.044 -6.080 -25.508 1.000 0.980 372 GLU A N 1
ATOM 5755 C CA . GLU A 1 372 ? -8.082 -6.376 -26.944 1.000 0.980 372 GLU A CA 1
ATOM 5756 C C . GLU A 1 372 ? -7.055 -7.446 -27.357 1.000 0.980 372 GLU A C 1
ATOM 5757 O O . GLU A 1 372 ? -7.285 -8.224 -28.284 1.000 0.980 372 GLU A O 1
ATOM 5769 N N . GLU A 1 373 ? -5.948 -7.561 -26.624 1.000 0.980 373 GLU A N 1
ATOM 5770 C CA . GLU A 1 373 ? -4.928 -8.595 -26.827 1.000 0.980 373 GLU A CA 1
ATOM 5771 C C . GLU A 1 373 ? -5.405 -9.961 -26.313 1.000 0.980 373 GLU A C 1
ATOM 5772 O O . GLU A 1 373 ? -5.157 -10.987 -26.951 1.000 0.980 373 GLU A O 1
ATOM 5784 N N . LEU A 1 374 ? -6.155 -9.976 -25.207 1.000 0.990 374 LEU A N 1
ATOM 5785 C CA . LEU A 1 374 ? -6.816 -11.183 -24.707 1.000 0.990 374 LEU A CA 1
ATOM 5786 C C . LEU A 1 374 ? -7.890 -11.670 -25.694 1.000 0.990 374 LEU A C 1
ATOM 5787 O O . LEU A 1 374 ? -7.905 -12.850 -26.051 1.000 0.990 374 LEU A O 1
ATOM 5803 N N . LYS A 1 375 ? -8.717 -10.760 -26.234 1.000 0.990 375 LYS A N 1
ATOM 5804 C CA . LYS A 1 375 ? -9.665 -11.076 -27.323 1.000 0.990 375 LYS A CA 1
ATOM 5805 C C . LYS A 1 375 ? -8.946 -11.658 -28.535 1.000 0.990 375 LYS A C 1
ATOM 5806 O O . LYS A 1 375 ? -9.418 -12.635 -29.116 1.000 0.990 375 LYS A O 1
ATOM 5825 N N . LEU A 1 376 ? -7.803 -11.087 -28.925 1.000 0.980 376 LEU A N 1
ATOM 5826 C CA . LEU A 1 376 ? -7.007 -11.593 -30.044 1.000 0.980 376 LEU A CA 1
ATOM 5827 C C . LEU A 1 376 ? -6.534 -13.034 -29.795 1.000 0.980 376 LEU A C 1
ATOM 5828 O O . LEU A 1 376 ? -6.690 -13.876 -30.679 1.000 0.980 376 LEU A O 1
ATOM 5844 N N . MET A 1 377 ? -6.025 -13.347 -28.599 1.000 0.990 377 MET A N 1
ATOM 5845 C CA . MET A 1 377 ? -5.608 -14.711 -28.246 1.000 0.990 377 MET A CA 1
ATOM 5846 C C . MET A 1 377 ? -6.777 -15.705 -28.317 1.000 0.990 377 MET A C 1
ATOM 5847 O O . MET A 1 377 ? -6.654 -16.762 -28.943 1.000 0.990 377 MET A O 1
ATOM 5861 N N . ILE A 1 378 ? -7.932 -15.343 -27.743 1.000 0.990 378 ILE A N 1
ATOM 5862 C CA . ILE A 1 378 ? -9.148 -16.169 -27.774 1.000 0.990 378 ILE A CA 1
ATOM 5863 C C . ILE A 1 378 ? -9.606 -16.407 -29.223 1.000 0.990 378 ILE A C 1
ATOM 5864 O O . ILE A 1 378 ? -9.885 -17.546 -29.595 1.000 0.990 378 ILE A O 1
ATOM 5880 N N . ASN A 1 379 ? -9.601 -15.377 -30.076 1.000 0.980 379 ASN A N 1
ATOM 5881 C CA . ASN A 1 379 ? -10.007 -15.479 -31.483 1.000 0.980 379 ASN A CA 1
ATOM 5882 C C . ASN A 1 379 ? -9.040 -16.306 -32.353 1.000 0.980 379 ASN A C 1
ATOM 5883 O O . ASN A 1 379 ? -9.477 -16.975 -33.295 1.000 0.980 379 ASN A O 1
ATOM 5894 N N . LEU A 1 380 ? -7.736 -16.285 -32.056 1.000 0.980 380 LEU A N 1
ATOM 5895 C CA . LEU A 1 380 ? -6.741 -17.106 -32.755 1.000 0.980 380 LEU A CA 1
ATOM 5896 C C . LEU A 1 380 ? -6.879 -18.592 -32.394 1.000 0.980 380 LEU A C 1
ATOM 5897 O O . LEU A 1 380 ? -6.818 -19.445 -33.282 1.000 0.980 380 LEU A O 1
ATOM 5913 N N . LEU A 1 381 ? -7.073 -18.894 -31.105 1.000 0.980 381 LEU A N 1
ATOM 5914 C CA . LEU A 1 381 ? -7.114 -20.263 -30.582 1.000 0.980 381 LEU A CA 1
ATOM 5915 C C . LEU A 1 381 ? -8.499 -20.917 -30.652 1.000 0.980 381 LEU A C 1
ATOM 5916 O O . LEU A 1 381 ? -8.569 -22.140 -30.747 1.000 0.980 381 LEU A O 1
ATOM 5932 N N . LYS A 1 382 ? -9.584 -20.134 -30.631 1.000 0.980 382 LYS A N 1
ATOM 5933 C CA . LYS A 1 382 ? -10.983 -20.601 -30.694 1.000 0.980 382 LYS A CA 1
ATOM 5934 C C . LYS A 1 382 ? -11.260 -21.754 -29.716 1.000 0.980 382 LYS A C 1
ATOM 5935 O O . LYS A 1 382 ? -11.680 -22.834 -30.144 1.000 0.980 382 LYS A O 1
ATOM 5954 N N . PRO A 1 383 ? -10.965 -21.574 -28.418 1.000 0.980 383 PRO A N 1
ATOM 5955 C CA . PRO A 1 383 ? -11.076 -22.660 -27.462 1.000 0.980 383 PRO A CA 1
ATOM 5956 C C . PRO A 1 383 ? -12.532 -23.073 -27.252 1.000 0.980 383 PRO A C 1
ATOM 5957 O O . PRO A 1 383 ? -13.426 -22.229 -27.208 1.000 0.980 383 PRO A O 1
ATOM 5968 N N . LYS A 1 384 ? -12.770 -24.377 -27.064 1.000 0.970 384 LYS A N 1
ATOM 5969 C CA . LYS A 1 384 ? -14.088 -24.863 -26.634 1.000 0.970 384 LYS A CA 1
ATOM 5970 C C . LYS A 1 384 ? -14.399 -24.427 -25.201 1.000 0.970 384 LYS A C 1
ATOM 5971 O O . LYS A 1 384 ? -15.553 -24.156 -24.901 1.000 0.970 384 LYS A O 1
ATOM 5990 N N . TYR A 1 385 ? -13.374 -24.346 -24.355 1.000 0.980 385 TYR A N 1
ATOM 5991 C CA . TYR A 1 385 ? -13.483 -23.923 -22.964 1.000 0.980 385 TYR A CA 1
ATOM 5992 C C . TYR A 1 385 ? -12.350 -22.977 -22.573 1.000 0.980 385 TYR A C 1
ATOM 5993 O O . TYR A 1 385 ? -11.208 -23.160 -22.998 1.000 0.980 385 TYR A O 1
ATOM 6011 N N . LEU A 1 386 ? -12.643 -21.998 -21.723 1.000 0.990 386 LEU A N 1
ATOM 6012 C CA . LEU A 1 386 ? -11.651 -21.064 -21.192 1.000 0.990 386 LEU A CA 1
ATOM 6013 C C . LEU A 1 386 ? -11.505 -21.237 -19.680 1.000 0.990 386 LEU A C 1
ATOM 6014 O O . LEU A 1 386 ? -12.496 -21.357 -18.963 1.000 0.990 386 LEU A O 1
ATOM 6030 N N . ILE A 1 387 ? -10.265 -21.202 -19.203 1.000 0.990 387 ILE A N 1
ATOM 6031 C CA . ILE A 1 387 ? -9.903 -21.169 -17.788 1.000 0.990 387 ILE A CA 1
ATOM 6032 C C . ILE A 1 387 ? -8.986 -19.955 -17.593 1.000 0.990 387 ILE A C 1
ATOM 6033 O O . ILE A 1 387 ? -7.800 -20.026 -17.917 1.000 0.990 387 ILE A O 1
ATOM 6049 N N . PRO A 1 388 ? -9.509 -18.814 -17.124 1.000 0.990 388 PRO A N 1
ATOM 6050 C CA . PRO A 1 388 ? -8.676 -17.657 -16.819 1.000 0.990 388 PRO A CA 1
ATOM 6051 C C . PRO A 1 388 ? -7.702 -17.974 -15.676 1.000 0.990 388 PRO A C 1
ATOM 6052 O O . PRO A 1 388 ? -8.118 -18.437 -14.615 1.000 0.990 388 PRO A O 1
ATOM 6063 N N . VAL A 1 389 ? -6.409 -17.725 -15.883 1.000 0.980 389 VAL A N 1
ATOM 6064 C CA . VAL A 1 389 ? -5.346 -17.958 -14.888 1.000 0.980 389 VAL A CA 1
ATOM 6065 C C . VAL A 1 389 ? -4.440 -16.731 -14.748 1.000 0.980 389 VAL A C 1
ATOM 6066 O O . VAL A 1 389 ? -4.671 -15.732 -15.428 1.000 0.980 389 VAL A O 1
ATOM 6079 N N . ASN A 1 390 ? -3.432 -16.788 -13.873 1.000 0.980 390 ASN A N 1
ATOM 6080 C CA . ASN A 1 390 ? -2.511 -15.690 -13.557 1.000 0.980 390 ASN A CA 1
ATOM 6081 C C . ASN A 1 390 ? -3.252 -14.396 -13.183 1.000 0.980 390 ASN A C 1
ATOM 6082 O O . ASN A 1 390 ? -3.205 -13.392 -13.896 1.000 0.980 390 ASN A O 1
ATOM 6093 N N . GLY A 1 391 ? -4.023 -14.436 -12.094 1.000 0.970 391 GLY A N 1
ATOM 6094 C CA . GLY A 1 391 ? -4.752 -13.256 -11.647 1.000 0.970 391 GLY A CA 1
ATOM 6095 C C . GLY A 1 391 ? -5.709 -13.467 -10.478 1.000 0.970 391 GLY A C 1
ATOM 6096 O O . GLY A 1 391 ? -6.239 -14.556 -10.217 1.000 0.970 391 GLY A O 1
ATOM 6100 N N . GLU A 1 392 ? -5.987 -12.355 -9.800 1.000 0.960 392 GLU A N 1
ATOM 6101 C CA . GLU A 1 392 ? -7.013 -12.252 -8.767 1.000 0.960 392 GLU A CA 1
ATOM 6102 C C . GLU A 1 392 ? -8.414 -12.589 -9.313 1.000 0.960 392 GLU A C 1
ATOM 6103 O O . GLU A 1 392 ? -8.666 -12.558 -10.518 1.000 0.960 392 GLU A O 1
ATOM 6115 N N . TYR A 1 393 ? -9.372 -12.879 -8.429 1.000 0.970 393 TYR A N 1
ATOM 6116 C CA . TYR A 1 393 ? -10.723 -13.275 -8.852 1.000 0.970 393 TYR A CA 1
ATOM 6117 C C . TYR A 1 393 ? -11.423 -12.199 -9.702 1.000 0.970 393 TYR A C 1
ATOM 6118 O O . TYR A 1 393 ? -12.083 -12.521 -10.689 1.000 0.970 393 TYR A O 1
ATOM 6136 N N . ARG A 1 394 ? -11.223 -10.913 -9.380 1.000 0.960 394 ARG A N 1
ATOM 6137 C CA . ARG A 1 394 ? -11.695 -9.772 -10.185 1.000 0.960 394 ARG A CA 1
ATOM 6138 C C . ARG A 1 394 ? -11.139 -9.796 -11.613 1.000 0.960 394 ARG A C 1
ATOM 6139 O O . ARG A 1 394 ? -11.887 -9.565 -12.558 1.000 0.960 394 ARG A O 1
ATOM 6160 N N . MET A 1 395 ? -9.871 -10.172 -11.776 1.000 0.980 395 MET A N 1
ATOM 6161 C CA . MET A 1 395 ? -9.191 -10.247 -13.070 1.000 0.980 395 MET A CA 1
ATOM 6162 C C . MET A 1 395 ? -9.714 -11.422 -13.890 1.000 0.980 395 MET A C 1
ATOM 6163 O O . MET A 1 395 ? -10.041 -11.266 -15.063 1.000 0.980 395 MET A O 1
ATOM 6177 N N . GLN A 1 396 ? -9.880 -12.588 -13.261 1.000 0.980 396 GLN A N 1
ATOM 6178 C CA . GLN A 1 396 ? -10.483 -13.742 -13.923 1.000 0.980 396 GLN A CA 1
ATOM 6179 C C . GLN A 1 396 ? -11.926 -13.444 -14.355 1.000 0.980 396 GLN A C 1
ATOM 6180 O O . GLN A 1 396 ? -12.324 -13.773 -15.471 1.000 0.980 396 GLN A O 1
ATOM 6194 N N . LYS A 1 397 ? -12.710 -12.765 -13.506 1.000 0.960 397 LYS A N 1
ATOM 6195 C CA . LYS A 1 397 ? -14.083 -12.358 -13.834 1.000 0.960 397 LYS A CA 1
ATOM 6196 C C . LYS A 1 397 ? -14.113 -11.353 -14.992 1.000 0.960 397 LYS A C 1
ATOM 6197 O O . LYS A 1 397 ? -14.959 -11.485 -15.876 1.000 0.960 397 LYS A O 1
ATOM 6216 N N . ALA A 1 398 ? -13.183 -10.398 -15.031 1.000 0.970 398 ALA A N 1
ATOM 6217 C CA . ALA A 1 398 ? -13.008 -9.510 -16.179 1.000 0.970 398 ALA A CA 1
ATOM 6218 C C . ALA A 1 398 ? -12.660 -10.303 -17.452 1.000 0.970 398 ALA A C 1
ATOM 6219 O O . ALA A 1 398 ? -13.293 -10.099 -18.483 1.000 0.970 398 ALA A O 1
ATOM 6226 N N . HIS A 1 399 ? -11.753 -11.281 -17.370 1.000 0.980 399 HIS A N 1
ATOM 6227 C CA . HIS A 1 399 ? -11.389 -12.150 -18.493 1.000 0.980 399 HIS A CA 1
ATOM 6228 C C . HIS A 1 399 ? -12.565 -13.009 -18.988 1.000 0.980 399 HIS A C 1
ATOM 6229 O O . HIS A 1 399 ? -12.747 -13.182 -20.190 1.000 0.980 399 HIS A O 1
ATOM 6243 N N . SER A 1 400 ? -13.428 -13.483 -18.087 1.000 0.970 400 SER A N 1
ATOM 6244 C CA . SER A 1 400 ? -14.681 -14.145 -18.470 1.000 0.970 400 SER A CA 1
ATOM 6245 C C . SER A 1 400 ? -15.584 -13.222 -19.285 1.000 0.970 400 SER A C 1
ATOM 6246 O O . SER A 1 400 ? -16.087 -13.641 -20.323 1.000 0.970 400 SER A O 1
ATOM 6254 N N . LYS A 1 401 ? -15.761 -11.961 -18.859 1.000 0.960 401 LYS A N 1
ATOM 6255 C CA . LYS A 1 401 ? -16.555 -10.978 -19.618 1.000 0.960 401 LYS A CA 1
ATOM 6256 C C . LYS A 1 401 ? -15.957 -10.745 -21.013 1.000 0.960 401 LYS A C 1
ATOM 6257 O O . LYS A 1 401 ? -16.695 -10.772 -21.992 1.000 0.960 401 LYS A O 1
ATOM 6276 N N . ILE A 1 402 ? -14.628 -10.630 -21.118 1.000 0.980 402 ILE A N 1
ATOM 6277 C CA . ILE A 1 402 ? -13.920 -10.535 -22.409 1.000 0.980 402 ILE A CA 1
ATOM 6278 C C . ILE A 1 402 ? -14.244 -11.735 -23.308 1.000 0.980 402 ILE A C 1
ATOM 6279 O O . ILE A 1 402 ? -14.516 -11.570 -24.493 1.000 0.980 402 ILE A O 1
ATOM 6295 N N . ALA A 1 403 ? -14.227 -12.947 -22.760 1.000 0.980 403 ALA A N 1
ATOM 6296 C CA . ALA A 1 403 ? -14.521 -14.154 -23.520 1.000 0.980 403 ALA A CA 1
ATOM 6297 C C . ALA A 1 403 ? -15.984 -14.208 -23.992 1.000 0.980 403 ALA A C 1
ATOM 6298 O O . ALA A 1 403 ? -16.242 -14.561 -25.146 1.000 0.980 403 ALA A O 1
ATOM 6305 N N . GLU A 1 404 ? -16.936 -13.793 -23.153 1.000 0.980 404 GLU A N 1
ATOM 6306 C CA . GLU A 1 404 ? -18.345 -13.650 -23.544 1.000 0.980 404 GLU A CA 1
ATOM 6307 C C . GLU A 1 404 ? -18.516 -12.639 -24.692 1.000 0.980 404 GLU A C 1
ATOM 6308 O O . GLU A 1 404 ? -19.247 -12.915 -25.644 1.000 0.980 404 GLU A O 1
ATOM 6320 N N . GLU A 1 405 ? -17.772 -11.525 -24.679 1.000 0.970 405 GLU A N 1
ATOM 6321 C CA . GLU A 1 405 ? -17.751 -10.542 -25.778 1.000 0.970 405 GLU A CA 1
ATOM 6322 C C . GLU A 1 405 ? -17.209 -11.120 -27.098 1.000 0.970 405 GLU A C 1
ATOM 6323 O O . GLU A 1 405 ? -17.614 -10.681 -28.174 1.000 0.970 405 GLU A O 1
ATOM 6335 N N . THR A 1 406 ? -16.333 -12.131 -27.045 1.000 0.970 406 THR A N 1
ATOM 6336 C CA . THR A 1 406 ? -15.873 -12.863 -28.247 1.000 0.970 406 THR A CA 1
ATOM 6337 C C . THR A 1 406 ? -16.858 -13.931 -28.736 1.000 0.970 406 THR A C 1
ATOM 6338 O O . THR A 1 406 ? -16.617 -14.577 -29.756 1.000 0.970 406 THR A O 1
ATOM 6349 N N . GLY A 1 407 ? -17.983 -14.119 -28.039 1.000 0.970 407 GLY A N 1
ATOM 6350 C CA . GLY A 1 407 ? -19.031 -15.074 -28.398 1.000 0.970 407 GLY A CA 1
ATOM 6351 C C . GLY A 1 407 ? -18.971 -16.412 -27.656 1.000 0.970 407 GLY A C 1
ATOM 6352 O O . GLY A 1 407 ? -19.720 -17.325 -28.011 1.000 0.970 407 GLY A O 1
ATOM 6356 N N . MET A 1 408 ? -18.122 -16.557 -26.632 1.000 0.980 408 MET A N 1
ATOM 6357 C CA . MET A 1 408 ? -18.142 -17.746 -25.773 1.000 0.980 408 MET A CA 1
ATOM 6358 C C . MET A 1 408 ? -19.365 -17.736 -24.855 1.000 0.980 408 MET A C 1
ATOM 6359 O O . MET A 1 408 ? -19.799 -16.695 -24.368 1.000 0.980 408 MET A O 1
ATOM 6373 N N . LYS A 1 409 ? -19.924 -18.915 -24.577 1.000 0.970 409 LYS A N 1
ATOM 6374 C CA . LYS A 1 409 ? -21.003 -19.032 -23.594 1.000 0.970 409 LYS A CA 1
ATOM 6375 C C . LYS A 1 409 ? -20.415 -19.038 -22.194 1.000 0.970 409 LYS A C 1
ATOM 6376 O O . LYS A 1 409 ? -19.402 -19.681 -21.944 1.000 0.970 409 LYS A O 1
ATOM 6395 N N . ARG A 1 410 ? -21.134 -18.452 -21.242 1.000 0.940 410 ARG A N 1
ATOM 6396 C CA . ARG A 1 410 ? -20.755 -18.460 -19.824 1.000 0.940 410 ARG A CA 1
ATOM 6397 C C . ARG A 1 410 ? -20.601 -19.860 -19.214 1.000 0.940 410 ARG A C 1
ATOM 6398 O O . ARG A 1 410 ? -19.805 -20.037 -18.304 1.000 0.940 410 ARG A O 1
ATOM 6419 N N . SER A 1 411 ? -21.335 -20.857 -19.719 1.000 0.940 411 SER A N 1
ATOM 6420 C CA . SER A 1 411 ? -21.186 -22.268 -19.316 1.000 0.940 411 SER A CA 1
ATOM 6421 C C . SER A 1 411 ? -19.846 -22.878 -19.717 1.000 0.940 411 SER A C 1
ATOM 6422 O O . SER A 1 411 ? -19.469 -23.917 -19.182 1.000 0.940 411 SER A O 1
ATOM 6430 N N . ASP A 1 412 ? -19.168 -22.251 -20.677 1.000 0.960 412 ASP A N 1
ATOM 6431 C CA . ASP A 1 412 ? -17.944 -22.749 -21.289 1.000 0.960 412 ASP A CA 1
ATOM 6432 C C . ASP A 1 412 ? -16.700 -22.042 -20.705 1.000 0.960 412 ASP A C 1
ATOM 6433 O O . ASP A 1 412 ? -15.583 -22.212 -21.196 1.000 0.960 412 ASP A O 1
ATOM 6442 N N . ILE A 1 413 ? -16.879 -21.252 -19.641 1.000 0.980 413 ILE A N 1
ATOM 6443 C CA . ILE A 1 413 ? -15.826 -20.484 -18.974 1.000 0.980 413 ILE A CA 1
ATOM 6444 C C . ILE A 1 413 ? -15.784 -20.885 -17.496 1.000 0.980 413 ILE A C 1
ATOM 6445 O O . ILE A 1 413 ? -16.765 -20.722 -16.771 1.000 0.980 413 ILE A O 1
ATOM 6461 N N . PHE A 1 414 ? -14.639 -21.390 -17.036 1.000 0.970 414 PHE A N 1
ATOM 6462 C CA . PHE A 1 414 ? -14.463 -21.877 -15.669 1.000 0.970 414 PHE A CA 1
ATOM 6463 C C . PHE A 1 414 ? -13.559 -20.941 -14.871 1.000 0.970 414 PHE A C 1
ATOM 6464 O O . PHE A 1 414 ? -12.339 -20.964 -15.015 1.000 0.970 414 PHE A O 1
ATOM 6481 N N . LEU A 1 415 ? -14.172 -20.137 -14.004 1.000 0.960 415 LEU A N 1
ATOM 6482 C CA . LEU A 1 415 ? -13.470 -19.420 -12.940 1.000 0.960 415 LEU A CA 1
ATOM 6483 C C . LEU A 1 415 ? -13.198 -20.411 -11.807 1.000 0.960 415 LEU A C 1
ATOM 6484 O O . LEU A 1 415 ? -14.144 -20.877 -11.173 1.000 0.960 415 LEU A O 1
ATOM 6500 N N . ILE A 1 416 ? -11.931 -20.753 -11.587 1.000 0.950 416 ILE A N 1
ATOM 6501 C CA . ILE A 1 416 ? -11.524 -21.793 -10.635 1.000 0.950 416 ILE A CA 1
ATOM 6502 C C . ILE A 1 416 ? -10.720 -21.210 -9.474 1.000 0.950 416 ILE A C 1
ATOM 6503 O O . ILE A 1 416 ? -10.089 -20.157 -9.582 1.000 0.950 416 ILE A O 1
ATOM 6519 N N . GLU A 1 417 ? -10.704 -21.928 -8.358 1.000 0.940 417 GLU A N 1
ATOM 6520 C CA . GLU A 1 417 ? -9.794 -21.689 -7.248 1.000 0.940 417 GLU A CA 1
ATOM 6521 C C . GLU A 1 417 ? -8.697 -22.752 -7.172 1.000 0.940 417 GLU A C 1
ATOM 6522 O O . GLU A 1 417 ? -8.727 -23.793 -7.831 1.000 0.940 417 GLU A O 1
ATOM 6534 N N . LYS A 1 418 ? -7.706 -22.492 -6.316 1.000 0.960 418 LYS A N 1
ATOM 6535 C CA . LYS A 1 418 ? -6.651 -23.461 -6.030 1.000 0.960 418 LYS A CA 1
ATOM 6536 C C . LYS A 1 418 ? -7.258 -24.774 -5.548 1.000 0.960 418 LYS A C 1
ATOM 6537 O O . LYS A 1 418 ? -8.151 -24.791 -4.695 1.000 0.960 418 LYS A O 1
ATOM 6556 N N . GLY A 1 419 ? -6.743 -25.857 -6.111 1.000 0.970 419 GLY A N 1
ATOM 6557 C CA . GLY A 1 419 ? -7.195 -27.211 -5.841 1.000 0.970 419 GLY A CA 1
ATOM 6558 C C . GLY A 1 419 ? -8.430 -27.647 -6.628 1.000 0.970 419 GLY A C 1
ATOM 6559 O O . GLY A 1 419 ? -8.696 -28.845 -6.634 1.000 0.970 419 GLY A O 1
ATOM 6563 N N . ASP A 1 420 ? -9.162 -26.761 -7.315 1.000 0.970 420 ASP A N 1
ATOM 6564 C CA . ASP A 1 420 ? -10.287 -27.184 -8.159 1.000 0.970 420 ASP A CA 1
ATOM 6565 C C . ASP A 1 420 ? -9.803 -28.012 -9.351 1.000 0.970 420 ASP A C 1
ATOM 6566 O O . ASP A 1 420 ? -8.736 -27.780 -9.924 1.000 0.970 420 ASP A O 1
ATOM 6575 N N . VAL A 1 421 ? -10.625 -28.980 -9.746 1.000 0.970 421 VAL A N 1
ATOM 6576 C CA . VAL A 1 421 ? -10.312 -29.917 -10.824 1.000 0.970 421 VAL A CA 1
ATOM 6577 C C . VAL A 1 421 ? -11.326 -29.748 -11.942 1.000 0.970 421 VAL A C 1
ATOM 6578 O O . VAL A 1 421 ? -12.484 -30.118 -11.774 1.000 0.970 421 VAL A O 1
ATOM 6591 N N . VAL A 1 422 ? -10.902 -29.281 -13.115 1.000 0.970 422 VAL A N 1
ATOM 6592 C CA . VAL A 1 422 ? -11.736 -29.314 -14.326 1.000 0.970 422 VAL A CA 1
ATOM 6593 C C . VAL A 1 422 ? -11.485 -30.638 -15.042 1.000 0.970 422 VAL A C 1
ATOM 6594 O O . VAL A 1 422 ? -10.404 -30.858 -15.587 1.000 0.970 422 VAL A O 1
ATOM 6607 N N . GLU A 1 423 ? -12.459 -31.547 -15.000 1.000 0.960 423 GLU A N 1
ATOM 6608 C CA . GLU A 1 423 ? -12.374 -32.883 -15.601 1.000 0.960 423 GLU A CA 1
ATOM 6609 C C . GLU A 1 423 ? -13.169 -32.939 -16.911 1.000 0.960 423 GLU A C 1
ATOM 6610 O O . GLU A 1 423 ? -14.337 -32.546 -16.959 1.000 0.960 423 GLU A O 1
ATOM 6622 N N . PHE A 1 424 ? -12.551 -33.486 -17.958 1.000 0.940 424 PHE A N 1
ATOM 6623 C CA . PHE A 1 424 ? -13.148 -33.703 -19.271 1.000 0.940 424 PHE A CA 1
ATOM 6624 C C . PHE A 1 424 ? -13.191 -35.199 -19.585 1.000 0.940 424 PHE A C 1
ATOM 6625 O O . PHE A 1 424 ? -12.156 -35.859 -19.680 1.000 0.940 424 PHE A O 1
ATOM 6642 N N . ARG A 1 425 ? -14.399 -35.719 -19.825 1.000 0.910 425 ARG A N 1
ATOM 6643 C CA . ARG A 1 425 ? -14.636 -37.091 -20.293 1.000 0.910 425 ARG A CA 1
ATOM 6644 C C . ARG A 1 425 ? -15.507 -37.081 -21.535 1.000 0.910 425 ARG A C 1
ATOM 6645 O O . ARG A 1 425 ? -16.724 -36.891 -21.465 1.000 0.910 425 ARG A O 1
ATOM 6666 N N . GLY A 1 426 ? -14.884 -37.312 -22.686 1.000 0.780 426 GLY A N 1
ATOM 6667 C CA . GLY A 1 426 ? -15.572 -37.236 -23.971 1.000 0.780 426 GLY A CA 1
ATOM 6668 C C . GLY A 1 426 ? -16.176 -35.846 -24.192 1.000 0.780 426 GLY A C 1
ATOM 6669 O O . GLY A 1 426 ? -15.449 -34.865 -24.323 1.000 0.780 426 GLY A O 1
ATOM 6673 N N . GLN A 1 427 ? -17.509 -35.756 -24.246 1.000 0.760 427 GLN A N 1
ATOM 6674 C CA . GLN A 1 427 ? -18.213 -34.476 -24.404 1.000 0.760 427 GLN A CA 1
ATOM 6675 C C . GLN A 1 427 ? -18.642 -33.814 -23.087 1.000 0.760 427 GLN A C 1
ATOM 6676 O O . GLN A 1 427 ? -19.071 -32.662 -23.120 1.000 0.760 427 GLN A O 1
ATOM 6690 N N . ASN A 1 428 ? -18.510 -34.507 -21.952 1.000 0.870 428 ASN A N 1
ATOM 6691 C CA . ASN A 1 428 ? -18.888 -33.978 -20.646 1.000 0.870 428 ASN A CA 1
ATOM 6692 C C . ASN A 1 428 ? -17.693 -33.296 -19.977 1.000 0.870 428 ASN A C 1
ATOM 6693 O O . ASN A 1 428 ? -16.594 -33.850 -19.938 1.000 0.870 428 ASN A O 1
ATOM 6704 N N . VAL A 1 429 ? -17.938 -32.120 -19.408 1.000 0.910 429 VAL A N 1
ATOM 6705 C CA . VAL A 1 429 ? -17.003 -31.389 -18.550 1.000 0.910 429 VAL A CA 1
ATOM 6706 C C . VAL A 1 429 ? -17.667 -31.152 -17.199 1.000 0.910 429 VAL A C 1
ATOM 6707 O O . VAL A 1 429 ? -18.869 -30.889 -17.138 1.000 0.910 429 VAL A O 1
ATOM 6720 N N . LYS A 1 430 ? -16.910 -31.279 -16.113 1.000 0.900 430 LYS A N 1
ATOM 6721 C CA . LYS A 1 430 ? -17.384 -30.957 -14.764 1.000 0.900 430 LYS A CA 1
ATOM 6722 C C . LYS A 1 430 ? -16.249 -30.409 -13.911 1.000 0.900 430 LYS A C 1
ATOM 6723 O O . LYS A 1 430 ? -15.091 -30.772 -14.108 1.000 0.900 430 LYS A O 1
ATOM 6742 N N . ILE A 1 431 ? -16.608 -29.593 -12.929 1.000 0.880 431 ILE A N 1
ATOM 6743 C CA . ILE A 1 431 ? -15.722 -29.308 -11.804 1.000 0.880 431 ILE A CA 1
ATOM 6744 C C . ILE A 1 431 ? -15.865 -30.483 -10.828 1.000 0.880 431 ILE A C 1
ATOM 6745 O O . ILE A 1 431 ? -16.973 -30.815 -10.404 1.000 0.880 431 ILE A O 1
ATOM 6761 N N . GLY A 1 432 ? -14.766 -31.187 -10.579 1.000 0.820 432 GLY A N 1
ATOM 6762 C CA . GLY A 1 432 ? -14.684 -32.292 -9.631 1.000 0.820 432 GLY A CA 1
ATOM 6763 C C . GLY A 1 432 ? -14.353 -31.825 -8.216 1.000 0.820 432 GLY A C 1
ATOM 6764 O O . GLY A 1 432 ? -14.319 -30.631 -7.929 1.000 0.820 432 GLY A O 1
ATOM 6768 N N . ASP A 1 433 ? -14.078 -32.790 -7.342 1.000 0.830 433 ASP A N 1
ATOM 6769 C CA . ASP A 1 433 ? -13.666 -32.514 -5.966 1.000 0.830 433 ASP A CA 1
ATOM 6770 C C . ASP A 1 433 ? -12.298 -31.820 -5.913 1.000 0.830 433 ASP A C 1
ATOM 6771 O O . ASP A 1 433 ? -11.417 -32.091 -6.739 1.000 0.830 433 ASP A O 1
ATOM 6780 N N . LYS A 1 434 ? -12.106 -30.959 -4.906 1.000 0.920 434 LYS A N 1
ATOM 6781 C CA . LYS A 1 434 ? -10.828 -30.279 -4.672 1.000 0.920 434 LYS A CA 1
ATOM 6782 C C . LYS A 1 434 ? -9.726 -31.269 -4.276 1.000 0.920 434 LYS A C 1
ATOM 6783 O O . LYS A 1 434 ? -9.929 -32.120 -3.411 1.000 0.920 434 LYS A O 1
ATOM 6802 N N . VAL A 1 435 ? -8.541 -31.125 -4.867 1.000 0.970 435 VAL A N 1
ATOM 6803 C CA . VAL A 1 435 ? -7.308 -31.813 -4.433 1.000 0.970 435 VAL A CA 1
ATOM 6804 C C . VAL A 1 435 ? -6.605 -31.021 -3.326 1.000 0.970 435 VAL A C 1
ATOM 6805 O O . VAL A 1 435 ? -6.907 -29.841 -3.180 1.000 0.970 435 VAL A O 1
ATOM 6818 N N . PRO A 1 436 ? -5.659 -31.604 -2.562 1.000 0.960 436 PRO A N 1
ATOM 6819 C CA . PRO A 1 436 ? -4.857 -30.852 -1.597 1.000 0.960 436 PRO A CA 1
ATOM 6820 C C . PRO A 1 436 ? -4.164 -29.647 -2.242 1.000 0.960 436 PRO A C 1
ATOM 6821 O O . PRO A 1 436 ? -3.545 -29.763 -3.301 1.000 0.960 436 PRO A O 1
ATOM 6832 N N . TYR A 1 437 ? -4.291 -28.492 -1.596 1.000 0.940 437 TYR A N 1
ATOM 6833 C CA . TYR A 1 437 ? -3.737 -27.217 -2.032 1.000 0.940 437 TYR A CA 1
ATOM 6834 C C . TYR A 1 437 ? -3.467 -26.340 -0.810 1.000 0.940 437 TYR A C 1
ATOM 6835 O O . TYR A 1 437 ? -4.048 -26.541 0.258 1.000 0.940 437 TYR A O 1
ATOM 6853 N N . GLY A 1 438 ? -2.642 -25.310 -0.977 1.000 0.930 438 GLY A N 1
ATOM 6854 C CA . GLY A 1 438 ? -2.314 -24.415 0.119 1.000 0.930 438 GLY A CA 1
ATOM 6855 C C . GLY A 1 438 ? -1.084 -23.572 -0.155 1.000 0.930 438 GLY A C 1
ATOM 6856 O O . GLY A 1 438 ? -0.568 -23.512 -1.272 1.000 0.930 438 GLY A O 1
ATOM 6860 N N . ASN A 1 439 ? -0.635 -22.911 0.903 1.000 0.940 439 ASN A N 1
ATOM 6861 C CA . ASN A 1 439 ? 0.568 -22.102 0.903 1.000 0.940 439 ASN A CA 1
ATOM 6862 C C . ASN A 1 439 ? 1.598 -22.778 1.802 1.000 0.940 439 ASN A C 1
ATOM 6863 O O . ASN A 1 439 ? 1.310 -23.058 2.964 1.000 0.940 439 ASN A O 1
ATOM 6874 N N . ILE A 1 440 ? 2.802 -22.965 1.278 1.000 0.940 440 ILE A N 1
ATOM 6875 C CA . ILE A 1 440 ? 3.971 -23.320 2.071 1.000 0.940 440 ILE A CA 1
ATOM 6876 C C . ILE A 1 440 ? 4.781 -22.041 2.261 1.000 0.940 440 ILE A C 1
ATOM 6877 O O . ILE A 1 440 ? 5.240 -21.426 1.294 1.000 0.940 440 ILE A O 1
ATOM 6893 N N . LEU A 1 441 ? 4.897 -21.615 3.516 1.000 0.940 441 LEU A N 1
ATOM 6894 C CA . LEU A 1 441 ? 5.665 -20.436 3.901 1.000 0.940 441 LEU A CA 1
ATOM 6895 C C . LEU A 1 441 ? 7.142 -20.812 4.027 1.000 0.940 441 LEU A C 1
ATOM 6896 O O . LEU A 1 441 ? 7.466 -21.847 4.615 1.000 0.940 441 LEU A O 1
ATOM 6912 N N . ILE A 1 442 ? 8.022 -19.973 3.481 1.000 0.920 442 ILE A N 1
ATOM 6913 C CA . ILE A 1 442 ? 9.469 -20.113 3.635 1.000 0.920 442 ILE A CA 1
ATOM 6914 C C . ILE A 1 442 ? 9.989 -18.964 4.479 1.000 0.920 442 ILE A C 1
ATOM 6915 O O . ILE A 1 442 ? 9.778 -17.790 4.165 1.000 0.920 442 ILE A O 1
ATOM 6931 N N . ASP A 1 443 ? 10.689 -19.330 5.541 1.000 0.920 443 ASP A N 1
ATOM 6932 C CA . ASP A 1 443 ? 11.257 -18.405 6.504 1.000 0.920 443 ASP A CA 1
ATOM 6933 C C . ASP A 1 443 ? 12.691 -18.855 6.829 1.000 0.920 443 ASP A C 1
ATOM 6934 O O . ASP A 1 443 ? 12.911 -19.852 7.520 1.000 0.920 443 ASP A O 1
ATOM 6943 N N . GLY A 1 444 ? 13.685 -18.158 6.268 1.000 0.890 444 GLY A N 1
ATOM 6944 C CA . GLY A 1 444 ? 15.084 -18.556 6.382 1.000 0.890 444 GLY A CA 1
ATOM 6945 C C . GLY A 1 444 ? 15.338 -19.923 5.739 1.000 0.890 444 GLY A C 1
ATOM 6946 O O . GLY A 1 444 ? 15.191 -20.089 4.528 1.000 0.890 444 GLY A O 1
ATOM 6950 N N . LEU A 1 445 ? 15.760 -20.905 6.543 1.000 0.850 445 LEU A N 1
ATOM 6951 C CA . LEU A 1 445 ? 15.912 -22.302 6.104 1.000 0.850 445 LEU A CA 1
ATOM 6952 C C . LEU A 1 445 ? 14.638 -23.144 6.289 1.000 0.850 445 LEU A C 1
ATOM 6953 O O . LEU A 1 445 ? 14.583 -24.262 5.773 1.000 0.850 445 LEU A O 1
ATOM 6969 N N . GLY A 1 446 ? 13.637 -22.627 7.007 1.000 0.860 446 GLY A N 1
ATOM 6970 C CA . GLY A 1 446 ? 12.404 -23.348 7.304 1.000 0.860 446 GLY A CA 1
ATOM 6971 C C . GLY A 1 446 ? 11.450 -23.353 6.114 1.000 0.860 446 GLY A C 1
ATOM 6972 O O . GLY A 1 446 ? 11.137 -22.298 5.560 1.000 0.860 446 GLY A O 1
ATOM 6976 N N . VAL A 1 447 ? 10.981 -24.540 5.714 1.000 0.870 447 VAL A N 1
ATOM 6977 C CA . VAL A 1 447 ? 10.091 -24.728 4.554 1.000 0.870 447 VAL A CA 1
ATOM 6978 C C . VAL A 1 447 ? 8.820 -25.437 4.999 1.000 0.870 447 VAL A C 1
ATOM 6979 O O . VAL A 1 447 ? 8.767 -26.663 5.049 1.000 0.870 447 VAL A O 1
ATOM 6992 N N . GLY A 1 448 ? 7.778 -24.655 5.277 1.000 0.860 448 GLY A N 1
ATOM 6993 C CA . GLY A 1 448 ? 6.515 -25.164 5.818 1.000 0.860 448 GLY A CA 1
ATOM 6994 C C . GLY A 1 448 ? 6.485 -25.300 7.342 1.000 0.860 448 GLY A C 1
ATOM 6995 O O . GLY A 1 448 ? 5.444 -25.664 7.872 1.000 0.860 448 GLY A O 1
ATOM 6999 N N . ASP A 1 449 ? 7.568 -24.939 8.036 1.000 0.800 449 ASP A N 1
ATOM 7000 C CA . ASP A 1 449 ? 7.685 -25.028 9.505 1.000 0.800 449 ASP A CA 1
ATOM 7001 C C . ASP A 1 449 ? 6.917 -23.908 10.235 1.000 0.800 449 ASP A C 1
ATOM 7002 O O . ASP A 1 449 ? 6.737 -23.922 11.456 1.000 0.800 449 ASP A O 1
ATOM 7011 N N . ILE A 1 450 ? 6.485 -22.887 9.488 1.000 0.840 450 ILE A N 1
ATOM 7012 C CA . ILE A 1 450 ? 5.748 -21.746 10.022 1.000 0.840 450 ILE A CA 1
ATOM 7013 C C . ILE A 1 450 ? 4.266 -21.887 9.714 1.000 0.840 450 ILE A C 1
ATOM 7014 O O . ILE A 1 450 ? 3.830 -21.818 8.567 1.000 0.840 450 ILE A O 1
ATOM 7030 N N . GLY A 1 451 ? 3.482 -22.010 10.782 1.000 0.810 451 GLY A N 1
ATOM 7031 C CA . GLY A 1 451 ? 2.027 -21.989 10.733 1.000 0.810 451 GLY A CA 1
ATOM 7032 C C . GLY A 1 451 ? 1.413 -20.664 11.194 1.000 0.810 451 GLY A C 1
ATOM 7033 O O . GLY A 1 451 ? 2.081 -19.745 11.672 1.000 0.810 451 GLY A O 1
ATOM 7037 N N . ASN A 1 452 ? 0.081 -20.613 11.149 1.000 0.830 452 ASN A N 1
ATOM 7038 C CA . ASN A 1 452 ? -0.715 -19.443 11.543 1.000 0.830 452 ASN A CA 1
ATOM 7039 C C . ASN A 1 452 ? -0.477 -18.969 12.989 1.000 0.830 452 ASN A C 1
ATOM 7040 O O . ASN A 1 452 ? -0.701 -17.799 13.291 1.000 0.830 452 ASN A O 1
ATOM 7051 N N . ILE A 1 453 ? -0.035 -19.851 13.893 1.000 0.870 453 ILE A N 1
ATOM 7052 C CA . ILE A 1 453 ? 0.241 -19.496 15.295 1.000 0.870 453 ILE A CA 1
ATOM 7053 C C . ILE A 1 453 ? 1.428 -18.532 15.389 1.000 0.870 453 ILE A C 1
ATOM 7054 O O . ILE A 1 453 ? 1.340 -17.529 16.090 1.000 0.870 453 ILE A O 1
ATOM 7070 N N . VAL A 1 454 ? 2.505 -18.798 14.646 1.000 0.920 454 VAL A N 1
ATOM 7071 C CA . VAL A 1 454 ? 3.713 -17.959 14.642 1.000 0.920 454 VAL A CA 1
ATOM 7072 C C . VAL A 1 454 ? 3.410 -16.589 14.035 1.000 0.920 454 VAL A C 1
ATOM 7073 O O . VAL A 1 454 ? 3.779 -15.572 14.616 1.000 0.920 454 VAL A O 1
ATOM 7086 N N . LEU A 1 455 ? 2.661 -16.550 12.926 1.000 0.940 455 LEU A N 1
ATOM 7087 C CA . LEU A 1 455 ? 2.207 -15.296 12.312 1.000 0.940 455 LEU A CA 1
ATOM 7088 C C . LEU A 1 455 ? 1.300 -14.485 13.246 1.000 0.940 455 LEU A C 1
ATOM 7089 O O . LEU A 1 455 ? 1.452 -13.270 13.368 1.000 0.940 455 LEU A O 1
ATOM 7105 N N . ARG A 1 456 ? 0.372 -15.150 13.946 1.000 0.930 456 ARG A N 1
ATOM 7106 C CA . ARG A 1 456 ? -0.485 -14.505 14.947 1.000 0.930 456 ARG A CA 1
ATOM 7107 C C . ARG A 1 456 ? 0.338 -13.903 16.083 1.000 0.930 456 ARG A C 1
ATOM 7108 O O . ARG A 1 456 ? 0.059 -12.775 16.480 1.000 0.930 456 ARG A O 1
ATOM 7129 N N . ASP A 1 457 ? 1.327 -14.633 16.592 1.000 0.940 457 ASP A N 1
ATOM 7130 C CA . ASP A 1 457 ? 2.218 -14.130 17.638 1.000 0.940 457 ASP A CA 1
ATOM 7131 C C . ASP A 1 457 ? 3.016 -12.920 17.141 1.000 0.940 457 ASP A C 1
ATOM 7132 O O . ASP A 1 457 ? 2.985 -11.887 17.805 1.000 0.940 457 ASP A O 1
ATOM 7141 N N . ARG A 1 458 ? 3.634 -12.987 15.950 1.000 0.950 458 ARG A N 1
ATOM 7142 C CA . ARG A 1 458 ? 4.330 -11.841 15.327 1.000 0.950 458 ARG A CA 1
ATOM 7143 C C . ARG A 1 458 ? 3.421 -10.613 15.213 1.000 0.950 458 ARG A C 1
ATOM 7144 O O . ARG A 1 458 ? 3.842 -9.518 15.571 1.000 0.950 458 ARG A O 1
ATOM 7165 N N . ARG A 1 459 ? 2.157 -10.792 14.809 1.000 0.940 459 ARG A N 1
ATOM 7166 C CA . ARG A 1 459 ? 1.155 -9.711 14.721 1.000 0.940 459 ARG A CA 1
ATOM 7167 C C . ARG A 1 459 ? 0.769 -9.118 16.082 1.000 0.940 459 ARG A C 1
ATOM 7168 O O . ARG A 1 459 ? 0.569 -7.911 16.183 1.000 0.940 459 ARG A O 1
ATOM 7189 N N . LEU A 1 460 ? 0.624 -9.940 17.124 1.000 0.950 460 LEU A N 1
ATOM 7190 C CA . LEU A 1 460 ? 0.339 -9.455 18.484 1.000 0.950 460 LEU A CA 1
ATOM 7191 C C . LEU A 1 460 ? 1.531 -8.670 19.041 1.000 0.950 460 LEU A C 1
ATOM 7192 O O . LEU A 1 460 ? 1.365 -7.563 19.549 1.000 0.950 460 LEU A O 1
ATOM 7208 N N . LEU A 1 461 ? 2.737 -9.220 18.880 1.000 0.960 461 LEU A N 1
ATOM 7209 C CA . LEU A 1 461 ? 3.981 -8.586 19.302 1.000 0.960 461 LEU A CA 1
ATOM 7210 C C . LEU A 1 461 ? 4.234 -7.265 18.562 1.000 0.960 461 LEU A C 1
ATOM 7211 O O . LEU A 1 461 ? 4.722 -6.314 19.170 1.000 0.960 461 LEU A O 1
ATOM 7227 N N . SER A 1 462 ? 3.885 -7.189 17.274 1.000 0.940 462 SER A N 1
ATOM 7228 C CA . SER A 1 462 ? 4.079 -5.985 16.464 1.000 0.940 462 SER A CA 1
ATOM 7229 C C . SER A 1 462 ? 3.150 -4.836 16.856 1.000 0.940 462 SER A C 1
ATOM 7230 O O . SER A 1 462 ? 3.507 -3.687 16.642 1.000 0.940 462 SER A O 1
ATOM 7238 N N . GLN A 1 463 ? 1.950 -5.121 17.370 1.000 0.930 463 GLN A N 1
ATOM 7239 C CA . GLN A 1 463 ? 0.953 -4.097 17.712 1.000 0.930 463 GLN A CA 1
ATOM 7240 C C . GLN A 1 463 ? 1.149 -3.566 19.134 1.000 0.930 463 GLN A C 1
ATOM 7241 O O . GLN A 1 463 ? 1.281 -2.362 19.321 1.000 0.930 463 GLN A O 1
ATOM 7255 N N . ASP A 1 464 ? 1.215 -4.463 20.120 1.000 0.920 464 ASP A N 1
ATOM 7256 C CA . ASP A 1 464 ? 1.149 -4.080 21.535 1.000 0.920 464 ASP A CA 1
ATOM 7257 C C . ASP A 1 464 ? 2.424 -4.431 22.319 1.000 0.920 464 ASP A C 1
ATOM 7258 O O . ASP A 1 464 ? 2.545 -4.095 23.496 1.000 0.920 464 ASP A O 1
ATOM 7267 N N . GLY A 1 465 ? 3.391 -5.109 21.694 1.000 0.950 465 GLY A N 1
ATOM 7268 C CA . GLY A 1 465 ? 4.586 -5.602 22.371 1.000 0.950 465 GLY A CA 1
ATOM 7269 C C . GLY A 1 465 ? 4.311 -6.767 23.323 1.000 0.950 465 GLY A C 1
ATOM 7270 O O . GLY A 1 465 ? 3.308 -7.481 23.229 1.000 0.950 465 GLY A O 1
ATOM 7274 N N . ILE A 1 466 ? 5.246 -6.984 24.244 1.000 0.960 466 ILE A N 1
ATOM 7275 C CA . ILE A 1 466 ? 5.221 -8.086 25.205 1.000 0.960 466 ILE A CA 1
ATOM 7276 C C . ILE A 1 466 ? 5.601 -7.609 26.606 1.000 0.960 466 ILE A C 1
ATOM 7277 O O . ILE A 1 466 ? 6.489 -6.772 26.775 1.000 0.960 466 ILE A O 1
ATOM 7293 N N . LEU A 1 467 ? 4.948 -8.196 27.607 1.000 0.970 467 LEU A N 1
ATOM 7294 C CA . LEU A 1 467 ? 5.267 -8.086 29.022 1.000 0.970 467 LEU A CA 1
ATOM 7295 C C . LEU A 1 467 ? 5.456 -9.494 29.603 1.000 0.970 467 LEU A C 1
ATOM 7296 O O . LEU A 1 467 ? 4.572 -10.349 29.536 1.000 0.970 467 LEU A O 1
ATOM 7312 N N . ILE A 1 468 ? 6.630 -9.744 30.161 1.000 0.960 468 ILE A N 1
ATOM 7313 C CA . ILE A 1 468 ? 7.034 -11.027 30.732 1.000 0.960 468 ILE A CA 1
ATOM 7314 C C . ILE A 1 468 ? 7.090 -10.860 32.242 1.000 0.960 468 ILE A C 1
ATOM 7315 O O . ILE A 1 468 ? 7.638 -9.875 32.733 1.000 0.960 468 ILE A O 1
ATOM 7331 N N . VAL A 1 469 ? 6.525 -11.824 32.959 1.000 0.960 469 VAL A N 1
ATOM 7332 C CA . VAL A 1 469 ? 6.508 -11.855 34.422 1.000 0.960 469 VAL A CA 1
ATOM 7333 C C . VAL A 1 469 ? 7.160 -13.142 34.870 1.000 0.960 469 VAL A C 1
ATOM 7334 O O . VAL A 1 469 ? 6.661 -14.216 34.538 1.000 0.960 469 VAL A O 1
ATOM 7347 N N . VAL A 1 470 ? 8.260 -13.042 35.603 1.000 0.950 470 VAL A N 1
ATOM 7348 C CA . VAL A 1 470 ? 8.998 -14.207 36.090 1.000 0.950 470 VAL A CA 1
ATOM 7349 C C . VAL A 1 470 ? 8.921 -14.257 37.608 1.000 0.950 470 VAL A C 1
ATOM 7350 O O . VAL A 1 470 ? 9.141 -13.252 38.284 1.000 0.950 470 VAL A O 1
ATOM 7363 N N . ILE A 1 471 ? 8.579 -15.428 38.137 1.000 0.930 471 ILE A N 1
ATOM 7364 C CA . ILE A 1 471 ? 8.626 -15.746 39.567 1.000 0.930 471 ILE A CA 1
ATOM 7365 C C . ILE A 1 471 ? 9.343 -17.080 39.766 1.000 0.930 471 ILE A C 1
ATOM 7366 O O . ILE A 1 471 ? 9.228 -17.974 38.924 1.000 0.930 471 ILE A O 1
ATOM 7382 N N . THR A 1 472 ? 10.013 -17.233 40.904 1.000 0.900 472 THR A N 1
ATOM 7383 C CA . THR A 1 472 ? 10.616 -18.504 41.329 1.000 0.900 472 THR A CA 1
ATOM 7384 C C . THR A 1 472 ? 9.960 -18.973 42.624 1.000 0.900 472 THR A C 1
ATOM 7385 O O . THR A 1 472 ? 9.837 -18.194 43.571 1.000 0.900 472 THR A O 1
ATOM 7396 N N . LEU A 1 473 ? 9.517 -20.231 42.668 1.000 0.870 473 LEU A N 1
ATOM 7397 C CA . LEU A 1 473 ? 8.813 -20.833 43.804 1.000 0.870 473 LEU A CA 1
ATOM 7398 C C . LEU A 1 473 ? 9.562 -22.068 44.322 1.000 0.870 473 LEU A C 1
ATOM 7399 O O . LEU A 1 473 ? 10.043 -22.875 43.529 1.000 0.870 473 LEU A O 1
ATOM 7415 N N . ASP A 1 474 ? 9.589 -22.241 45.646 1.000 0.830 474 ASP A N 1
ATOM 7416 C CA . ASP A 1 474 ? 10.090 -23.459 46.299 1.000 0.830 474 ASP A CA 1
ATOM 7417 C C . ASP A 1 474 ? 9.093 -24.599 46.082 1.000 0.830 474 ASP A C 1
ATOM 7418 O O . ASP A 1 474 ? 7.902 -24.475 46.394 1.000 0.830 474 ASP A O 1
ATOM 7427 N N . LYS A 1 475 ? 9.578 -25.727 45.571 1.000 0.730 475 LYS A N 1
ATOM 7428 C CA . LYS A 1 475 ? 8.740 -26.869 45.207 1.000 0.730 475 LYS A CA 1
ATOM 7429 C C . LYS A 1 475 ? 8.024 -27.524 46.389 1.000 0.730 475 LYS A C 1
ATOM 7430 O O . LYS A 1 475 ? 6.903 -28.016 46.238 1.000 0.730 475 LYS A O 1
ATOM 7449 N N . GLN A 1 476 ? 8.663 -27.567 47.556 1.000 0.740 476 GLN A N 1
ATOM 7450 C CA . GLN A 1 476 ? 8.120 -28.221 48.748 1.000 0.740 476 GLN A CA 1
ATOM 7451 C C . GLN A 1 476 ? 7.238 -27.276 49.556 1.000 0.740 476 GLN A C 1
ATOM 7452 O O . GLN A 1 476 ? 6.145 -27.652 49.979 1.000 0.740 476 GLN A O 1
ATOM 7466 N N . LYS A 1 477 ? 7.715 -26.051 49.776 1.000 0.720 477 LYS A N 1
ATOM 7467 C CA . LYS A 1 477 ? 7.069 -25.059 50.639 1.000 0.720 477 LYS A CA 1
ATOM 7468 C C . LYS A 1 477 ? 6.055 -24.195 49.903 1.000 0.720 477 LYS A C 1
ATOM 7469 O O . LYS A 1 477 ? 5.262 -23.534 50.563 1.000 0.720 477 LYS A O 1
ATOM 7488 N N . LYS A 1 478 ? 6.083 -24.180 48.566 1.000 0.710 478 LYS A N 1
ATOM 7489 C CA . LYS A 1 478 ? 5.217 -23.348 47.718 1.000 0.710 478 LYS A CA 1
ATOM 7490 C C . LYS A 1 478 ? 5.212 -21.864 48.129 1.000 0.710 478 LYS A C 1
ATOM 7491 O O . LYS A 1 478 ? 4.172 -21.221 48.069 1.000 0.710 478 LYS A O 1
ATOM 7510 N N . HIS A 1 479 ? 6.355 -21.317 48.550 1.000 0.770 479 HIS A N 1
ATOM 7511 C CA . HIS A 1 479 ? 6.509 -19.888 48.858 1.000 0.770 479 HIS A CA 1
ATOM 7512 C C . HIS A 1 479 ? 7.347 -19.197 47.773 1.000 0.770 479 HIS A C 1
ATOM 7513 O O . HIS A 1 479 ? 8.172 -19.844 47.124 1.000 0.770 479 HIS A O 1
ATOM 7527 N N . LEU A 1 480 ? 7.111 -17.899 47.553 1.000 0.830 480 LEU A N 1
ATOM 7528 C CA . LEU A 1 480 ? 7.874 -17.069 46.616 1.000 0.830 480 LEU A CA 1
ATOM 7529 C C . LEU A 1 480 ? 9.313 -16.913 47.103 1.000 0.830 480 LEU A C 1
ATOM 7530 O O . LEU A 1 480 ? 9.542 -16.314 48.150 1.000 0.830 480 LEU A O 1
ATOM 7546 N N . VAL A 1 481 ? 10.254 -17.453 46.329 1.000 0.850 481 VAL A N 1
ATOM 7547 C CA . VAL A 1 481 ? 11.693 -17.353 46.603 1.000 0.850 481 VAL A CA 1
ATOM 7548 C C . VAL A 1 481 ? 12.250 -16.093 45.953 1.000 0.850 481 VAL A C 1
ATOM 7549 O O . VAL A 1 481 ? 12.965 -15.332 46.590 1.000 0.850 481 VAL A O 1
ATOM 7562 N N . SER A 1 482 ? 11.864 -15.823 44.702 1.000 0.880 482 SER A N 1
ATOM 7563 C CA . SER A 1 482 ? 12.374 -14.673 43.957 1.000 0.880 482 SER A CA 1
ATOM 7564 C C . SER A 1 482 ? 11.321 -14.048 43.049 1.000 0.880 482 SER A C 1
ATOM 7565 O O . SER A 1 482 ? 10.475 -14.738 42.467 1.000 0.880 482 SER A O 1
ATOM 7573 N N . GLY A 1 483 ? 11.386 -12.720 42.929 1.000 0.880 483 GLY A N 1
ATOM 7574 C CA . GLY A 1 483 ? 10.497 -11.910 42.101 1.000 0.880 483 GLY A CA 1
ATOM 7575 C C . GLY A 1 483 ? 9.295 -11.293 42.843 1.000 0.880 483 GLY A C 1
ATOM 7576 O O . GLY A 1 483 ? 9.339 -11.092 44.065 1.000 0.880 483 GLY A O 1
ATOM 7580 N N . PRO A 1 484 ? 8.227 -10.918 42.109 1.000 0.930 484 PRO A N 1
ATOM 7581 C CA . PRO A 1 484 ? 8.109 -10.974 40.648 1.000 0.930 484 PRO A CA 1
ATOM 7582 C C . PRO A 1 484 ? 9.052 -9.990 39.957 1.000 0.930 484 PRO A C 1
ATOM 7583 O O . PRO A 1 484 ? 9.172 -8.849 40.395 1.000 0.930 484 PRO A O 1
ATOM 7594 N N . GLU A 1 485 ? 9.681 -10.412 38.865 1.000 0.930 485 GLU A N 1
ATOM 7595 C CA . GLU A 1 485 ? 10.396 -9.510 37.960 1.000 0.930 485 GLU A CA 1
ATOM 7596 C C . GLU A 1 485 ? 9.549 -9.293 36.699 1.000 0.930 485 GLU A C 1
ATOM 7597 O O . GLU A 1 485 ? 9.083 -10.256 36.082 1.000 0.930 485 GLU A O 1
ATOM 7609 N N . ILE A 1 486 ? 9.322 -8.027 36.326 1.000 0.950 486 ILE A N 1
ATOM 7610 C CA . ILE A 1 486 ? 8.596 -7.652 35.108 1.000 0.950 486 ILE A CA 1
ATOM 7611 C C . ILE A 1 486 ? 9.565 -7.062 34.095 1.000 0.950 486 ILE A C 1
ATOM 7612 O O . ILE A 1 486 ? 10.223 -6.053 34.344 1.000 0.950 486 ILE A O 1
ATOM 7628 N N . ILE A 1 487 ? 9.580 -7.653 32.906 1.000 0.930 487 ILE A N 1
ATOM 7629 C CA . ILE A 1 487 ? 10.380 -7.184 31.777 1.000 0.930 487 ILE A CA 1
ATOM 7630 C C . ILE A 1 487 ? 9.452 -6.938 30.591 1.000 0.930 487 ILE A C 1
ATOM 7631 O O . ILE A 1 487 ? 8.526 -7.702 30.336 1.000 0.930 487 ILE A O 1
ATOM 7647 N N . THR A 1 488 ? 9.696 -5.863 29.844 1.000 0.940 488 THR A N 1
ATOM 7648 C CA . THR A 1 488 ? 8.851 -5.445 28.720 1.000 0.940 488 THR A CA 1
ATOM 7649 C C . THR A 1 488 ? 9.672 -5.096 27.478 1.000 0.940 488 THR A C 1
ATOM 7650 O O . THR A 1 488 ? 10.797 -4.593 27.585 1.000 0.940 488 THR A O 1
ATOM 7661 N N . ARG A 1 489 ? 9.123 -5.387 26.292 1.000 0.940 489 ARG A N 1
ATOM 7662 C CA . ARG A 1 489 ? 9.687 -5.042 24.975 1.000 0.940 489 ARG A CA 1
ATOM 7663 C C . ARG A 1 489 ? 8.568 -4.632 24.028 1.000 0.940 489 ARG A C 1
ATOM 7664 O O . ARG A 1 489 ? 7.554 -5.317 23.933 1.000 0.940 489 ARG A O 1
ATOM 7685 N N . GLY A 1 490 ? 8.735 -3.507 23.342 1.000 0.940 490 GLY A N 1
ATOM 7686 C CA . GLY A 1 490 ? 7.740 -3.009 22.387 1.000 0.940 490 GLY A CA 1
ATOM 7687 C C . GLY A 1 490 ? 6.399 -2.541 22.984 1.000 0.940 490 GLY A C 1
ATOM 7688 O O . GLY A 1 490 ? 5.537 -2.132 22.219 1.000 0.940 490 GLY A O 1
ATOM 7692 N N . PHE A 1 491 ? 6.188 -2.584 24.304 1.000 0.940 491 PHE A N 1
ATOM 7693 C CA . PHE A 1 491 ? 4.930 -2.137 24.923 1.000 0.940 491 PHE A CA 1
ATOM 7694 C C . PHE A 1 491 ? 4.999 -0.671 25.370 1.000 0.940 491 PHE A C 1
ATOM 7695 O O . PHE A 1 491 ? 4.293 0.166 24.822 1.000 0.940 491 PHE A O 1
ATOM 7712 N N . VAL A 1 492 ? 5.882 -0.347 26.317 1.000 0.870 492 VAL A N 1
ATOM 7713 C CA . VAL A 1 492 ? 6.073 1.017 26.844 1.000 0.870 492 VAL A CA 1
ATOM 7714 C C . VAL A 1 492 ? 7.554 1.346 26.967 1.000 0.870 492 VAL A C 1
ATOM 7715 O O . VAL A 1 492 ? 8.395 0.445 27.061 1.000 0.870 492 VAL A O 1
ATOM 7728 N N . TYR A 1 493 ? 7.888 2.637 27.009 1.000 0.810 493 TYR A N 1
ATOM 7729 C CA . TYR A 1 493 ? 9.254 3.049 27.294 1.000 0.810 493 TYR A CA 1
ATOM 7730 C C . TYR A 1 493 ? 9.543 2.970 28.795 1.000 0.810 493 TYR A C 1
ATOM 7731 O O . TYR A 1 493 ? 9.065 3.773 29.593 1.000 0.810 493 TYR A O 1
ATOM 7749 N N . VAL A 1 494 ? 10.354 1.979 29.174 1.000 0.770 494 VAL A N 1
ATOM 7750 C CA . VAL A 1 494 ? 10.609 1.598 30.574 1.000 0.770 494 VAL A CA 1
ATOM 7751 C C . VAL A 1 494 ? 10.995 2.785 31.457 1.000 0.770 494 VAL A C 1
ATOM 7752 O O . VAL A 1 494 ? 10.431 2.925 32.534 1.000 0.770 494 VAL A O 1
ATOM 7765 N N . ARG A 1 495 ? 11.900 3.660 30.994 1.000 0.740 495 ARG A N 1
ATOM 7766 C CA . ARG A 1 495 ? 12.402 4.798 31.788 1.000 0.740 495 ARG A CA 1
ATOM 7767 C C . ARG A 1 495 ? 11.335 5.844 32.119 1.000 0.740 495 ARG A C 1
ATOM 7768 O O . ARG A 1 495 ? 11.462 6.525 33.123 1.000 0.740 495 ARG A O 1
ATOM 7789 N N . GLU A 1 496 ? 10.305 5.982 31.290 1.000 0.770 496 GLU A N 1
ATOM 7790 C CA . GLU A 1 496 ? 9.194 6.917 31.538 1.000 0.770 496 GLU A CA 1
ATOM 7791 C C . GLU A 1 496 ? 7.997 6.222 32.204 1.000 0.770 496 GLU A C 1
ATOM 7792 O O . GLU A 1 496 ? 7.117 6.873 32.758 1.000 0.770 496 GLU A O 1
ATOM 7804 N N . SER A 1 497 ? 7.987 4.886 32.206 1.000 0.860 497 SER A N 1
ATOM 7805 C CA . SER A 1 497 ? 6.900 4.048 32.720 1.000 0.860 497 SER A CA 1
ATOM 7806 C C . SER A 1 497 ? 7.268 3.266 33.989 1.000 0.860 497 SER A C 1
ATOM 7807 O O . SER A 1 497 ? 6.594 2.287 34.312 1.000 0.860 497 SER A O 1
ATOM 7815 N N . GLU A 1 498 ? 8.298 3.677 34.739 1.000 0.870 498 GLU A N 1
ATOM 7816 C CA . GLU A 1 498 ? 8.720 2.988 35.973 1.000 0.870 498 GLU A CA 1
ATOM 7817 C C . GLU A 1 498 ? 7.561 2.839 36.967 1.000 0.870 498 GLU A C 1
ATOM 7818 O O . GLU A 1 498 ? 7.319 1.746 37.474 1.000 0.870 498 GLU A O 1
ATOM 7830 N N . GLY A 1 499 ? 6.761 3.894 37.163 1.000 0.910 499 GLY A N 1
ATOM 7831 C CA . GLY A 1 499 ? 5.585 3.844 38.037 1.000 0.910 499 GLY A CA 1
ATOM 7832 C C . GLY A 1 499 ? 4.525 2.821 37.600 1.000 0.910 499 GLY A C 1
ATOM 7833 O O . GLY A 1 499 ? 3.914 2.175 38.450 1.000 0.910 499 GLY A O 1
ATOM 7837 N N . LEU A 1 500 ? 4.325 2.628 36.288 1.000 0.920 500 LEU A N 1
ATOM 7838 C CA . LEU A 1 500 ? 3.398 1.622 35.750 1.000 0.920 500 LEU A CA 1
ATOM 7839 C C . LEU A 1 500 ? 3.911 0.202 36.023 1.000 0.920 500 LEU A C 1
ATOM 7840 O O . LEU A 1 500 ? 3.138 -0.668 36.420 1.000 0.920 500 LEU A O 1
ATOM 7856 N N . ILE A 1 501 ? 5.211 -0.023 35.819 1.000 0.930 501 ILE A N 1
ATOM 7857 C CA . ILE A 1 501 ? 5.855 -1.327 36.020 1.000 0.930 501 ILE A CA 1
ATOM 7858 C C . ILE A 1 501 ? 5.887 -1.692 37.505 1.000 0.930 501 ILE A C 1
ATOM 7859 O O . ILE A 1 501 ? 5.599 -2.836 37.847 1.000 0.930 501 ILE A O 1
ATOM 7875 N N . VAL A 1 502 ? 6.176 -0.737 38.392 1.000 0.940 502 VAL A N 1
ATOM 7876 C CA . VAL A 1 502 ? 6.136 -0.946 39.848 1.000 0.940 502 VAL A CA 1
ATOM 7877 C C . VAL A 1 502 ? 4.736 -1.366 40.299 1.000 0.940 502 VAL A C 1
ATOM 7878 O O . VAL A 1 502 ? 4.599 -2.417 40.917 1.000 0.940 502 VAL A O 1
ATOM 7891 N N . GLN A 1 503 ? 3.690 -0.629 39.908 1.000 0.950 503 GLN A N 1
ATOM 7892 C CA . GLN A 1 503 ? 2.304 -0.986 40.244 1.000 0.950 503 GLN A CA 1
ATOM 7893 C C . GLN A 1 503 ? 1.901 -2.356 39.680 1.000 0.950 503 GLN A C 1
ATOM 7894 O O . GLN A 1 503 ? 1.241 -3.139 40.358 1.000 0.950 503 GLN A O 1
ATOM 7908 N N . ALA A 1 504 ? 2.317 -2.677 38.450 1.000 0.960 504 ALA A N 1
ATOM 7909 C CA . ALA A 1 504 ? 2.077 -3.994 37.861 1.000 0.960 504 ALA A CA 1
ATOM 7910 C C . ALA A 1 504 ? 2.801 -5.109 38.634 1.000 0.960 504 ALA A C 1
ATOM 7911 O O . ALA A 1 504 ? 2.260 -6.197 38.817 1.000 0.960 504 ALA A O 1
ATOM 7918 N N . THR A 1 505 ? 4.019 -4.838 39.102 1.000 0.950 505 THR A N 1
ATOM 7919 C CA . THR A 1 505 ? 4.832 -5.787 39.871 1.000 0.950 505 THR A CA 1
ATOM 7920 C C . THR A 1 505 ? 4.204 -6.041 41.241 1.000 0.950 505 THR A C 1
ATOM 7921 O O . THR A 1 505 ? 4.101 -7.192 41.662 1.000 0.950 505 THR A O 1
ATOM 7932 N N . GLU A 1 506 ? 3.713 -4.993 41.910 1.000 0.950 506 GLU A N 1
ATOM 7933 C CA . GLU A 1 506 ? 2.928 -5.097 43.147 1.000 0.950 506 GLU A CA 1
ATOM 7934 C C . GLU A 1 506 ? 1.628 -5.880 42.941 1.000 0.950 506 GLU A C 1
ATOM 7935 O O . GLU A 1 506 ? 1.309 -6.748 43.752 1.000 0.950 506 GLU A O 1
ATOM 7947 N N . LEU A 1 507 ? 0.920 -5.648 41.831 1.000 0.950 507 LEU A N 1
ATOM 7948 C CA . LEU A 1 507 ? -0.286 -6.400 41.478 1.000 0.950 507 LEU A CA 1
ATOM 7949 C C . LEU A 1 507 ? -0.002 -7.900 41.298 1.000 0.950 507 LEU A C 1
ATOM 7950 O O . LEU A 1 507 ? -0.766 -8.734 41.768 1.000 0.950 507 LEU A O 1
ATOM 7966 N N . VAL A 1 508 ? 1.100 -8.272 40.641 1.000 0.950 508 VAL A N 1
ATOM 7967 C CA . VAL A 1 508 ? 1.489 -9.690 40.537 1.000 0.950 508 VAL A CA 1
ATOM 7968 C C . VAL A 1 508 ? 1.844 -10.253 41.907 1.000 0.950 508 VAL A C 1
ATOM 7969 O O . VAL A 1 508 ? 1.439 -11.369 42.230 1.000 0.950 508 VAL A O 1
ATOM 7982 N N . ARG A 1 509 ? 2.595 -9.496 42.718 1.000 0.920 509 ARG A N 1
ATOM 7983 C CA . ARG A 1 509 ? 3.025 -9.932 44.050 1.000 0.920 509 ARG A CA 1
ATOM 7984 C C . ARG A 1 509 ? 1.818 -10.247 44.933 1.000 0.920 509 ARG A C 1
ATOM 7985 O O . ARG A 1 509 ? 1.841 -11.273 45.612 1.000 0.920 509 ARG A O 1
ATOM 8006 N N . SER A 1 510 ? 0.768 -9.424 44.899 1.000 0.920 510 SER A N 1
ATOM 8007 C CA . SER A 1 510 ? -0.443 -9.666 45.693 1.000 0.920 510 SER A CA 1
ATOM 8008 C C . SER A 1 510 ? -1.157 -10.955 45.283 1.000 0.920 510 SER A C 1
ATOM 8009 O O . SER A 1 510 ? -1.456 -11.779 46.142 1.000 0.920 510 SER A O 1
ATOM 8017 N N . ILE A 1 511 ? -1.323 -11.189 43.981 1.000 0.900 511 ILE A N 1
ATOM 8018 C CA . ILE A 1 511 ? -1.960 -12.401 43.443 1.000 0.900 511 ILE A CA 1
ATOM 8019 C C . ILE A 1 511 ? -1.183 -13.658 43.829 1.000 0.900 511 ILE A C 1
ATOM 8020 O O . ILE A 1 511 ? -1.771 -14.651 44.256 1.000 0.900 511 ILE A O 1
ATOM 8036 N N . VAL A 1 512 ? 0.144 -13.629 43.668 1.000 0.880 512 VAL A N 1
ATOM 8037 C CA . VAL A 1 512 ? 0.990 -14.784 43.988 1.000 0.880 512 VAL A CA 1
ATOM 8038 C C . VAL A 1 512 ? 0.919 -15.094 45.480 1.000 0.880 512 VAL A C 1
ATOM 8039 O O . VAL A 1 512 ? 0.758 -16.256 45.834 1.000 0.880 512 VAL A O 1
ATOM 8052 N N . THR A 1 513 ? 0.959 -14.074 46.339 1.000 0.850 513 THR A N 1
ATOM 8053 C CA . THR A 1 513 ? 0.892 -14.254 47.799 1.000 0.850 513 THR A CA 1
ATOM 8054 C C . THR A 1 513 ? -0.429 -14.906 48.224 1.000 0.850 513 THR A C 1
ATOM 8055 O O . THR A 1 513 ? -0.412 -15.947 48.882 1.000 0.850 513 THR A O 1
ATOM 8066 N N . GLU A 1 514 ? -1.565 -14.369 47.770 1.000 0.830 514 GLU A N 1
ATOM 8067 C CA . GLU A 1 514 ? -2.909 -14.890 48.077 1.000 0.830 514 GLU A CA 1
ATOM 8068 C C . GLU A 1 514 ? -3.101 -16.341 47.587 1.000 0.830 514 GLU A C 1
ATOM 8069 O O . GLU A 1 514 ? -3.677 -17.194 48.272 1.000 0.830 514 GLU A O 1
ATOM 8081 N N . ALA A 1 515 ? -2.547 -16.660 46.415 1.000 0.800 515 ALA A N 1
ATOM 8082 C CA . ALA A 1 515 ? -2.579 -18.007 45.859 1.000 0.800 515 ALA A CA 1
ATOM 8083 C C . ALA A 1 515 ? -1.683 -18.997 46.620 1.000 0.800 515 ALA A C 1
ATOM 8084 O O . ALA A 1 515 ? -2.021 -20.172 46.731 1.000 0.800 515 ALA A O 1
ATOM 8091 N N . THR A 1 516 ? -0.537 -18.553 47.138 1.000 0.760 516 THR A N 1
ATOM 8092 C CA . THR A 1 516 ? 0.353 -19.419 47.928 1.000 0.760 516 THR A CA 1
ATOM 8093 C C . THR A 1 516 ? -0.176 -19.693 49.342 1.000 0.760 516 THR A C 1
ATOM 8094 O O . THR A 1 516 ? 0.073 -20.773 49.877 1.000 0.760 516 THR A O 1
ATOM 8105 N N . GLU A 1 517 ? -0.964 -18.784 49.934 1.000 0.750 517 GLU A N 1
ATOM 8106 C CA . GLU A 1 517 ? -1.643 -19.008 51.227 1.000 0.750 517 GLU A CA 1
ATOM 8107 C C . GLU A 1 517 ? -2.764 -20.060 51.130 1.000 0.750 517 GLU A C 1
ATOM 8108 O O . GLU A 1 517 ? -3.058 -20.773 52.094 1.000 0.750 517 GLU A O 1
ATOM 8120 N N . THR A 1 518 ? -3.363 -20.214 49.947 1.000 0.670 518 THR A N 1
ATOM 8121 C CA . THR A 1 518 ? -4.356 -21.251 49.651 1.000 0.670 518 THR A CA 1
ATOM 8122 C C . THR A 1 518 ? -3.663 -22.503 49.098 1.000 0.670 518 THR A C 1
ATOM 8123 O O . THR A 1 518 ? -3.341 -22.609 47.924 1.000 0.670 518 THR A O 1
ATOM 8134 N N . SER A 1 519 ? -3.440 -23.519 49.934 1.000 0.590 519 SER A N 1
ATOM 8135 C CA . SER A 1 519 ? -2.513 -24.652 49.689 1.000 0.590 519 SER A CA 1
ATOM 8136 C C . SER A 1 519 ? -2.724 -25.500 48.407 1.000 0.590 519 SER A C 1
ATOM 8137 O O . SER A 1 519 ? -1.892 -26.359 48.089 1.000 0.590 519 SER A O 1
ATOM 8145 N N . ASN A 1 520 ? -3.820 -25.290 47.670 1.000 0.590 520 ASN A N 1
ATOM 8146 C CA . ASN A 1 520 ? -4.324 -26.142 46.587 1.000 0.590 520 ASN A CA 1
ATOM 8147 C C . ASN A 1 520 ? -4.359 -25.471 45.199 1.000 0.590 520 ASN A C 1
ATOM 8148 O O . ASN A 1 520 ? -5.133 -25.887 44.337 1.000 0.590 520 ASN A O 1
ATOM 8159 N N . VAL A 1 521 ? -3.549 -24.439 44.953 1.000 0.630 521 VAL A N 1
ATOM 8160 C CA . VAL A 1 521 ? -3.553 -23.768 43.642 1.000 0.630 521 VAL A CA 1
ATOM 8161 C C . VAL A 1 521 ? -2.756 -24.554 42.593 1.000 0.630 521 VAL A C 1
ATOM 8162 O O . VAL A 1 521 ? -1.571 -24.837 42.774 1.000 0.630 521 VAL A O 1
ATOM 8175 N N . GLU A 1 522 ? -3.413 -24.886 41.475 1.000 0.770 522 GLU A N 1
ATOM 8176 C CA . GLU A 1 522 ? -2.781 -25.409 40.256 1.000 0.770 522 GLU A CA 1
ATOM 8177 C C . GLU A 1 522 ? -2.055 -24.306 39.460 1.000 0.770 522 GLU A C 1
ATOM 8178 O O . GLU A 1 522 ? -2.503 -23.160 39.370 1.000 0.770 522 GLU A O 1
ATOM 8190 N N . TRP A 1 523 ? -0.954 -24.667 38.796 1.000 0.790 523 TRP A N 1
ATOM 8191 C CA . TRP A 1 523 ? -0.100 -23.734 38.047 1.000 0.790 523 TRP A CA 1
ATOM 8192 C C . TRP A 1 523 ? -0.795 -23.022 36.890 1.000 0.790 523 TRP A C 1
ATOM 8193 O O . TRP A 1 523 ? -0.537 -21.848 36.620 1.000 0.790 523 TRP A O 1
ATOM 8214 N N . SER A 1 524 ? -1.667 -23.742 36.191 1.000 0.880 524 SER A N 1
ATOM 8215 C CA . SER A 1 524 ? -2.526 -23.210 35.133 1.000 0.880 524 SER A CA 1
ATOM 8216 C C . SER A 1 524 ? -3.366 -22.043 35.656 1.000 0.880 524 SER A C 1
ATOM 8217 O O . SER A 1 524 ? -3.406 -20.986 35.024 1.000 0.880 524 SER A O 1
ATOM 8225 N N . THR A 1 525 ? -3.952 -22.210 36.840 1.000 0.880 525 THR A N 1
ATOM 8226 C CA . THR A 1 525 ? -4.790 -21.224 37.524 1.000 0.880 525 THR A CA 1
ATOM 8227 C C . THR A 1 525 ? -3.981 -20.005 37.949 1.000 0.880 525 THR A C 1
ATOM 8228 O O . THR A 1 525 ? -4.390 -18.883 37.660 1.000 0.880 525 THR A O 1
ATOM 8239 N N . LEU A 1 526 ? -2.793 -20.202 38.536 1.000 0.890 526 LEU A N 1
ATOM 8240 C CA . LEU A 1 526 ? -1.912 -19.094 38.923 1.000 0.890 526 LEU A CA 1
ATOM 8241 C C . LEU A 1 526 ? -1.452 -18.271 37.702 1.000 0.890 526 LEU A C 1
ATOM 8242 O O . LEU A 1 526 ? -1.528 -17.041 37.709 1.000 0.890 526 LEU A O 1
ATOM 8258 N N . LYS A 1 527 ? -1.043 -18.933 36.604 1.000 0.930 527 LYS A N 1
ATOM 8259 C CA . LYS A 1 527 ? -0.676 -18.256 35.343 1.000 0.930 527 LYS A CA 1
ATOM 8260 C C . LYS A 1 527 ? -1.847 -17.502 34.725 1.000 0.930 527 LYS A C 1
ATOM 8261 O O . LYS A 1 527 ? -1.624 -16.449 34.132 1.000 0.930 527 LYS A O 1
ATOM 8280 N N . GLN A 1 528 ? -3.058 -18.047 34.806 1.000 0.930 528 GLN A N 1
ATOM 8281 C CA . GLN A 1 528 ? -4.256 -17.413 34.265 1.000 0.930 528 GLN A CA 1
ATOM 8282 C C . GLN A 1 528 ? -4.648 -16.179 35.087 1.000 0.930 528 GLN A C 1
ATOM 8283 O O . GLN A 1 528 ? -4.837 -15.115 34.504 1.000 0.930 528 GLN A O 1
ATOM 8297 N N . ALA A 1 529 ? -4.638 -16.285 36.420 1.000 0.930 529 ALA A N 1
ATOM 8298 C CA . ALA A 1 529 ? -4.940 -15.185 37.334 1.000 0.930 529 ALA A CA 1
ATOM 8299 C C . ALA A 1 529 ? -4.001 -13.983 37.138 1.000 0.930 529 ALA A C 1
ATOM 8300 O O . ALA A 1 529 ? -4.470 -12.858 36.961 1.000 0.930 529 ALA A O 1
ATOM 8307 N N . MET A 1 530 ? -2.682 -14.222 37.073 1.000 0.950 530 MET A N 1
ATOM 8308 C CA . MET A 1 530 ? -1.712 -13.164 36.758 1.000 0.950 530 MET A CA 1
ATOM 8309 C C . MET A 1 530 ? -2.026 -12.493 35.412 1.000 0.950 530 MET A C 1
ATOM 8310 O O . MET A 1 530 ? -1.979 -11.269 35.307 1.000 0.950 530 MET A O 1
ATOM 8324 N N . ARG A 1 531 ? -2.363 -13.283 34.379 1.000 0.950 531 ARG A N 1
ATOM 8325 C CA . ARG A 1 531 ? -2.647 -12.779 33.025 1.000 0.950 531 ARG A CA 1
ATOM 8326 C C . ARG A 1 531 ? -3.895 -11.902 32.977 1.000 0.950 531 ARG A C 1
ATOM 8327 O O . ARG A 1 531 ? -3.871 -10.889 32.284 1.000 0.950 531 ARG A O 1
ATOM 8348 N N . ASP A 1 532 ? -4.955 -12.293 33.676 1.000 0.960 532 ASP A N 1
ATOM 8349 C CA . ASP A 1 532 ? -6.240 -11.590 33.665 1.000 0.960 532 ASP A CA 1
ATOM 8350 C C . ASP A 1 532 ? -6.156 -10.268 34.434 1.000 0.960 532 ASP A C 1
ATOM 8351 O O . ASP A 1 532 ? -6.533 -9.221 33.901 1.000 0.960 532 ASP A O 1
ATOM 8360 N N . ALA A 1 533 ? -5.562 -10.291 35.631 1.000 0.960 533 ALA A N 1
ATOM 8361 C CA . ALA A 1 533 ? -5.377 -9.091 36.440 1.000 0.960 533 ALA A CA 1
ATOM 8362 C C . ALA A 1 533 ? -4.469 -8.062 35.749 1.000 0.960 533 ALA A C 1
ATOM 8363 O O . ALA A 1 533 ? -4.818 -6.883 35.663 1.000 0.960 533 ALA A O 1
ATOM 8370 N N . LEU A 1 534 ? -3.334 -8.505 35.191 1.000 0.970 534 LEU A N 1
ATOM 8371 C CA . LEU A 1 534 ? -2.446 -7.623 34.435 1.000 0.970 534 LEU A CA 1
ATOM 8372 C C . LEU A 1 534 ? -3.108 -7.091 33.162 1.000 0.970 534 LEU A C 1
ATOM 8373 O O . LEU A 1 534 ? -2.966 -5.907 32.878 1.000 0.970 534 LEU A O 1
ATOM 8389 N N . ASN A 1 535 ? -3.848 -7.910 32.403 1.000 0.960 535 ASN A N 1
ATOM 8390 C CA . ASN A 1 535 ? -4.554 -7.426 31.209 1.000 0.960 535 ASN A CA 1
ATOM 8391 C C . ASN A 1 535 ? -5.516 -6.291 31.552 1.000 0.960 535 ASN A C 1
ATOM 8392 O O . ASN A 1 535 ? -5.536 -5.268 30.869 1.000 0.960 535 ASN A O 1
ATOM 8403 N N . GLN A 1 536 ? -6.318 -6.480 32.600 1.000 0.970 536 GLN A N 1
ATOM 8404 C CA . GLN A 1 536 ? -7.296 -5.487 33.016 1.000 0.970 536 GLN A CA 1
ATOM 8405 C C . GLN A 1 536 ? -6.610 -4.199 33.487 1.000 0.970 536 GLN A C 1
ATOM 8406 O O . GLN A 1 536 ? -6.954 -3.119 33.006 1.000 0.970 536 GLN A O 1
ATOM 8420 N N . PHE A 1 537 ? -5.587 -4.319 34.338 1.000 0.960 537 PHE A N 1
ATOM 8421 C CA . PHE A 1 537 ? -4.810 -3.186 34.840 1.000 0.960 537 PHE A CA 1
ATOM 8422 C C . PHE A 1 537 ? -4.126 -2.397 33.717 1.000 0.960 537 PHE A C 1
ATOM 8423 O O . PHE A 1 537 ? -4.284 -1.179 33.611 1.000 0.960 537 PHE A O 1
ATOM 8440 N N . LEU A 1 538 ? -3.387 -3.089 32.847 1.000 0.950 538 LEU A N 1
ATOM 8441 C CA . LEU A 1 538 ? -2.644 -2.455 31.761 1.000 0.950 538 LEU A CA 1
ATOM 8442 C C . LEU A 1 538 ? -3.595 -1.799 30.754 1.000 0.950 538 LEU A C 1
ATOM 8443 O O . LEU A 1 538 ? -3.332 -0.673 30.330 1.000 0.950 538 LEU A O 1
ATOM 8459 N N . TYR A 1 539 ? -4.725 -2.431 30.422 1.000 0.950 539 TYR A N 1
ATOM 8460 C CA . TYR A 1 539 ? -5.716 -1.851 29.513 1.000 0.950 539 TYR A CA 1
ATOM 8461 C C . TYR A 1 539 ? -6.410 -0.616 30.102 1.000 0.950 539 TYR A C 1
ATOM 8462 O O . TYR A 1 539 ? -6.666 0.347 29.379 1.000 0.950 539 TYR A O 1
ATOM 8480 N N . GLU A 1 540 ? -6.705 -0.589 31.403 1.000 0.950 540 GLU A N 1
ATOM 8481 C CA . GLU A 1 540 ? -7.238 0.616 32.048 1.000 0.950 540 GLU A CA 1
ATOM 8482 C C . GLU A 1 540 ? -6.251 1.782 32.005 1.000 0.950 540 GLU A C 1
ATOM 8483 O O . GLU A 1 540 ? -6.663 2.908 31.723 1.000 0.950 540 GLU A O 1
ATOM 8495 N N . LYS A 1 541 ? -4.961 1.508 32.236 1.000 0.920 541 LYS A N 1
ATOM 8496 C CA . LYS A 1 541 ? -3.908 2.530 32.289 1.000 0.920 541 LYS A CA 1
ATOM 8497 C C . LYS A 1 541 ? -3.424 3.015 30.925 1.000 0.920 541 LYS A C 1
ATOM 8498 O O . LYS A 1 541 ? -3.043 4.175 30.818 1.000 0.920 541 LYS A O 1
ATOM 8517 N N . THR A 1 542 ? -3.411 2.146 29.916 1.000 0.930 542 THR A N 1
ATOM 8518 C CA . THR A 1 542 ? -2.753 2.422 28.621 1.000 0.930 542 THR A CA 1
ATOM 8519 C C . THR A 1 542 ? -3.667 2.279 27.402 1.000 0.930 542 THR A C 1
ATOM 8520 O O . THR A 1 542 ? -3.310 2.724 26.316 1.000 0.930 542 THR A O 1
ATOM 8531 N N . LYS A 1 543 ? -4.841 1.644 27.547 1.000 0.930 543 LYS A N 1
ATOM 8532 C CA . LYS A 1 543 ? -5.716 1.187 26.443 1.000 0.930 543 LYS A CA 1
ATOM 8533 C C . LYS A 1 543 ? -5.089 0.160 25.497 1.000 0.930 543 LYS A C 1
ATOM 8534 O O . LYS A 1 543 ? -5.647 -0.109 24.436 1.000 0.930 543 LYS A O 1
ATOM 8553 N N . ARG A 1 544 ? -4.007 -0.497 25.921 1.000 0.930 544 ARG A N 1
ATOM 8554 C CA . ARG A 1 544 ? -3.311 -1.545 25.165 1.000 0.930 544 ARG A CA 1
ATOM 8555 C C . ARG A 1 544 ? -3.352 -2.900 25.850 1.000 0.930 544 ARG A C 1
ATOM 8556 O O . ARG A 1 544 ? -3.634 -3.000 27.044 1.000 0.930 544 ARG A O 1
ATOM 8577 N N . LYS A 1 545 ? -3.120 -3.948 25.059 1.000 0.950 545 LYS A N 1
ATOM 8578 C CA . LYS A 1 545 ? -3.174 -5.352 25.485 1.000 0.950 545 LYS A CA 1
ATOM 8579 C C . LYS A 1 545 ? -1.904 -6.087 25.044 1.000 0.950 545 LYS A C 1
ATOM 8580 O O . LYS A 1 545 ? -1.982 -6.950 24.168 1.000 0.950 545 LYS A O 1
ATOM 8599 N N . PRO A 1 546 ? -0.736 -5.755 25.632 1.000 0.960 546 PRO A N 1
ATOM 8600 C CA . PRO A 1 546 ? 0.510 -6.443 25.308 1.000 0.960 546 PRO A CA 1
ATOM 8601 C C . PRO A 1 546 ? 0.359 -7.950 25.499 1.000 0.960 546 PRO A C 1
ATOM 8602 O O . PRO A 1 546 ? -0.435 -8.421 26.319 1.000 0.960 546 PRO A O 1
ATOM 8613 N N . MET A 1 547 ? 1.159 -8.732 24.781 1.000 0.970 547 MET A N 1
ATOM 8614 C CA . MET A 1 547 ? 1.245 -10.161 25.055 1.000 0.970 547 MET A CA 1
ATOM 8615 C C . MET A 1 547 ? 1.811 -10.362 26.470 1.000 0.970 547 MET A C 1
ATOM 8616 O O . MET A 1 547 ? 2.935 -9.958 26.743 1.000 0.970 547 MET A O 1
ATOM 8630 N N . ILE A 1 548 ? 1.051 -10.990 27.371 1.000 0.970 548 ILE A N 1
ATOM 8631 C CA . ILE A 1 548 ? 1.492 -11.249 28.752 1.000 0.970 548 ILE A CA 1
ATOM 8632 C C . ILE A 1 548 ? 1.931 -12.706 28.884 1.000 0.970 548 ILE A C 1
ATOM 8633 O O . ILE A 1 548 ? 1.127 -13.618 28.657 1.000 0.970 548 ILE A O 1
ATOM 8649 N N . ILE A 1 549 ? 3.184 -12.934 29.284 1.000 0.950 549 ILE A N 1
ATOM 8650 C CA . ILE A 1 549 ? 3.744 -14.278 29.487 1.000 0.950 549 ILE A CA 1
ATOM 8651 C C . ILE A 1 549 ? 4.219 -14.450 30.929 1.000 0.950 549 ILE A C 1
ATOM 8652 O O . ILE A 1 549 ? 5.302 -13.982 31.275 1.000 0.950 549 ILE A O 1
ATOM 8668 N N . PRO A 1 550 ? 3.439 -15.159 31.762 1.000 0.960 550 PRO A N 1
ATOM 8669 C CA . PRO A 1 550 ? 3.872 -15.550 33.090 1.000 0.960 550 PRO A CA 1
ATOM 8670 C C . PRO A 1 550 ? 4.738 -16.816 33.037 1.000 0.960 550 PRO A C 1
ATOM 8671 O O . PRO A 1 550 ? 4.321 -17.852 32.501 1.000 0.960 550 PRO A O 1
ATOM 8682 N N . ILE A 1 551 ? 5.921 -16.740 33.638 1.000 0.950 551 ILE A N 1
ATOM 8683 C CA . ILE A 1 551 ? 6.918 -17.803 33.747 1.000 0.950 551 ILE A CA 1
ATOM 8684 C C . ILE A 1 551 ? 7.112 -18.104 35.235 1.000 0.950 551 ILE A C 1
ATOM 8685 O O . ILE A 1 551 ? 7.309 -17.201 36.041 1.000 0.950 551 ILE A O 1
ATOM 8701 N N . ILE A 1 552 ? 7.008 -19.382 35.590 1.000 0.920 552 ILE A N 1
ATOM 8702 C CA . ILE A 1 552 ? 7.158 -19.870 36.961 1.000 0.920 552 ILE A CA 1
ATOM 8703 C C . ILE A 1 552 ? 8.306 -20.864 36.924 1.000 0.920 552 ILE A C 1
ATOM 8704 O O . ILE A 1 552 ? 8.188 -21.874 36.230 1.000 0.920 552 ILE A O 1
ATOM 8720 N N . MET A 1 553 ? 9.394 -20.553 37.619 1.000 0.910 553 MET A N 1
ATOM 8721 C CA . MET A 1 553 ? 10.512 -21.469 37.817 1.000 0.910 553 MET A CA 1
ATOM 8722 C C . MET A 1 553 ? 10.349 -22.211 39.143 1.000 0.910 553 MET A C 1
ATOM 8723 O O . MET A 1 553 ? 9.933 -21.612 40.134 1.000 0.910 553 MET A O 1
ATOM 8737 N N . GLU A 1 554 ? 10.672 -23.503 39.156 1.000 0.880 554 GLU A N 1
ATOM 8738 C CA . GLU A 1 554 ? 10.685 -24.330 40.369 1.000 0.880 554 GLU A CA 1
ATOM 8739 C C . GLU A 1 554 ? 12.120 -24.572 40.826 1.000 0.880 554 GLU A C 1
ATOM 8740 O O . GLU A 1 554 ? 12.956 -24.937 39.999 1.000 0.880 554 GLU A O 1
ATOM 8752 N N . VAL A 1 555 ? 12.360 -24.430 42.131 1.000 0.860 555 VAL A N 1
ATOM 8753 C CA . VAL A 1 555 ? 13.608 -24.811 42.817 1.000 0.860 555 VAL A CA 1
ATOM 8754 C C . VAL A 1 555 ? 13.342 -25.858 43.896 1.000 0.860 555 VAL A C 1
ATOM 8755 O O . VAL A 1 555 ? 12.308 -25.735 44.604 1.000 0.860 555 VAL A O 1
ATOM 8769 N N . MET B 2 1 ? 9.910 35.045 19.688 1.000 0.790 1 MET B N 1
ATOM 8770 C CA . MET B 2 1 ? 10.776 34.511 18.621 1.000 0.790 1 MET B CA 1
ATOM 8771 C C . MET B 2 1 ? 11.882 35.534 18.361 1.000 0.790 1 MET B C 1
ATOM 8772 O O . MET B 2 1 ? 11.550 36.635 17.961 1.000 0.790 1 MET B O 1
ATOM 8788 N N . LYS B 2 2 ? 13.152 35.274 18.714 1.000 0.800 2 LYS B N 1
ATOM 8789 C CA . LYS B 2 2 ? 14.202 36.328 18.739 1.000 0.800 2 LYS B CA 1
ATOM 8790 C C . LYS B 2 2 ? 14.747 36.721 17.357 1.000 0.800 2 LYS B C 1
ATOM 8791 O O . LYS B 2 2 ? 15.369 37.767 17.238 1.000 0.800 2 LYS B O 1
ATOM 8810 N N . PHE B 2 3 ? 14.537 35.875 16.352 1.000 0.890 3 PHE B N 1
ATOM 8811 C CA . PHE B 2 3 ? 15.075 36.037 14.999 1.000 0.890 3 PHE B CA 1
ATOM 8812 C C . PHE B 2 3 ? 14.112 36.734 14.021 1.000 0.890 3 PHE B C 1
ATOM 8813 O O . PHE B 2 3 ? 14.517 37.068 12.916 1.000 0.890 3 PHE B O 1
ATOM 8830 N N . VAL B 2 4 ? 12.864 37.000 14.427 1.000 0.930 4 VAL B N 1
ATOM 8831 C CA . VAL B 2 4 ? 11.894 37.778 13.638 1.000 0.930 4 VAL B CA 1
ATOM 8832 C C . VAL B 2 4 ? 11.794 39.183 14.226 1.000 0.930 4 VAL B C 1
ATOM 8833 O O . VAL B 2 4 ? 11.626 39.337 15.439 1.000 0.930 4 VAL B O 1
ATOM 8846 N N . LYS B 2 5 ? 11.915 40.213 13.384 1.000 0.930 5 LYS B N 1
ATOM 8847 C CA . LYS B 2 5 ? 11.837 41.617 13.815 1.000 0.930 5 LYS B CA 1
ATOM 8848 C C . LYS B 2 5 ? 10.391 42.010 14.145 1.000 0.930 5 LYS B C 1
ATOM 8849 O O . LYS B 2 5 ? 9.440 41.444 13.619 1.000 0.930 5 LYS B O 1
ATOM 8868 N N . ASN B 2 6 ? 10.218 43.029 14.989 1.000 0.920 6 ASN B N 1
ATOM 8869 C CA . ASN B 2 6 ? 8.891 43.483 15.439 1.000 0.920 6 ASN B CA 1
ATOM 8870 C C . ASN B 2 6 ? 8.002 44.050 14.319 1.000 0.920 6 ASN B C 1
ATOM 8871 O O . ASN B 2 6 ? 6.792 44.154 14.500 1.000 0.920 6 ASN B O 1
ATOM 8882 N N . ASP B 2 7 ? 8.584 44.456 13.196 1.000 0.940 7 ASP B N 1
ATOM 8883 C CA . ASP B 2 7 ? 7.892 44.981 12.020 1.000 0.940 7 ASP B CA 1
ATOM 8884 C C . ASP B 2 7 ? 7.703 43.928 10.911 1.000 0.940 7 ASP B C 1
ATOM 8885 O O . ASP B 2 7 ? 7.280 44.276 9.810 1.000 0.940 7 ASP B O 1
ATOM 8894 N N . GLN B 2 8 ? 7.996 42.652 11.190 1.000 0.970 8 GLN B N 1
ATOM 8895 C CA . GLN B 2 8 ? 7.819 41.526 10.272 1.000 0.970 8 GLN B CA 1
ATOM 8896 C C . GLN B 2 8 ? 6.664 40.620 10.717 1.000 0.970 8 GLN B C 1
ATOM 8897 O O . GLN B 2 8 ? 6.415 40.437 11.909 1.000 0.970 8 GLN B O 1
ATOM 8911 N N . THR B 2 9 ? 5.979 40.018 9.745 1.000 0.980 9 THR B N 1
ATOM 8912 C CA . THR B 2 9 ? 5.045 38.908 9.995 1.000 0.980 9 THR B CA 1
ATOM 8913 C C . THR B 2 9 ? 5.796 37.589 9.850 1.000 0.980 9 THR B C 1
ATOM 8914 O O . THR B 2 9 ? 6.515 37.413 8.872 1.000 0.980 9 THR B O 1
ATOM 8925 N N . ALA B 2 10 ? 5.638 36.674 10.805 1.000 0.980 10 ALA B N 1
ATOM 8926 C CA . ALA B 2 10 ? 6.172 35.317 10.752 1.000 0.980 10 ALA B CA 1
ATOM 8927 C C . ALA B 2 10 ? 5.105 34.333 10.260 1.000 0.980 10 ALA B C 1
ATOM 8928 O O . ALA B 2 10 ? 3.983 34.349 10.765 1.000 0.980 10 ALA B O 1
ATOM 8935 N N . VAL B 2 11 ? 5.472 33.450 9.335 1.000 0.990 11 VAL B N 1
ATOM 8936 C CA . VAL B 2 11 ? 4.637 32.340 8.859 1.000 0.990 11 VAL B CA 1
ATOM 8937 C C . VAL B 2 11 ? 5.402 31.039 9.050 1.000 0.990 11 VAL B C 1
ATOM 8938 O O . VAL B 2 11 ? 6.580 30.957 8.707 1.000 0.990 11 VAL B O 1
ATOM 8951 N N . PHE B 2 12 ? 4.755 30.037 9.634 1.000 0.980 12 PHE B N 1
ATOM 8952 C CA . PHE B 2 12 ? 5.364 28.732 9.875 1.000 0.980 12 PHE B CA 1
ATOM 8953 C C . PHE B 2 12 ? 4.309 27.630 9.943 1.000 0.980 12 PHE B C 1
ATOM 8954 O O . PHE B 2 12 ? 3.131 27.894 10.188 1.000 0.980 12 PHE B O 1
ATOM 8971 N N . ALA B 2 13 ? 4.754 26.389 9.767 1.000 0.990 13 ALA B N 1
ATOM 8972 C CA . ALA B 2 13 ? 3.939 25.198 9.961 1.000 0.990 13 ALA B CA 1
ATOM 8973 C C . ALA B 2 13 ? 4.555 24.297 11.032 1.000 0.990 13 ALA B C 1
ATOM 8974 O O . ALA B 2 13 ? 5.778 24.205 11.152 1.000 0.990 13 ALA B O 1
ATOM 8981 N N . LEU B 2 14 ? 3.709 23.621 11.802 1.000 0.980 14 LEU B N 1
ATOM 8982 C CA . LEU B 2 14 ? 4.115 22.536 12.701 1.000 0.980 14 LEU B CA 1
ATOM 8983 C C . LEU B 2 14 ? 3.894 21.160 12.058 1.000 0.980 14 LEU B C 1
ATOM 8984 O O . LEU B 2 14 ? 4.542 20.189 12.452 1.000 0.980 14 LEU B O 1
ATOM 9000 N N . GLY B 2 15 ? 3.008 21.096 11.066 1.000 0.980 15 GLY B N 1
ATOM 9001 C CA . GLY B 2 15 ? 2.713 19.921 10.258 1.000 0.980 15 GLY B CA 1
ATOM 9002 C C . GLY B 2 15 ? 2.082 20.322 8.925 1.000 0.980 15 GLY B C 1
ATOM 9003 O O . GLY B 2 15 ? 1.580 21.442 8.783 1.000 0.980 15 GLY B O 1
ATOM 9007 N N . GLY B 2 16 ? 2.115 19.409 7.956 1.000 0.970 16 GLY B N 1
ATOM 9008 C CA . GLY B 2 16 ? 1.575 19.631 6.610 1.000 0.970 16 GLY B CA 1
ATOM 9009 C C . GLY B 2 16 ? 2.579 20.197 5.598 1.000 0.970 16 GLY B C 1
ATOM 9010 O O . GLY B 2 16 ? 2.181 20.566 4.492 1.000 0.970 16 GLY B O 1
ATOM 9014 N N . LEU B 2 17 ? 3.871 20.287 5.953 1.000 0.970 17 LEU B N 1
ATOM 9015 C CA . LEU B 2 17 ? 4.966 20.574 5.019 1.000 0.970 17 LEU B CA 1
ATOM 9016 C C . LEU B 2 17 ? 5.860 19.350 4.825 1.000 0.970 17 LEU B C 1
ATOM 9017 O O . LEU B 2 17 ? 6.440 18.815 5.769 1.000 0.970 17 LEU B O 1
ATOM 9033 N N . GLY B 2 18 ? 6.012 18.943 3.569 1.000 0.940 18 GLY B N 1
ATOM 9034 C CA . GLY B 2 18 ? 6.822 17.801 3.156 1.000 0.940 18 GLY B CA 1
ATOM 9035 C C . GLY B 2 18 ? 6.111 16.471 3.389 1.000 0.940 18 GLY B C 1
ATOM 9036 O O . GLY B 2 18 ? 6.754 15.427 3.375 1.000 0.940 18 GLY B O 1
ATOM 9040 N N . GLU B 2 19 ? 4.803 16.513 3.622 1.000 0.930 19 GLU B N 1
ATOM 9041 C CA . GLU B 2 19 ? 3.946 15.389 3.972 1.000 0.930 19 GLU B CA 1
ATOM 9042 C C . GLU B 2 19 ? 2.482 15.741 3.674 1.000 0.930 19 GLU B C 1
ATOM 9043 O O . GLU B 2 19 ? 2.135 16.913 3.515 1.000 0.930 19 GLU B O 1
ATOM 9055 N N . ILE B 2 20 ? 1.627 14.719 3.641 1.000 0.930 20 ILE B N 1
ATOM 9056 C CA . ILE B 2 20 ? 0.170 14.871 3.635 1.000 0.930 20 ILE B CA 1
ATOM 9057 C C . ILE B 2 20 ? -0.341 14.488 5.022 1.000 0.930 20 ILE B C 1
ATOM 9058 O O . ILE B 2 20 ? -0.069 13.384 5.510 1.000 0.930 20 ILE B O 1
ATOM 9074 N N . GLY B 2 21 ? -1.061 15.409 5.656 1.000 0.950 21 GLY B N 1
ATOM 9075 C CA . GLY B 2 21 ? -1.658 15.215 6.969 1.000 0.950 21 GLY B CA 1
ATOM 9076 C C . GLY B 2 21 ? -1.080 16.102 8.068 1.000 0.950 21 GLY B C 1
ATOM 9077 O O . GLY B 2 21 ? -0.073 16.788 7.895 1.000 0.950 21 GLY B O 1
ATOM 9081 N N . LYS B 2 22 ? -1.735 16.046 9.235 1.000 0.960 22 LYS B N 1
ATOM 9082 C CA . LYS B 2 22 ? -1.447 16.841 10.439 1.000 0.960 22 LYS B CA 1
ATOM 9083 C C . LYS B 2 22 ? -1.254 18.338 10.169 1.000 0.960 22 LYS B C 1
ATOM 9084 O O . LYS B 2 22 ? -0.431 18.988 10.815 1.000 0.960 22 LYS B O 1
ATOM 9103 N N . ASN B 2 23 ? -2.023 18.876 9.224 1.000 0.990 23 ASN B N 1
ATOM 9104 C CA . ASN B 2 23 ? -1.929 20.261 8.785 1.000 0.990 23 ASN B CA 1
ATOM 9105 C C . ASN B 2 23 ? -2.126 21.193 9.988 1.000 0.990 23 ASN B C 1
ATOM 9106 O O . ASN B 2 23 ? -3.083 21.057 10.755 1.000 0.990 23 ASN B O 1
ATOM 9117 N N . THR B 2 24 ? -1.151 22.064 10.242 1.000 0.990 24 THR B N 1
ATOM 9118 C CA . THR B 2 24 ? -1.167 23.015 11.363 1.000 0.990 24 THR B CA 1
ATOM 9119 C C . THR B 2 24 ? -0.242 24.173 11.030 1.000 0.990 24 THR B C 1
ATOM 9120 O O . THR B 2 24 ? 0.985 24.033 11.083 1.000 0.990 24 THR B O 1
ATOM 9131 N N . TYR B 2 25 ? -0.825 25.327 10.725 1.000 0.990 25 TYR B N 1
ATOM 9132 C CA . TYR B 2 25 ? -0.104 26.523 10.294 1.000 0.990 25 TYR B CA 1
ATOM 9133 C C . TYR B 2 25 ? -0.325 27.672 11.271 1.000 0.990 25 TYR B C 1
ATOM 9134 O O . TYR B 2 25 ? -1.303 27.701 12.020 1.000 0.990 25 TYR B O 1
ATOM 9152 N N . ALA B 2 26 ? 0.581 28.645 11.269 1.000 0.990 26 ALA B N 1
ATOM 9153 C CA . ALA B 2 26 ? 0.449 29.827 12.100 1.000 0.990 26 ALA B CA 1
ATOM 9154 C C . ALA B 2 26 ? 0.970 31.082 11.405 1.000 0.990 26 ALA B C 1
ATOM 9155 O O . ALA B 2 26 ? 2.020 31.081 10.760 1.000 0.990 26 ALA B O 1
ATOM 9162 N N . VAL B 2 27 ? 0.246 32.177 11.621 1.000 0.990 27 VAL B N 1
ATOM 9163 C CA . VAL B 2 27 ? 0.665 33.533 11.269 1.000 0.990 27 VAL B CA 1
ATOM 9164 C C . VAL B 2 27 ? 0.866 34.303 12.566 1.000 0.990 27 VAL B C 1
ATOM 9165 O O . VAL B 2 27 ? -0.060 34.427 13.367 1.000 0.990 27 VAL B O 1
ATOM 9178 N N . GLN B 2 28 ? 2.071 34.819 12.792 1.000 0.980 28 GLN B N 1
ATOM 9179 C CA . GLN B 2 28 ? 2.417 35.571 13.994 1.000 0.980 28 GLN B CA 1
ATOM 9180 C C . GLN B 2 28 ? 2.876 36.993 13.651 1.000 0.980 28 GLN B C 1
ATOM 9181 O O . GLN B 2 28 ? 3.847 37.183 12.922 1.000 0.980 28 GLN B O 1
ATOM 9195 N N . PHE B 2 29 ? 2.240 38.003 14.249 1.000 0.980 29 PHE B N 1
ATOM 9196 C CA . PHE B 2 29 ? 2.721 39.385 14.251 1.000 0.980 29 PHE B CA 1
ATOM 9197 C C . PHE B 2 29 ? 2.901 39.841 15.702 1.000 0.980 29 PHE B C 1
ATOM 9198 O O . PHE B 2 29 ? 1.936 40.078 16.427 1.000 0.980 29 PHE B O 1
ATOM 9215 N N . GLN B 2 30 ? 4.160 39.946 16.137 1.000 0.960 30 GLN B N 1
ATOM 9216 C CA . GLN B 2 30 ? 4.530 40.294 17.513 1.000 0.960 30 GLN B CA 1
ATOM 9217 C C . GLN B 2 30 ? 3.977 39.290 18.559 1.000 0.960 30 GLN B C 1
ATOM 9218 O O . GLN B 2 30 ? 4.423 38.141 18.631 1.000 0.960 30 GLN B O 1
ATOM 9232 N N . ASP B 2 31 ? 3.044 39.738 19.396 1.000 0.960 31 ASP B N 1
ATOM 9233 C CA . ASP B 2 31 ? 2.356 39.037 20.487 1.000 0.960 31 ASP B CA 1
ATOM 9234 C C . ASP B 2 31 ? 0.966 38.513 20.080 1.000 0.960 31 ASP B C 1
ATOM 9235 O O . ASP B 2 31 ? 0.187 38.102 20.939 1.000 0.960 31 ASP B O 1
ATOM 9244 N N . GLU B 2 32 ? 0.641 38.525 18.784 1.000 0.980 32 GLU B N 1
ATOM 9245 C CA . GLU B 2 32 ? -0.561 37.889 18.245 1.000 0.980 32 GLU B CA 1
ATOM 9246 C C . GLU B 2 32 ? -0.186 36.723 17.333 1.000 0.980 32 GLU B C 1
ATOM 9247 O O . GLU B 2 32 ? 0.585 36.884 16.386 1.000 0.980 32 GLU B O 1
ATOM 9259 N N . ILE B 2 33 ? -0.746 35.554 17.628 1.000 0.990 33 ILE B N 1
ATOM 9260 C CA . ILE B 2 33 ? -0.634 34.339 16.824 1.000 0.990 33 ILE B CA 1
ATOM 9261 C C . ILE B 2 33 ? -2.041 33.929 16.388 1.000 0.990 33 ILE B C 1
ATOM 9262 O O . ILE B 2 33 ? -2.934 33.781 17.224 1.000 0.990 33 ILE B O 1
ATOM 9278 N N . VAL B 2 34 ? -2.221 33.710 15.089 1.000 0.990 34 VAL B N 1
ATOM 9279 C CA . VAL B 2 34 ? -3.411 33.097 14.495 1.000 0.990 34 VAL B CA 1
ATOM 9280 C C . VAL B 2 34 ? -3.037 31.691 14.058 1.000 0.990 34 VAL B C 1
ATOM 9281 O O . VAL B 2 34 ? -2.155 31.531 13.215 1.000 0.990 34 VAL B O 1
ATOM 9294 N N . LEU B 2 35 ? -3.689 30.691 14.647 1.000 0.990 35 LEU B N 1
ATOM 9295 C CA . LEU B 2 35 ? -3.543 29.297 14.243 1.000 0.990 35 LEU B CA 1
ATOM 9296 C C . LEU B 2 35 ? -4.549 28.957 13.150 1.000 0.990 35 LEU B C 1
ATOM 9297 O O . LEU B 2 35 ? -5.699 29.393 13.213 1.000 0.990 35 LEU B O 1
ATOM 9313 N N . ILE B 2 36 ? -4.115 28.153 12.187 1.000 0.990 36 ILE B N 1
ATOM 9314 C CA . ILE B 2 36 ? -4.934 27.651 11.090 1.000 0.990 36 ILE B CA 1
ATOM 9315 C C . ILE B 2 36 ? -4.817 26.132 11.072 1.000 0.990 36 ILE B C 1
ATOM 9316 O O . ILE B 2 36 ? -3.728 25.607 10.833 1.000 0.990 36 ILE B O 1
ATOM 9332 N N . ASP B 2 37 ? -5.948 25.471 11.316 1.000 0.990 37 ASP B N 1
ATOM 9333 C CA . ASP B 2 37 ? -6.096 24.020 11.433 1.000 0.990 37 ASP B CA 1
ATOM 9334 C C . ASP B 2 37 ? -5.217 23.362 12.520 1.000 0.990 37 ASP B C 1
ATOM 9335 O O . ASP B 2 37 ? -4.231 23.908 13.018 1.000 0.990 37 ASP B O 1
ATOM 9344 N N . ALA B 2 38 ? -5.633 22.180 12.962 1.000 0.990 38 ALA B N 1
ATOM 9345 C CA . ALA B 2 38 ? -4.830 21.286 13.785 1.000 0.990 38 ALA B CA 1
ATOM 9346 C C . ALA B 2 38 ? -5.231 19.838 13.496 1.000 0.990 38 ALA B C 1
ATOM 9347 O O . ALA B 2 38 ? -6.118 19.268 14.136 1.000 0.990 38 ALA B O 1
ATOM 9354 N N . GLY B 2 39 ? -4.587 19.252 12.495 1.000 0.980 39 GLY B N 1
ATOM 9355 C CA . GLY B 2 39 ? -4.866 17.903 12.028 1.000 0.980 39 GLY B CA 1
ATOM 9356 C C . GLY B 2 39 ? -4.120 16.776 12.727 1.000 0.980 39 GLY B C 1
ATOM 9357 O O . GLY B 2 39 ? -3.180 16.992 13.493 1.000 0.980 39 GLY B O 1
ATOM 9361 N N . ILE B 2 40 ? -4.480 15.551 12.344 1.000 0.980 40 ILE B N 1
ATOM 9362 C CA . ILE B 2 40 ? -3.691 14.328 12.555 1.000 0.980 40 ILE B CA 1
ATOM 9363 C C . ILE B 2 40 ? -3.142 13.789 11.229 1.000 0.980 40 ILE B C 1
ATOM 9364 O O . ILE B 2 40 ? -3.623 14.124 10.149 1.000 0.980 40 ILE B O 1
ATOM 9380 N N . LYS B 2 41 ? -2.147 12.911 11.307 1.000 0.960 41 LYS B N 1
ATOM 9381 C CA . LYS B 2 41 ? -1.692 12.061 10.207 1.000 0.960 41 LYS B CA 1
ATOM 9382 C C . LYS B 2 41 ? -1.833 10.603 10.636 1.000 0.960 41 LYS B C 1
ATOM 9383 O O . LYS B 2 41 ? -1.483 10.254 11.765 1.000 0.960 41 LYS B O 1
ATOM 9402 N N . PHE B 2 42 ? -2.336 9.752 9.747 1.000 0.900 42 PHE B N 1
ATOM 9403 C CA . PHE B 2 42 ? -2.361 8.312 9.992 1.000 0.900 42 PHE B CA 1
ATOM 9404 C C . PHE B 2 42 ? -0.940 7.727 9.904 1.000 0.900 42 PHE B C 1
ATOM 9405 O O . PHE B 2 42 ? -0.148 8.172 9.067 1.000 0.900 42 PHE B O 1
ATOM 9422 N N . PRO B 2 43 ? -0.588 6.769 10.774 1.000 0.890 43 PRO B N 1
ATOM 9423 C CA . PRO B 2 43 ? 0.753 6.207 10.818 1.000 0.890 43 PRO B CA 1
ATOM 9424 C C . PRO B 2 43 ? 1.081 5.423 9.545 1.000 0.890 43 PRO B C 1
ATOM 9425 O O . PRO B 2 43 ? 0.234 4.735 8.984 1.000 0.890 43 PRO B O 1
ATOM 9436 N N . GLU B 2 44 ? 2.331 5.538 9.100 1.000 0.830 44 GLU B N 1
ATOM 9437 C CA . GLU B 2 44 ? 2.882 4.736 8.002 1.000 0.830 44 GLU B CA 1
ATOM 9438 C C . GLU B 2 44 ? 3.196 3.306 8.476 1.000 0.830 44 GLU B C 1
ATOM 9439 O O . GLU B 2 44 ? 3.307 3.065 9.678 1.000 0.830 44 GLU B O 1
ATOM 9451 N N . ASP B 2 45 ? 3.428 2.377 7.543 1.000 0.760 45 ASP B N 1
ATOM 9452 C CA . ASP B 2 45 ? 3.654 0.947 7.832 1.000 0.760 45 ASP B CA 1
ATOM 9453 C C . ASP B 2 45 ? 4.789 0.674 8.843 1.000 0.760 45 ASP B C 1
ATOM 9454 O O . ASP B 2 45 ? 4.757 -0.313 9.576 1.000 0.760 45 ASP B O 1
ATOM 9463 N N . GLU B 2 46 ? 5.792 1.557 8.919 1.000 0.830 46 GLU B N 1
ATOM 9464 C CA . GLU B 2 46 ? 6.920 1.438 9.856 1.000 0.830 46 GLU B CA 1
ATOM 9465 C C . GLU B 2 46 ? 6.545 1.799 11.311 1.000 0.830 46 GLU B C 1
ATOM 9466 O O . GLU B 2 46 ? 7.247 1.415 12.250 1.000 0.830 46 GLU B O 1
ATOM 9478 N N . LEU B 2 47 ? 5.442 2.528 11.521 1.000 0.910 47 LEU B N 1
ATOM 9479 C CA . LEU B 2 47 ? 4.952 2.983 12.828 1.000 0.910 47 LEU B CA 1
ATOM 9480 C C . LEU B 2 47 ? 3.996 1.953 13.452 1.000 0.910 47 LEU B C 1
ATOM 9481 O O . LEU B 2 47 ? 2.843 2.242 13.771 1.000 0.910 47 LEU B O 1
ATOM 9497 N N . LEU B 2 48 ? 4.495 0.729 13.624 1.000 0.930 48 LEU B N 1
ATOM 9498 C CA . LEU B 2 48 ? 3.718 -0.420 14.090 1.000 0.930 48 LEU B CA 1
ATOM 9499 C C . LEU B 2 48 ? 2.995 -0.144 15.422 1.000 0.930 48 LEU B C 1
ATOM 9500 O O . LEU B 2 48 ? 3.619 0.197 16.430 1.000 0.930 48 LEU B O 1
ATOM 9516 N N . GLY B 2 49 ? 1.672 -0.322 15.418 1.000 0.920 49 GLY B N 1
ATOM 9517 C CA . GLY B 2 49 ? 0.803 -0.157 16.588 1.000 0.920 49 GLY B CA 1
ATOM 9518 C C . GLY B 2 49 ? 0.482 1.293 16.968 1.000 0.920 49 GLY B C 1
ATOM 9519 O O . GLY B 2 49 ? -0.297 1.497 17.888 1.000 0.920 49 GLY B O 1
ATOM 9523 N N . ILE B 2 50 ? 1.040 2.298 16.286 1.000 0.950 50 ILE B N 1
ATOM 9524 C CA . ILE B 2 50 ? 0.661 3.702 16.504 1.000 0.950 50 ILE B CA 1
ATOM 9525 C C . ILE B 2 50 ? -0.763 3.931 15.980 1.000 0.950 50 ILE B C 1
ATOM 9526 O O . ILE B 2 50 ? -1.136 3.361 14.956 1.000 0.950 50 ILE B O 1
ATOM 9542 N N . ASP B 2 51 ? -1.554 4.764 16.666 1.000 0.930 51 ASP B N 1
ATOM 9543 C CA . ASP B 2 51 ? -2.916 5.106 16.228 1.000 0.930 51 ASP B CA 1
ATOM 9544 C C . ASP B 2 51 ? -2.913 6.355 15.340 1.000 0.930 51 ASP B C 1
ATOM 9545 O O . ASP B 2 51 ? -3.469 6.346 14.243 1.000 0.930 51 ASP B O 1
ATOM 9554 N N . TYR B 2 52 ? -2.257 7.425 15.804 1.000 0.950 52 TYR B N 1
ATOM 9555 C CA . TYR B 2 52 ? -2.186 8.715 15.116 1.000 0.950 52 TYR B CA 1
ATOM 9556 C C . TYR B 2 52 ? -0.831 9.389 15.321 1.000 0.950 52 TYR B C 1
ATOM 9557 O O . TYR B 2 52 ? -0.133 9.161 16.310 1.000 0.950 52 TYR B O 1
ATOM 9575 N N . VAL B 2 53 ? -0.489 10.285 14.403 1.000 0.970 53 VAL B N 1
ATOM 9576 C CA . VAL B 2 53 ? 0.653 11.188 14.512 1.000 0.970 53 VAL B CA 1
ATOM 9577 C C . VAL B 2 53 ? 0.133 12.619 14.547 1.000 0.970 53 VAL B C 1
ATOM 9578 O O . VAL B 2 53 ? -0.582 13.039 13.638 1.000 0.970 53 VAL B O 1
ATOM 9591 N N . ILE B 2 54 ? 0.507 13.379 15.574 1.000 0.980 54 ILE B N 1
ATOM 9592 C CA . ILE B 2 54 ? 0.204 14.811 15.681 1.000 0.980 54 ILE B CA 1
ATOM 9593 C C . ILE B 2 54 ? 1.497 15.637 15.609 1.000 0.980 54 ILE B C 1
ATOM 9594 O O . ILE B 2 54 ? 2.597 15.092 15.770 1.000 0.980 54 ILE B O 1
ATOM 9610 N N . PRO B 2 55 ? 1.404 16.948 15.350 1.000 0.980 55 PRO B N 1
ATOM 9611 C CA . PRO B 2 55 ? 2.545 17.846 15.435 1.000 0.980 55 PRO B CA 1
ATOM 9612 C C . PRO B 2 55 ? 3.053 18.004 16.872 1.000 0.980 55 PRO B C 1
ATOM 9613 O O . PRO B 2 55 ? 2.304 17.867 17.838 1.000 0.980 55 PRO B O 1
ATOM 9624 N N . ASP B 2 56 ? 4.323 18.379 17.010 1.000 0.970 56 ASP B N 1
ATOM 9625 C CA . ASP B 2 56 ? 4.852 18.902 18.271 1.000 0.970 56 ASP B CA 1
ATOM 9626 C C . ASP B 2 56 ? 4.312 20.322 18.535 1.000 0.970 56 ASP B C 1
ATOM 9627 O O . ASP B 2 56 ? 4.649 21.277 17.831 1.000 0.970 56 ASP B O 1
ATOM 9636 N N . TYR B 2 57 ? 3.491 20.468 19.578 1.000 0.980 57 TYR B N 1
ATOM 9637 C CA . TYR B 2 57 ? 2.889 21.739 19.990 1.000 0.980 57 TYR B CA 1
ATOM 9638 C C . TYR B 2 57 ? 3.730 22.536 21.000 1.000 0.980 57 TYR B C 1
ATOM 9639 O O . TYR B 2 57 ? 3.279 23.577 21.480 1.000 0.980 57 TYR B O 1
ATOM 9657 N N . THR B 2 58 ? 4.969 22.123 21.297 1.000 0.970 58 THR B N 1
ATOM 9658 C CA . THR B 2 58 ? 5.851 22.762 22.294 1.000 0.970 58 THR B CA 1
ATOM 9659 C C . THR B 2 58 ? 5.950 24.283 22.134 1.000 0.970 58 THR B C 1
ATOM 9660 O O . THR B 2 58 ? 5.975 25.016 23.126 1.000 0.970 58 THR B O 1
ATOM 9671 N N . TYR B 2 59 ? 6.025 24.792 20.898 1.000 0.980 59 TYR B N 1
ATOM 9672 C CA . TYR B 2 59 ? 6.082 26.238 20.660 1.000 0.980 59 TYR B CA 1
ATOM 9673 C C . TYR B 2 59 ? 4.781 26.956 21.050 1.000 0.980 59 TYR B C 1
ATOM 9674 O O . TYR B 2 59 ? 4.847 28.057 21.601 1.000 0.980 59 TYR B O 1
ATOM 9692 N N . LEU B 2 60 ? 3.624 26.335 20.799 1.000 0.980 60 LEU B N 1
ATOM 9693 C CA . LEU B 2 60 ? 2.304 26.879 21.124 1.000 0.980 60 LEU B CA 1
ATOM 9694 C C . LEU B 2 60 ? 2.083 26.907 22.633 1.000 0.980 60 LEU B C 1
ATOM 9695 O O . LEU B 2 60 ? 1.712 27.948 23.155 1.000 0.980 60 LEU B O 1
ATOM 9711 N N . VAL B 2 61 ? 2.422 25.824 23.339 1.000 0.980 61 VAL B N 1
ATOM 9712 C CA . VAL B 2 61 ? 2.342 25.760 24.810 1.000 0.980 61 VAL B CA 1
ATOM 9713 C C . VAL B 2 61 ? 3.182 26.865 25.454 1.000 0.980 61 VAL B C 1
ATOM 9714 O O . VAL B 2 61 ? 2.732 27.567 26.353 1.000 0.980 61 VAL B O 1
ATOM 9727 N N . LYS B 2 62 ? 4.398 27.103 24.946 1.000 0.970 62 LYS B N 1
ATOM 9728 C CA . LYS B 2 62 ? 5.285 28.169 25.450 1.000 0.970 62 LYS B CA 1
ATOM 9729 C C . LYS B 2 62 ? 4.819 29.594 25.127 1.000 0.970 62 LYS B C 1
ATOM 9730 O O . LYS B 2 62 ? 5.417 30.538 25.638 1.000 0.970 62 LYS B O 1
ATOM 9749 N N . ASN B 2 63 ? 3.843 29.765 24.237 1.000 0.970 63 ASN B N 1
ATOM 9750 C CA . ASN B 2 63 ? 3.340 31.065 23.788 1.000 0.970 63 ASN B CA 1
ATOM 9751 C C . ASN B 2 63 ? 1.801 31.109 23.820 1.000 0.970 63 ASN B C 1
ATOM 9752 O O . ASN B 2 63 ? 1.204 31.812 23.002 1.000 0.970 63 ASN B O 1
ATOM 9763 N N . GLU B 2 64 ? 1.169 30.351 24.725 1.000 0.970 64 GLU B N 1
ATOM 9764 C CA . GLU B 2 64 ? -0.291 30.212 24.829 1.000 0.970 64 GLU B CA 1
ATOM 9765 C C . GLU B 2 64 ? -0.990 31.577 24.922 1.000 0.970 64 GLU B C 1
ATOM 9766 O O . GLU B 2 64 ? -1.983 31.829 24.245 1.000 0.970 64 GLU B O 1
ATOM 9778 N N . ASP B 2 65 ? -0.395 32.505 25.670 1.000 0.970 65 ASP B N 1
ATOM 9779 C CA . ASP B 2 65 ? -0.855 33.879 25.888 1.000 0.970 65 ASP B CA 1
ATOM 9780 C C . ASP B 2 65 ? -0.973 34.718 24.604 1.000 0.970 65 ASP B C 1
ATOM 9781 O O . ASP B 2 65 ? -1.745 35.681 24.534 1.000 0.970 65 ASP B O 1
ATOM 9790 N N . LYS B 2 66 ? -0.209 34.360 23.569 1.000 0.970 66 LYS B N 1
ATOM 9791 C CA . LYS B 2 66 ? -0.178 35.083 22.291 1.000 0.970 66 LYS B CA 1
ATOM 9792 C C . LYS B 2 66 ? -1.215 34.567 21.308 1.000 0.970 66 LYS B C 1
ATOM 9793 O O . LYS B 2 66 ? -1.525 35.262 20.338 1.000 0.970 66 LYS B O 1
ATOM 9812 N N . ILE B 2 67 ? -1.750 33.371 21.531 1.000 0.980 67 ILE B N 1
ATOM 9813 C CA . ILE B 2 67 ? -2.678 32.729 20.608 1.000 0.980 67 ILE B CA 1
ATOM 9814 C C . ILE B 2 67 ? -4.038 33.423 20.699 1.000 0.980 67 ILE B C 1
ATOM 9815 O O . ILE B 2 67 ? -4.698 33.427 21.734 1.000 0.980 67 ILE B O 1
ATOM 9831 N N . LYS B 2 68 ? -4.461 34.040 19.593 1.000 0.980 68 LYS B N 1
ATOM 9832 C CA . LYS B 2 68 ? -5.746 34.747 19.499 1.000 0.980 68 LYS B CA 1
ATOM 9833 C C . LYS B 2 68 ? -6.911 33.819 19.181 1.000 0.980 68 LYS B C 1
ATOM 9834 O O . LYS B 2 68 ? -8.040 34.100 19.576 1.000 0.980 68 LYS B O 1
ATOM 9853 N N . GLY B 2 69 ? -6.629 32.708 18.513 1.000 0.980 69 GLY B N 1
ATOM 9854 C CA . GLY B 2 69 ? -7.588 31.650 18.236 1.000 0.980 69 GLY B CA 1
ATOM 9855 C C . GLY B 2 69 ? -7.066 30.657 17.208 1.000 0.980 69 GLY B C 1
ATOM 9856 O O . GLY B 2 69 ? -6.090 30.933 16.506 1.000 0.980 69 GLY B O 1
ATOM 9860 N N . LEU B 2 70 ? -7.742 29.514 17.144 1.000 0.990 70 LEU 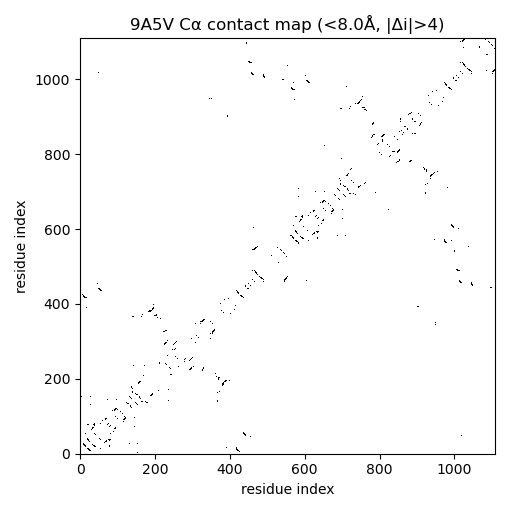B N 1
ATOM 9861 C CA . LEU B 2 70 ? -7.605 28.502 16.103 1.000 0.990 70 LEU B CA 1
ATOM 9862 C C . LEU B 2 70 ? -8.740 28.661 15.090 1.000 0.990 70 LEU B C 1
ATOM 9863 O O . LEU B 2 70 ? -9.907 28.683 15.475 1.000 0.990 70 LEU B O 1
ATOM 9879 N N . PHE B 2 71 ? -8.403 28.740 13.811 1.000 0.990 71 PHE B N 1
ATOM 9880 C CA . PHE B 2 71 ? -9.348 28.890 12.713 1.000 0.990 71 PHE B CA 1
ATOM 9881 C C . PHE B 2 71 ? -9.321 27.640 11.840 1.000 0.990 71 PHE B C 1
ATOM 9882 O O . PHE B 2 71 ? -8.261 27.240 11.371 1.000 0.990 71 PHE B O 1
ATOM 9899 N N . ILE B 2 72 ? -10.482 27.023 11.654 1.000 0.980 72 ILE B N 1
ATOM 9900 C CA . ILE B 2 72 ? -10.639 25.770 10.921 1.000 0.980 72 ILE B CA 1
ATOM 9901 C C . ILE B 2 72 ? -11.101 26.071 9.499 1.000 0.980 72 ILE B C 1
ATOM 9902 O O . ILE B 2 72 ? -12.122 26.740 9.316 1.000 0.980 72 ILE B O 1
ATOM 9918 N N . THR B 2 73 ? -10.385 25.546 8.508 1.000 0.990 73 THR B N 1
ATOM 9919 C CA . THR B 2 73 ? -10.745 25.684 7.091 1.000 0.990 73 THR B CA 1
ATOM 9920 C C . THR B 2 73 ? -11.931 24.793 6.721 1.000 0.990 73 THR B C 1
ATOM 9921 O O . THR B 2 73 ? -12.849 25.254 6.045 1.000 0.990 73 THR B O 1
ATOM 9932 N N . HIS B 2 74 ? -11.939 23.535 7.176 1.000 0.980 74 HIS B N 1
ATOM 9933 C CA . HIS B 2 74 ? -12.989 22.546 6.909 1.000 0.980 74 HIS B CA 1
ATOM 9934 C C . HIS B 2 74 ? -12.914 21.341 7.873 1.000 0.980 74 HIS B C 1
ATOM 9935 O O . HIS B 2 74 ? -12.068 21.282 8.757 1.000 0.980 74 HIS B O 1
ATOM 9949 N N . GLY B 2 75 ? -13.840 20.385 7.746 1.000 0.960 75 GLY B N 1
ATOM 9950 C CA . GLY B 2 75 ? -14.072 19.333 8.747 1.000 0.960 75 GLY B CA 1
ATOM 9951 C C . GLY B 2 75 ? -13.301 18.011 8.601 1.000 0.960 75 GLY B C 1
ATOM 9952 O O . GLY B 2 75 ? -13.748 17.027 9.189 1.000 0.960 75 GLY B O 1
ATOM 9956 N N . HIS B 2 76 ? -12.220 17.924 7.816 1.000 0.960 76 HIS B N 1
ATOM 9957 C CA . HIS B 2 76 ? -11.458 16.671 7.672 1.000 0.960 76 HIS B CA 1
ATOM 9958 C C . HIS B 2 76 ? -10.455 16.424 8.808 1.000 0.960 76 HIS B C 1
ATOM 9959 O O . HIS B 2 76 ? -9.919 17.351 9.410 1.000 0.960 76 HIS B O 1
ATOM 9973 N N . GLU B 2 77 ? -10.191 15.151 9.113 1.000 0.950 77 GLU B N 1
ATOM 9974 C CA . GLU B 2 77 ? -9.355 14.715 10.246 1.000 0.950 77 GLU B CA 1
ATOM 9975 C C . GLU B 2 77 ? -7.915 15.242 10.190 1.000 0.950 77 GLU B C 1
ATOM 9976 O O . GLU B 2 77 ? -7.318 15.579 11.211 1.000 0.950 77 GLU B O 1
ATOM 9988 N N . ASP B 2 78 ? -7.359 15.393 9.001 1.000 0.970 78 ASP B N 1
ATOM 9989 C CA . ASP B 2 78 ? -6.055 15.995 8.758 1.000 0.970 78 ASP B CA 1
ATOM 9990 C C . ASP B 2 78 ? -6.026 17.524 8.904 1.000 0.970 78 ASP B C 1
ATOM 9991 O O . ASP B 2 78 ? -4.951 18.116 8.820 1.000 0.970 78 ASP B O 1
ATOM 10000 N N . HIS B 2 79 ? -7.164 18.142 9.235 1.000 0.980 79 HIS B N 1
ATOM 10001 C CA . HIS B 2 79 ? -7.305 19.556 9.598 1.000 0.980 79 HIS B CA 1
ATOM 10002 C C . HIS B 2 79 ? -7.904 19.769 10.998 1.000 0.980 79 HIS B C 1
ATOM 10003 O O . HIS B 2 79 ? -7.649 20.803 11.613 1.000 0.980 79 HIS B O 1
ATOM 10017 N N . ILE B 2 80 ? -8.666 18.810 11.544 1.000 0.980 80 ILE B N 1
ATOM 10018 C CA . ILE B 2 80 ? -9.341 18.965 12.851 1.000 0.980 80 ILE B CA 1
ATOM 10019 C C . ILE B 2 80 ? -9.026 17.879 13.880 1.000 0.980 80 ILE B C 1
ATOM 10020 O O . ILE B 2 80 ? -9.315 18.050 15.066 1.000 0.980 80 ILE B O 1
ATOM 10036 N N . GLY B 2 81 ? -8.475 16.740 13.465 1.000 0.970 81 GLY B N 1
ATOM 10037 C CA . GLY B 2 81 ? -8.326 15.573 14.335 1.000 0.970 81 GLY B CA 1
ATOM 10038 C C . GLY B 2 81 ? -7.287 15.759 15.444 1.000 0.970 81 GLY B C 1
ATOM 10039 O O . GLY B 2 81 ? -7.361 15.088 16.471 1.000 0.970 81 GLY B O 1
ATOM 10043 N N . GLY B 2 82 ? -6.364 16.711 15.286 1.000 0.980 82 GLY B N 1
ATOM 10044 C CA . GLY B 2 82 ? -5.373 17.095 16.295 1.000 0.980 82 GLY B CA 1
ATOM 10045 C C . GLY B 2 82 ? -5.921 18.045 17.368 1.000 0.980 82 GLY B C 1
ATOM 10046 O O . GLY B 2 82 ? -5.333 18.154 18.445 1.000 0.980 82 GLY B O 1
ATOM 10050 N N . ILE B 2 83 ? -7.071 18.693 17.132 1.000 0.980 83 ILE B N 1
ATOM 10051 C CA . ILE B 2 83 ? -7.643 19.716 18.027 1.000 0.980 83 ILE B CA 1
ATOM 10052 C C . ILE B 2 83 ? -7.856 19.217 19.465 1.000 0.980 83 ILE B C 1
ATOM 10053 O O . ILE B 2 83 ? -7.460 19.935 20.384 1.000 0.980 83 ILE B O 1
ATOM 10069 N N . PRO B 2 84 ? -8.423 18.021 19.732 1.000 0.970 84 PRO B N 1
ATOM 10070 C CA . PRO B 2 84 ? -8.582 17.545 21.107 1.000 0.970 84 PRO B CA 1
ATOM 10071 C C . PRO B 2 84 ? -7.250 17.398 21.859 1.000 0.970 84 PRO B C 1
ATOM 10072 O O . PRO B 2 84 ? -7.195 17.615 23.068 1.000 0.970 84 PRO B O 1
ATOM 10083 N N . TYR B 2 85 ? -6.166 17.048 21.161 1.000 0.970 85 TYR B N 1
ATOM 10084 C CA . TYR B 2 85 ? -4.832 16.919 21.754 1.000 0.970 85 TYR B CA 1
ATOM 10085 C C . TYR B 2 85 ? -4.201 18.285 22.010 1.000 0.970 85 TYR B C 1
ATOM 10086 O O . TYR B 2 85 ? -3.619 18.503 23.072 1.000 0.970 85 TYR B O 1
ATOM 10104 N N . LEU B 2 86 ? -4.386 19.222 21.079 1.000 0.980 86 LEU B N 1
ATOM 10105 C CA . LEU B 2 86 ? -3.975 20.611 21.247 1.000 0.980 86 LEU B CA 1
ATOM 10106 C C . LEU B 2 86 ? -4.685 21.258 22.446 1.000 0.980 86 LEU B C 1
ATOM 10107 O O . LEU B 2 86 ? -4.031 21.797 23.336 1.000 0.980 86 LEU B O 1
ATOM 10123 N N . LEU B 2 87 ? -6.015 21.144 22.518 1.000 0.970 87 LEU B N 1
ATOM 10124 C CA . LEU B 2 87 ? -6.837 21.778 23.555 1.000 0.970 87 LEU B CA 1
ATOM 10125 C C . LEU B 2 87 ? -6.638 21.204 24.968 1.000 0.970 87 LEU B C 1
ATOM 10126 O O . LEU B 2 87 ? -7.101 21.795 25.942 1.000 0.970 87 LEU B O 1
ATOM 10142 N N . ARG B 2 88 ? -5.955 20.060 25.106 1.000 0.940 88 ARG B N 1
ATOM 10143 C CA . ARG B 2 88 ? -5.482 19.558 26.409 1.000 0.940 88 ARG B CA 1
ATOM 10144 C C . ARG B 2 88 ? -4.265 20.312 26.927 1.000 0.940 88 ARG B C 1
ATOM 10145 O O . ARG B 2 88 ? -4.033 20.304 28.131 1.000 0.940 88 ARG B O 1
ATOM 10166 N N . GLN B 2 89 ? -3.476 20.895 26.030 1.000 0.950 89 GLN B N 1
ATOM 10167 C CA . GLN B 2 89 ? -2.227 21.572 26.368 1.000 0.950 89 GLN B CA 1
ATOM 10168 C C . GLN B 2 89 ? -2.358 23.098 26.358 1.000 0.950 89 GLN B C 1
ATOM 10169 O O . GLN B 2 89 ? -1.593 23.759 27.050 1.000 0.950 89 GLN B O 1
ATOM 10183 N N . VAL B 2 90 ? -3.304 23.650 25.589 1.000 0.960 90 VAL B N 1
ATOM 10184 C CA . VAL B 2 90 ? -3.589 25.092 25.514 1.000 0.960 90 VAL B CA 1
ATOM 10185 C C . VAL B 2 90 ? -5.094 25.356 25.492 1.000 0.960 90 VAL B C 1
ATOM 10186 O O . VAL B 2 90 ? -5.841 24.647 24.823 1.000 0.960 90 VAL B O 1
ATOM 10199 N N . ASN B 2 91 ? -5.560 26.398 26.177 1.000 0.940 91 ASN B N 1
ATOM 10200 C CA . ASN B 2 91 ? -6.971 26.780 26.193 1.000 0.940 91 ASN B CA 1
ATOM 10201 C C . ASN B 2 91 ? -7.228 28.019 25.327 1.000 0.940 91 ASN B C 1
ATOM 10202 O O . ASN B 2 91 ? -7.056 29.159 25.758 1.000 0.940 91 ASN B O 1
ATOM 10213 N N . ILE B 2 92 ? -7.673 27.786 24.093 1.000 0.970 92 ILE B N 1
ATOM 10214 C CA . ILE B 2 92 ? -7.842 28.823 23.070 1.000 0.970 92 ILE B CA 1
ATOM 10215 C C . ILE B 2 92 ? -9.217 28.728 22.393 1.000 0.970 92 ILE B C 1
ATOM 10216 O O . ILE B 2 92 ? -9.790 27.639 22.290 1.000 0.970 92 ILE B O 1
ATOM 10232 N N . PRO B 2 93 ? -9.781 29.852 21.913 1.000 0.980 93 PRO B N 1
ATOM 10233 C CA . PRO B 2 93 ? -11.037 29.828 21.177 1.000 0.980 93 PRO B CA 1
ATOM 10234 C C . PRO B 2 93 ? -10.849 29.201 19.792 1.000 0.980 93 PRO B C 1
ATOM 10235 O O . PRO B 2 93 ? -9.835 29.425 19.130 1.000 0.980 93 PRO B O 1
ATOM 10246 N N . VAL B 2 94 ? -11.864 28.465 19.342 1.000 0.990 94 VAL B N 1
ATOM 10247 C CA . VAL B 2 94 ? -11.895 27.830 18.020 1.000 0.990 94 VAL B CA 1
ATOM 10248 C C . VAL B 2 94 ? -12.976 28.487 17.167 1.000 0.990 94 VAL B C 1
ATOM 10249 O O . VAL B 2 94 ? -14.080 28.747 17.652 1.000 0.990 94 VAL B O 1
ATOM 10262 N N . TYR B 2 95 ? -12.661 28.765 15.908 1.000 0.990 95 TYR B N 1
ATOM 10263 C CA . TYR B 2 95 ? -13.530 29.393 14.916 1.000 0.990 95 TYR B CA 1
ATOM 10264 C C . TYR B 2 95 ? -13.631 28.484 13.690 1.000 0.990 95 TYR B C 1
ATOM 10265 O O . TYR B 2 95 ? -12.612 27.986 13.222 1.000 0.990 95 TYR B O 1
ATOM 10283 N N . GLY B 2 96 ? -14.828 28.268 13.150 1.000 0.980 96 GLY B N 1
ATOM 10284 C CA . GLY B 2 96 ? -14.997 27.441 11.952 1.000 0.980 96 GLY B CA 1
ATOM 10285 C C . GLY B 2 96 ? -16.415 27.460 11.395 1.000 0.980 96 GLY B C 1
ATOM 10286 O O . GLY B 2 96 ? -17.342 27.950 12.046 1.000 0.980 96 GLY B O 1
ATOM 10290 N N . GLY B 2 97 ? -16.578 26.917 10.189 1.000 0.970 97 GLY B N 1
ATOM 10291 C CA . GLY B 2 97 ? -17.882 26.756 9.547 1.000 0.970 97 GLY B CA 1
ATOM 10292 C C . GLY B 2 97 ? -18.865 25.943 10.394 1.000 0.970 97 GLY B C 1
ATOM 10293 O O . GLY B 2 97 ? -18.476 25.172 11.278 1.000 0.970 97 GLY B O 1
ATOM 10297 N N . LYS B 2 98 ? -20.161 26.093 10.114 1.000 0.950 98 LYS B N 1
ATOM 10298 C CA . LYS B 2 98 ? -21.241 25.459 10.880 1.000 0.950 98 LYS B CA 1
ATOM 10299 C C . LYS B 2 98 ? -21.088 23.933 10.903 1.000 0.950 98 LYS B C 1
ATOM 10300 O O . LYS B 2 98 ? -21.220 23.333 11.971 1.000 0.950 98 LYS B O 1
ATOM 10319 N N . LEU B 2 99 ? -20.750 23.320 9.764 1.000 0.950 99 LEU B N 1
ATOM 10320 C CA . LEU B 2 99 ? -20.495 21.878 9.664 1.000 0.950 99 LEU B CA 1
ATOM 10321 C C . LEU B 2 99 ? -19.199 21.451 10.373 1.000 0.950 99 LEU B C 1
ATOM 10322 O O . LEU B 2 99 ? -19.224 20.494 11.146 1.000 0.950 99 LEU B O 1
ATOM 10338 N N . ALA B 2 100 ? -18.090 22.168 10.158 1.000 0.960 100 ALA B N 1
ATOM 10339 C CA . ALA B 2 100 ? -16.794 21.855 10.770 1.000 0.960 100 ALA B CA 1
ATOM 10340 C C . ALA B 2 100 ? -16.863 21.891 12.309 1.000 0.960 100 ALA B C 1
ATOM 10341 O O . ALA B 2 100 ? -16.393 20.973 12.979 1.000 0.960 100 ALA B O 1
ATOM 10348 N N . ILE B 2 101 ? -17.536 22.901 12.877 1.000 0.970 101 ILE B N 1
ATOM 10349 C CA . ILE B 2 101 ? -17.805 22.989 14.319 1.000 0.970 101 ILE B CA 1
ATOM 10350 C C . ILE B 2 101 ? -18.734 21.857 14.792 1.000 0.970 101 ILE B C 1
ATOM 10351 O O . ILE B 2 101 ? -18.547 21.348 15.896 1.000 0.970 101 ILE B O 1
ATOM 10367 N N . GLY B 2 102 ? -19.711 21.438 13.979 1.000 0.940 102 GLY B N 1
ATOM 10368 C CA . GLY B 2 102 ? -20.596 20.305 14.276 1.000 0.940 102 GLY B CA 1
ATOM 10369 C C . GLY B 2 102 ? -19.848 18.976 14.410 1.000 0.940 102 GLY B C 1
ATOM 10370 O O . GLY B 2 102 ? -20.016 18.281 15.409 1.000 0.940 102 GLY B O 1
ATOM 10374 N N . LEU B 2 103 ? -18.966 18.667 13.454 1.000 0.940 103 LEU B N 1
ATOM 10375 C CA . LEU B 2 103 ? -18.096 17.483 13.498 1.000 0.940 103 LEU B CA 1
ATOM 10376 C C . LEU B 2 103 ? -17.112 17.549 14.676 1.000 0.940 103 LEU B C 1
ATOM 10377 O O . LEU B 2 103 ? -16.929 16.564 15.396 1.000 0.940 103 LEU B O 1
ATOM 10393 N N . LEU B 2 104 ? -16.530 18.728 14.926 1.000 0.960 104 LEU B N 1
ATOM 10394 C CA . LEU B 2 104 ? -15.615 18.939 16.047 1.000 0.960 104 LEU B CA 1
ATOM 10395 C C . LEU B 2 104 ? -16.296 18.741 17.411 1.000 0.960 104 LEU B C 1
ATOM 10396 O O . LEU B 2 104 ? -15.664 18.216 18.327 1.000 0.960 104 LEU B O 1
ATOM 10412 N N . ARG B 2 105 ? -17.570 19.129 17.573 1.000 0.950 105 ARG B N 1
ATOM 10413 C CA . ARG B 2 105 ? -18.302 18.959 18.841 1.000 0.950 105 ARG B CA 1
ATOM 10414 C C . ARG B 2 105 ? -18.349 17.506 19.300 1.000 0.950 105 ARG B C 1
ATOM 10415 O O . ARG B 2 105 ? -17.986 17.256 20.447 1.000 0.950 105 ARG B O 1
ATOM 10436 N N . ASN B 2 106 ? -18.730 16.580 18.418 1.000 0.890 106 ASN B N 1
ATOM 10437 C CA . ASN B 2 106 ? -18.791 15.152 18.753 1.000 0.890 106 ASN B CA 1
ATOM 10438 C C . ASN B 2 106 ? -17.425 14.644 19.232 1.000 0.890 106 ASN B C 1
ATOM 10439 O O . ASN B 2 106 ? -17.321 13.966 20.249 1.000 0.890 106 ASN B O 1
ATOM 10450 N N . LYS B 2 107 ? -16.350 15.066 18.562 1.000 0.910 107 LYS B N 1
ATOM 10451 C CA . LYS B 2 107 ? -14.985 14.675 18.925 1.000 0.910 107 LYS B CA 1
ATOM 10452 C C . LYS B 2 107 ? -14.541 15.263 20.272 1.000 0.910 107 LYS B C 1
ATOM 10453 O O . LYS B 2 107 ? -13.946 14.573 21.095 1.000 0.910 107 LYS B O 1
ATOM 10472 N N . LEU B 2 108 ? -14.847 16.534 20.543 1.000 0.960 108 LEU B N 1
ATOM 10473 C CA . LEU B 2 108 ? -14.565 17.139 21.849 1.000 0.960 108 LEU B CA 1
ATOM 10474 C C . LEU B 2 108 ? -15.393 16.506 22.969 1.000 0.960 108 LEU B C 1
ATOM 10475 O O . LEU B 2 108 ? -14.932 16.487 24.107 1.000 0.960 108 LEU B O 1
ATOM 10491 N N . GLU B 2 109 ? -16.589 15.994 22.681 1.000 0.940 109 GLU B N 1
ATOM 10492 C CA . GLU B 2 109 ? -17.406 15.263 23.649 1.000 0.940 109 GLU B CA 1
ATOM 10493 C C . GLU B 2 109 ? -16.776 13.913 24.013 1.000 0.940 109 GLU B C 1
ATOM 10494 O O . GLU B 2 109 ? -16.593 13.642 25.200 1.000 0.940 109 GLU B O 1
ATOM 10506 N N . GLU B 2 110 ? -16.327 13.134 23.021 1.000 0.890 110 GLU B N 1
ATOM 10507 C CA . GLU B 2 110 ? -15.594 11.871 23.227 1.000 0.890 110 GLU B CA 1
ATOM 10508 C C . GLU B 2 110 ? -14.324 12.055 24.074 1.000 0.890 110 GLU B C 1
ATOM 10509 O O . GLU B 2 110 ? -13.986 11.208 24.902 1.000 0.890 110 GLU B O 1
ATOM 10521 N N . HIS B 2 111 ? -13.634 13.188 23.909 1.000 0.930 111 HIS B N 1
ATOM 10522 C CA . HIS B 2 111 ? -12.441 13.533 24.685 1.000 0.930 111 HIS B CA 1
ATOM 10523 C C . HIS B 2 111 ? -12.737 14.245 26.019 1.000 0.930 111 HIS B C 1
ATOM 10524 O O . HIS B 2 111 ? -11.793 14.531 26.761 1.000 0.930 111 HIS B O 1
ATOM 10538 N N . GLY B 2 112 ? -14.003 14.550 26.332 1.000 0.950 112 GLY B N 1
ATOM 10539 C CA . GLY B 2 112 ? -14.410 15.253 27.556 1.000 0.950 112 GLY B CA 1
ATOM 10540 C C . GLY B 2 112 ? -14.065 16.750 27.595 1.000 0.950 112 GLY B C 1
ATOM 10541 O O . GLY B 2 112 ? -14.042 17.348 28.667 1.000 0.950 112 GLY B O 1
ATOM 10545 N N . LEU B 2 113 ? -13.794 17.368 26.444 1.000 0.960 113 LEU B N 1
ATOM 10546 C CA . LEU B 2 113 ? -13.353 18.762 26.305 1.000 0.960 113 LEU B CA 1
ATOM 10547 C C . LEU B 2 113 ? -14.489 19.725 25.910 1.000 0.960 113 LEU B C 1
ATOM 10548 O O . LEU B 2 113 ? -14.340 20.936 26.053 1.000 0.960 113 LEU B O 1
ATOM 10564 N N . LEU B 2 114 ? -15.648 19.217 25.468 1.000 0.950 114 LEU B N 1
ATOM 10565 C CA . LEU B 2 114 ? -16.720 20.034 24.876 1.000 0.950 114 LEU B CA 1
ATOM 10566 C C . LEU B 2 114 ? -17.168 21.231 25.744 1.000 0.950 114 LEU B C 1
ATOM 10567 O O . LEU B 2 114 ? -17.395 22.314 25.215 1.000 0.950 114 LEU B O 1
ATOM 10583 N N . ARG B 2 115 ? -17.286 21.069 27.070 1.000 0.920 115 ARG B N 1
ATOM 10584 C CA . ARG B 2 115 ? -17.783 22.130 27.977 1.000 0.920 115 ARG B CA 1
ATOM 10585 C C . ARG B 2 115 ? -16.776 23.243 28.253 1.000 0.920 115 ARG B C 1
ATOM 10586 O O . ARG B 2 115 ? -17.180 24.351 28.593 1.000 0.920 115 ARG B O 1
ATOM 10607 N N . GLN B 2 116 ? -15.489 22.929 28.164 1.000 0.930 116 GLN B N 1
ATOM 10608 C CA . GLN B 2 116 ? -14.408 23.865 28.470 1.000 0.930 116 GLN B CA 1
ATOM 10609 C C . GLN B 2 116 ? -13.898 24.604 27.227 1.000 0.930 116 GLN B C 1
ATOM 10610 O O . GLN B 2 116 ? -13.168 25.582 27.355 1.000 0.930 116 GLN B O 1
ATOM 10624 N N . THR B 2 117 ? -14.307 24.183 26.028 1.000 0.950 117 THR B N 1
ATOM 10625 C CA . THR B 2 117 ? -13.896 24.804 24.766 1.000 0.950 117 THR B CA 1
ATOM 10626 C C . THR B 2 117 ? -14.894 25.859 24.297 1.000 0.950 117 THR B C 1
ATOM 10627 O O . THR B 2 117 ? -16.097 25.617 24.202 1.000 0.950 117 THR B O 1
ATOM 10638 N N . LYS B 2 118 ? -14.384 27.029 23.902 1.000 0.970 118 LYS B N 1
ATOM 10639 C CA . LYS B 2 118 ? -15.182 28.077 23.258 1.000 0.970 118 LYS B CA 1
ATOM 10640 C C . LYS B 2 118 ? -15.185 27.896 21.738 1.000 0.970 118 LYS B C 1
ATOM 10641 O O . LYS B 2 118 ? -14.221 28.259 21.069 1.000 0.970 118 LYS B O 1
ATOM 10660 N N . LEU B 2 119 ? -16.286 27.369 21.209 1.000 0.980 119 LEU B N 1
ATOM 10661 C CA . LEU B 2 119 ? -16.517 27.175 19.775 1.000 0.980 119 LEU B CA 1
ATOM 10662 C C . LEU B 2 119 ? -17.321 28.347 19.194 1.000 0.980 119 LEU B C 1
ATOM 10663 O O . LEU B 2 119 ? -18.393 28.666 19.707 1.000 0.980 119 LEU B O 1
ATOM 10679 N N . ASN B 2 120 ? -16.834 28.959 18.117 1.000 0.980 120 ASN B N 1
ATOM 10680 C CA . ASN B 2 120 ? -17.471 30.086 17.440 1.000 0.980 120 ASN B CA 1
ATOM 10681 C C . ASN B 2 120 ? -17.769 29.689 15.988 1.000 0.980 120 ASN B C 1
ATOM 10682 O O . ASN B 2 120 ? -16.856 29.370 15.228 1.000 0.980 120 ASN B O 1
ATOM 10693 N N . ILE B 2 121 ? -19.049 29.695 15.615 1.000 0.980 121 ILE B N 1
ATOM 10694 C CA . ILE B 2 121 ? -19.466 29.446 14.231 1.000 0.980 121 ILE B CA 1
ATOM 10695 C C . ILE B 2 121 ? -19.203 30.722 13.431 1.000 0.980 121 ILE B C 1
ATOM 10696 O O . ILE B 2 121 ? -19.644 31.789 13.855 1.000 0.980 121 ILE B O 1
ATOM 10712 N N . ILE B 2 122 ? -18.496 30.597 12.309 1.000 0.970 122 ILE B N 1
ATOM 10713 C CA . ILE B 2 122 ? -18.253 31.686 11.357 1.000 0.970 122 ILE B CA 1
ATOM 10714 C C . ILE B 2 122 ? -18.876 31.372 9.996 1.000 0.970 122 ILE B C 1
ATOM 10715 O O . ILE B 2 122 ? -19.061 30.209 9.626 1.000 0.970 122 ILE B O 1
ATOM 10731 N N . GLY B 2 123 ? -19.218 32.423 9.266 1.000 0.960 123 GLY B N 1
ATOM 10732 C CA . GLY B 2 123 ? -19.599 32.409 7.865 1.000 0.960 123 GLY B CA 1
ATOM 10733 C C . GLY B 2 123 ? -18.579 33.136 6.995 1.000 0.960 123 GLY B C 1
ATOM 10734 O O . GLY B 2 123 ? -17.614 33.734 7.467 1.000 0.960 123 GLY B O 1
ATOM 10738 N N . GLU B 2 124 ? -18.827 33.101 5.692 1.000 0.960 124 GLU B N 1
ATOM 10739 C CA . GLU B 2 124 ? -17.930 33.675 4.693 1.000 0.960 124 GLU B CA 1
ATOM 10740 C C . GLU B 2 124 ? -17.652 35.177 4.892 1.000 0.960 124 GLU B C 1
ATOM 10741 O O . GLU B 2 124 ? -16.538 35.629 4.635 1.000 0.960 124 GLU B O 1
ATOM 10753 N N . ASP B 2 125 ? -18.643 35.956 5.340 1.000 0.970 125 ASP B N 1
ATOM 10754 C CA . ASP B 2 125 ? -18.566 37.421 5.477 1.000 0.970 125 ASP B CA 1
ATOM 10755 C C . ASP B 2 125 ? -18.196 37.906 6.883 1.000 0.970 125 ASP B C 1
ATOM 10756 O O . ASP B 2 125 ? -18.079 39.114 7.115 1.000 0.970 125 ASP B O 1
ATOM 10765 N N . ASP B 2 126 ? -17.968 36.981 7.817 1.000 0.980 126 ASP B N 1
ATOM 10766 C CA . ASP B 2 126 ? -17.550 37.333 9.168 1.000 0.980 126 ASP B CA 1
ATOM 10767 C C . ASP B 2 126 ? -16.116 37.886 9.185 1.000 0.980 126 ASP B C 1
ATOM 10768 O O . ASP B 2 126 ? -15.228 37.442 8.452 1.000 0.980 126 ASP B O 1
ATOM 10777 N N . ILE B 2 127 ? -15.880 38.866 10.067 1.000 0.980 127 ILE B N 1
ATOM 10778 C CA . ILE B 2 127 ? -14.560 39.464 10.307 1.000 0.980 127 ILE B CA 1
ATOM 10779 C C . ILE B 2 127 ? -14.245 39.396 11.801 1.000 0.980 127 ILE B C 1
ATOM 10780 O O . ILE B 2 127 ? -14.825 40.128 12.608 1.000 0.980 127 ILE B O 1
ATOM 10796 N N . VAL B 2 128 ? -13.269 38.565 12.169 1.000 0.990 128 VAL B N 1
ATOM 10797 C CA . VAL B 2 128 ? -12.773 38.442 13.545 1.000 0.990 128 VAL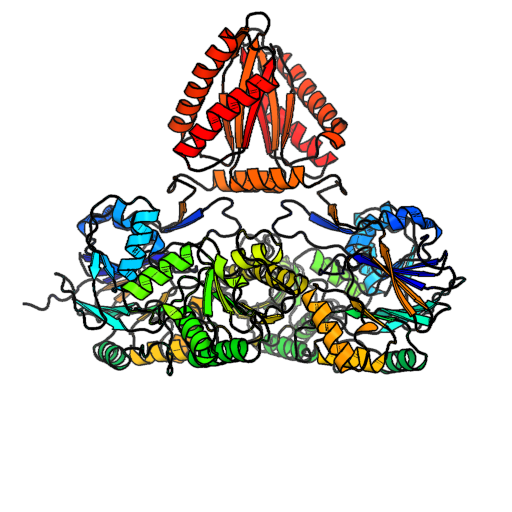 B CA 1
ATOM 10798 C C . VAL B 2 128 ? -11.610 39.413 13.742 1.000 0.990 128 VAL B C 1
ATOM 10799 O O . VAL B 2 128 ? -10.540 39.246 13.161 1.000 0.990 128 VAL B O 1
ATOM 10812 N N . LYS B 2 129 ? -11.818 40.461 14.544 1.000 0.980 129 LYS B N 1
ATOM 10813 C CA . LYS B 2 129 ? -10.815 41.514 14.782 1.000 0.980 129 LYS B CA 1
ATOM 10814 C C . LYS B 2 129 ? -10.081 41.294 16.106 1.000 0.980 129 LYS B C 1
ATOM 10815 O O . LYS B 2 129 ? -10.719 41.112 17.142 1.000 0.980 129 LYS B O 1
ATOM 10834 N N . PHE B 2 130 ? -8.754 41.390 16.074 1.000 0.980 130 PHE B N 1
ATOM 10835 C CA . PHE B 2 130 ? -7.881 41.467 17.249 1.000 0.980 130 PHE B CA 1
ATOM 10836 C C . PHE B 2 130 ? -7.235 42.861 17.330 1.000 0.980 130 PHE B C 1
ATOM 10837 O O . PHE B 2 130 ? -7.691 43.795 16.670 1.000 0.980 130 PHE B O 1
ATOM 10854 N N . ARG B 2 131 ? -6.213 43.061 18.176 1.000 0.970 131 ARG B N 1
ATOM 10855 C CA . ARG B 2 131 ? -5.619 44.395 18.377 1.000 0.970 131 ARG B CA 1
ATOM 10856 C C . ARG B 2 131 ? -4.719 44.795 17.207 1.000 0.970 131 ARG B C 1
ATOM 10857 O O . ARG B 2 131 ? -4.639 45.983 16.903 1.000 0.970 131 ARG B O 1
ATOM 10878 N N . LYS B 2 132 ? -4.015 43.835 16.599 1.000 0.970 132 LYS B N 1
ATOM 10879 C CA . LYS B 2 132 ? -3.020 44.088 15.537 1.000 0.970 132 LYS B CA 1
ATOM 10880 C C . LYS B 2 132 ? -3.323 43.348 14.236 1.000 0.970 132 LYS B C 1
ATOM 10881 O O . LYS B 2 132 ? -2.841 43.761 13.186 1.000 0.970 132 LYS B O 1
ATOM 10900 N N . THR B 2 133 ? -4.111 42.285 14.306 1.000 0.980 133 THR B N 1
ATOM 10901 C CA . THR B 2 133 ? -4.484 41.437 13.174 1.000 0.980 133 THR B CA 1
ATOM 10902 C C . THR B 2 133 ? -6.002 41.319 13.044 1.000 0.980 133 THR B C 1
ATOM 10903 O O . THR B 2 133 ? -6.756 41.624 13.972 1.000 0.980 133 THR B O 1
ATOM 10914 N N . ALA B 2 134 ? -6.469 40.885 11.878 1.000 0.990 134 ALA B N 1
ATOM 10915 C CA . ALA B 2 134 ? -7.863 40.510 11.663 1.000 0.990 134 ALA B CA 1
ATOM 10916 C C . ALA B 2 134 ? -7.943 39.278 10.762 1.000 0.990 134 ALA B C 1
ATOM 10917 O O . ALA B 2 134 ? -7.084 39.088 9.906 1.000 0.990 134 ALA B O 1
ATOM 10924 N N . VAL B 2 135 ? -8.978 38.464 10.946 1.000 0.990 135 VAL B N 1
ATOM 10925 C CA . VAL B 2 135 ? -9.210 37.249 10.167 1.000 0.990 135 VAL B CA 1
ATOM 10926 C C . VAL B 2 135 ? -10.542 37.358 9.439 1.000 0.990 135 VAL B C 1
ATOM 10927 O O . VAL B 2 135 ? -11.564 37.665 10.054 1.000 0.990 135 VAL B O 1
ATOM 10940 N N . SER B 2 136 ? -10.516 37.132 8.132 1.000 0.990 136 SER B N 1
ATOM 10941 C CA . SER B 2 136 ? -11.693 37.065 7.260 1.000 0.990 136 SER B CA 1
ATOM 10942 C C . SER B 2 136 ? -11.630 35.819 6.385 1.000 0.990 136 SER B C 1
ATOM 10943 O O . SER B 2 136 ? -10.575 35.191 6.279 1.000 0.990 136 SER B O 1
ATOM 10951 N N . PHE B 2 137 ? -12.738 35.486 5.730 1.000 0.990 137 PHE B N 1
ATOM 10952 C CA . PHE B 2 137 ? -12.896 34.214 5.030 1.000 0.990 137 PHE B CA 1
ATOM 10953 C C . PHE B 2 137 ? -13.379 34.405 3.591 1.000 0.990 137 PHE B C 1
ATOM 10954 O O . PHE B 2 137 ? -13.899 35.458 3.213 1.000 0.990 137 PHE B O 1
ATOM 10971 N N . PHE B 2 138 ? -13.204 33.370 2.780 1.000 0.980 138 PHE B N 1
ATOM 10972 C CA . PHE B 2 138 ? -13.791 33.256 1.448 1.000 0.980 138 PHE B CA 1
ATOM 10973 C C . PHE B 2 138 ? -14.119 31.791 1.176 1.000 0.980 138 PHE B C 1
ATOM 10974 O O . PHE B 2 138 ? -13.381 30.902 1.600 1.000 0.980 138 PHE B O 1
ATOM 10991 N N . ARG B 2 139 ? -15.234 31.516 0.499 1.000 0.980 139 ARG B N 1
ATOM 10992 C CA . ARG B 2 139 ? -15.671 30.140 0.247 1.000 0.980 139 ARG B CA 1
ATOM 10993 C C . ARG B 2 139 ? -14.869 29.506 -0.880 1.000 0.980 139 ARG B C 1
ATOM 10994 O O . ARG B 2 139 ? -14.711 30.097 -1.951 1.000 0.980 139 ARG B O 1
ATOM 11015 N N . THR B 2 140 ? -14.408 28.286 -0.649 1.000 0.980 140 THR B N 1
ATOM 11016 C CA . THR B 2 140 ? -13.816 27.402 -1.661 1.000 0.980 140 THR B CA 1
ATOM 11017 C C . THR B 2 140 ? -14.776 26.246 -1.961 1.000 0.980 140 THR B C 1
ATOM 11018 O O . THR B 2 140 ? -15.756 26.052 -1.243 1.000 0.980 140 THR B O 1
ATOM 11029 N N . THR B 2 141 ? -14.519 25.476 -3.022 1.000 0.970 141 THR B N 1
ATOM 11030 C CA . THR B 2 141 ? -15.188 24.186 -3.258 1.000 0.970 141 THR B CA 1
ATOM 11031 C C . THR B 2 141 ? -14.261 23.059 -2.851 1.000 0.970 141 THR B C 1
ATOM 11032 O O . THR B 2 141 ? -13.092 23.062 -3.222 1.000 0.970 141 THR B O 1
ATOM 11043 N N . HIS B 2 142 ? -14.782 22.083 -2.122 1.000 0.960 142 HIS B N 1
ATOM 11044 C CA . HIS B 2 142 ? -14.032 20.912 -1.694 1.000 0.960 142 HIS B CA 1
ATOM 11045 C C . HIS B 2 142 ? -14.972 19.694 -1.581 1.000 0.960 142 HIS B C 1
ATOM 11046 O O . HIS B 2 142 ? -16.157 19.780 -1.903 1.000 0.960 142 HIS B O 1
ATOM 11060 N N . SER B 2 143 ? -14.454 18.533 -1.165 1.000 0.940 143 SER B N 1
ATOM 11061 C CA . SER B 2 143 ? -15.241 17.290 -1.033 1.000 0.940 143 SER B CA 1
ATOM 11062 C C . SER B 2 143 ? -16.160 17.244 0.200 1.000 0.940 143 SER B C 1
ATOM 11063 O O . SER B 2 143 ? -17.006 16.355 0.316 1.000 0.940 143 SER B O 1
ATOM 11071 N N . ILE B 2 144 ? -16.035 18.230 1.090 1.000 0.940 144 ILE B N 1
ATOM 11072 C CA . ILE B 2 144 ? -16.931 18.469 2.221 1.000 0.940 144 ILE B CA 1
ATOM 11073 C C . ILE B 2 144 ? -17.482 19.908 2.139 1.000 0.940 144 ILE B C 1
ATOM 11074 O O . ILE B 2 144 ? -16.739 20.809 1.740 1.000 0.940 144 ILE B O 1
ATOM 11090 N N . PRO B 2 145 ? -18.762 20.148 2.498 1.000 0.940 145 PRO B N 1
ATOM 11091 C CA . PRO B 2 145 ? -19.323 21.496 2.572 1.000 0.940 145 PRO B CA 1
ATOM 11092 C C . PRO B 2 145 ? -18.606 22.381 3.602 1.000 0.940 145 PRO B C 1
ATOM 11093 O O . PRO B 2 145 ? -17.875 21.887 4.459 1.000 0.940 145 PRO B O 1
ATOM 11104 N N . ASP B 2 146 ? -18.907 23.685 3.583 1.000 0.930 146 ASP B N 1
ATOM 11105 C CA . ASP B 2 146 ? -18.339 24.680 4.510 1.000 0.930 146 ASP B CA 1
ATOM 11106 C C . ASP B 2 146 ? -16.799 24.734 4.493 1.000 0.930 146 ASP B C 1
ATOM 11107 O O . ASP B 2 146 ? -16.165 24.942 5.527 1.000 0.930 146 ASP B O 1
ATOM 11116 N N . SER B 2 147 ? -16.196 24.563 3.315 1.000 0.970 147 SER B N 1
ATOM 11117 C CA . SER B 2 147 ? -14.771 24.811 3.107 1.000 0.970 147 SER B CA 1
ATOM 11118 C C . SER B 2 147 ? -14.497 26.298 2.885 1.000 0.970 147 SER B C 1
ATOM 11119 O O . SER B 2 147 ? -15.077 26.932 1.994 1.000 0.970 147 SER B O 1
ATOM 11127 N N . TYR B 2 148 ? -13.596 26.851 3.695 1.000 0.980 148 TYR B N 1
ATOM 11128 C CA . TYR B 2 148 ? -13.209 28.254 3.637 1.000 0.980 148 TYR B CA 1
ATOM 11129 C C . TYR B 2 148 ? -11.695 28.416 3.545 1.000 0.980 148 TYR B C 1
ATOM 11130 O O . TYR B 2 148 ? -10.936 27.817 4.308 1.000 0.980 148 TYR B O 1
ATOM 11148 N N . GLY B 2 149 ? -11.272 29.321 2.669 1.000 0.990 149 GLY B N 1
ATOM 11149 C CA . GLY B 2 149 ? -9.961 29.936 2.767 1.000 0.990 149 GLY B CA 1
ATOM 11150 C C . GLY B 2 149 ? -9.954 31.040 3.826 1.000 0.990 149 GLY B C 1
ATOM 11151 O O . GLY B 2 149 ? -10.988 31.627 4.161 1.000 0.990 149 GLY B O 1
ATOM 11155 N N . ILE B 2 150 ? -8.770 31.320 4.361 1.000 0.990 150 ILE B N 1
ATOM 11156 C CA . ILE B 2 150 ? -8.544 32.236 5.478 1.000 0.990 150 ILE B CA 1
ATOM 11157 C C . ILE B 2 150 ? -7.622 33.365 5.026 1.000 0.990 150 ILE B C 1
ATOM 11158 O O . ILE B 2 150 ? -6.578 33.137 4.420 1.000 0.990 150 ILE B O 1
ATOM 11174 N N . VAL B 2 151 ? -7.982 34.601 5.357 1.000 0.990 151 VAL B N 1
ATOM 11175 C CA . VAL B 2 151 ? -7.141 35.782 5.154 1.000 0.990 151 VAL B CA 1
ATOM 11176 C C . VAL B 2 151 ? -6.793 36.356 6.517 1.000 0.990 151 VAL B C 1
ATOM 11177 O O . VAL B 2 151 ? -7.666 36.873 7.212 1.000 0.990 151 VAL B O 1
ATOM 11190 N N . VAL B 2 152 ? -5.517 36.289 6.892 1.000 0.990 152 VAL B N 1
ATOM 11191 C CA . VAL B 2 152 ? -4.978 36.948 8.083 1.000 0.990 152 VAL B CA 1
ATOM 11192 C C . VAL B 2 152 ? -4.400 38.290 7.660 1.000 0.990 152 VAL B C 1
ATOM 11193 O O . VAL B 2 152 ? -3.316 38.375 7.081 1.000 0.990 152 VAL B O 1
ATOM 11206 N N . LYS B 2 153 ? -5.136 39.359 7.949 1.000 0.980 153 LYS B N 1
ATOM 11207 C CA . LYS B 2 153 ? -4.674 40.729 7.737 1.000 0.980 153 LYS B CA 1
ATOM 11208 C C . LYS B 2 153 ? -3.661 41.098 8.821 1.000 0.980 153 LYS B C 1
ATOM 11209 O O . LYS B 2 153 ? -3.974 41.006 10.011 1.000 0.980 153 LYS B O 1
ATOM 11228 N N . THR B 2 154 ? -2.476 41.557 8.421 1.000 0.980 154 THR B N 1
ATOM 11229 C CA . THR B 2 154 ? -1.421 42.046 9.323 1.000 0.980 154 THR B CA 1
ATOM 11230 C C . THR B 2 154 ? -0.877 43.392 8.840 1.000 0.980 154 THR B C 1
ATOM 11231 O O . THR B 2 154 ? -1.106 43.768 7.688 1.000 0.980 154 THR B O 1
ATOM 11242 N N . PRO B 2 155 ? -0.140 44.136 9.683 1.000 0.970 155 PRO B N 1
ATOM 11243 C CA . PRO B 2 155 ? 0.356 45.449 9.282 1.000 0.970 155 PRO B CA 1
ATOM 11244 C C . PRO B 2 155 ? 1.307 45.439 8.068 1.000 0.970 155 PRO B C 1
ATOM 11245 O O . PRO B 2 155 ? 1.167 46.322 7.226 1.000 0.970 155 PRO B O 1
ATOM 11256 N N . PRO B 2 156 ? 2.239 44.476 7.912 1.000 0.960 156 PRO B N 1
ATOM 11257 C CA . PRO B 2 156 ? 3.062 44.385 6.701 1.000 0.960 156 PRO B CA 1
ATOM 11258 C C . PRO B 2 156 ? 2.314 43.945 5.431 1.000 0.960 156 PRO B C 1
ATOM 11259 O O . PRO B 2 156 ? 2.830 44.178 4.338 1.000 0.960 156 PRO B O 1
ATOM 11270 N N . GLY B 2 157 ? 1.151 43.290 5.549 1.000 0.970 157 GLY B N 1
ATOM 11271 C CA . GLY B 2 157 ? 0.316 42.870 4.419 1.000 0.970 157 GLY B CA 1
ATOM 11272 C C . GLY B 2 157 ? -0.501 41.598 4.681 1.000 0.970 157 GLY B C 1
ATOM 11273 O O . GLY B 2 157 ? -0.312 40.908 5.677 1.000 0.970 157 GLY B O 1
ATOM 11277 N N . ASN B 2 158 ? -1.430 41.275 3.781 1.000 0.980 158 ASN B N 1
ATOM 11278 C CA . ASN B 2 158 ? -2.341 40.142 3.964 1.000 0.980 158 ASN B CA 1
ATOM 11279 C C . ASN B 2 158 ? -1.637 38.803 3.724 1.000 0.980 158 ASN B C 1
ATOM 11280 O O . ASN B 2 158 ? -0.971 38.626 2.702 1.000 0.980 158 ASN B O 1
ATOM 11291 N N . ILE B 2 159 ? -1.845 37.851 4.628 1.000 0.990 159 ILE B N 1
ATOM 11292 C CA . ILE B 2 159 ? -1.449 36.454 4.451 1.000 0.990 159 ILE B CA 1
ATOM 11293 C C . ILE B 2 159 ? -2.704 35.651 4.118 1.000 0.990 159 ILE B C 1
ATOM 11294 O O . ILE B 2 159 ? -3.692 35.730 4.848 1.000 0.990 159 ILE B O 1
ATOM 11310 N N . VAL B 2 160 ? -2.683 34.904 3.018 1.000 0.990 160 VAL B N 1
ATOM 11311 C CA . VAL B 2 160 ? -3.824 34.110 2.546 1.000 0.990 160 VAL B CA 1
ATOM 11312 C C . VAL B 2 160 ? -3.493 32.634 2.662 1.000 0.990 160 VAL B C 1
ATOM 11313 O O . VAL B 2 160 ? -2.410 32.209 2.282 1.000 0.990 160 VAL B O 1
ATOM 11326 N N . HIS B 2 161 ? -4.439 31.858 3.162 1.000 0.990 161 HIS B N 1
ATOM 11327 C CA . HIS B 2 161 ? -4.368 30.412 3.262 1.000 0.990 161 HIS B CA 1
ATOM 11328 C C . HIS B 2 161 ? -5.568 29.814 2.531 1.000 0.990 161 HIS B C 1
ATOM 11329 O O . HIS B 2 161 ? -6.708 30.120 2.879 1.000 0.990 161 HIS B O 1
ATOM 11343 N N . THR B 2 162 ? -5.348 28.971 1.523 1.000 0.990 162 THR B N 1
ATOM 11344 C CA . THR B 2 162 ? -6.459 28.449 0.706 1.000 0.990 162 THR B CA 1
ATOM 11345 C C . THR B 2 162 ? -7.321 27.427 1.435 1.000 0.990 162 THR B C 1
ATOM 11346 O O . THR B 2 162 ? -8.501 27.311 1.121 1.000 0.990 162 THR B O 1
ATOM 11357 N N . GLY B 2 163 ? -6.734 26.690 2.386 1.000 0.990 163 GLY B N 1
ATOM 11358 C CA . GLY B 2 163 ? -7.285 25.403 2.808 1.000 0.990 163 GLY B CA 1
ATOM 11359 C C . GLY B 2 163 ? -7.249 24.413 1.649 1.000 0.990 163 GLY B C 1
ATOM 11360 O O . GLY B 2 163 ? -6.668 24.703 0.595 1.000 0.990 163 GLY B O 1
ATOM 11364 N N . ASP B 2 164 ? -7.904 23.281 1.836 1.000 0.980 164 ASP B N 1
ATOM 11365 C CA . ASP B 2 164 ? -8.084 22.317 0.762 1.000 0.980 164 ASP B CA 1
ATOM 11366 C C . ASP B 2 164 ? -9.155 22.826 -0.193 1.000 0.980 164 ASP B C 1
ATOM 11367 O O . ASP B 2 164 ? -10.211 23.328 0.219 1.000 0.980 164 ASP B O 1
ATOM 11376 N N . PHE B 2 165 ? -8.872 22.738 -1.488 1.000 0.990 165 PHE B N 1
ATOM 11377 C CA . PHE B 2 165 ? -9.773 23.288 -2.485 1.000 0.990 165 PHE B CA 1
ATOM 11378 C C . PHE B 2 165 ? -9.633 22.614 -3.841 1.000 0.990 165 PHE B C 1
ATOM 11379 O O . PHE B 2 165 ? -8.576 22.124 -4.222 1.000 0.990 165 PHE B O 1
ATOM 11396 N N . LYS B 2 166 ? -10.706 22.715 -4.614 1.000 0.980 166 LYS B N 1
ATOM 11397 C CA . LYS B 2 166 ? -10.753 22.606 -6.070 1.000 0.980 166 LYS B CA 1
ATOM 11398 C C . LYS B 2 166 ? -11.620 23.744 -6.621 1.000 0.980 166 LYS B C 1
ATOM 11399 O O . LYS B 2 166 ? -12.262 24.458 -5.843 1.000 0.980 166 LYS B O 1
ATOM 11418 N N . PHE B 2 167 ? -11.700 23.901 -7.938 1.000 0.980 167 PHE B N 1
ATOM 11419 C CA . PHE B 2 167 ? -12.667 24.787 -8.590 1.000 0.980 167 PHE B CA 1
ATOM 11420 C C . PHE B 2 167 ? -13.756 23.972 -9.291 1.000 0.980 167 PHE B C 1
ATOM 11421 O O . PHE B 2 167 ? -13.654 23.644 -10.467 1.000 0.980 167 PHE B O 1
ATOM 11438 N N . ASP B 2 168 ? -14.854 23.679 -8.591 1.000 0.960 168 ASP B N 1
ATOM 11439 C CA . ASP B 2 168 ? -16.028 23.095 -9.243 1.000 0.960 168 ASP B CA 1
ATOM 11440 C C . ASP B 2 168 ? -16.904 24.210 -9.818 1.000 0.960 168 ASP B C 1
ATOM 11441 O O . ASP B 2 168 ? -17.603 24.904 -9.081 1.000 0.960 168 ASP B O 1
ATOM 11450 N N . PHE B 2 169 ? -16.881 24.400 -11.139 1.000 0.960 169 PHE B N 1
ATOM 11451 C CA . PHE B 2 169 ? -17.754 25.386 -11.790 1.000 0.960 169 PHE B CA 1
ATOM 11452 C C . PHE B 2 169 ? -19.217 24.962 -11.825 1.000 0.960 169 PHE B C 1
ATOM 11453 O O . PHE B 2 169 ? -20.082 25.750 -12.210 1.000 0.960 169 PHE B O 1
ATOM 11470 N N . THR B 2 170 ? -19.506 23.710 -11.471 1.000 0.950 170 THR B N 1
ATOM 11471 C CA . THR B 2 170 ? -20.863 23.192 -11.488 1.000 0.950 170 THR B CA 1
ATOM 11472 C C . THR B 2 170 ? -21.146 22.366 -10.237 1.000 0.950 170 THR B C 1
ATOM 11473 O O . THR B 2 170 ? -21.467 21.180 -10.332 1.000 0.950 170 THR B O 1
ATOM 11484 N N . PRO B 2 171 ? -20.979 22.990 -9.057 1.000 0.920 171 PRO B N 1
ATOM 11485 C CA . PRO B 2 171 ? -21.021 22.304 -7.780 1.000 0.920 171 PRO B CA 1
ATOM 11486 C C . PRO B 2 171 ? -22.434 21.796 -7.495 1.000 0.920 171 PRO B C 1
ATOM 11487 O O . PRO B 2 171 ? -23.427 22.357 -7.957 1.000 0.920 171 PRO B O 1
ATOM 11498 N N . VAL B 2 172 ? -22.522 20.744 -6.683 1.000 0.900 172 VAL B N 1
ATOM 11499 C CA . VAL B 2 172 ? -23.799 20.294 -6.105 1.000 0.900 172 VAL B CA 1
ATOM 11500 C C . VAL B 2 172 ? -24.202 21.071 -4.850 1.000 0.900 172 VAL B C 1
ATOM 11501 O O . VAL B 2 172 ? -25.337 20.960 -4.401 1.000 0.900 172 VAL B O 1
ATOM 11514 N N . GLY B 2 173 ? -23.279 21.846 -4.279 1.000 0.890 173 GLY B N 1
ATOM 11515 C CA . GLY B 2 173 ? -23.533 22.789 -3.192 1.000 0.890 173 GLY B CA 1
ATOM 11516 C C . GLY B 2 173 ? -23.282 24.233 -3.619 1.000 0.890 173 GLY B C 1
ATOM 11517 O O . GLY B 2 173 ? -23.386 24.581 -4.792 1.000 0.890 173 GLY B O 1
ATOM 11521 N N . GLU B 2 174 ? -22.915 25.068 -2.651 1.000 0.920 174 GLU B N 1
ATOM 11522 C CA . GLU B 2 174 ? -22.531 26.461 -2.896 1.000 0.920 174 GLU B CA 1
ATOM 11523 C C . GLU B 2 174 ? -21.218 26.551 -3.705 1.000 0.920 174 GLU B C 1
ATOM 11524 O O . GLU B 2 174 ? -20.284 25.786 -3.439 1.000 0.920 174 GLU B O 1
ATOM 11536 N N . PRO B 2 175 ? -21.105 27.480 -4.671 1.000 0.950 175 PRO B N 1
ATOM 11537 C CA . PRO B 2 175 ? -19.891 27.666 -5.461 1.000 0.950 175 PRO B CA 1
ATOM 11538 C C . PRO B 2 175 ? -18.776 28.376 -4.693 1.000 0.950 175 PRO B C 1
ATOM 11539 O O . PRO B 2 175 ? -19.011 29.130 -3.749 1.000 0.950 175 PRO B O 1
ATOM 11550 N N . ALA B 2 176 ? -17.539 28.183 -5.153 1.000 0.970 176 ALA B N 1
ATOM 11551 C CA . ALA B 2 176 ? -16.409 28.983 -4.701 1.000 0.970 176 ALA B CA 1
ATOM 11552 C C . ALA B 2 176 ? -16.606 30.462 -5.076 1.000 0.970 176 ALA B C 1
ATOM 11553 O O . ALA B 2 176 ? -17.044 30.789 -6.184 1.000 0.970 176 ALA B O 1
ATOM 11560 N N . ASN B 2 177 ? -16.236 31.374 -4.179 1.000 0.980 177 ASN B N 1
ATOM 11561 C CA . ASN B 2 177 ? -16.447 32.804 -4.390 1.000 0.980 177 ASN B CA 1
ATOM 11562 C C . ASN B 2 177 ? -15.285 33.446 -5.161 1.000 0.980 177 ASN B C 1
ATOM 11563 O O . ASN B 2 177 ? -14.423 34.127 -4.600 1.000 0.980 177 ASN B O 1
ATOM 11574 N N . LEU B 2 178 ? -15.280 33.230 -6.478 1.000 0.980 178 LEU B N 1
ATOM 11575 C CA . LEU B 2 178 ? -14.267 33.759 -7.398 1.000 0.980 178 LEU B CA 1
ATOM 11576 C C . LEU B 2 178 ? -14.157 35.294 -7.341 1.000 0.980 178 LEU B C 1
ATOM 11577 O O . LEU B 2 178 ? -13.055 35.833 -7.444 1.000 0.980 178 LEU B O 1
ATOM 11593 N N . THR B 2 179 ? -15.275 36.003 -7.147 1.000 0.970 179 THR B N 1
ATOM 11594 C CA . THR B 2 179 ? -15.298 37.473 -7.050 1.000 0.970 179 THR B CA 1
ATOM 11595 C C . THR B 2 179 ? -14.555 37.953 -5.810 1.000 0.970 179 THR B C 1
ATOM 11596 O O . THR B 2 179 ? -13.657 38.785 -5.927 1.000 0.970 179 THR B O 1
ATOM 11607 N N . LYS B 2 180 ? -14.852 37.377 -4.641 1.000 0.980 180 LYS B N 1
ATOM 11608 C CA . LYS B 2 180 ? -14.176 37.720 -3.385 1.000 0.980 180 LYS B CA 1
ATOM 11609 C C . LYS B 2 180 ? -12.688 37.371 -3.426 1.000 0.980 180 LYS B C 1
ATOM 11610 O O . LYS B 2 180 ? -11.868 38.150 -2.951 1.000 0.980 180 LYS B O 1
ATOM 11629 N N . MET B 2 181 ? -12.306 36.257 -4.060 1.000 0.980 181 MET B N 1
ATOM 11630 C CA . MET B 2 181 ? -10.892 35.920 -4.294 1.000 0.980 181 MET B CA 1
ATOM 11631 C C . MET B 2 181 ? -10.182 36.975 -5.159 1.000 0.980 181 MET B C 1
ATOM 11632 O O . MET B 2 181 ? -9.068 37.390 -4.837 1.000 0.980 181 MET B O 1
ATOM 11646 N N . ALA B 2 182 ? -10.825 37.448 -6.231 1.000 0.980 182 ALA B N 1
ATOM 11647 C CA . ALA B 2 182 ? -10.276 38.506 -7.078 1.000 0.980 182 ALA B CA 1
ATOM 11648 C C . ALA B 2 182 ? -10.178 39.856 -6.342 1.000 0.980 182 ALA B C 1
ATOM 11649 O O . ALA B 2 182 ? -9.224 40.607 -6.556 1.000 0.980 182 ALA B O 1
ATOM 11656 N N . GLU B 2 183 ? -11.134 40.163 -5.460 1.000 0.980 183 GLU B N 1
ATOM 11657 C CA . GLU B 2 183 ? -11.086 41.333 -4.576 1.000 0.980 183 GLU B CA 1
ATOM 11658 C C . GLU B 2 183 ? -9.917 41.243 -3.587 1.000 0.980 183 GLU B C 1
ATOM 11659 O O . GLU B 2 183 ? -9.139 42.195 -3.494 1.000 0.980 183 GLU B O 1
ATOM 11671 N N . ILE B 2 184 ? -9.722 40.085 -2.940 1.000 0.980 184 ILE B N 1
ATOM 11672 C CA . ILE B 2 184 ? -8.574 39.809 -2.058 1.000 0.980 184 ILE B CA 1
ATOM 11673 C C . ILE B 2 184 ? -7.254 40.038 -2.809 1.000 0.980 184 ILE B C 1
ATOM 11674 O O . ILE B 2 184 ? -6.365 40.723 -2.300 1.000 0.980 184 ILE B O 1
ATOM 11690 N N . GLY B 2 185 ? -7.135 39.543 -4.045 1.000 0.980 185 GLY B N 1
ATOM 11691 C CA . GLY B 2 185 ? -5.946 39.771 -4.868 1.000 0.980 185 GLY B CA 1
ATOM 11692 C C . GLY B 2 185 ? -5.738 41.233 -5.284 1.000 0.980 185 GLY B C 1
ATOM 11693 O O . GLY B 2 185 ? -4.600 41.687 -5.397 1.000 0.980 185 GLY B O 1
ATOM 11697 N N . LYS B 2 186 ? -6.816 42.009 -5.477 1.000 0.970 186 LYS B N 1
ATOM 11698 C CA . LYS B 2 186 ? -6.749 43.440 -5.827 1.000 0.970 186 LYS B CA 1
ATOM 11699 C C . LYS B 2 186 ? -6.349 44.326 -4.643 1.000 0.970 186 LYS B C 1
ATOM 11700 O O . LYS B 2 186 ? -5.648 45.312 -4.858 1.000 0.970 186 LYS B O 1
ATOM 11719 N N . GLU B 2 187 ? -6.777 43.994 -3.423 1.000 0.970 187 GLU B N 1
ATOM 11720 C CA . GLU B 2 187 ? -6.311 44.659 -2.192 1.000 0.970 187 GLU B CA 1
ATOM 11721 C C . GLU B 2 187 ? -4.805 44.451 -1.959 1.000 0.970 187 GLU B C 1
ATOM 11722 O O . GLU B 2 187 ? -4.148 45.301 -1.356 1.000 0.970 187 GLU B O 1
ATOM 11734 N N . GLY B 2 188 ? -4.262 43.340 -2.466 1.000 0.970 188 GLY B N 1
ATOM 11735 C CA . GLY B 2 188 ? -2.857 42.966 -2.364 1.000 0.970 188 GLY B CA 1
ATOM 11736 C C . GLY B 2 188 ? -2.621 41.872 -1.324 1.000 0.970 188 GLY B C 1
ATOM 11737 O O . GLY B 2 188 ? -3.131 41.914 -0.199 1.000 0.970 188 GLY B O 1
ATOM 11741 N N . VAL B 2 189 ? -1.808 40.886 -1.703 1.000 0.980 189 VAL B N 1
ATOM 11742 C CA . VAL B 2 189 ? -1.481 39.725 -0.870 1.000 0.980 189 VAL B CA 1
ATOM 11743 C C . VAL B 2 189 ? 0.026 39.597 -0.726 1.000 0.980 189 VAL B C 1
ATOM 11744 O O . VAL B 2 189 ? 0.757 39.479 -1.709 1.000 0.980 189 VAL B O 1
ATOM 11757 N N . LEU B 2 190 ? 0.492 39.627 0.522 1.000 0.990 190 LEU B N 1
ATOM 11758 C CA . LEU B 2 190 ? 1.907 39.527 0.857 1.000 0.990 190 LEU B CA 1
ATOM 11759 C C . LEU B 2 190 ? 2.403 38.096 0.653 1.000 0.990 190 LEU B C 1
ATOM 11760 O O . LEU B 2 190 ? 3.411 37.899 -0.014 1.000 0.990 190 LEU B O 1
ATOM 11776 N N . CYS B 2 191 ? 1.686 37.104 1.177 1.000 0.990 191 CYS B N 1
ATOM 11777 C CA . CYS B 2 191 ? 2.028 35.699 0.977 1.000 0.990 191 CYS B CA 1
ATOM 11778 C C . CYS B 2 191 ? 0.773 34.841 0.819 1.000 0.990 191 CYS B C 1
ATOM 11779 O O . CYS B 2 191 ? -0.211 35.047 1.533 1.000 0.990 191 CYS B O 1
ATOM 11787 N N . LEU B 2 192 ? 0.822 33.883 -0.104 1.000 0.990 192 LEU B N 1
ATOM 11788 C CA . LEU B 2 192 ? -0.198 32.852 -0.279 1.000 0.990 192 LEU B CA 1
ATOM 11789 C C . LEU B 2 192 ? 0.356 31.487 0.136 1.000 0.990 192 LEU B C 1
ATOM 11790 O O . LEU B 2 192 ? 1.378 31.051 -0.394 1.000 0.990 192 LEU B O 1
ATOM 11806 N N . LEU B 2 193 ? -0.369 30.816 1.029 1.000 0.990 193 LEU B N 1
ATOM 11807 C CA . LEU B 2 193 ? -0.213 29.416 1.397 1.000 0.990 193 LEU B CA 1
ATOM 11808 C C . LEU B 2 193 ? -1.273 28.607 0.653 1.000 0.990 193 LEU B C 1
ATOM 11809 O O . LEU B 2 193 ? -2.467 28.816 0.885 1.000 0.990 193 LEU B O 1
ATOM 11825 N N . SER B 2 194 ? -0.853 27.722 -0.253 1.000 0.990 194 SER B N 1
ATOM 11826 C CA . SER B 2 194 ? -1.784 27.003 -1.129 1.000 0.990 194 SER B CA 1
ATOM 11827 C C . SER B 2 194 ? -1.585 25.492 -1.148 1.000 0.990 194 SER B C 1
ATOM 11828 O O . SER B 2 194 ? -0.452 25.011 -1.188 1.000 0.990 194 SER B O 1
ATOM 11836 N N . ASP B 2 195 ? -2.709 24.776 -1.150 1.000 0.990 195 ASP B N 1
ATOM 11837 C CA . ASP B 2 195 ? -2.803 23.317 -1.246 1.000 0.990 195 ASP B CA 1
ATOM 11838 C C . ASP B 2 195 ? -2.085 22.757 -2.486 1.000 0.990 195 ASP B C 1
ATOM 11839 O O . ASP B 2 195 ? -2.385 23.123 -3.626 1.000 0.990 195 ASP B O 1
ATOM 11848 N N . SER B 2 196 ? -1.134 21.851 -2.246 1.000 0.980 196 SER B N 1
ATOM 11849 C CA . SER B 2 196 ? -0.255 21.239 -3.245 1.000 0.980 196 SER B CA 1
ATOM 11850 C C . SER B 2 196 ? -0.605 19.782 -3.559 1.000 0.980 196 SER B C 1
ATOM 11851 O O . SER B 2 196 ? 0.125 19.130 -4.300 1.000 0.980 196 SER B O 1
ATOM 11859 N N . THR B 2 197 ? -1.696 19.241 -3.023 1.000 0.970 197 THR B N 1
ATOM 11860 C CA . THR B 2 197 ? -1.981 17.796 -3.055 1.000 0.970 197 THR B CA 1
ATOM 11861 C C . THR B 2 197 ? -1.971 17.218 -4.473 1.000 0.970 197 THR B C 1
ATOM 11862 O O . THR B 2 197 ? -1.397 16.157 -4.722 1.000 0.970 197 THR B O 1
ATOM 11873 N N . ASN B 2 198 ? -2.553 17.951 -5.425 1.000 0.970 198 ASN B N 1
ATOM 11874 C CA . ASN B 2 198 ? -2.726 17.527 -6.814 1.000 0.970 198 ASN B CA 1
ATOM 11875 C C . ASN B 2 198 ? -1.859 18.315 -7.815 1.000 0.970 198 ASN B C 1
ATOM 11876 O O . ASN B 2 198 ? -2.132 18.285 -9.015 1.000 0.970 198 ASN B O 1
ATOM 11887 N N . SER B 2 199 ? -0.763 18.944 -7.366 1.000 0.970 199 SER B N 1
ATOM 11888 C CA . SER B 2 199 ? 0.137 19.728 -8.237 1.000 0.970 199 SER B CA 1
ATOM 11889 C C . SER B 2 199 ? 0.740 18.940 -9.397 1.000 0.970 199 SER B C 1
ATOM 11890 O O . SER B 2 199 ? 1.204 19.515 -10.375 1.000 0.970 199 SER B O 1
ATOM 11898 N N . GLU B 2 200 ? 0.779 17.615 -9.300 1.000 0.930 200 GLU B N 1
ATOM 11899 C CA . GLU B 2 200 ? 1.287 16.731 -10.349 1.000 0.930 200 GLU B CA 1
ATOM 11900 C C . GLU B 2 200 ? 0.232 16.286 -11.367 1.000 0.930 200 GLU B C 1
ATOM 11901 O O . GLU B 2 200 ? 0.598 15.701 -12.386 1.000 0.930 200 GLU B O 1
ATOM 11913 N N . ASN B 2 201 ? -1.051 16.564 -11.120 1.000 0.930 201 ASN B N 1
ATOM 11914 C CA . ASN B 2 201 ? -2.134 16.217 -12.032 1.000 0.930 201 ASN B CA 1
ATOM 11915 C C . ASN B 2 201 ? -2.350 17.368 -13.026 1.000 0.930 201 ASN B C 1
ATOM 11916 O O . ASN B 2 201 ? -2.833 18.428 -12.624 1.000 0.930 201 ASN B O 1
ATOM 11927 N N . PRO B 2 202 ? -2.013 17.195 -14.318 1.000 0.930 202 PRO B N 1
ATOM 11928 C CA . PRO B 2 202 ? -2.079 18.278 -15.301 1.000 0.930 202 PRO B CA 1
ATOM 11929 C C . PRO B 2 202 ? -3.516 18.674 -15.661 1.000 0.930 202 PRO B C 1
ATOM 11930 O O . PRO B 2 202 ? -3.746 19.769 -16.167 1.000 0.930 202 PRO B O 1
ATOM 11941 N N . GLU B 2 203 ? -4.478 17.780 -15.432 1.000 0.900 203 GLU B N 1
ATOM 11942 C CA . GLU B 2 203 ? -5.870 17.974 -15.821 1.000 0.900 203 GLU B CA 1
ATOM 11943 C C . GLU B 2 203 ? -6.680 18.725 -14.762 1.000 0.900 203 GLU B C 1
ATOM 11944 O O . GLU B 2 203 ? -6.371 18.720 -13.571 1.000 0.900 203 GLU B O 1
ATOM 11956 N N . PHE B 2 204 ? -7.760 19.346 -15.226 1.000 0.940 204 PHE B N 1
ATOM 11957 C CA . PHE B 2 204 ? -8.802 19.902 -14.376 1.000 0.940 204 PHE B CA 1
ATOM 11958 C C . PHE B 2 204 ? -9.603 18.763 -13.730 1.000 0.940 204 PHE B C 1
ATOM 11959 O O . PHE B 2 204 ? -9.952 17.793 -14.406 1.000 0.940 204 PHE B O 1
ATOM 11976 N N . THR B 2 205 ? -9.932 18.865 -12.444 1.000 0.950 205 THR B N 1
ATOM 11977 C CA . THR B 2 205 ? -10.734 17.834 -11.777 1.000 0.950 205 THR B CA 1
ATOM 11978 C C . THR B 2 205 ? -12.169 17.770 -12.304 1.000 0.950 205 THR B C 1
ATOM 11979 O O . THR B 2 205 ? -12.782 18.769 -12.681 1.000 0.950 205 THR B O 1
ATOM 11990 N N . MET B 2 206 ? -12.747 16.567 -12.314 1.000 0.940 206 MET B N 1
ATOM 11991 C CA . MET B 2 206 ? -14.138 16.370 -12.720 1.000 0.940 206 MET B CA 1
ATOM 11992 C C . MET B 2 206 ? -15.109 17.006 -11.710 1.000 0.940 206 MET B C 1
ATOM 11993 O O . MET B 2 206 ? -14.910 16.931 -10.492 1.000 0.940 206 MET B O 1
ATOM 12007 N N . SER B 2 207 ? -16.197 17.588 -12.215 1.000 0.950 207 SER B N 1
ATOM 12008 C CA . SER B 2 207 ? -17.258 18.176 -11.389 1.000 0.950 207 SER B CA 1
ATOM 12009 C C . SER B 2 207 ? -18.059 17.114 -10.625 1.000 0.950 207 SER B C 1
ATOM 12010 O O . SER B 2 207 ? -18.386 16.056 -11.170 1.000 0.950 207 SER B O 1
ATOM 12018 N N . GLU B 2 208 ? -18.459 17.429 -9.389 1.000 0.950 208 GLU B N 1
ATOM 12019 C CA . GLU B 2 208 ? -19.364 16.595 -8.585 1.000 0.950 208 GLU B CA 1
ATOM 12020 C C . GLU B 2 208 ? -20.713 16.367 -9.277 1.000 0.950 208 GLU B C 1
ATOM 12021 O O . GLU B 2 208 ? -21.345 15.331 -9.073 1.000 0.950 208 GLU B O 1
ATOM 12033 N N . ARG B 2 209 ? -21.157 17.280 -10.149 1.000 0.950 209 ARG B N 1
ATOM 12034 C CA . ARG B 2 209 ? -22.389 17.080 -10.920 1.000 0.950 209 ARG B CA 1
ATOM 12035 C C . ARG B 2 209 ? -22.322 15.857 -11.837 1.000 0.950 209 ARG B C 1
ATOM 12036 O O . ARG B 2 209 ? -23.285 15.098 -11.887 1.000 0.950 209 ARG B O 1
ATOM 12057 N N . ARG B 2 210 ? -21.187 15.625 -12.507 1.000 0.950 210 ARG B N 1
ATOM 12058 C CA . ARG B 2 210 ? -21.003 14.464 -13.401 1.000 0.950 210 ARG B CA 1
ATOM 12059 C C . ARG B 2 210 ? -21.041 13.143 -12.623 1.000 0.950 210 ARG B C 1
ATOM 12060 O O . ARG B 2 210 ? -21.585 12.144 -13.096 1.000 0.950 210 ARG B O 1
ATOM 12081 N N . VAL B 2 211 ? -20.527 13.169 -11.391 1.000 0.950 211 VAL B N 1
ATOM 12082 C CA . VAL B 2 211 ? -20.647 12.056 -10.440 1.000 0.950 211 VAL B CA 1
ATOM 12083 C C . VAL B 2 211 ? -22.114 11.820 -10.072 1.000 0.950 211 VAL B C 1
ATOM 12084 O O . VAL B 2 211 ? -22.579 10.684 -10.116 1.000 0.950 211 VAL B O 1
ATOM 12097 N N . GLY B 2 212 ? -22.869 12.882 -9.771 1.000 0.960 212 GLY B N 1
ATOM 12098 C CA . GLY B 2 212 ? -24.302 12.800 -9.469 1.000 0.960 212 GLY B CA 1
ATOM 12099 C C . GLY B 2 212 ? -25.133 12.197 -10.609 1.000 0.960 212 GLY B C 1
ATOM 12100 O O . GLY B 2 212 ? -25.968 11.327 -10.364 1.000 0.960 212 GLY B O 1
ATOM 12104 N N . GLU B 2 213 ? -24.864 12.592 -11.857 1.000 0.960 213 GLU B N 1
ATOM 12105 C CA . GLU B 2 213 ? -25.489 12.005 -13.054 1.000 0.960 213 GLU B CA 1
ATOM 12106 C C . GLU B 2 213 ? -25.196 10.502 -13.160 1.000 0.960 213 GLU B C 1
ATOM 12107 O O . GLU B 2 213 ? -26.123 9.709 -13.341 1.000 0.960 213 GLU B O 1
ATOM 12119 N N . SER B 2 214 ? -23.938 10.096 -12.953 1.000 0.960 214 SER B N 1
ATOM 12120 C CA . SER B 2 214 ? -23.523 8.686 -12.957 1.000 0.960 214 SER B CA 1
ATOM 12121 C C . SER B 2 214 ? -24.199 7.878 -11.839 1.000 0.960 214 SER B C 1
ATOM 12122 O O . SER B 2 214 ? -24.666 6.761 -12.077 1.000 0.960 214 SER B O 1
ATOM 12130 N N . ILE B 2 215 ? -24.334 8.449 -10.633 1.000 0.970 215 ILE B N 1
ATOM 12131 C CA . ILE B 2 215 ? -25.072 7.839 -9.512 1.000 0.970 215 ILE B CA 1
ATOM 12132 C C . ILE B 2 215 ? -26.551 7.640 -9.886 1.000 0.970 215 ILE B C 1
ATOM 12133 O O . ILE B 2 215 ? -27.077 6.539 -9.706 1.000 0.970 215 ILE B O 1
ATOM 12149 N N . HIS B 2 216 ? -27.227 8.650 -10.448 1.000 0.970 216 HIS B N 1
ATOM 12150 C CA . HIS B 2 216 ? -28.615 8.508 -10.909 1.000 0.970 216 HIS B CA 1
ATOM 12151 C C . HIS B 2 216 ? -28.764 7.421 -11.979 1.000 0.970 216 HIS B C 1
ATOM 12152 O O . HIS B 2 216 ? -29.718 6.636 -11.941 1.000 0.970 216 HIS B O 1
ATOM 12166 N N . ASP B 2 217 ? -27.808 7.339 -12.902 1.000 0.960 217 ASP B N 1
ATOM 12167 C CA . ASP B 2 217 ? -27.815 6.361 -13.981 1.000 0.960 217 ASP B CA 1
ATOM 12168 C C . ASP B 2 217 ? -27.679 4.921 -13.467 1.000 0.960 217 ASP B C 1
ATOM 12169 O O . ASP B 2 217 ? -28.367 4.023 -13.960 1.000 0.960 217 ASP B O 1
ATOM 12178 N N . ILE B 2 218 ? -26.866 4.705 -12.430 1.000 0.950 218 ILE B N 1
ATOM 12179 C CA . ILE B 2 218 ? -26.756 3.418 -11.730 1.000 0.950 218 ILE B CA 1
ATOM 12180 C C . ILE B 2 218 ? -28.069 3.081 -11.013 1.000 0.950 218 ILE B C 1
ATOM 12181 O O . ILE B 2 218 ? -28.601 1.984 -11.184 1.000 0.950 218 ILE B O 1
ATOM 12197 N N . PHE B 2 219 ? -28.633 4.021 -10.248 1.000 0.970 219 PHE B N 1
ATOM 12198 C CA . PHE B 2 219 ? -29.847 3.781 -9.457 1.000 0.970 219 PHE B CA 1
ATOM 12199 C C . PHE B 2 219 ? -31.077 3.439 -10.307 1.000 0.970 219 PHE B C 1
ATOM 12200 O O . PHE B 2 219 ? -31.936 2.686 -9.847 1.000 0.970 219 PHE B O 1
ATOM 12217 N N . ARG B 2 220 ? -31.136 3.955 -11.541 1.000 0.960 220 ARG B N 1
ATOM 12218 C CA . ARG B 2 220 ? -32.202 3.687 -12.515 1.000 0.960 220 ARG B CA 1
ATOM 12219 C C . ARG B 2 220 ? -32.056 2.330 -13.221 1.000 0.960 220 ARG B C 1
ATOM 12220 O O . ARG B 2 220 ? -33.064 1.751 -13.612 1.000 0.960 220 ARG B O 1
ATOM 12241 N N . LYS B 2 221 ? -30.819 1.848 -13.423 1.000 0.950 221 LYS B N 1
ATOM 12242 C CA . LYS B 2 221 ? -30.511 0.608 -14.171 1.000 0.950 221 LYS B CA 1
ATOM 12243 C C . LYS B 2 221 ? -30.488 -0.649 -13.298 1.000 0.950 221 LYS B C 1
ATOM 12244 O O . LYS B 2 221 ? -30.656 -1.746 -13.820 1.000 0.950 221 LYS B O 1
ATOM 12263 N N . VAL B 2 222 ? -30.240 -0.515 -11.997 1.000 0.950 222 VAL B N 1
ATOM 12264 C CA . VAL B 2 222 ? -30.113 -1.661 -11.086 1.000 0.950 222 VAL B CA 1
ATOM 12265 C C . VAL B 2 222 ? -31.486 -2.117 -10.583 1.000 0.950 222 VAL B C 1
ATOM 12266 O O . VAL B 2 222 ? -32.213 -1.332 -9.978 1.000 0.950 222 VAL B O 1
ATOM 12279 N N . ASP B 2 223 ? -31.794 -3.408 -10.738 1.000 0.930 223 ASP B N 1
ATOM 12280 C CA . ASP B 2 223 ? -32.988 -4.058 -10.163 1.000 0.930 223 ASP B CA 1
ATOM 12281 C C . ASP B 2 223 ? -32.735 -4.690 -8.777 1.000 0.930 223 ASP B C 1
ATOM 12282 O O . ASP B 2 223 ? -33.667 -4.925 -8.014 1.000 0.930 223 ASP B O 1
ATOM 12291 N N . GLY B 2 224 ? -31.484 -4.969 -8.400 1.000 0.950 224 GLY B N 1
ATOM 12292 C CA . GLY B 2 224 ? -31.136 -5.519 -7.082 1.000 0.950 224 GLY B CA 1
ATOM 12293 C C . GLY B 2 224 ? -31.066 -4.472 -5.963 1.000 0.950 224 GLY B C 1
ATOM 12294 O O . GLY B 2 224 ? -31.391 -3.289 -6.155 1.000 0.950 224 GLY B O 1
ATOM 12298 N N . ARG B 2 225 ? -30.588 -4.887 -4.779 1.000 0.970 225 ARG B N 1
ATOM 12299 C CA . ARG B 2 225 ? -30.188 -3.923 -3.742 1.000 0.970 225 ARG B CA 1
ATOM 12300 C C . ARG B 2 225 ? -28.939 -3.190 -4.210 1.000 0.970 225 ARG B C 1
ATOM 12301 O O . ARG B 2 225 ? -28.072 -3.779 -4.855 1.000 0.970 225 ARG B O 1
ATOM 12322 N N . ILE B 2 226 ? -28.839 -1.919 -3.847 1.000 0.980 226 ILE B N 1
ATOM 12323 C CA . ILE B 2 226 ? -27.632 -1.126 -4.081 1.000 0.980 226 ILE B CA 1
ATOM 12324 C C . ILE B 2 226 ? -26.917 -0.973 -2.748 1.000 0.980 226 ILE B C 1
ATOM 12325 O O . ILE B 2 226 ? -27.492 -0.418 -1.818 1.000 0.980 226 ILE B O 1
ATOM 12341 N N . ILE B 2 227 ? -25.683 -1.450 -2.648 1.000 0.980 227 ILE B N 1
ATOM 12342 C CA . ILE B 2 227 ? -24.809 -1.221 -1.496 1.000 0.980 227 ILE B CA 1
ATOM 12343 C C . ILE B 2 227 ? -23.799 -0.161 -1.915 1.000 0.980 227 ILE B C 1
ATOM 12344 O O . ILE B 2 227 ? -22.957 -0.401 -2.771 1.000 0.980 227 ILE B O 1
ATOM 12360 N N . PHE B 2 228 ? -23.897 1.028 -1.348 1.000 0.980 228 PHE B N 1
ATOM 12361 C CA . PHE B 2 228 ? -23.094 2.174 -1.728 1.000 0.980 228 PHE B CA 1
ATOM 12362 C C . PHE B 2 228 ? -22.075 2.485 -0.634 1.000 0.980 228 PHE B C 1
ATOM 12363 O O . PHE B 2 228 ? -22.441 2.771 0.509 1.000 0.980 228 PHE B O 1
ATOM 12380 N N . ALA B 2 229 ? -20.795 2.443 -0.993 1.000 0.980 229 ALA B N 1
ATOM 12381 C CA . ALA B 2 229 ? -19.684 2.707 -0.096 1.000 0.980 229 ALA B CA 1
ATOM 12382 C C . ALA B 2 229 ? -18.950 3.994 -0.478 1.000 0.980 229 ALA B C 1
ATOM 12383 O O . ALA B 2 229 ? -18.596 4.210 -1.636 1.000 0.980 229 ALA B O 1
ATOM 12390 N N . THR B 2 230 ? -18.710 4.849 0.513 1.000 0.960 230 THR B N 1
ATOM 12391 C CA . THR B 2 230 ? -17.994 6.126 0.367 1.000 0.960 230 THR B CA 1
ATOM 12392 C C . THR B 2 230 ? -17.403 6.558 1.715 1.000 0.960 230 THR B C 1
ATOM 12393 O O . THR B 2 230 ? -17.571 5.868 2.727 1.000 0.960 230 THR B O 1
ATOM 12404 N N . PHE B 2 231 ? -16.712 7.695 1.742 1.000 0.940 231 PHE B N 1
ATOM 12405 C CA . PHE B 2 231 ? -16.279 8.342 2.976 1.000 0.940 231 PHE B CA 1
ATOM 12406 C C . PHE B 2 231 ? -17.461 8.970 3.706 1.000 0.940 231 PHE B C 1
ATOM 12407 O O . PHE B 2 231 ? -18.242 9.711 3.112 1.000 0.940 231 PHE B O 1
ATOM 12424 N N . ALA B 2 232 ? -17.546 8.730 5.014 1.000 0.930 232 ALA B N 1
ATOM 12425 C CA . ALA B 2 232 ? -18.585 9.321 5.853 1.000 0.930 232 ALA B CA 1
ATOM 12426 C C . ALA B 2 232 ? -18.531 10.861 5.871 1.000 0.930 232 ALA B C 1
ATOM 12427 O O . ALA B 2 232 ? -19.565 11.505 5.996 1.000 0.930 232 ALA B O 1
ATOM 12434 N N . SER B 2 233 ? -17.346 11.457 5.701 1.000 0.890 233 SER B N 1
ATOM 12435 C CA . SER B 2 233 ? -17.161 12.912 5.639 1.000 0.890 233 SER B CA 1
ATOM 12436 C C . SER B 2 233 ? -17.613 13.542 4.318 1.000 0.890 233 SER B C 1
ATOM 12437 O O . SER B 2 233 ? -17.798 14.756 4.266 1.000 0.890 233 SER B O 1
ATOM 12445 N N . ASN B 2 234 ? -17.823 12.757 3.254 1.000 0.940 234 ASN B N 1
ATOM 12446 C CA . ASN B 2 234 ? -18.234 13.291 1.956 1.000 0.940 234 ASN B CA 1
ATOM 12447 C C . ASN B 2 234 ? -19.752 13.522 1.916 1.000 0.940 234 ASN B C 1
ATOM 12448 O O . ASN B 2 234 ? -20.509 12.796 1.266 1.000 0.940 234 ASN B O 1
ATOM 12459 N N . ILE B 2 235 ? -20.193 14.552 2.642 1.000 0.940 235 ILE B N 1
ATOM 12460 C CA . ILE B 2 235 ? -21.608 14.895 2.826 1.000 0.940 235 ILE B CA 1
ATOM 12461 C C . ILE B 2 235 ? -22.312 15.168 1.487 1.000 0.940 235 ILE B C 1
ATOM 12462 O O . ILE B 2 235 ? -23.461 14.762 1.316 1.000 0.940 235 ILE B O 1
ATOM 12478 N N . HIS B 2 236 ? -21.631 15.783 0.511 1.000 0.930 236 HIS B N 1
ATOM 12479 C CA . HIS B 2 236 ? -22.181 15.987 -0.834 1.000 0.930 236 HIS B CA 1
ATOM 12480 C C . HIS B 2 236 ? -22.528 14.659 -1.513 1.000 0.930 236 HIS B C 1
ATOM 12481 O O . HIS B 2 236 ? -23.637 14.505 -2.028 1.000 0.930 236 HIS B O 1
ATOM 12495 N N . ARG B 2 237 ? -21.629 13.669 -1.444 1.000 0.950 237 ARG B N 1
ATOM 12496 C CA . ARG B 2 237 ? -21.871 12.332 -1.999 1.000 0.950 237 ARG B CA 1
ATOM 12497 C C . ARG B 2 237 ? -23.007 11.616 -1.273 1.000 0.950 237 ARG B C 1
ATOM 12498 O O . ARG B 2 237 ? -23.821 10.971 -1.925 1.000 0.950 237 ARG B O 1
ATOM 12519 N N . LEU B 2 238 ? -23.103 11.745 0.055 1.000 0.960 238 LEU B N 1
ATOM 12520 C CA . LEU B 2 238 ? -24.222 11.176 0.821 1.000 0.960 238 LEU B CA 1
ATOM 12521 C C . LEU B 2 238 ? -25.559 11.777 0.375 1.000 0.960 238 LEU B C 1
ATOM 12522 O O . LEU B 2 238 ? -26.505 11.028 0.127 1.000 0.960 238 LEU B O 1
ATOM 12538 N N . GLN B 2 239 ? -25.620 13.102 0.208 1.000 0.960 239 GLN B N 1
ATOM 12539 C CA . GLN B 2 239 ? -26.812 13.781 -0.296 1.000 0.960 239 GLN B CA 1
ATOM 12540 C C . GLN B 2 239 ? -27.183 13.282 -1.697 1.000 0.960 239 GLN B C 1
ATOM 12541 O O . GLN B 2 239 ? -28.324 12.870 -1.888 1.000 0.960 239 GLN B O 1
ATOM 12555 N N . GLN B 2 240 ? -26.232 13.226 -2.640 1.000 0.970 240 GLN B N 1
ATOM 12556 C CA . GLN B 2 240 ? -26.472 12.719 -4.001 1.000 0.970 240 GLN B CA 1
ATOM 12557 C C . GLN B 2 240 ? -27.041 11.289 -4.004 1.000 0.970 240 GLN B C 1
ATOM 12558 O O . GLN B 2 240 ? -27.969 10.983 -4.752 1.000 0.970 240 GLN B O 1
ATOM 12572 N N . VAL B 2 241 ? -26.520 10.406 -3.144 1.000 0.970 241 VAL B N 1
ATOM 12573 C CA . VAL B 2 241 ? -26.980 9.011 -3.036 1.000 0.970 241 VAL B CA 1
ATOM 12574 C C . VAL B 2 241 ? -28.380 8.918 -2.434 1.000 0.970 241 VAL B C 1
ATOM 12575 O O . VAL B 2 241 ? -29.203 8.136 -2.913 1.000 0.970 241 VAL B O 1
ATOM 12588 N N . ILE B 2 242 ? -28.670 9.710 -1.400 1.000 0.970 242 ILE B N 1
ATOM 12589 C CA . ILE B 2 242 ? -29.998 9.769 -0.781 1.000 0.970 242 ILE B CA 1
ATOM 12590 C C . ILE B 2 242 ? -31.020 10.303 -1.789 1.000 0.970 242 ILE B C 1
ATOM 12591 O O . ILE B 2 242 ? -32.096 9.723 -1.929 1.000 0.970 242 ILE B O 1
ATOM 12607 N N . GLU B 2 243 ? -30.679 11.348 -2.542 1.000 0.970 243 GLU B N 1
ATOM 12608 C CA . GLU B 2 243 ? -31.534 11.908 -3.591 1.000 0.970 243 GLU B CA 1
ATOM 12609 C C . GLU B 2 243 ? -31.827 10.885 -4.691 1.000 0.970 243 GLU B C 1
ATOM 12610 O O . GLU B 2 243 ? -32.989 10.672 -5.048 1.000 0.970 243 GLU B O 1
ATOM 12622 N N . ALA B 2 244 ? -30.799 10.181 -5.175 1.000 0.970 244 ALA B N 1
ATOM 12623 C CA . ALA B 2 244 ? -30.958 9.109 -6.151 1.000 0.970 244 ALA B CA 1
ATOM 12624 C C . ALA B 2 244 ? -31.808 7.949 -5.615 1.000 0.970 244 ALA B C 1
ATOM 12625 O O . ALA B 2 244 ? -32.642 7.414 -6.353 1.000 0.970 244 ALA B O 1
ATOM 12632 N N . ALA B 2 245 ? -31.655 7.585 -4.336 1.000 0.980 245 ALA B N 1
ATOM 12633 C CA . ALA B 2 245 ? -32.496 6.586 -3.683 1.000 0.980 245 ALA B CA 1
ATOM 12634 C C . ALA B 2 245 ? -33.963 7.030 -3.674 1.000 0.980 245 ALA B C 1
ATOM 12635 O O . ALA B 2 245 ? -34.831 6.298 -4.154 1.000 0.980 245 ALA B O 1
ATOM 12642 N N . VAL B 2 246 ? -34.237 8.247 -3.199 1.000 0.970 246 VAL B N 1
ATOM 12643 C CA . VAL B 2 246 ? -35.594 8.799 -3.104 1.000 0.970 246 VAL B CA 1
ATOM 12644 C C . VAL B 2 246 ? -36.249 8.915 -4.479 1.000 0.970 246 VAL B C 1
ATOM 12645 O O . VAL B 2 246 ? -37.383 8.461 -4.643 1.000 0.970 246 VAL B O 1
ATOM 12658 N N . GLN B 2 247 ? -35.543 9.447 -5.482 1.000 0.970 247 GLN B N 1
ATOM 12659 C CA . GLN B 2 247 ? -36.067 9.589 -6.846 1.000 0.970 247 GLN B CA 1
ATOM 12660 C C . GLN B 2 247 ? -36.401 8.243 -7.502 1.000 0.970 247 GLN B C 1
ATOM 12661 O O . GLN B 2 247 ? -37.350 8.160 -8.276 1.000 0.970 247 GLN B O 1
ATOM 12675 N N . ASN B 2 248 ? -35.681 7.172 -7.157 1.000 0.970 248 ASN B N 1
ATOM 12676 C CA . ASN B 2 248 ? -35.960 5.818 -7.648 1.000 0.970 248 ASN B CA 1
ATOM 12677 C C . ASN B 2 248 ? -36.878 5.013 -6.700 1.000 0.970 248 ASN B C 1
ATOM 12678 O O . ASN B 2 248 ? -37.046 3.799 -6.846 1.000 0.970 248 ASN B O 1
ATOM 12689 N N . GLY B 2 249 ? -37.504 5.676 -5.719 1.000 0.960 249 GLY B N 1
ATOM 12690 C CA . GLY B 2 249 ? -38.442 5.067 -4.776 1.000 0.960 249 GLY B CA 1
ATOM 12691 C C . GLY B 2 249 ? -37.810 4.010 -3.866 1.000 0.960 249 GLY B C 1
ATOM 12692 O O . GLY B 2 249 ? -38.505 3.078 -3.458 1.000 0.960 249 GLY B O 1
ATOM 12696 N N . ARG B 2 250 ? -36.508 4.123 -3.584 1.000 0.980 250 ARG B N 1
ATOM 12697 C CA . ARG B 2 250 ? -35.751 3.267 -2.664 1.000 0.980 250 ARG B CA 1
ATOM 12698 C C . ARG B 2 250 ? -35.726 3.872 -1.254 1.000 0.980 250 ARG B C 1
ATOM 12699 O O . ARG B 2 250 ? -35.852 5.081 -1.070 1.000 0.980 250 ARG B O 1
ATOM 12720 N N . LYS B 2 251 ? -35.569 3.011 -0.253 1.000 0.980 251 LYS B N 1
ATOM 12721 C CA . LYS B 2 251 ? -35.274 3.362 1.142 1.000 0.980 251 LYS B CA 1
ATOM 12722 C C . LYS B 2 251 ? -33.792 3.221 1.419 1.000 0.980 251 LYS B C 1
ATOM 12723 O O . LYS B 2 251 ? -33.120 2.444 0.745 1.000 0.980 251 LYS B O 1
ATOM 12742 N N . VAL B 2 252 ? -33.307 3.937 2.424 1.000 0.980 252 VAL B N 1
ATOM 12743 C CA . VAL B 2 252 ? -31.891 3.954 2.790 1.000 0.980 252 VAL B CA 1
ATOM 12744 C C . VAL B 2 252 ? -31.704 3.307 4.159 1.000 0.980 252 VAL B C 1
ATOM 12745 O O . VAL B 2 252 ? -32.331 3.716 5.128 1.000 0.980 252 VAL B O 1
ATOM 12758 N N . ALA B 2 253 ? -30.830 2.311 4.249 1.000 0.970 253 ALA B N 1
ATOM 12759 C CA . ALA B 2 253 ? -30.333 1.772 5.512 1.000 0.970 253 ALA B CA 1
ATOM 12760 C C . ALA B 2 253 ? -28.852 2.125 5.657 1.000 0.970 253 ALA B C 1
ATOM 12761 O O . ALA B 2 253 ? -28.106 2.028 4.685 1.000 0.970 253 ALA B O 1
ATOM 12768 N N . VAL B 2 254 ? -28.420 2.527 6.847 1.000 0.970 254 VAL B N 1
ATOM 12769 C CA . VAL B 2 254 ? -27.064 3.041 7.085 1.000 0.970 254 VAL B CA 1
ATOM 12770 C C . VAL B 2 254 ? -26.304 2.053 7.956 1.000 0.970 254 VAL B C 1
ATOM 12771 O O . VAL B 2 254 ? -26.857 1.543 8.923 1.000 0.970 254 VAL B O 1
ATOM 12784 N N . PHE B 2 255 ? -25.048 1.766 7.613 1.000 0.960 255 PHE B N 1
ATOM 12785 C CA . PHE B 2 255 ? -24.194 0.886 8.407 1.000 0.960 255 PHE B CA 1
ATOM 12786 C C . PHE B 2 255 ? -22.793 1.463 8.597 1.000 0.960 255 PHE B C 1
ATOM 12787 O O . PHE B 2 255 ? -22.038 1.679 7.645 1.000 0.960 255 PHE B O 1
ATOM 12804 N N . GLY B 2 256 ? -22.420 1.621 9.863 1.000 0.940 256 GLY B N 1
ATOM 12805 C CA . GLY B 2 256 ? -21.114 2.108 10.296 1.000 0.940 256 GLY B CA 1
ATOM 12806 C C . GLY B 2 256 ? -21.263 3.392 11.103 1.000 0.940 256 GLY B C 1
ATOM 12807 O O . GLY B 2 256 ? -21.853 4.354 10.624 1.000 0.940 256 GLY B O 1
ATOM 12811 N N . ARG B 2 257 ? -20.682 3.420 12.308 1.000 0.880 257 ARG B N 1
ATOM 12812 C CA . ARG B 2 257 ? -20.881 4.517 13.277 1.000 0.880 257 ARG B CA 1
ATOM 12813 C C . ARG B 2 257 ? -20.542 5.891 12.707 1.000 0.880 257 ARG B C 1
ATOM 12814 O O . ARG B 2 257 ? -21.298 6.834 12.887 1.000 0.880 257 ARG B O 1
ATOM 12835 N N . SER B 2 258 ? -19.424 5.995 11.987 1.000 0.880 258 SER B N 1
ATOM 12836 C CA . SER B 2 258 ? -19.006 7.250 11.356 1.000 0.880 258 SER B CA 1
ATOM 12837 C C . SER B 2 258 ? -20.024 7.730 10.319 1.000 0.880 258 SER B C 1
ATOM 12838 O O . SER B 2 258 ? -20.275 8.924 10.224 1.000 0.880 258 SER B O 1
ATOM 12846 N N . MET B 2 259 ? -20.631 6.801 9.567 1.000 0.930 259 MET B N 1
ATOM 12847 C CA . MET B 2 259 ? -21.657 7.110 8.566 1.000 0.930 259 MET B CA 1
ATOM 12848 C C . MET B 2 259 ? -22.960 7.566 9.226 1.000 0.930 259 MET B C 1
ATOM 12849 O O . MET B 2 259 ? -23.526 8.572 8.817 1.000 0.930 259 MET B O 1
ATOM 12863 N N . GLU B 2 260 ? -23.417 6.853 10.257 1.000 0.930 260 GLU B N 1
ATOM 12864 C CA . GLU B 2 260 ? -24.614 7.213 11.032 1.000 0.930 260 GLU B CA 1
ATOM 12865 C C . GLU B 2 260 ? -24.469 8.608 11.648 1.000 0.930 260 GLU B C 1
ATOM 12866 O O . GLU B 2 260 ? -25.323 9.468 11.435 1.000 0.930 260 GLU B O 1
ATOM 12878 N N . SER B 2 261 ? -23.342 8.865 12.320 1.000 0.910 261 SER B N 1
ATOM 12879 C CA . SER B 2 261 ? -23.070 10.158 12.952 1.000 0.910 261 SER B CA 1
ATOM 12880 C C . SER B 2 261 ? -23.007 11.298 11.928 1.000 0.910 261 SER B C 1
ATOM 12881 O O . SER B 2 261 ? -23.572 12.368 12.154 1.000 0.910 261 SER B O 1
ATOM 12889 N N . ALA B 2 262 ? -22.391 11.066 10.764 1.000 0.920 262 ALA B N 1
ATOM 12890 C CA . ALA B 2 262 ? -22.337 12.056 9.691 1.000 0.920 262 ALA B CA 1
ATOM 12891 C C . ALA B 2 262 ? -23.726 12.391 9.120 1.000 0.920 262 ALA B C 1
ATOM 12892 O O . ALA B 2 262 ? -24.008 13.558 8.843 1.000 0.920 262 ALA B O 1
ATOM 12899 N N . ILE B 2 263 ? -24.610 11.397 8.974 1.000 0.940 263 ILE B N 1
ATOM 12900 C CA . ILE B 2 263 ? -25.981 11.613 8.490 1.000 0.940 263 ILE B CA 1
ATOM 12901 C C . ILE B 2 263 ? -26.809 12.386 9.509 1.000 0.940 263 ILE B C 1
ATOM 12902 O O . ILE B 2 263 ? -27.508 13.322 9.126 1.000 0.940 263 ILE B O 1
ATOM 12918 N N . GLU B 2 264 ? -26.698 12.049 10.793 1.000 0.940 264 GLU B N 1
ATOM 12919 C CA . GLU B 2 264 ? -27.413 12.747 11.862 1.000 0.940 264 GLU B CA 1
ATOM 12920 C C . GLU B 2 264 ? -26.980 14.218 11.953 1.000 0.940 264 GLU B C 1
ATOM 12921 O O . GLU B 2 264 ? -27.829 15.117 11.981 1.000 0.940 264 GLU B O 1
ATOM 12933 N N . ILE B 2 265 ? -25.668 14.490 11.894 1.000 0.930 265 ILE B N 1
ATOM 12934 C CA . ILE B 2 265 ? -25.135 15.861 11.830 1.000 0.930 265 ILE B CA 1
ATOM 12935 C C . ILE B 2 265 ? -25.622 16.569 10.559 1.000 0.930 265 ILE B C 1
ATOM 12936 O O . ILE B 2 265 ? -26.076 17.714 10.625 1.000 0.930 265 ILE B O 1
ATOM 12952 N N . GLY B 2 266 ? -25.557 15.901 9.405 1.000 0.940 266 GLY B N 1
ATOM 12953 C CA . GLY B 2 266 ? -25.966 16.461 8.119 1.000 0.940 266 GLY B CA 1
ATOM 12954 C C . GLY B 2 266 ? -27.446 16.837 8.080 1.000 0.940 266 GLY B C 1
ATOM 12955 O O . GLY B 2 266 ? -27.780 17.931 7.624 1.000 0.940 266 GLY B O 1
ATOM 12959 N N . GLN B 2 267 ? -28.330 15.985 8.607 1.000 0.940 267 GLN B N 1
ATOM 12960 C CA . GLN B 2 267 ? -29.759 16.281 8.728 1.000 0.940 267 GLN B CA 1
ATOM 12961 C C . GLN B 2 267 ? -30.018 17.406 9.731 1.000 0.940 267 GLN B C 1
ATOM 12962 O O . GLN B 2 267 ? -30.777 18.327 9.438 1.000 0.940 267 GLN B O 1
ATOM 12976 N N . THR B 2 268 ? -29.357 17.371 10.891 1.000 0.930 268 THR B N 1
ATOM 12977 C CA . THR B 2 268 ? -29.549 18.365 11.960 1.000 0.930 268 THR B CA 1
ATOM 12978 C C . THR B 2 268 ? -29.145 19.769 11.518 1.000 0.930 268 THR B C 1
ATOM 12979 O O . THR B 2 268 ? -29.804 20.751 11.857 1.000 0.930 268 THR B O 1
ATOM 12990 N N . LEU B 2 269 ? -28.058 19.883 10.754 1.000 0.930 269 LEU B N 1
ATOM 12991 C CA . LEU B 2 269 ? -27.544 21.172 10.296 1.000 0.930 269 LEU B CA 1
ATOM 12992 C C . LEU B 2 269 ? -28.128 21.633 8.951 1.000 0.930 269 LEU B C 1
ATOM 12993 O O . LEU B 2 269 ? -27.959 22.809 8.617 1.000 0.930 269 LEU B O 1
ATOM 13009 N N . GLY B 2 270 ? -28.833 20.753 8.230 1.000 0.930 270 GLY B N 1
ATOM 13010 C CA . GLY B 2 270 ? -29.535 21.052 6.975 1.000 0.930 270 GLY B CA 1
ATOM 13011 C C . GLY B 2 270 ? -28.754 20.765 5.686 1.000 0.930 270 GLY B C 1
ATOM 13012 O O . GLY B 2 270 ? -29.197 21.178 4.616 1.000 0.930 270 GLY B O 1
ATOM 13016 N N . TYR B 2 271 ? -27.619 20.063 5.765 1.000 0.930 271 TYR B N 1
ATOM 13017 C CA . TYR B 2 271 ? -26.816 19.654 4.600 1.000 0.930 271 TYR B CA 1
ATOM 13018 C C . TYR B 2 271 ? -27.326 18.371 3.937 1.000 0.930 271 TYR B C 1
ATOM 13019 O O . TYR B 2 271 ? -27.073 18.159 2.754 1.000 0.930 271 TYR B O 1
ATOM 13037 N N . ILE B 2 272 ? -28.036 17.520 4.688 1.000 0.940 272 ILE B N 1
ATOM 13038 C CA . ILE B 2 272 ? -28.702 16.328 4.159 1.000 0.940 272 ILE B CA 1
ATOM 13039 C C . ILE B 2 272 ? -30.208 16.513 4.282 1.000 0.940 272 ILE B C 1
ATOM 13040 O O . ILE B 2 272 ? -30.754 16.563 5.383 1.000 0.940 272 ILE B O 1
ATOM 13056 N N . ASN B 2 273 ? -30.884 16.571 3.139 1.000 0.940 273 ASN B N 1
ATOM 13057 C CA . ASN B 2 273 ? -32.322 16.786 3.056 1.000 0.940 273 ASN B CA 1
ATOM 13058 C C . ASN B 2 273 ? -32.998 15.580 2.404 1.000 0.940 273 ASN B C 1
ATOM 13059 O O . ASN B 2 273 ? -32.662 15.184 1.289 1.000 0.940 273 ASN B O 1
ATOM 13070 N N . CYS B 2 274 ? -33.984 15.005 3.095 1.000 0.930 274 CYS B N 1
ATOM 13071 C CA . CYS B 2 274 ? -34.805 13.914 2.577 1.000 0.930 274 CYS B CA 1
ATOM 13072 C C . CYS B 2 274 ? -36.176 13.848 3.282 1.000 0.930 274 CYS B C 1
ATOM 13073 O O . CYS B 2 274 ? -36.325 14.351 4.399 1.000 0.930 274 CYS B O 1
ATOM 13081 N N . PRO B 2 275 ? -37.198 13.219 2.667 1.000 0.950 275 PRO B N 1
ATOM 13082 C CA . PRO B 2 275 ? -38.481 12.953 3.321 1.000 0.950 275 PRO B CA 1
ATOM 13083 C C . PRO B 2 275 ? -38.317 12.140 4.621 1.000 0.950 275 PRO B C 1
ATOM 13084 O O . PRO B 2 275 ? -37.508 11.216 4.664 1.000 0.950 275 PRO B O 1
ATOM 13095 N N . LYS B 2 276 ? -39.132 12.396 5.658 1.000 0.870 276 LYS B N 1
ATOM 13096 C CA . LYS B 2 276 ? -39.008 11.753 6.992 1.000 0.870 276 LYS B CA 1
ATOM 13097 C C . LYS B 2 276 ? -38.886 10.220 6.985 1.000 0.870 276 LYS B C 1
ATOM 13098 O O . LYS B 2 276 ? -38.159 9.677 7.801 1.000 0.870 276 LYS B O 1
ATOM 13117 N N . ASN B 2 277 ? -39.563 9.525 6.069 1.000 0.900 277 ASN B N 1
ATOM 13118 C CA . ASN B 2 277 ? -39.588 8.055 6.032 1.000 0.900 277 ASN B CA 1
ATOM 13119 C C . ASN B 2 277 ? -38.516 7.465 5.100 1.000 0.900 277 ASN B C 1
ATOM 13120 O O . ASN B 2 277 ? -38.722 6.386 4.552 1.000 0.900 277 ASN B O 1
ATOM 13131 N N . THR B 2 278 ? -37.443 8.193 4.796 1.000 0.960 278 THR B N 1
ATOM 13132 C CA . THR B 2 278 ? -36.412 7.729 3.849 1.000 0.960 278 THR B CA 1
ATOM 13133 C C . THR B 2 278 ? -35.509 6.666 4.463 1.000 0.960 278 THR B C 1
ATOM 13134 O O . THR B 2 278 ? -35.194 5.680 3.793 1.000 0.960 278 THR B O 1
ATOM 13145 N N . PHE B 2 279 ? -35.138 6.853 5.731 1.000 0.970 279 PHE B N 1
ATOM 13146 C CA . PHE B 2 279 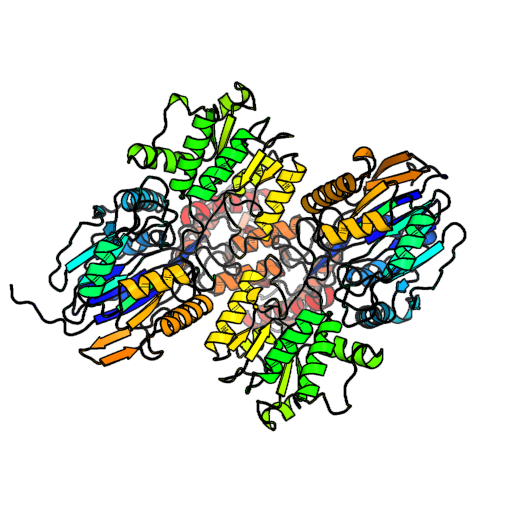? -34.305 5.921 6.476 1.000 0.970 279 PHE B CA 1
ATOM 13147 C C . PHE B 2 279 ? -35.143 4.804 7.094 1.000 0.970 279 PHE B C 1
ATOM 13148 O O . PHE B 2 279 ? -36.237 5.058 7.597 1.000 0.970 279 PHE B O 1
ATOM 13165 N N . ILE B 2 280 ? -34.630 3.580 7.025 1.000 0.950 280 ILE B N 1
ATOM 13166 C CA . ILE B 2 280 ? -35.235 2.382 7.611 1.000 0.950 280 ILE B CA 1
ATOM 13167 C C . ILE B 2 280 ? -34.226 1.670 8.506 1.000 0.950 280 ILE B C 1
ATOM 13168 O O . ILE B 2 280 ? -33.014 1.768 8.302 1.000 0.950 280 ILE B O 1
ATOM 13184 N N . GLU B 2 281 ? -34.737 0.906 9.460 1.000 0.930 281 GLU B N 1
ATOM 13185 C CA . GLU B 2 281 ? -33.921 0.065 10.325 1.000 0.930 281 GLU B CA 1
ATOM 13186 C C . GLU B 2 281 ? -33.462 -1.223 9.619 1.000 0.930 281 GLU B C 1
ATOM 13187 O O . GLU B 2 281 ? -34.065 -1.708 8.654 1.000 0.930 281 GLU B O 1
ATOM 13199 N N . HIS B 2 282 ? -32.399 -1.839 10.136 1.000 0.900 282 HIS B N 1
ATOM 13200 C CA . HIS B 2 282 ? -31.812 -3.053 9.556 1.000 0.900 282 HIS B CA 1
ATOM 13201 C C . HIS B 2 282 ? -32.815 -4.219 9.426 1.000 0.900 282 HIS B C 1
ATOM 13202 O O . HIS B 2 282 ? -32.791 -4.988 8.466 1.000 0.900 282 HIS B O 1
ATOM 13216 N N . ASN B 2 283 ? -33.728 -4.338 10.384 1.000 0.910 283 ASN B N 1
ATOM 13217 C CA . ASN B 2 283 ? -34.776 -5.352 10.462 1.000 0.910 283 ASN B CA 1
ATOM 13218 C C . ASN B 2 283 ? -35.911 -5.146 9.438 1.000 0.910 283 ASN B C 1
ATOM 13219 O O . ASN B 2 283 ? -36.672 -6.084 9.187 1.000 0.910 283 ASN B O 1
ATOM 13230 N N . GLU B 2 284 ? -36.021 -3.974 8.809 1.000 0.930 284 GLU B N 1
ATOM 13231 C CA . GLU B 2 284 ? -37.003 -3.705 7.748 1.000 0.930 284 GLU B CA 1
ATOM 13232 C C . GLU B 2 284 ? -36.495 -4.107 6.358 1.000 0.930 284 GLU B C 1
ATOM 13233 O O . GLU B 2 284 ? -37.301 -4.423 5.483 1.000 0.930 284 GLU B O 1
ATOM 13245 N N . ILE B 2 285 ? -35.173 -4.185 6.167 1.000 0.930 285 ILE B N 1
ATOM 13246 C CA . ILE B 2 285 ? -34.528 -4.470 4.874 1.000 0.930 285 ILE B CA 1
ATOM 13247 C C . ILE B 2 285 ? -35.073 -5.749 4.231 1.000 0.930 285 ILE B C 1
ATOM 13248 O O . ILE B 2 285 ? -35.442 -5.747 3.061 1.000 0.930 285 ILE B O 1
ATOM 13264 N N . ASN B 2 286 ? -35.169 -6.836 5.001 1.000 0.890 286 ASN B N 1
ATOM 13265 C CA . ASN B 2 286 ? -35.623 -8.135 4.494 1.000 0.890 286 ASN B CA 1
ATOM 13266 C C . ASN B 2 286 ? -37.144 -8.205 4.243 1.000 0.890 286 ASN B C 1
ATOM 13267 O O . ASN B 2 286 ? -37.611 -9.170 3.646 1.000 0.890 286 ASN B O 1
ATOM 13278 N N . ARG B 2 287 ? -37.930 -7.216 4.704 1.000 0.920 287 ARG B N 1
ATOM 13279 C CA . ARG B 2 287 ? -39.380 -7.106 4.433 1.000 0.920 287 ARG B CA 1
ATOM 13280 C C . ARG B 2 287 ? -39.670 -6.322 3.154 1.000 0.920 287 ARG B C 1
ATOM 13281 O O . ARG B 2 287 ? -40.825 -6.240 2.738 1.000 0.920 287 ARG B O 1
ATOM 13302 N N . MET B 2 288 ? -38.640 -5.732 2.552 1.000 0.930 288 MET B N 1
ATOM 13303 C CA . MET B 2 288 ? -38.751 -4.903 1.363 1.000 0.930 288 MET B CA 1
ATOM 13304 C C . MET B 2 288 ? -38.251 -5.638 0.115 1.000 0.930 288 MET B C 1
ATOM 13305 O O . MET B 2 288 ? -37.310 -6.429 0.195 1.000 0.930 288 MET B O 1
ATOM 13319 N N . PRO B 2 289 ? -38.831 -5.352 -1.064 1.000 0.950 289 PRO B N 1
ATOM 13320 C CA . PRO B 2 289 ? -38.262 -5.791 -2.333 1.000 0.950 289 PRO B CA 1
ATOM 13321 C C . PRO B 2 289 ? -36.823 -5.284 -2.516 1.000 0.950 289 PRO B C 1
ATOM 13322 O O . PRO B 2 289 ? -36.521 -4.137 -2.183 1.000 0.950 289 PRO B O 1
ATOM 13333 N N . ALA B 2 290 ? -35.943 -6.100 -3.105 1.000 0.950 290 ALA B N 1
ATOM 13334 C CA . ALA B 2 290 ? -34.537 -5.740 -3.321 1.000 0.950 290 ALA B CA 1
ATOM 13335 C C . ALA B 2 290 ? -34.368 -4.433 -4.128 1.000 0.950 290 ALA B C 1
ATOM 13336 O O . ALA B 2 290 ? -33.546 -3.589 -3.768 1.000 0.950 290 ALA B O 1
ATOM 13343 N N . ASN B 2 291 ? -35.221 -4.210 -5.138 1.000 0.950 291 ASN B N 1
ATOM 13344 C CA . ASN B 2 291 ? -35.247 -2.992 -5.959 1.000 0.950 291 ASN B CA 1
ATOM 13345 C C . ASN B 2 291 ? -35.728 -1.733 -5.211 1.000 0.950 291 ASN B C 1
ATOM 13346 O O . ASN B 2 291 ? -35.755 -0.645 -5.785 1.000 0.950 291 ASN B O 1
ATOM 13357 N N . LYS B 2 292 ? -36.131 -1.860 -3.941 1.000 0.970 292 LYS B N 1
ATOM 13358 C CA . LYS B 2 292 ? -36.578 -0.761 -3.074 1.000 0.970 292 LYS B CA 1
ATOM 13359 C C . LYS B 2 292 ? -35.600 -0.458 -1.943 1.000 0.970 292 LYS B C 1
ATOM 13360 O O . LYS B 2 292 ? -35.918 0.372 -1.097 1.000 0.970 292 LYS B O 1
ATOM 13379 N N . VAL B 2 293 ? -34.419 -1.074 -1.928 1.000 0.970 293 VAL B N 1
ATOM 13380 C CA . VAL B 2 293 ? -33.435 -0.904 -0.851 1.000 0.970 293 VAL B CA 1
ATOM 13381 C C . VAL B 2 293 ? -32.115 -0.354 -1.387 1.000 0.970 293 VAL B C 1
ATOM 13382 O O . VAL B 2 293 ? -31.567 -0.844 -2.377 1.000 0.970 293 VAL B O 1
ATOM 13395 N N . THR B 2 294 ? -31.590 0.637 -0.679 1.000 0.980 294 THR B N 1
ATOM 13396 C CA . THR B 2 294 ? -30.225 1.147 -0.770 1.000 0.980 294 THR B CA 1
ATOM 13397 C C . THR B 2 294 ? -29.577 1.009 0.604 1.000 0.980 294 THR B C 1
ATOM 13398 O O . THR B 2 294 ? -30.133 1.433 1.611 1.000 0.980 294 THR B O 1
ATOM 13409 N N . ILE B 2 295 ? -28.402 0.403 0.657 1.000 0.970 295 ILE B N 1
ATOM 13410 C CA . ILE B 2 295 ? -27.588 0.256 1.859 1.000 0.970 295 ILE B CA 1
ATOM 13411 C C . ILE B 2 295 ? -26.410 1.212 1.711 1.000 0.970 295 ILE B C 1
ATOM 13412 O O . ILE B 2 295 ? -25.656 1.099 0.754 1.000 0.970 295 ILE B O 1
ATOM 13428 N N . LEU B 2 296 ? -26.242 2.145 2.636 1.000 0.970 296 LEU B N 1
ATOM 13429 C CA . LEU B 2 296 ? -25.139 3.099 2.662 1.000 0.970 296 LEU B CA 1
ATOM 13430 C C . LEU B 2 296 ? -24.151 2.686 3.756 1.000 0.970 296 LEU B C 1
ATOM 13431 O O . LEU B 2 296 ? -24.553 2.541 4.910 1.000 0.970 296 LEU B O 1
ATOM 13447 N N . CYS B 2 297 ? -22.876 2.463 3.428 1.000 0.960 297 CYS B N 1
ATOM 13448 C CA . CYS B 2 297 ? -21.934 1.900 4.401 1.000 0.960 297 CYS B CA 1
ATOM 13449 C C . CYS B 2 297 ? -20.487 2.400 4.290 1.000 0.960 297 CYS B C 1
ATOM 13450 O O . CYS B 2 297 ? -20.035 2.808 3.222 1.000 0.960 297 CYS B O 1
ATOM 13458 N N . THR B 2 298 ? -19.737 2.357 5.398 1.000 0.960 298 THR B N 1
ATOM 13459 C CA . THR B 2 298 ? -18.282 2.619 5.393 1.000 0.960 298 THR B CA 1
ATOM 13460 C C . THR B 2 298 ? -17.502 1.416 4.863 1.000 0.960 298 THR B C 1
ATOM 13461 O O . THR B 2 298 ? -18.067 0.342 4.645 1.000 0.960 298 THR B O 1
ATOM 13472 N N . GLY B 2 299 ? -16.185 1.557 4.697 1.000 0.950 299 GLY B N 1
ATOM 13473 C CA . GLY B 2 299 ? -15.326 0.472 4.215 1.000 0.950 299 GLY B CA 1
ATOM 13474 C C . GLY B 2 299 ? -14.866 0.643 2.771 1.000 0.950 299 GLY B C 1
ATOM 13475 O O . GLY B 2 299 ? -14.475 -0.329 2.130 1.000 0.950 299 GLY B O 1
ATOM 13479 N N . SER B 2 300 ? -14.956 1.865 2.236 1.000 0.950 300 SER B N 1
ATOM 13480 C CA . SER B 2 300 ? -14.599 2.172 0.846 1.000 0.950 300 SER B CA 1
ATOM 13481 C C . SER B 2 300 ? -13.096 2.032 0.554 1.000 0.950 300 SER B C 1
ATOM 13482 O O . SER B 2 300 ? -12.709 2.014 -0.612 1.000 0.950 300 SER B O 1
ATOM 13490 N N . GLN B 2 301 ? -12.259 1.907 1.592 1.000 0.940 301 GLN B N 1
ATOM 13491 C CA . GLN B 2 301 ? -10.817 1.657 1.501 1.000 0.940 301 GLN B CA 1
ATOM 13492 C C . GLN B 2 301 ? -10.447 0.211 1.887 1.000 0.940 301 GLN B C 1
ATOM 13493 O O . GLN B 2 301 ? -9.271 -0.124 2.013 1.000 0.940 301 GLN B O 1
ATOM 13507 N N . GLY B 2 302 ? -11.442 -0.669 2.056 1.000 0.930 302 GLY B N 1
ATOM 13508 C CA . GLY B 2 302 ? -11.227 -2.061 2.448 1.000 0.930 302 GLY B CA 1
ATOM 13509 C C . GLY B 2 302 ? -10.817 -2.227 3.913 1.000 0.930 302 GLY B C 1
ATOM 13510 O O . GLY B 2 302 ? -10.166 -3.212 4.260 1.000 0.930 302 GLY B O 1
ATOM 13514 N N . GLU B 2 303 ? -11.178 -1.285 4.792 1.000 0.900 303 GLU B N 1
ATOM 13515 C CA . GLU B 2 303 ? -10.813 -1.340 6.209 1.000 0.900 303 GLU B CA 1
ATOM 13516 C C . GLU B 2 303 ? -11.399 -2.612 6.861 1.000 0.900 303 GLU B C 1
ATOM 13517 O O . GLU B 2 303 ? -12.613 -2.825 6.778 1.000 0.900 303 GLU B O 1
ATOM 13529 N N . PRO B 2 304 ? -10.614 -3.464 7.549 1.000 0.860 304 PRO B N 1
ATOM 13530 C CA . PRO B 2 304 ? -11.066 -4.806 7.945 1.000 0.860 304 PRO B CA 1
ATOM 13531 C C . PRO B 2 304 ? -12.279 -4.810 8.884 1.000 0.860 304 PRO B C 1
ATOM 13532 O O . PRO B 2 304 ? -13.106 -5.721 8.854 1.000 0.860 304 PRO B O 1
ATOM 13543 N N . MET B 2 305 ? -12.376 -3.788 9.737 1.000 0.870 305 MET B N 1
ATOM 13544 C CA . MET B 2 305 ? -13.448 -3.630 10.725 1.000 0.870 305 MET B CA 1
ATOM 13545 C C . MET B 2 305 ? -14.650 -2.838 10.199 1.000 0.870 305 MET B C 1
ATOM 13546 O O . MET B 2 305 ? -15.685 -2.795 10.869 1.000 0.870 305 MET B O 1
ATOM 13560 N N . ALA B 2 306 ? -14.537 -2.219 9.021 1.000 0.940 306 ALA B N 1
ATOM 13561 C CA . ALA B 2 306 ? -15.625 -1.447 8.447 1.000 0.940 306 ALA B CA 1
ATOM 13562 C C . ALA B 2 306 ? -16.755 -2.344 7.931 1.000 0.940 306 ALA B C 1
ATOM 13563 O O . ALA B 2 306 ? -16.598 -3.552 7.724 1.000 0.940 306 ALA B O 1
ATOM 13570 N N . ALA B 2 307 ? -17.921 -1.732 7.735 1.000 0.950 307 ALA B N 1
ATOM 13571 C CA . ALA B 2 307 ? -19.129 -2.443 7.350 1.000 0.950 307 ALA B CA 1
ATOM 13572 C C . ALA B 2 307 ? -18.932 -3.232 6.047 1.000 0.950 307 ALA B C 1
ATOM 13573 O O . ALA B 2 307 ? -19.189 -4.435 6.037 1.000 0.950 307 ALA B O 1
ATOM 13580 N N . LEU B 2 308 ? -18.403 -2.605 4.990 1.000 0.970 308 LEU B N 1
ATOM 13581 C CA . LEU B 2 308 ? -18.267 -3.249 3.683 1.000 0.970 308 LEU B CA 1
ATOM 13582 C C . LEU B 2 308 ? -17.362 -4.485 3.707 1.000 0.970 308 LEU B C 1
ATOM 13583 O O . LEU B 2 308 ? -17.759 -5.532 3.203 1.000 0.970 308 LEU B O 1
ATOM 13599 N N . SER B 2 309 ? -16.190 -4.409 4.340 1.000 0.960 309 SER B N 1
ATOM 13600 C CA . SER B 2 309 ? -15.271 -5.549 4.457 1.000 0.960 309 SER B CA 1
ATOM 13601 C C . SER B 2 309 ? -15.904 -6.707 5.223 1.000 0.960 309 SER B C 1
ATOM 13602 O O . SER B 2 309 ? -15.756 -7.871 4.851 1.000 0.960 309 SER B O 1
ATOM 13610 N N . ARG B 2 310 ? -16.664 -6.414 6.283 1.000 0.960 310 ARG B N 1
ATOM 13611 C CA . ARG B 2 310 ? -17.386 -7.445 7.038 1.000 0.960 310 ARG B CA 1
ATOM 13612 C C . ARG B 2 310 ? -18.534 -8.054 6.236 1.000 0.960 310 ARG B C 1
ATOM 13613 O O . ARG B 2 310 ? -18.761 -9.256 6.346 1.000 0.960 310 ARG B O 1
ATOM 13634 N N . ILE B 2 311 ? -19.237 -7.251 5.437 1.000 0.960 311 ILE B N 1
ATOM 13635 C CA . ILE B 2 311 ? -20.298 -7.710 4.530 1.000 0.960 311 ILE B CA 1
ATOM 13636 C C . ILE B 2 311 ? -19.699 -8.624 3.455 1.000 0.960 311 ILE B C 1
ATOM 13637 O O . ILE B 2 311 ? -20.187 -9.734 3.260 1.000 0.960 311 ILE B O 1
ATOM 13653 N N . ALA B 2 312 ? -18.601 -8.197 2.826 1.000 0.960 312 ALA B N 1
ATOM 13654 C CA . ALA B 2 312 ? -17.895 -8.953 1.797 1.000 0.960 312 ALA B CA 1
ATOM 13655 C C . ALA B 2 312 ? -17.381 -10.307 2.310 1.000 0.960 312 ALA B C 1
ATOM 13656 O O . ALA B 2 312 ? -17.467 -11.305 1.606 1.000 0.960 312 ALA B O 1
ATOM 13663 N N . ASN B 2 313 ? -16.904 -10.359 3.557 1.000 0.950 313 ASN B N 1
ATOM 13664 C CA . ASN B 2 313 ? -16.432 -11.593 4.191 1.000 0.950 313 ASN B CA 1
ATOM 13665 C C . ASN B 2 313 ? -17.549 -12.437 4.844 1.000 0.950 313 ASN B C 1
ATOM 13666 O O . ASN B 2 313 ? -17.249 -13.445 5.477 1.000 0.950 313 ASN B O 1
ATOM 13677 N N . GLY B 2 314 ? -18.820 -12.022 4.782 1.000 0.940 314 GLY B N 1
ATOM 13678 C CA . GLY B 2 314 ? -19.928 -12.740 5.431 1.000 0.940 314 GLY B CA 1
ATOM 13679 C C . GLY B 2 314 ? -19.895 -12.730 6.970 1.000 0.940 314 GLY B C 1
ATOM 13680 O O . GLY B 2 314 ? -20.563 -13.536 7.608 1.000 0.940 314 GLY B O 1
ATOM 13684 N N . THR B 2 315 ? -19.128 -11.823 7.587 1.000 0.930 315 THR B N 1
ATOM 13685 C CA . THR B 2 315 ? -18.978 -11.695 9.054 1.000 0.930 315 THR B CA 1
ATOM 13686 C C . THR B 2 315 ? -19.774 -10.521 9.645 1.000 0.930 315 THR B C 1
ATOM 13687 O O . THR B 2 315 ? -19.711 -10.229 10.851 1.000 0.930 315 THR B O 1
ATOM 13698 N N . HIS B 2 316 ? -20.522 -9.795 8.814 1.000 0.940 316 HIS B N 1
ATOM 13699 C CA . HIS B 2 316 ? -21.417 -8.738 9.268 1.000 0.940 316 HIS B CA 1
ATOM 13700 C C . HIS B 2 316 ? -22.695 -9.336 9.876 1.000 0.940 316 HIS B C 1
ATOM 13701 O O . HIS B 2 316 ? -23.318 -10.218 9.299 1.000 0.940 316 HIS B O 1
ATOM 13715 N N . ARG B 2 317 ? -23.109 -8.853 11.056 1.000 0.920 317 ARG B N 1
ATOM 13716 C CA . ARG B 2 317 ? -24.193 -9.478 11.847 1.000 0.920 317 ARG B CA 1
ATOM 13717 C C . ARG B 2 317 ? -25.582 -9.357 11.218 1.000 0.920 317 ARG B C 1
ATOM 13718 O O . ARG B 2 317 ? -26.458 -10.147 11.544 1.000 0.920 317 ARG B O 1
ATOM 13739 N N . GLN B 2 318 ? -25.790 -8.333 10.398 1.000 0.910 318 GLN B N 1
ATOM 13740 C CA . GLN B 2 318 ? -27.123 -7.937 9.931 1.000 0.910 318 GLN B CA 1
ATOM 13741 C C . GLN B 2 318 ? -27.282 -8.026 8.413 1.000 0.910 318 GLN B C 1
ATOM 13742 O O . GLN B 2 318 ? -28.408 -8.039 7.933 1.000 0.910 318 GLN B O 1
ATOM 13756 N N . ILE B 2 319 ? -26.178 -8.060 7.659 1.000 0.920 319 ILE B N 1
ATOM 13757 C CA . ILE B 2 319 ? -26.186 -7.937 6.198 1.000 0.920 319 ILE B CA 1
ATOM 13758 C C . ILE B 2 319 ? -25.249 -8.986 5.615 1.000 0.920 319 ILE B C 1
ATOM 13759 O O . ILE B 2 319 ? -24.070 -9.021 5.952 1.000 0.920 319 ILE B O 1
ATOM 13775 N N . SER B 2 320 ? -25.771 -9.791 4.704 1.000 0.930 320 SER B N 1
ATOM 13776 C CA . SER B 2 320 ? -25.015 -10.656 3.805 1.000 0.930 320 SER B CA 1
ATOM 13777 C C . SER B 2 320 ? -25.246 -10.196 2.370 1.000 0.930 320 SER B C 1
ATOM 13778 O O . SER B 2 320 ? -26.302 -9.632 2.063 1.000 0.930 320 SER B O 1
ATOM 13786 N N . ILE B 2 321 ? -24.278 -10.445 1.494 1.000 0.950 321 ILE B N 1
ATOM 13787 C CA . ILE B 2 321 ? -24.459 -10.271 0.052 1.000 0.950 321 ILE B CA 1
ATOM 13788 C C . ILE B 2 321 ? -25.437 -11.324 -0.469 1.000 0.950 321 ILE B C 1
ATOM 13789 O O . ILE B 2 321 ? -25.348 -12.495 -0.101 1.000 0.950 321 ILE B O 1
ATOM 13805 N N . ASN B 2 322 ? -26.347 -10.889 -1.334 1.000 0.920 322 ASN B N 1
ATOM 13806 C CA . ASN B 2 322 ? -27.255 -11.745 -2.080 1.000 0.920 322 ASN B CA 1
ATOM 13807 C C . ASN B 2 322 ? -26.891 -11.707 -3.574 1.000 0.920 322 ASN B C 1
ATOM 13808 O O . ASN B 2 322 ? -26.460 -10.661 -4.074 1.000 0.920 322 ASN B O 1
ATOM 13819 N N . PRO B 2 323 ? -27.119 -12.800 -4.322 1.000 0.890 323 PRO B N 1
ATOM 13820 C CA . PRO B 2 323 ? -26.984 -12.784 -5.774 1.000 0.890 323 PRO B CA 1
ATOM 13821 C C . PRO B 2 323 ? -27.845 -11.678 -6.403 1.000 0.890 323 PRO B C 1
ATOM 13822 O O . PRO B 2 323 ? -29.043 -11.593 -6.134 1.000 0.890 323 PRO B O 1
ATOM 13833 N N . GLY B 2 324 ? -27.232 -10.839 -7.243 1.000 0.890 324 GLY B N 1
ATOM 13834 C CA . GLY B 2 324 ? -27.895 -9.703 -7.898 1.000 0.890 324 GLY B CA 1
ATOM 13835 C C . GLY B 2 324 ? -27.781 -8.364 -7.160 1.000 0.890 324 GLY B C 1
ATOM 13836 O O . GLY B 2 324 ? -28.183 -7.339 -7.711 1.000 0.890 324 GLY B O 1
ATOM 13840 N N . ASP B 2 325 ? -27.206 -8.333 -5.954 1.000 0.960 325 ASP B N 1
ATOM 13841 C CA . ASP B 2 325 ? -26.804 -7.068 -5.334 1.000 0.960 325 ASP B CA 1
ATOM 13842 C C . ASP B 2 325 ? -25.768 -6.345 -6.206 1.000 0.960 325 ASP B C 1
ATOM 13843 O O . ASP B 2 325 ? -24.890 -6.964 -6.811 1.000 0.960 325 ASP B O 1
ATOM 13852 N N . THR B 2 326 ? -25.848 -5.017 -6.237 1.000 0.980 326 THR B N 1
ATOM 13853 C CA . THR B 2 326 ? -24.841 -4.160 -6.867 1.000 0.980 326 THR B CA 1
ATOM 13854 C C . THR B 2 326 ? -24.129 -3.346 -5.800 1.000 0.980 326 THR B C 1
ATOM 13855 O O . THR B 2 326 ? -24.765 -2.592 -5.066 1.000 0.980 326 THR B O 1
ATOM 13866 N N . VAL B 2 327 ? -22.808 -3.479 -5.714 1.000 0.980 327 VAL B N 1
ATOM 13867 C CA . VAL B 2 327 ? -21.961 -2.725 -4.788 1.000 0.980 327 VAL B CA 1
ATOM 13868 C C . VAL B 2 327 ? -21.240 -1.611 -5.534 1.000 0.980 327 VAL B C 1
ATOM 13869 O O . VAL B 2 327 ? -20.613 -1.863 -6.556 1.000 0.980 327 VAL B O 1
ATOM 13882 N N . VAL B 2 328 ? -21.295 -0.385 -5.025 1.000 0.980 328 VAL B N 1
ATOM 13883 C CA . VAL B 2 328 ? -20.686 0.796 -5.649 1.000 0.980 328 VAL B CA 1
ATOM 13884 C C . VAL B 2 328 ? -19.621 1.376 -4.726 1.000 0.980 328 VAL B C 1
ATOM 13885 O O . VAL B 2 328 ? -19.921 1.737 -3.590 1.000 0.980 328 VAL B O 1
ATOM 13898 N N . PHE B 2 329 ? -18.388 1.496 -5.217 1.000 0.970 329 PHE B N 1
ATOM 13899 C CA . PHE B 2 329 ? -17.266 2.117 -4.505 1.000 0.970 329 PHE B CA 1
ATOM 13900 C C . PHE B 2 329 ? -17.061 3.555 -4.972 1.000 0.970 329 PHE B C 1
ATOM 13901 O O . PHE B 2 329 ? -16.292 3.787 -5.896 1.000 0.970 329 PHE B O 1
ATOM 13918 N N . SER B 2 330 ? -17.690 4.539 -4.331 1.000 0.950 330 SER B N 1
ATOM 13919 C CA . SER B 2 330 ? -17.542 5.962 -4.689 1.000 0.950 330 SER B CA 1
ATOM 13920 C C . SER B 2 330 ? -16.262 6.603 -4.120 1.000 0.950 330 SER B C 1
ATOM 13921 O O . SER B 2 330 ? -16.260 7.704 -3.562 1.000 0.950 330 SER B O 1
ATOM 13929 N N . SER B 2 331 ? -15.138 5.908 -4.272 1.000 0.910 331 SER B N 1
ATOM 13930 C CA . SER B 2 331 ? -13.807 6.306 -3.813 1.000 0.910 331 SER B CA 1
ATOM 13931 C C . SER B 2 331 ? -12.723 5.773 -4.751 1.000 0.910 331 SER B C 1
ATOM 13932 O O . SER B 2 331 ? -12.891 4.750 -5.416 1.000 0.910 331 SER B O 1
ATOM 13940 N N . SER B 2 332 ? -11.582 6.457 -4.770 1.000 0.870 332 SER B N 1
ATOM 13941 C CA . SER B 2 332 ? -10.335 5.903 -5.304 1.000 0.870 332 SER B CA 1
ATOM 13942 C C . SER B 2 332 ? -9.584 5.188 -4.176 1.000 0.870 332 SER B C 1
ATOM 13943 O O . SER B 2 332 ? -9.620 5.687 -3.044 1.000 0.870 332 SER B O 1
ATOM 13951 N N . PRO B 2 333 ? -8.887 4.067 -4.431 1.000 0.890 333 PRO B N 1
ATOM 13952 C CA . PRO B 2 333 ? -7.962 3.507 -3.452 1.000 0.890 333 PRO B CA 1
ATOM 13953 C C . PRO B 2 333 ? -6.883 4.537 -3.106 1.000 0.890 333 PRO B C 1
ATOM 13954 O O . PRO B 2 333 ? -6.188 5.034 -3.993 1.000 0.890 333 PRO B O 1
ATOM 13965 N N . ILE B 2 334 ? -6.753 4.866 -1.824 1.000 0.850 334 ILE B N 1
ATOM 13966 C CA . ILE B 2 334 ? -5.631 5.663 -1.320 1.000 0.850 334 ILE B CA 1
ATOM 13967 C C . ILE B 2 334 ? -4.350 4.820 -1.469 1.000 0.850 334 ILE B C 1
ATOM 13968 O O . ILE B 2 334 ? -4.411 3.606 -1.242 1.000 0.850 334 ILE B O 1
ATOM 13984 N N . PRO B 2 335 ? -3.194 5.413 -1.833 1.000 0.830 335 PRO B N 1
ATOM 13985 C CA . PRO B 2 335 ? -1.918 4.699 -1.881 1.000 0.830 335 PRO B CA 1
ATOM 13986 C C . PRO B 2 335 ? -1.669 3.861 -0.616 1.000 0.830 335 PRO B C 1
ATOM 13987 O O . PRO B 2 335 ? -1.782 4.371 0.494 1.000 0.830 335 PRO B O 1
ATOM 13998 N N . GLY B 2 336 ? -1.361 2.571 -0.786 1.000 0.820 336 GLY B N 1
ATOM 13999 C CA . GLY B 2 336 ? -1.239 1.594 0.310 1.000 0.820 336 GLY B CA 1
ATOM 14000 C C . GLY B 2 336 ? -2.506 0.764 0.578 1.000 0.820 336 GLY B C 1
ATOM 14001 O O . GLY B 2 336 ? -2.406 -0.389 0.992 1.000 0.820 336 GLY B O 1
ATOM 14005 N N . ASN B 2 337 ? -3.699 1.266 0.239 1.000 0.890 337 ASN B N 1
ATOM 14006 C CA . ASN B 2 337 ? -4.967 0.544 0.437 1.000 0.890 337 ASN B CA 1
ATOM 14007 C C . ASN B 2 337 ? -5.412 -0.276 -0.783 1.000 0.890 337 ASN B C 1
ATOM 14008 O O . ASN B 2 337 ? -6.396 -1.014 -0.700 1.000 0.890 337 ASN B O 1
ATOM 14019 N N . THR B 2 338 ? -4.696 -0.199 -1.909 1.000 0.900 338 THR B N 1
ATOM 14020 C CA . THR B 2 338 ? -5.039 -0.896 -3.161 1.000 0.900 338 THR B CA 1
ATOM 14021 C C . THR B 2 338 ? -5.264 -2.394 -2.960 1.000 0.900 338 THR B C 1
ATOM 14022 O O . THR B 2 338 ? -6.237 -2.939 -3.485 1.000 0.900 338 THR B O 1
ATOM 14033 N N . ILE B 2 339 ? -4.415 -3.059 -2.166 1.000 0.900 339 ILE B N 1
ATOM 14034 C CA . ILE B 2 339 ? -4.551 -4.491 -1.857 1.000 0.900 339 ILE B CA 1
ATOM 14035 C C . ILE B 2 339 ? -5.837 -4.750 -1.061 1.000 0.900 339 ILE B C 1
ATOM 14036 O O . ILE B 2 339 ? -6.622 -5.620 -1.436 1.000 0.900 339 ILE B O 1
ATOM 14052 N N . SER B 2 340 ? -6.098 -3.979 -0.002 1.000 0.910 340 SER B N 1
ATOM 14053 C CA . SER B 2 340 ? -7.289 -4.123 0.851 1.000 0.910 340 SER B CA 1
ATOM 14054 C C . SER B 2 340 ? -8.592 -3.887 0.080 1.000 0.910 340 SER B C 1
ATOM 14055 O O . SER B 2 340 ? -9.548 -4.663 0.209 1.000 0.910 340 SER B O 1
ATOM 14063 N N . VAL B 2 341 ? -8.623 -2.864 -0.780 1.000 0.950 341 VAL B N 1
ATOM 14064 C CA . VAL B 2 341 ? -9.755 -2.588 -1.677 1.000 0.950 341 VAL B CA 1
ATOM 14065 C C . VAL B 2 341 ? -9.945 -3.738 -2.667 1.000 0.950 341 VAL B C 1
ATOM 14066 O O . VAL B 2 341 ? -11.045 -4.284 -2.763 1.000 0.950 341 VAL B O 1
ATOM 14079 N N . SER B 2 342 ? -8.876 -4.175 -3.340 1.000 0.940 342 SER B N 1
ATOM 14080 C CA . SER B 2 342 ? -8.922 -5.280 -4.311 1.000 0.940 342 SER B CA 1
ATOM 14081 C C . SER B 2 342 ? -9.397 -6.583 -3.668 1.000 0.940 342 SER B C 1
ATOM 14082 O O . SER B 2 342 ? -10.266 -7.266 -4.209 1.000 0.940 342 SER B O 1
ATOM 14090 N N . ARG B 2 343 ? -8.915 -6.897 -2.460 1.000 0.940 343 ARG B N 1
ATOM 14091 C CA . ARG B 2 343 ? -9.347 -8.059 -1.675 1.000 0.940 343 ARG B CA 1
ATOM 14092 C C . ARG B 2 343 ? -10.836 -7.986 -1.341 1.000 0.940 343 ARG B C 1
ATOM 14093 O O . ARG B 2 343 ? -11.536 -8.985 -1.491 1.000 0.940 343 ARG B O 1
ATOM 14114 N N . THR B 2 344 ? -11.332 -6.813 -0.952 1.000 0.970 344 THR B N 1
ATOM 14115 C CA . THR B 2 344 ? -12.764 -6.600 -0.690 1.000 0.970 344 THR B CA 1
ATOM 14116 C C . THR B 2 344 ? -13.592 -6.825 -1.957 1.000 0.970 344 THR B C 1
ATOM 14117 O O . THR B 2 344 ? -14.572 -7.564 -1.918 1.000 0.970 344 THR B O 1
ATOM 14128 N N . ILE B 2 345 ? -13.162 -6.283 -3.101 1.000 0.970 345 ILE B N 1
ATOM 14129 C CA . ILE B 2 345 ? -13.816 -6.486 -4.406 1.000 0.970 345 ILE B CA 1
ATOM 14130 C C . ILE B 2 345 ? -13.826 -7.971 -4.801 1.000 0.970 345 ILE B C 1
ATOM 14131 O O . ILE B 2 345 ? -14.868 -8.493 -5.199 1.000 0.970 345 ILE B O 1
ATOM 14147 N N . ASN B 2 346 ? -12.701 -8.676 -4.635 1.000 0.970 346 ASN B N 1
ATOM 14148 C CA . ASN B 2 346 ? -12.612 -10.116 -4.885 1.000 0.970 346 ASN B CA 1
ATOM 14149 C C . ASN B 2 346 ? -13.650 -10.894 -4.062 1.000 0.970 346 ASN B C 1
ATOM 14150 O O . ASN B 2 346 ? -14.338 -11.755 -4.609 1.000 0.970 346 ASN B O 1
ATOM 14161 N N . GLN B 2 347 ? -13.803 -10.576 -2.771 1.000 0.960 347 GLN B N 1
ATOM 14162 C CA . GLN B 2 347 ? -14.782 -11.247 -1.908 1.000 0.960 347 GLN B CA 1
ATOM 14163 C C . GLN B 2 347 ? -16.231 -10.915 -2.275 1.000 0.960 347 GLN B C 1
ATOM 14164 O O . GLN B 2 347 ? -17.077 -11.807 -2.303 1.000 0.960 347 GLN B O 1
ATOM 14178 N N . LEU B 2 348 ? -16.521 -9.666 -2.643 1.000 0.970 348 LEU B N 1
ATOM 14179 C CA . LEU B 2 348 ? -17.847 -9.272 -3.127 1.000 0.970 348 LEU B CA 1
ATOM 14180 C C . LEU B 2 348 ? -18.243 -10.037 -4.394 1.000 0.970 348 LEU B C 1
ATOM 14181 O O . LEU B 2 348 ? -19.365 -10.536 -4.496 1.000 0.970 348 LEU B O 1
ATOM 14197 N N . TYR B 2 349 ? -17.313 -10.190 -5.337 1.000 0.960 349 TYR B N 1
ATOM 14198 C CA . TYR B 2 349 ? -17.550 -10.976 -6.541 1.000 0.960 349 TYR B CA 1
ATOM 14199 C C . TYR B 2 349 ? -17.737 -12.467 -6.253 1.000 0.960 349 TYR B C 1
ATOM 14200 O O . TYR B 2 349 ? -18.620 -13.078 -6.859 1.000 0.960 349 TYR B O 1
ATOM 14218 N N . ARG B 2 350 ? -16.949 -13.052 -5.339 1.000 0.940 350 ARG B N 1
ATOM 14219 C CA . ARG B 2 350 ? -17.137 -14.443 -4.885 1.000 0.940 350 ARG B CA 1
ATOM 14220 C C . ARG B 2 350 ? -18.504 -14.654 -4.240 1.000 0.940 350 ARG B C 1
ATOM 14221 O O . ARG B 2 350 ? -19.121 -15.691 -4.452 1.000 0.940 350 ARG B O 1
ATOM 14242 N N . ALA B 2 351 ? -19.001 -13.657 -3.511 1.000 0.940 351 ALA B N 1
ATOM 14243 C CA . ALA B 2 351 ? -20.322 -13.685 -2.894 1.000 0.940 351 ALA B CA 1
ATOM 14244 C C . ALA B 2 351 ? -21.488 -13.476 -3.889 1.000 0.940 351 ALA B C 1
ATOM 14245 O O . ALA B 2 351 ? -22.648 -13.579 -3.497 1.000 0.940 351 ALA B O 1
ATOM 14252 N N . GLY B 2 352 ? -21.211 -13.207 -5.171 1.000 0.930 352 GLY B N 1
ATOM 14253 C CA . GLY B 2 352 ? -22.230 -13.096 -6.222 1.000 0.930 352 GLY B CA 1
ATOM 14254 C C . GLY B 2 352 ? -22.774 -11.685 -6.469 1.000 0.930 352 GLY B C 1
ATOM 14255 O O . GLY B 2 352 ? -23.761 -11.546 -7.195 1.000 0.930 352 GLY B O 1
ATOM 14259 N N . ALA B 2 353 ? -22.143 -10.647 -5.911 1.000 0.970 353 ALA B N 1
ATOM 14260 C CA . ALA B 2 353 ? -22.475 -9.263 -6.241 1.000 0.970 353 ALA B CA 1
ATOM 14261 C C . ALA B 2 353 ? -21.882 -8.839 -7.596 1.000 0.970 353 ALA B C 1
ATOM 14262 O O . ALA B 2 353 ? -20.847 -9.353 -8.035 1.000 0.970 353 ALA B O 1
ATOM 14269 N N . GLU B 2 354 ? -22.498 -7.847 -8.237 1.000 0.950 354 GLU B N 1
ATOM 14270 C CA . GLU B 2 354 ? -21.806 -7.000 -9.213 1.000 0.950 354 GLU B CA 1
ATOM 14271 C C . GLU B 2 354 ? -21.164 -5.815 -8.493 1.000 0.950 354 GLU B C 1
ATOM 14272 O O . GLU B 2 354 ? -21.713 -5.301 -7.519 1.000 0.950 354 GLU B O 1
ATOM 14284 N N . VAL B 2 355 ? -19.988 -5.388 -8.954 1.000 0.960 355 VAL B N 1
ATOM 14285 C CA . VAL B 2 355 ? -19.207 -4.339 -8.293 1.000 0.960 355 VAL B CA 1
ATOM 14286 C C . VAL B 2 355 ? -18.859 -3.251 -9.301 1.000 0.960 355 VAL B C 1
ATOM 14287 O O . VAL B 2 355 ? -18.245 -3.522 -10.328 1.000 0.960 355 VAL B O 1
ATOM 14300 N N . ILE B 2 356 ? -19.241 -2.015 -8.993 1.000 0.950 356 ILE B N 1
ATOM 14301 C CA . ILE B 2 356 ? -18.916 -0.814 -9.761 1.000 0.950 356 ILE B CA 1
ATOM 14302 C C . ILE B 2 356 ? -17.815 -0.071 -9.008 1.000 0.950 356 ILE B C 1
ATOM 14303 O O . ILE B 2 356 ? -18.020 0.395 -7.885 1.000 0.950 356 ILE B O 1
ATOM 14319 N N . HIS B 2 357 ? -16.638 0.021 -9.617 1.000 0.910 357 HIS B N 1
ATOM 14320 C CA . HIS B 2 357 ? -15.466 0.665 -9.031 1.000 0.910 357 HIS B CA 1
ATOM 14321 C C . HIS B 2 357 ? -14.533 1.201 -10.121 1.000 0.910 357 HIS B C 1
ATOM 14322 O O . HIS B 2 357 ? -14.704 0.917 -11.307 1.000 0.910 357 HIS B O 1
ATOM 14336 N N . GLY B 2 358 ? -13.508 1.940 -9.701 1.000 0.810 358 GLY B N 1
ATOM 14337 C CA . GLY B 2 358 ? -12.437 2.389 -10.582 1.000 0.810 358 GLY B CA 1
ATOM 14338 C C . GLY B 2 358 ? -12.805 3.588 -11.466 1.000 0.810 358 GLY B C 1
ATOM 14339 O O . GLY B 2 358 ? -13.953 4.038 -11.490 1.000 0.810 358 GLY B O 1
ATOM 14343 N N . PRO B 2 359 ? -11.813 4.113 -12.201 1.000 0.710 359 PRO B N 1
ATOM 14344 C CA . PRO B 2 359 ? -11.915 5.402 -12.884 1.000 0.710 359 PRO B CA 1
ATOM 14345 C C . PRO B 2 359 ? -12.851 5.387 -14.098 1.000 0.710 359 PRO B C 1
ATOM 14346 O O . PRO B 2 359 ? -13.285 6.438 -14.537 1.000 0.710 359 PRO B O 1
ATOM 14357 N N . LEU B 2 360 ? -13.191 4.212 -14.636 1.000 0.730 360 LEU B N 1
ATOM 14358 C CA . LEU B 2 360 ? -13.993 4.090 -15.861 1.000 0.730 360 LEU B CA 1
ATOM 14359 C C . LEU B 2 360 ? -15.490 4.370 -15.667 1.000 0.730 360 LEU B C 1
ATOM 14360 O O . LEU B 2 360 ? -16.225 4.423 -16.646 1.000 0.730 360 LEU B O 1
ATOM 14376 N N . ASN B 2 361 ? -15.953 4.498 -14.424 1.000 0.810 361 ASN B N 1
ATOM 14377 C CA . ASN B 2 361 ? -17.376 4.624 -14.113 1.000 0.810 361 ASN B CA 1
ATOM 14378 C C . ASN B 2 361 ? -17.800 6.054 -13.727 1.000 0.810 361 ASN B C 1
ATOM 14379 O O . ASN B 2 361 ? -18.966 6.242 -13.405 1.000 0.810 361 ASN B O 1
ATOM 14390 N N . ASP B 2 362 ? -16.890 7.040 -13.710 1.000 0.890 362 ASP B N 1
ATOM 14391 C CA . ASP B 2 362 ? -17.158 8.447 -13.333 1.000 0.890 362 ASP B CA 1
ATOM 14392 C C . ASP B 2 362 ? -17.917 8.631 -11.990 1.000 0.890 362 ASP B C 1
ATOM 14393 O O . ASP B 2 362 ? -18.566 9.642 -11.736 1.000 0.890 362 ASP B O 1
ATOM 14402 N N . ILE B 2 363 ? -17.807 7.662 -11.075 1.000 0.930 363 ILE B N 1
ATOM 14403 C CA . ILE B 2 363 ? -18.511 7.620 -9.776 1.000 0.930 363 ILE B CA 1
ATOM 14404 C C . ILE B 2 363 ? -17.729 8.253 -8.612 1.000 0.930 363 ILE B C 1
ATOM 14405 O O . ILE B 2 363 ? -18.147 8.158 -7.454 1.000 0.930 363 ILE B O 1
ATOM 14421 N N . HIS B 2 364 ? -16.588 8.886 -8.886 1.000 0.940 364 HIS B N 1
ATOM 14422 C CA . HIS B 2 364 ? -15.772 9.595 -7.903 1.000 0.940 364 HIS B CA 1
ATOM 14423 C C . HIS B 2 364 ? -14.938 10.692 -8.577 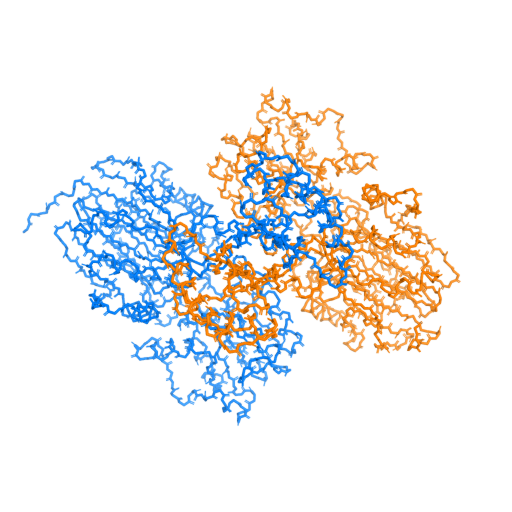1.000 0.940 364 HIS B C 1
ATOM 14424 O O . HIS B 2 364 ? -14.505 10.545 -9.715 1.000 0.940 364 HIS B O 1
ATOM 14438 N N . THR B 2 365 ? -14.678 11.774 -7.847 1.000 0.940 365 THR B N 1
ATOM 14439 C CA . THR B 2 365 ? -13.741 12.837 -8.219 1.000 0.940 365 THR B CA 1
ATOM 14440 C C . THR B 2 365 ? -12.971 13.293 -6.979 1.000 0.940 365 THR B C 1
ATOM 14441 O O . THR B 2 365 ? -13.473 13.151 -5.858 1.000 0.940 365 THR B O 1
ATOM 144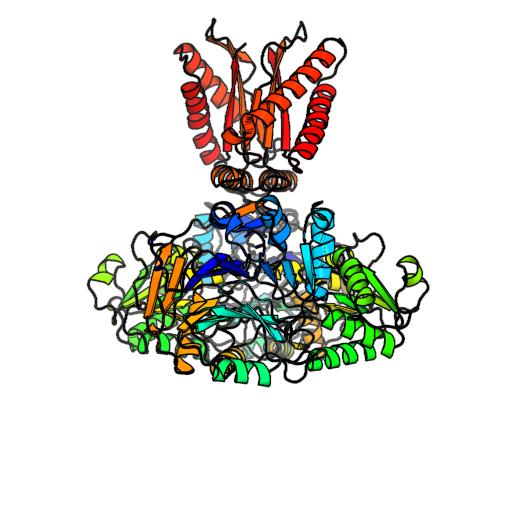52 N N . SER B 2 366 ? -11.757 13.812 -7.178 1.000 0.930 366 SER B N 1
ATOM 14453 C CA . SER B 2 366 ? -10.919 14.337 -6.097 1.000 0.930 366 SER B CA 1
ATOM 14454 C C . SER B 2 366 ? -11.492 15.637 -5.523 1.000 0.930 366 SER B C 1
ATOM 14455 O O . SER B 2 366 ? -12.150 16.410 -6.223 1.000 0.930 366 SER B O 1
ATOM 14463 N N . GLY B 2 367 ? -11.218 15.877 -4.239 1.000 0.950 367 GLY B N 1
ATOM 14464 C CA . GLY B 2 367 ? -11.508 17.138 -3.559 1.000 0.950 367 GLY B CA 1
ATOM 14465 C C . GLY B 2 367 ? -10.461 18.234 -3.784 1.000 0.950 367 GLY B C 1
ATOM 14466 O O . GLY B 2 367 ? -10.739 19.375 -3.425 1.000 0.950 367 GLY B O 1
ATOM 14470 N N . HIS B 2 368 ? -9.299 17.909 -4.362 1.000 0.970 368 HIS B N 1
ATOM 14471 C CA . HIS B 2 368 ? -8.168 18.831 -4.520 1.000 0.970 368 HIS B CA 1
ATOM 14472 C C . HIS B 2 368 ? -7.963 19.201 -5.990 1.000 0.970 368 HIS B C 1
ATOM 14473 O O . HIS B 2 368 ? -7.968 18.318 -6.848 1.000 0.970 368 HIS B O 1
ATOM 14487 N N . GLY B 2 369 ? -7.760 20.481 -6.285 1.000 0.980 369 GLY B N 1
ATOM 14488 C CA . GLY B 2 369 ? -7.608 20.997 -7.643 1.000 0.980 369 GLY B CA 1
ATOM 14489 C C . GLY B 2 369 ? -6.315 20.540 -8.320 1.000 0.980 369 GLY B C 1
ATOM 14490 O O . GLY B 2 369 ? -5.262 20.486 -7.686 1.000 0.980 369 GLY B O 1
ATOM 14494 N N . GLY B 2 370 ? -6.388 20.227 -9.616 1.000 0.970 370 GLY B N 1
ATOM 14495 C CA . GLY B 2 370 ? -5.210 19.953 -10.445 1.000 0.970 370 GLY B CA 1
ATOM 14496 C C . GLY B 2 370 ? -4.420 21.221 -10.796 1.000 0.970 370 GLY B C 1
ATOM 14497 O O . GLY B 2 370 ? -4.709 22.319 -10.316 1.000 0.970 370 GLY B O 1
ATOM 14501 N N . GLN B 2 371 ? -3.437 21.098 -11.688 1.000 0.980 371 GLN B N 1
ATOM 14502 C CA . GLN B 2 371 ? -2.528 22.196 -12.047 1.000 0.980 371 GLN B CA 1
ATOM 14503 C C . GLN B 2 371 ? -3.240 23.456 -12.543 1.000 0.980 371 GLN B C 1
ATOM 14504 O O . GLN B 2 371 ? -2.907 24.561 -12.121 1.000 0.980 371 GLN B O 1
ATOM 14518 N N . GLU B 2 372 ? -4.213 23.316 -13.441 1.000 0.980 372 GLU B N 1
ATOM 14519 C CA . GLU B 2 372 ? -4.917 24.473 -14.007 1.000 0.980 372 GLU B CA 1
ATOM 14520 C C . GLU B 2 372 ? -5.794 25.183 -12.961 1.000 0.980 372 GLU B C 1
ATOM 14521 O O . GLU B 2 372 ? -5.925 26.408 -12.982 1.000 0.980 372 GLU B O 1
ATOM 14533 N N . GLU B 2 373 ? -6.324 24.442 -11.986 1.000 0.980 373 GLU B N 1
ATOM 14534 C CA . GLU B 2 373 ? -7.070 24.991 -10.849 1.000 0.980 373 GLU B CA 1
ATOM 14535 C C . GLU B 2 373 ? -6.140 25.728 -9.876 1.000 0.980 373 GLU B C 1
ATOM 14536 O O . GLU B 2 373 ? -6.446 26.841 -9.442 1.000 0.980 373 GLU B O 1
ATOM 14548 N N . GLN B 2 374 ? -4.964 25.164 -9.592 1.000 0.990 374 GLN B N 1
ATOM 14549 C CA . GLN B 2 374 ? -3.925 25.821 -8.796 1.000 0.990 374 GLN B CA 1
ATOM 14550 C C . GLN B 2 374 ? -3.423 27.111 -9.466 1.000 0.990 374 GLN B C 1
ATOM 14551 O O . GLN B 2 374 ? -3.346 28.163 -8.824 1.000 0.990 374 GLN B O 1
ATOM 14565 N N . LYS B 2 375 ? -3.169 27.085 -10.783 1.000 0.990 375 LYS B N 1
ATOM 14566 C CA . LYS B 2 375 ? -2.823 28.284 -11.570 1.000 0.990 375 LYS B CA 1
ATOM 14567 C C . LYS B 2 375 ? -3.928 29.341 -11.523 1.000 0.990 375 LYS B C 1
ATOM 14568 O O . LYS B 2 375 ? -3.629 30.531 -11.415 1.000 0.990 375 LYS B O 1
ATOM 14587 N N . LEU B 2 376 ? -5.200 28.939 -11.576 1.000 0.990 376 LEU B N 1
ATOM 14588 C CA . LEU B 2 376 ? -6.326 29.867 -11.451 1.000 0.990 376 LEU B CA 1
ATOM 14589 C C . LEU B 2 376 ? -6.311 30.585 -10.091 1.000 0.990 376 LEU B C 1
ATOM 14590 O O . LEU B 2 376 ? -6.417 31.812 -10.063 1.000 0.990 376 LEU B O 1
ATOM 14606 N N . MET B 2 377 ? -6.093 29.863 -8.985 1.000 0.990 377 MET B N 1
ATOM 14607 C CA . MET B 2 377 ? -5.962 30.460 -7.646 1.000 0.990 377 MET B CA 1
ATOM 14608 C C . MET B 2 377 ? -4.808 31.473 -7.592 1.000 0.990 377 MET B C 1
ATOM 14609 O O . MET B 2 377 ? -4.987 32.600 -7.129 1.000 0.990 377 MET B O 1
ATOM 14623 N N . LEU B 2 378 ? -3.645 31.117 -8.145 1.000 0.990 378 LEU B N 1
ATOM 14624 C CA . LEU B 2 378 ? -2.479 32.003 -8.229 1.000 0.990 378 LEU B CA 1
ATOM 14625 C C . LEU B 2 378 ? -2.776 33.290 -9.022 1.000 0.990 378 LEU B C 1
ATOM 14626 O O . LEU B 2 378 ? -2.375 34.377 -8.606 1.000 0.990 378 LEU B O 1
ATOM 14642 N N . ARG B 2 379 ? -3.519 33.204 -10.135 1.000 0.980 379 ARG B N 1
ATOM 14643 C CA . ARG B 2 379 ? -3.922 34.362 -10.960 1.000 0.980 379 ARG B CA 1
ATOM 14644 C C . ARG B 2 379 ? -5.022 35.216 -10.327 1.000 0.980 379 ARG B C 1
ATOM 14645 O O . ARG B 2 379 ? -5.083 36.411 -10.631 1.000 0.980 379 ARG B O 1
ATOM 14666 N N . LEU B 2 380 ? -5.868 34.626 -9.479 1.000 0.990 380 LEU B N 1
ATOM 14667 C CA . LEU B 2 380 ? -6.882 35.338 -8.696 1.000 0.990 380 LEU B CA 1
ATOM 14668 C C . LEU B 2 380 ? -6.237 36.118 -7.546 1.000 0.990 380 LEU B C 1
ATOM 14669 O O . LEU B 2 380 ? -6.456 37.322 -7.435 1.000 0.990 380 LEU B O 1
ATOM 14685 N N . ILE B 2 381 ? -5.406 35.452 -6.740 1.000 0.990 381 ILE B N 1
ATOM 14686 C CA . ILE B 2 381 ? -4.820 36.013 -5.514 1.000 0.990 381 ILE B CA 1
ATOM 14687 C C . ILE B 2 381 ? -3.595 36.897 -5.788 1.000 0.990 381 ILE B C 1
ATOM 14688 O O . ILE B 2 381 ? -3.380 37.872 -5.071 1.000 0.990 381 ILE B O 1
ATOM 14704 N N . LYS B 2 382 ? -2.802 36.585 -6.823 1.000 0.980 382 LYS B N 1
ATOM 14705 C CA . LYS B 2 382 ? -1.603 37.342 -7.243 1.000 0.980 382 LYS B CA 1
ATOM 14706 C C . LYS B 2 382 ? -0.660 37.688 -6.078 1.000 0.980 382 LYS B C 1
ATOM 14707 O O . LYS B 2 382 ? -0.359 38.862 -5.853 1.000 0.980 382 LYS B O 1
ATOM 14726 N N . PRO B 2 383 ? -0.216 36.693 -5.302 1.000 0.990 383 PRO B N 1
ATOM 14727 C CA . PRO B 2 383 ? 0.601 36.946 -4.130 1.000 0.990 383 PRO B CA 1
ATOM 14728 C C . PRO B 2 383 ? 1.995 37.443 -4.511 1.000 0.990 383 PRO B C 1
ATOM 14729 O O . PRO B 2 383 ? 2.536 37.092 -5.559 1.000 0.990 383 PRO B O 1
ATOM 14740 N N . LYS B 2 384 ? 2.601 38.230 -3.624 1.000 0.980 384 LYS B N 1
ATOM 14741 C CA . LYS B 2 384 ? 3.992 38.662 -3.771 1.000 0.980 384 LYS B CA 1
ATOM 14742 C C . LYS B 2 384 ? 4.990 37.536 -3.488 1.000 0.980 384 LYS B C 1
ATOM 14743 O O . LYS B 2 384 ? 5.955 37.385 -4.233 1.000 0.980 384 LYS B O 1
ATOM 14762 N N . PHE B 2 385 ? 4.732 36.763 -2.433 1.000 0.990 385 PHE B N 1
ATOM 14763 C CA . PHE B 2 385 ? 5.488 35.577 -2.036 1.000 0.990 385 PHE B CA 1
ATOM 14764 C C . PHE B 2 385 ? 4.591 34.343 -2.038 1.000 0.990 385 PHE B C 1
ATOM 14765 O O . PHE B 2 385 ? 3.396 34.429 -1.747 1.000 0.990 385 PHE B O 1
ATOM 14782 N N . PHE B 2 386 ? 5.160 33.187 -2.342 1.000 0.990 386 PHE B N 1
ATOM 14783 C CA . PHE B 2 386 ? 4.413 31.941 -2.418 1.000 0.990 386 PHE B CA 1
ATOM 14784 C C . PHE B 2 386 ? 5.020 30.879 -1.509 1.000 0.990 386 PHE B C 1
ATOM 14785 O O . PHE B 2 386 ? 6.227 30.650 -1.529 1.000 0.990 386 PHE B O 1
ATOM 14802 N N . MET B 2 387 ? 4.173 30.224 -0.721 1.000 0.990 387 MET B N 1
ATOM 14803 C CA . MET B 2 387 ? 4.550 29.125 0.158 1.000 0.990 387 MET B CA 1
ATOM 14804 C C . MET B 2 387 ? 3.628 27.931 -0.134 1.000 0.990 387 MET B C 1
ATOM 14805 O O . MET B 2 387 ? 2.497 27.906 0.348 1.000 0.990 387 MET B O 1
ATOM 14819 N N . PRO B 2 388 ? 4.044 26.943 -0.941 1.000 0.990 388 PRO B N 1
ATOM 14820 C CA . PRO B 2 388 ? 3.234 25.750 -1.163 1.000 0.990 388 PRO B CA 1
ATOM 14821 C C . PRO B 2 388 ? 3.107 24.944 0.138 1.000 0.990 388 PRO B C 1
ATOM 14822 O O . PRO B 2 388 ? 4.088 24.721 0.844 1.000 0.990 388 PRO B O 1
ATOM 14833 N N . ILE B 2 389 ? 1.893 24.509 0.457 1.000 0.990 389 ILE B N 1
ATOM 14834 C CA . ILE B 2 389 ? 1.572 23.730 1.661 1.000 0.990 389 ILE B CA 1
ATOM 14835 C C . ILE B 2 389 ? 0.776 22.477 1.289 1.000 0.990 389 ILE B C 1
ATOM 14836 O O . ILE B 2 389 ? 0.429 22.311 0.121 1.000 0.990 389 ILE B O 1
ATOM 14852 N N . HIS B 2 390 ? 0.471 21.621 2.268 1.000 0.980 390 HIS B N 1
ATOM 14853 C CA . HIS B 2 390 ? -0.351 20.415 2.109 1.000 0.980 390 HIS B CA 1
ATOM 14854 C C . HIS B 2 390 ? 0.173 19.539 0.954 1.000 0.980 390 HIS B C 1
ATOM 14855 O O . HIS B 2 390 ? -0.395 19.490 -0.136 1.000 0.980 390 HIS B O 1
ATOM 14869 N N . GLY B 2 391 ? 1.321 18.888 1.161 1.000 0.960 391 GLY B N 1
ATOM 14870 C CA . GLY B 2 391 ? 1.922 18.026 0.144 1.000 0.960 391 GLY B CA 1
ATOM 14871 C C . GLY B 2 391 ? 3.367 17.618 0.425 1.000 0.960 391 GLY B C 1
ATOM 14872 O O . GLY B 2 391 ? 4.115 18.303 1.132 1.000 0.960 391 GLY B O 1
ATOM 14876 N N . GLU B 2 392 ? 3.776 16.502 -0.183 1.000 0.950 392 GLU B N 1
ATOM 14877 C CA . GLU B 2 392 ? 5.167 16.028 -0.210 1.000 0.950 392 GLU B CA 1
ATOM 14878 C C . GLU B 2 392 ? 6.094 17.051 -0.907 1.000 0.950 392 GLU B C 1
ATOM 14879 O O . GLU B 2 392 ? 5.638 17.933 -1.642 1.000 0.950 392 GLU B O 1
ATOM 14891 N N . TYR B 2 393 ? 7.413 16.949 -0.709 1.000 0.970 393 TYR B N 1
ATOM 14892 C CA . TYR B 2 393 ? 8.377 17.906 -1.274 1.000 0.970 393 TYR B CA 1
ATOM 14893 C C . TYR B 2 393 ? 8.286 17.991 -2.808 1.000 0.970 393 TYR B C 1
ATOM 14894 O O . TYR B 2 393 ? 8.315 19.082 -3.379 1.000 0.970 393 TYR B O 1
ATOM 14912 N N . ARG B 2 394 ? 8.101 16.855 -3.491 1.000 0.940 394 ARG B N 1
ATOM 14913 C CA . ARG B 2 394 ? 7.888 16.780 -4.947 1.000 0.940 394 ARG B CA 1
ATOM 14914 C C . ARG B 2 394 ? 6.649 17.558 -5.407 1.000 0.940 394 ARG B C 1
ATOM 14915 O O . ARG B 2 394 ? 6.697 18.230 -6.437 1.000 0.940 394 ARG B O 1
ATOM 14936 N N . MET B 2 395 ? 5.574 17.524 -4.620 1.000 0.970 395 MET B N 1
ATOM 14937 C CA . MET B 2 395 ? 4.312 18.200 -4.920 1.000 0.970 395 MET B CA 1
ATOM 14938 C C . MET B 2 395 ? 4.458 19.707 -4.751 1.000 0.970 395 MET B C 1
ATOM 14939 O O . MET B 2 395 ? 4.039 20.475 -5.616 1.000 0.970 395 MET B O 1
ATOM 14953 N N . GLN B 2 396 ? 5.118 20.124 -3.669 1.000 0.980 396 GLN B N 1
ATOM 14954 C CA . GLN B 2 396 ? 5.440 21.525 -3.418 1.000 0.980 396 GLN B CA 1
ATOM 14955 C C . GLN B 2 396 ? 6.363 22.093 -4.496 1.000 0.980 396 GLN B C 1
ATOM 14956 O O . GLN B 2 396 ? 6.114 23.180 -5.008 1.000 0.980 396 GLN B O 1
ATOM 14970 N N . LYS B 2 397 ? 7.391 21.340 -4.905 1.000 0.960 397 LYS B N 1
ATOM 14971 C CA . LYS B 2 397 ? 8.301 21.735 -5.989 1.000 0.960 397 LYS B CA 1
ATOM 14972 C C . LYS B 2 397 ? 7.571 21.905 -7.318 1.000 0.960 397 LYS B C 1
ATOM 14973 O O . LYS B 2 397 ? 7.830 22.868 -8.037 1.000 0.960 397 LYS B O 1
ATOM 14992 N N . MET B 2 398 ? 6.635 21.009 -7.635 1.000 0.960 398 MET B N 1
ATOM 14993 C CA . MET B 2 398 ? 5.776 21.184 -8.804 1.000 0.960 398 MET B CA 1
ATOM 14994 C C . MET B 2 398 ? 4.897 22.428 -8.654 1.000 0.960 398 MET B C 1
ATOM 14995 O O . MET B 2 398 ? 4.820 23.218 -9.585 1.000 0.960 398 MET B O 1
ATOM 15009 N N . HIS B 2 399 ? 4.316 22.663 -7.476 1.000 0.980 399 HIS B N 1
ATOM 15010 C CA . HIS B 2 399 ? 3.481 23.838 -7.231 1.000 0.980 399 HIS B CA 1
ATOM 15011 C C . HIS B 2 399 ? 4.259 25.158 -7.393 1.000 0.980 399 HIS B C 1
ATOM 15012 O O . HIS B 2 399 ? 3.744 26.096 -7.997 1.000 0.980 399 HIS B O 1
ATOM 15026 N N . VAL B 2 400 ? 5.523 25.226 -6.948 1.000 0.980 400 VAL B N 1
ATOM 15027 C CA . VAL B 2 400 ? 6.417 26.371 -7.219 1.000 0.980 400 VAL B CA 1
ATOM 15028 C C . VAL B 2 400 ? 6.581 26.600 -8.715 1.000 0.980 400 VAL B C 1
ATOM 15029 O O . VAL B 2 400 ? 6.456 27.732 -9.169 1.000 0.980 400 VAL B O 1
ATOM 15042 N N . LYS B 2 401 ? 6.778 25.539 -9.504 1.000 0.970 401 LYS B N 1
ATOM 15043 C CA . LYS B 2 401 ? 6.865 25.669 -10.962 1.000 0.970 401 LYS B CA 1
ATOM 15044 C C . LYS B 2 401 ? 5.596 26.296 -11.552 1.000 0.970 401 LYS B C 1
ATOM 15045 O O . LYS B 2 401 ? 5.695 27.182 -12.393 1.000 0.970 401 LYS B O 1
ATOM 15064 N N . LEU B 2 402 ? 4.413 25.902 -11.072 1.000 0.980 402 LEU B N 1
ATOM 15065 C CA . LEU B 2 402 ? 3.143 26.506 -11.499 1.000 0.980 402 LEU B CA 1
ATOM 15066 C C . LEU B 2 402 ? 3.040 27.987 -11.088 1.000 0.980 402 LEU B C 1
ATOM 15067 O O . LEU B 2 402 ? 2.502 28.793 -11.848 1.000 0.980 402 LEU B O 1
ATOM 15083 N N . ALA B 2 403 ? 3.567 28.363 -9.917 1.000 0.990 403 ALA B N 1
ATOM 15084 C CA . ALA B 2 403 ? 3.664 29.754 -9.466 1.000 0.990 403 ALA B CA 1
ATOM 15085 C C . ALA B 2 403 ? 4.594 30.585 -10.364 1.000 0.990 403 ALA B C 1
ATOM 15086 O O . ALA B 2 403 ? 4.227 31.695 -10.766 1.000 0.990 403 ALA B O 1
ATOM 15093 N N . THR B 2 404 ? 5.738 30.023 -10.761 1.000 0.980 404 THR B N 1
ATOM 15094 C CA . THR B 2 404 ? 6.664 30.642 -11.717 1.000 0.980 404 THR B CA 1
ATOM 15095 C C . THR B 2 404 ? 6.041 30.789 -13.103 1.000 0.980 404 THR B C 1
ATOM 15096 O O . THR B 2 404 ? 6.098 31.874 -13.681 1.000 0.980 404 THR B O 1
ATOM 15107 N N . ASP B 2 405 ? 5.329 29.769 -13.595 1.000 0.980 405 ASP B N 1
ATOM 15108 C CA . ASP B 2 405 ? 4.542 29.843 -14.837 1.000 0.980 405 ASP B CA 1
ATOM 15109 C C . ASP B 2 405 ? 3.436 30.921 -14.753 1.000 0.980 405 ASP B C 1
ATOM 15110 O O . ASP B 2 405 ? 3.062 31.552 -15.749 1.000 0.980 405 ASP B O 1
ATOM 15119 N N . CYS B 2 406 ? 2.915 31.177 -13.548 1.000 0.980 406 CYS B N 1
ATOM 15120 C CA . CYS B 2 406 ? 1.968 32.258 -13.272 1.000 0.980 406 CYS B CA 1
ATOM 15121 C C . CYS B 2 406 ? 2.623 33.640 -13.102 1.000 0.980 406 CYS B C 1
ATOM 15122 O O . CYS B 2 406 ? 1.898 34.633 -13.006 1.000 0.980 406 CYS B O 1
ATOM 15130 N N . GLY B 2 407 ? 3.955 33.730 -13.143 1.000 0.970 407 GLY B N 1
ATOM 15131 C CA . GLY B 2 407 ? 4.722 34.976 -13.108 1.000 0.970 407 GLY B CA 1
ATOM 15132 C C . GLY B 2 407 ? 5.259 35.384 -11.734 1.000 0.970 407 GLY B C 1
ATOM 15133 O O . GLY B 2 407 ? 5.682 36.527 -11.588 1.000 0.970 407 GLY B O 1
ATOM 15137 N N . ILE B 2 408 ? 5.241 34.500 -10.733 1.000 0.980 408 ILE B N 1
ATOM 15138 C CA . ILE B 2 408 ? 5.885 34.757 -9.437 1.000 0.980 408 ILE B CA 1
ATOM 15139 C C . ILE B 2 408 ? 7.375 34.392 -9.559 1.000 0.980 408 ILE B C 1
ATOM 15140 O O . ILE B 2 408 ? 7.671 33.262 -9.952 1.000 0.980 408 ILE B O 1
ATOM 15156 N N . PRO B 2 409 ? 8.319 35.302 -9.247 1.000 0.980 409 PRO B N 1
ATOM 15157 C CA . PRO B 2 409 ? 9.747 34.991 -9.296 1.000 0.980 409 PRO B CA 1
ATOM 15158 C C . PRO B 2 409 ? 10.089 33.768 -8.437 1.000 0.980 409 PRO B C 1
ATOM 15159 O O . PRO B 2 409 ? 9.515 33.578 -7.362 1.000 0.980 409 PRO B O 1
ATOM 15170 N N . GLU B 2 410 ? 11.015 32.930 -8.897 1.000 0.970 410 GLU B N 1
ATOM 15171 C CA . GLU B 2 410 ? 11.387 31.695 -8.193 1.000 0.970 410 GLU B CA 1
ATOM 15172 C C . GLU B 2 410 ? 11.975 32.000 -6.807 1.000 0.970 410 GLU B C 1
ATOM 15173 O O . GLU B 2 410 ? 11.664 31.320 -5.835 1.000 0.970 410 GLU B O 1
ATOM 15185 N N . GLU B 2 411 ? 12.724 33.097 -6.682 1.000 0.970 411 GLU B N 1
ATOM 15186 C CA . GLU B 2 411 ? 13.254 33.607 -5.415 1.000 0.970 411 GLU B CA 1
ATOM 15187 C C . GLU B 2 411 ? 12.179 34.077 -4.420 1.000 0.970 411 GLU B C 1
ATOM 15188 O O . GLU B 2 411 ? 12.450 34.179 -3.223 1.000 0.970 411 GLU B O 1
ATOM 15200 N N . ASN B 2 412 ? 10.958 34.348 -4.895 1.000 0.980 412 ASN B N 1
ATOM 15201 C CA . ASN B 2 412 ? 9.811 34.692 -4.057 1.000 0.980 412 ASN B CA 1
ATOM 15202 C C . ASN B 2 412 ? 8.997 33.450 -3.643 1.000 0.980 412 ASN B C 1
ATOM 15203 O O . ASN B 2 412 ? 7.971 33.589 -2.968 1.000 0.980 412 ASN B O 1
ATOM 15214 N N . CYS B 2 413 ? 9.428 32.248 -4.039 1.000 0.980 413 CYS B N 1
ATOM 15215 C CA . CYS B 2 413 ? 8.792 30.978 -3.707 1.000 0.980 413 CYS B CA 1
ATOM 15216 C C . CYS B 2 413 ? 9.599 30.226 -2.638 1.000 0.980 413 CYS B C 1
ATOM 15217 O O . CYS B 2 413 ? 10.785 29.955 -2.809 1.000 0.980 413 CYS B O 1
ATOM 15225 N N . PHE B 2 414 ? 8.947 29.840 -1.540 1.000 0.980 414 PHE B N 1
ATOM 15226 C CA . PHE B 2 414 ? 9.607 29.246 -0.376 1.000 0.980 414 PHE B CA 1
ATOM 15227 C C . PHE B 2 414 ? 9.068 27.846 -0.087 1.000 0.980 414 PHE B C 1
ATOM 15228 O O . PHE B 2 414 ? 8.015 27.690 0.526 1.000 0.980 414 PHE B O 1
ATOM 15245 N N . ILE B 2 415 ? 9.821 26.825 -0.501 1.000 0.980 415 ILE B N 1
ATOM 15246 C CA . ILE B 2 415 ? 9.615 25.440 -0.056 1.000 0.980 415 ILE B CA 1
ATOM 15247 C C . ILE B 2 415 ? 10.321 25.282 1.289 1.000 0.980 415 ILE B C 1
ATOM 15248 O O . ILE B 2 415 ? 11.535 25.470 1.369 1.000 0.980 415 ILE B O 1
ATOM 15264 N N . MET B 2 416 ? 9.569 24.949 2.333 1.000 0.960 416 MET B N 1
ATOM 15265 C CA . MET B 2 416 ? 10.055 24.916 3.714 1.000 0.960 416 MET B CA 1
ATOM 15266 C C . MET B 2 416 ? 9.763 23.571 4.380 1.000 0.960 416 MET B C 1
ATOM 15267 O O . MET B 2 416 ? 8.852 22.848 3.978 1.000 0.960 416 MET B O 1
ATOM 15281 N N . ASP B 2 417 ? 10.505 23.264 5.438 1.000 0.950 417 ASP B N 1
ATOM 15282 C CA . ASP B 2 417 ? 10.222 22.151 6.341 1.000 0.950 417 ASP B CA 1
ATOM 15283 C C . ASP B 2 417 ? 9.416 22.604 7.570 1.000 0.950 417 ASP B C 1
ATOM 15284 O O . ASP B 2 417 ? 9.447 23.766 7.991 1.000 0.950 417 ASP B O 1
ATOM 15293 N N . ASN B 2 418 ? 8.734 21.648 8.211 1.000 0.980 418 ASN B N 1
ATOM 15294 C CA . ASN B 2 418 ? 8.059 21.883 9.488 1.000 0.980 418 ASN B CA 1
ATOM 15295 C C . ASN B 2 418 ? 9.021 22.526 10.514 1.000 0.980 418 ASN B C 1
ATOM 15296 O O . ASN B 2 418 ? 10.174 22.110 10.687 1.000 0.980 418 ASN B O 1
ATOM 15307 N N . GLY B 2 419 ? 8.520 23.560 11.190 1.000 0.980 419 GLY B N 1
ATOM 15308 C CA . GLY B 2 419 ? 9.225 24.376 12.175 1.000 0.980 419 GLY B CA 1
ATOM 15309 C C . GLY B 2 419 ? 10.093 25.493 11.614 1.000 0.980 419 GLY B C 1
ATOM 15310 O O . GLY B 2 419 ? 10.544 26.329 12.396 1.000 0.980 419 GLY B O 1
ATOM 15314 N N . GLU B 2 420 ? 10.355 25.546 10.311 1.000 0.980 420 GLU B N 1
ATOM 15315 C CA . GLU B 2 420 ? 11.011 26.713 9.723 1.000 0.980 420 GLU B CA 1
ATOM 15316 C C . GLU B 2 420 ? 10.065 27.917 9.723 1.000 0.980 420 GLU B C 1
ATOM 15317 O O . GLU B 2 420 ? 8.844 27.779 9.631 1.000 0.980 420 GLU B O 1
ATOM 15329 N N . VAL B 2 421 ? 10.634 29.116 9.853 1.000 0.980 421 VAL B N 1
ATOM 15330 C CA . VAL B 2 421 ? 9.865 30.357 9.965 1.000 0.980 421 VAL B CA 1
ATOM 15331 C C . VAL B 2 421 ? 10.238 31.333 8.857 1.000 0.980 421 VAL B C 1
ATOM 15332 O O . VAL B 2 421 ? 11.385 31.774 8.776 1.000 0.980 421 VAL B O 1
ATOM 15345 N N . LEU B 2 422 ? 9.242 31.745 8.076 1.000 0.980 422 LEU B N 1
ATOM 15346 C CA . LEU B 2 422 ? 9.346 32.768 7.041 1.000 0.980 422 LEU B CA 1
ATOM 15347 C C . LEU B 2 422 ? 9.042 34.149 7.629 1.000 0.980 422 LEU B C 1
ATOM 15348 O O . LEU B 2 422 ? 7.939 34.384 8.122 1.000 0.980 422 LEU B O 1
ATOM 15364 N N . ALA B 2 423 ? 10.008 35.066 7.584 1.000 0.980 423 ALA B N 1
ATOM 15365 C CA . ALA B 2 423 ? 9.836 36.447 8.024 1.000 0.980 423 ALA B CA 1
ATOM 15366 C C . ALA B 2 423 ? 9.556 37.356 6.823 1.000 0.980 423 ALA B C 1
ATOM 15367 O O . ALA B 2 423 ? 10.385 37.477 5.925 1.000 0.980 423 ALA B O 1
ATOM 15374 N N . LEU B 2 424 ? 8.397 38.010 6.835 1.000 0.980 424 LEU B N 1
ATOM 15375 C CA . LEU B 2 424 ? 7.862 38.772 5.711 1.000 0.980 424 LEU B CA 1
ATOM 15376 C C . LEU B 2 424 ? 7.708 40.252 6.060 1.000 0.980 424 LEU B C 1
ATOM 15377 O O . LEU B 2 424 ? 7.122 40.596 7.095 1.000 0.980 424 LEU B O 1
ATOM 15393 N N . LYS B 2 425 ? 8.180 41.132 5.171 1.000 0.920 425 LYS B N 1
ATOM 15394 C CA . LYS B 2 425 ? 7.926 42.580 5.221 1.000 0.920 425 LYS B CA 1
ATOM 15395 C C . LYS B 2 425 ? 8.154 43.235 3.862 1.000 0.920 425 LYS B C 1
ATOM 15396 O O . LYS B 2 425 ? 9.274 43.240 3.367 1.000 0.920 425 LYS B O 1
ATOM 15415 N N . GLY B 2 426 ? 7.143 43.925 3.331 1.000 0.900 426 GLY B N 1
ATOM 15416 C CA . GLY B 2 426 ? 7.304 44.700 2.099 1.000 0.900 426 GLY B CA 1
ATOM 15417 C C . GLY B 2 426 ? 7.776 43.806 0.950 1.000 0.900 426 GLY B C 1
ATOM 15418 O O . GLY B 2 426 ? 7.018 42.953 0.502 1.000 0.900 426 GLY B O 1
ATOM 15422 N N . ASP B 2 427 ? 8.997 44.018 0.461 1.000 0.910 427 ASP B N 1
ATOM 15423 C CA . ASP B 2 427 ? 9.668 43.253 -0.608 1.000 0.910 427 ASP B CA 1
ATOM 15424 C C . ASP B 2 427 ? 10.665 42.210 -0.094 1.000 0.910 427 ASP B C 1
ATOM 15425 O O . ASP B 2 427 ? 11.325 41.545 -0.883 1.000 0.910 427 ASP B O 1
ATOM 15434 N N . GLU B 2 428 ? 10.764 42.036 1.221 1.000 0.940 428 GLU B N 1
ATOM 15435 C CA . GLU B 2 428 ? 11.698 41.103 1.833 1.000 0.940 428 GLU B CA 1
ATOM 15436 C C . GLU B 2 428 ? 10.966 39.893 2.410 1.000 0.940 428 GLU B C 1
ATOM 15437 O O . GLU B 2 428 ? 10.036 40.014 3.218 1.000 0.940 428 GLU B O 1
ATOM 15449 N N . ALA B 2 429 ? 11.457 38.720 2.031 1.000 0.970 429 ALA B N 1
ATOM 15450 C CA . ALA B 2 429 ? 11.099 37.441 2.608 1.000 0.970 429 ALA B CA 1
ATOM 15451 C C . ALA B 2 429 ? 12.380 36.640 2.836 1.000 0.970 429 ALA B C 1
ATOM 15452 O O . ALA B 2 429 ? 13.227 36.539 1.951 1.000 0.970 429 ALA B O 1
ATOM 15459 N N . SER B 2 430 ? 12.561 36.098 4.036 1.000 0.950 430 SER B N 1
ATOM 15460 C CA . SER B 2 430 ? 13.663 35.172 4.304 1.000 0.950 430 SER B CA 1
ATOM 15461 C C . SER B 2 430 ? 13.299 34.169 5.388 1.000 0.950 430 SER B C 1
ATOM 15462 O O . SER B 2 430 ? 12.543 34.477 6.316 1.000 0.950 430 SER B O 1
ATOM 15470 N N . VAL B 2 431 ? 13.841 32.956 5.274 1.000 0.960 431 VAL B N 1
ATOM 15471 C CA . VAL B 2 431 ? 13.741 31.938 6.323 1.000 0.960 431 VAL B CA 1
ATOM 15472 C C . VAL B 2 431 ? 14.644 32.372 7.477 1.000 0.960 431 VAL B C 1
ATOM 15473 O O . VAL B 2 431 ? 15.868 32.344 7.377 1.000 0.960 431 VAL B O 1
ATOM 15486 N N . ALA B 2 432 ? 14.035 32.846 8.562 1.000 0.940 432 ALA B N 1
ATOM 15487 C CA . ALA B 2 432 ? 14.738 33.546 9.636 1.000 0.940 432 ALA B CA 1
ATOM 15488 C C . ALA B 2 432 ? 15.246 32.613 10.746 1.000 0.940 432 ALA B C 1
ATOM 15489 O O . ALA B 2 432 ? 16.140 32.977 11.511 1.000 0.940 432 ALA B O 1
ATOM 15496 N N . GLY B 2 433 ? 14.666 31.421 10.879 1.000 0.940 433 GLY B N 1
ATOM 15497 C CA . GLY B 2 433 ? 15.048 30.470 11.915 1.000 0.940 433 GLY B CA 1
ATOM 15498 C C . GLY B 2 433 ? 14.110 29.275 12.009 1.000 0.940 433 GLY B C 1
ATOM 15499 O O . GLY B 2 433 ? 13.237 29.086 11.164 1.000 0.940 433 GLY B O 1
ATOM 15503 N N . LYS B 2 434 ? 14.301 28.477 13.066 1.000 0.950 434 LYS B N 1
ATOM 15504 C CA . LYS B 2 434 ? 13.538 27.254 13.324 1.000 0.950 434 LYS B CA 1
ATOM 15505 C C . LYS B 2 434 ? 12.985 27.231 14.749 1.000 0.950 434 LYS B C 1
ATOM 15506 O O . LYS B 2 434 ? 13.664 27.637 15.695 1.000 0.950 434 LYS B O 1
ATOM 15525 N N . ILE B 2 435 ? 11.755 26.760 14.899 1.000 0.970 435 ILE B N 1
ATOM 15526 C CA . ILE B 2 435 ? 11.092 26.487 16.178 1.000 0.970 435 ILE B CA 1
ATOM 15527 C C . ILE B 2 435 ? 10.984 24.970 16.421 1.000 0.970 435 ILE B C 1
ATOM 15528 O O . ILE B 2 435 ? 11.097 24.192 15.466 1.000 0.970 435 ILE B O 1
ATOM 15544 N N . PRO B 2 436 ? 10.773 24.529 17.682 1.000 0.960 436 PRO B N 1
ATOM 15545 C CA . PRO B 2 436 ? 10.463 23.133 17.977 1.000 0.960 436 PRO B CA 1
ATOM 15546 C C . PRO B 2 436 ? 9.289 22.653 17.127 1.000 0.960 436 PRO B C 1
ATOM 15547 O O . PRO B 2 436 ? 8.269 23.332 17.029 1.000 0.960 436 PRO B O 1
ATOM 15558 N N . SER B 2 437 ? 9.501 21.525 16.469 1.000 0.930 437 SER B N 1
ATOM 15559 C CA . SER B 2 437 ? 8.589 20.875 15.535 1.000 0.930 437 SER B CA 1
ATOM 15560 C C . SER B 2 437 ? 8.996 19.406 15.438 1.000 0.930 437 SER B C 1
ATOM 15561 O O . SER B 2 437 ? 10.145 19.052 15.718 1.000 0.930 437 SER B O 1
ATOM 15569 N N . GLY B 2 438 ? 8.068 18.540 15.044 1.000 0.930 438 GLY B N 1
ATOM 15570 C CA . GLY B 2 438 ? 8.311 17.106 14.990 1.000 0.930 438 GLY B CA 1
ATOM 15571 C C . GLY B 2 438 ? 7.021 16.306 14.928 1.000 0.930 438 GLY B C 1
ATOM 15572 O O . GLY B 2 438 ? 5.948 16.833 14.626 1.000 0.930 438 GLY B O 1
ATOM 15576 N N . SER B 2 439 ? 7.150 15.016 15.207 1.000 0.950 439 SER B N 1
ATOM 15577 C CA . SER B 2 439 ? 6.032 14.085 15.289 1.000 0.950 439 SER B CA 1
ATOM 15578 C C . SER B 2 439 ? 5.901 13.602 16.724 1.000 0.950 439 SER B C 1
ATOM 15579 O O . SER B 2 439 ? 6.867 13.096 17.292 1.000 0.950 439 SER B O 1
ATOM 15587 N N . VAL B 2 440 ? 4.706 13.746 17.285 1.000 0.960 440 VAL B N 1
ATOM 15588 C CA . VAL B 2 440 ? 4.320 13.148 18.562 1.000 0.960 440 VAL B CA 1
ATOM 15589 C C . VAL B 2 440 ? 3.378 11.994 18.246 1.000 0.960 440 VAL B C 1
ATOM 15590 O O . VAL B 2 440 ? 2.385 12.169 17.534 1.000 0.960 440 VAL B O 1
ATOM 15603 N N . TYR B 2 441 ? 3.718 10.803 18.729 1.000 0.950 441 TYR B N 1
ATOM 15604 C CA . TYR B 2 441 ? 2.949 9.593 18.461 1.000 0.950 441 TYR B CA 1
ATOM 15605 C C . TYR B 2 441 ? 1.873 9.387 19.522 1.000 0.950 441 TYR B C 1
ATOM 15606 O O . TYR B 2 441 ? 2.134 9.519 20.719 1.000 0.950 441 TYR B O 1
ATOM 15624 N N . ILE B 2 442 ? 0.669 9.060 19.060 1.000 0.950 442 ILE B N 1
ATOM 15625 C CA . ILE B 2 442 ? -0.459 8.684 19.904 1.000 0.950 442 ILE B CA 1
ATOM 15626 C C . ILE B 2 442 ? -0.581 7.168 19.885 1.000 0.950 442 ILE B C 1
ATOM 15627 O O . ILE B 2 442 ? -0.742 6.564 18.822 1.000 0.950 442 ILE B O 1
ATOM 15643 N N . ASP B 2 443 ? -0.499 6.569 21.066 1.000 0.930 443 ASP B N 1
ATOM 15644 C CA . ASP B 2 443 ? -0.558 5.125 21.252 1.000 0.930 443 ASP B CA 1
ATOM 15645 C C . ASP B 2 443 ? -1.505 4.815 22.424 1.000 0.930 443 ASP B C 1
ATOM 15646 O O . ASP B 2 443 ? -1.147 4.956 23.595 1.000 0.930 443 ASP B O 1
ATOM 15655 N N . GLY B 2 444 ? -2.753 4.451 22.114 1.000 0.900 444 GLY B N 1
ATOM 15656 C CA . GLY B 2 444 ? -3.795 4.263 23.115 1.000 0.900 444 GLY B CA 1
ATOM 15657 C C . GLY B 2 444 ? -4.073 5.563 23.874 1.000 0.900 444 GLY B C 1
ATOM 15658 O O . GLY B 2 444 ? -4.549 6.545 23.305 1.000 0.900 444 GLY B O 1
ATOM 15662 N N . SER B 2 445 ? -3.800 5.576 25.182 1.000 0.860 445 SER B N 1
ATOM 15663 C CA . SER B 2 445 ? -3.863 6.802 25.993 1.000 0.860 445 SER B CA 1
ATOM 15664 C C . SER B 2 445 ? -2.536 7.561 26.102 1.000 0.860 445 SER B C 1
ATOM 15665 O O . SER B 2 445 ? -2.539 8.665 26.649 1.000 0.860 445 SER B O 1
ATOM 15673 N N . GLY B 2 446 ? -1.432 6.992 25.609 1.000 0.860 446 GLY B N 1
ATOM 15674 C CA . GLY B 2 446 ? -0.109 7.613 25.629 1.000 0.860 446 GLY B CA 1
ATOM 15675 C C . GLY B 2 446 ? 0.042 8.684 24.549 1.000 0.860 446 GLY B C 1
ATOM 15676 O O . GLY B 2 446 ? -0.403 8.505 23.412 1.000 0.860 446 GLY B O 1
ATOM 15680 N N . ILE B 2 447 ? 0.658 9.814 24.907 1.000 0.880 447 ILE B N 1
ATOM 15681 C CA . ILE B 2 447 ? 0.844 10.978 24.025 1.000 0.880 447 ILE B CA 1
ATOM 15682 C C . ILE B 2 447 ? 2.322 11.363 24.046 1.000 0.880 447 ILE B C 1
ATOM 15683 O O . ILE B 2 447 ? 2.758 12.124 24.902 1.000 0.880 447 ILE B O 1
ATOM 15699 N N . GLY B 2 448 ? 3.091 10.860 23.082 1.000 0.870 448 GLY B N 1
ATOM 15700 C CA . GLY B 2 448 ? 4.532 11.114 22.998 1.000 0.870 448 GLY B CA 1
ATOM 15701 C C . GLY B 2 448 ? 5.413 10.178 23.828 1.000 0.870 448 GLY B C 1
ATOM 15702 O O . GLY B 2 448 ? 6.629 10.278 23.721 1.000 0.870 448 GLY B O 1
ATOM 15706 N N . ASP B 2 449 ? 4.824 9.234 24.566 1.000 0.840 449 ASP B N 1
ATOM 15707 C CA . ASP B 2 449 ? 5.541 8.273 25.430 1.000 0.840 449 ASP B CA 1
ATOM 15708 C C . ASP B 2 449 ? 6.287 7.182 24.630 1.000 0.840 449 ASP B C 1
ATOM 15709 O O . ASP B 2 449 ? 7.114 6.425 25.148 1.000 0.840 449 ASP B O 1
ATOM 15718 N N . ILE B 2 450 ? 5.956 7.051 23.343 1.000 0.880 450 ILE B N 1
ATOM 15719 C CA . ILE B 2 450 ? 6.525 6.055 22.439 1.000 0.880 450 ILE B CA 1
ATOM 15720 C C . ILE B 2 450 ? 7.584 6.723 21.569 1.000 0.880 450 ILE B C 1
ATOM 15721 O O . ILE B 2 450 ? 7.310 7.675 20.845 1.000 0.880 450 ILE B O 1
ATOM 15737 N N . GLY B 2 451 ? 8.802 6.185 21.605 1.000 0.860 451 GLY B N 1
ATOM 15738 C CA . GLY B 2 451 ? 9.925 6.643 20.789 1.000 0.860 451 GLY B CA 1
ATOM 15739 C C . GLY B 2 451 ? 10.530 5.540 19.920 1.000 0.860 451 GLY B C 1
ATOM 15740 O O . GLY B 2 451 ? 10.048 4.407 19.860 1.000 0.860 451 GLY B O 1
ATOM 15744 N N . ASN B 2 452 ? 11.665 5.856 19.292 1.000 0.880 452 ASN B N 1
ATOM 15745 C CA . ASN B 2 452 ? 12.362 4.958 18.361 1.000 0.880 452 ASN B CA 1
ATOM 15746 C C . ASN B 2 452 ? 12.766 3.603 18.973 1.000 0.880 452 ASN B C 1
ATOM 15747 O O . ASN B 2 452 ? 12.865 2.623 18.242 1.000 0.880 452 ASN B O 1
ATOM 15758 N N . ILE B 2 453 ? 13.000 3.530 20.292 1.000 0.910 453 ILE B N 1
ATOM 15759 C CA . ILE B 2 453 ? 13.368 2.277 20.979 1.000 0.910 453 ILE B CA 1
ATOM 15760 C C . ILE B 2 453 ? 12.206 1.276 20.933 1.000 0.910 453 ILE B C 1
ATOM 15761 O O . ILE B 2 453 ? 12.405 0.128 20.551 1.000 0.910 453 ILE B O 1
ATOM 15777 N N . VAL B 2 454 ? 10.989 1.721 21.258 1.000 0.930 454 VAL B N 1
ATOM 15778 C CA . VAL B 2 454 ? 9.796 0.860 21.293 1.000 0.930 454 VAL B CA 1
ATOM 15779 C C . VAL B 2 454 ? 9.410 0.411 19.885 1.000 0.930 454 VAL B C 1
ATOM 15780 O O . VAL B 2 454 ? 9.151 -0.770 19.664 1.000 0.930 454 VAL B O 1
ATOM 15793 N N . LEU B 2 455 ? 9.440 1.333 18.919 1.000 0.940 455 LEU B N 1
ATOM 15794 C CA . LEU B 2 455 ? 9.167 1.026 17.512 1.000 0.940 455 LEU B CA 1
ATOM 15795 C C . LEU B 2 455 ? 10.185 0.037 16.929 1.000 0.940 455 LEU B C 1
ATOM 15796 O O . LEU B 2 455 ? 9.811 -0.900 16.225 1.000 0.940 455 LEU B O 1
ATOM 15812 N N . ARG B 2 456 ? 11.474 0.197 17.260 1.000 0.950 456 ARG B N 1
ATOM 15813 C CA . ARG B 2 456 ? 12.527 -0.746 16.860 1.000 0.950 456 ARG B CA 1
ATOM 15814 C C . ARG B 2 456 ? 12.279 -2.139 17.431 1.000 0.950 456 ARG B C 1
ATOM 15815 O O . ARG B 2 456 ? 12.420 -3.115 16.697 1.000 0.950 456 ARG B O 1
ATOM 15836 N N . ASP B 2 457 ? 11.910 -2.233 18.705 1.000 0.950 457 ASP B N 1
ATOM 15837 C CA . ASP B 2 457 ? 11.591 -3.514 19.335 1.000 0.950 457 ASP B CA 1
ATOM 15838 C C . ASP B 2 457 ? 10.379 -4.175 18.667 1.000 0.950 457 ASP B C 1
ATOM 15839 O O . ASP B 2 457 ? 10.463 -5.348 18.307 1.000 0.950 457 ASP B O 1
ATOM 15848 N N . ARG B 2 458 ? 9.287 -3.428 18.424 1.000 0.960 458 ARG B N 1
ATOM 15849 C CA . ARG B 2 458 ? 8.102 -3.935 17.701 1.000 0.960 458 ARG B CA 1
ATOM 15850 C C . ARG B 2 458 ? 8.478 -4.488 16.329 1.000 0.960 458 ARG B C 1
ATOM 15851 O O . ARG B 2 458 ? 8.025 -5.571 15.969 1.000 0.960 458 ARG B O 1
ATOM 15872 N N . ARG B 2 459 ? 9.357 -3.798 15.597 1.000 0.950 459 ARG B N 1
ATOM 15873 C CA . ARG B 2 459 ? 9.845 -4.254 14.292 1.000 0.950 459 ARG B CA 1
ATOM 15874 C C . ARG B 2 459 ? 10.614 -5.571 14.387 1.0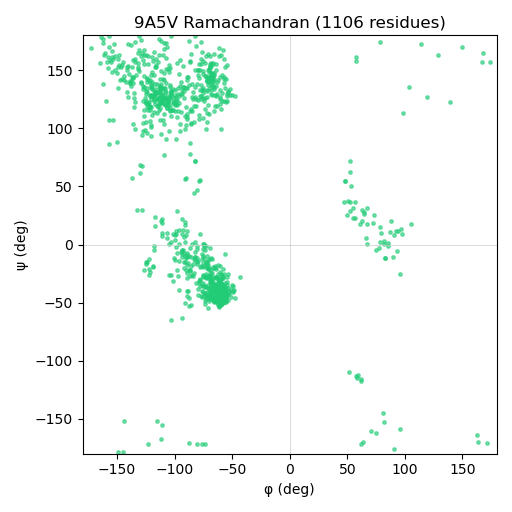00 0.950 459 ARG B C 1
ATOM 15875 O O . ARG B 2 459 ? 10.264 -6.515 13.686 1.000 0.950 459 ARG B O 1
ATOM 15896 N N . ILE B 2 460 ? 11.605 -5.667 15.276 1.000 0.960 460 ILE B N 1
ATOM 15897 C CA . ILE B 2 460 ? 12.391 -6.902 15.454 1.000 0.960 460 ILE B CA 1
ATOM 15898 C C . ILE B 2 460 ? 11.474 -8.065 15.854 1.000 0.960 460 ILE B C 1
ATOM 15899 O O . ILE B 2 460 ? 11.544 -9.134 15.257 1.000 0.960 460 ILE B O 1
ATOM 15915 N N . LEU B 2 461 ? 10.576 -7.855 16.822 1.000 0.960 461 LEU B N 1
ATOM 15916 C CA . LEU B 2 461 ? 9.623 -8.880 17.251 1.000 0.960 461 LEU B CA 1
ATOM 15917 C C . LEU B 2 461 ? 8.677 -9.314 16.118 1.000 0.960 461 LEU B C 1
ATOM 15918 O O . LEU B 2 461 ? 8.295 -10.482 16.064 1.000 0.960 461 LEU B O 1
ATOM 15934 N N . SER B 2 462 ? 8.310 -8.392 15.222 1.000 0.940 462 SER B N 1
ATOM 15935 C CA . SER B 2 462 ? 7.445 -8.672 14.072 1.000 0.940 462 SER B CA 1
ATOM 15936 C C . SER B 2 462 ? 8.137 -9.478 12.972 1.000 0.940 462 SER B C 1
ATOM 15937 O O . SER B 2 462 ? 7.497 -10.321 12.356 1.000 0.940 462 SER B O 1
ATOM 15945 N N . GLU B 2 463 ? 9.427 -9.237 12.728 1.000 0.940 463 GLU B N 1
ATOM 15946 C CA . GLU B 2 463 ? 10.183 -9.869 11.640 1.000 0.940 463 GLU B CA 1
ATOM 15947 C C . GLU B 2 463 ? 10.826 -11.190 12.095 1.000 0.940 463 GLU B C 1
ATOM 15948 O O . GLU B 2 463 ? 10.817 -12.172 11.359 1.000 0.940 463 GLU B O 1
ATOM 15960 N N . GLU B 2 464 ? 11.356 -11.234 13.319 1.000 0.950 464 GLU B N 1
ATOM 15961 C CA . GLU B 2 464 ? 12.253 -12.302 13.783 1.000 0.950 464 GLU B CA 1
ATOM 15962 C C . GLU B 2 464 ? 11.684 -13.091 14.979 1.000 0.950 464 GLU B C 1
ATOM 15963 O O . GLU B 2 464 ? 12.108 -14.216 15.250 1.000 0.950 464 GLU B O 1
ATOM 15975 N N . GLY B 2 465 ? 10.710 -12.531 15.704 1.000 0.950 465 GLY B N 1
ATOM 15976 C CA . GLY B 2 465 ? 10.167 -13.120 16.929 1.000 0.950 465 GLY B CA 1
ATOM 15977 C C . GLY B 2 465 ? 11.083 -12.983 18.150 1.000 0.950 465 GLY B C 1
ATOM 15978 O O . GLY B 2 465 ? 11.989 -12.149 18.206 1.000 0.950 465 GLY B O 1
ATOM 15982 N N . LEU B 2 466 ? 10.812 -13.802 19.166 1.000 0.950 466 LEU B N 1
ATOM 15983 C CA . LEU B 2 466 ? 11.432 -13.755 20.487 1.000 0.950 466 LEU B CA 1
ATOM 15984 C C . LEU B 2 466 ? 11.798 -15.161 20.977 1.000 0.950 466 LEU B C 1
ATOM 15985 O O . LEU B 2 466 ? 11.005 -16.103 20.868 1.000 0.950 466 LEU B O 1
ATOM 16001 N N . VAL B 2 467 ? 12.977 -15.271 21.586 1.000 0.960 467 VAL B N 1
ATOM 16002 C CA . VAL B 2 467 ? 13.418 -16.409 22.396 1.000 0.960 467 VAL B CA 1
ATOM 16003 C C . VAL B 2 467 ? 13.811 -15.889 23.778 1.000 0.960 467 VAL B C 1
ATOM 16004 O O . VAL B 2 467 ? 14.718 -15.072 23.919 1.000 0.960 467 VAL B O 1
ATOM 16017 N N . ILE B 2 468 ? 13.111 -16.353 24.805 1.000 0.960 468 ILE B N 1
ATOM 16018 C CA . ILE B 2 468 ? 13.372 -16.035 26.207 1.000 0.960 468 ILE B CA 1
ATOM 16019 C C . ILE B 2 468 ? 14.196 -17.183 26.785 1.000 0.960 468 ILE B C 1
ATOM 16020 O O . ILE B 2 468 ? 13.806 -18.341 26.635 1.000 0.960 468 ILE B O 1
ATOM 16036 N N . VAL B 2 469 ? 15.305 -16.856 27.444 1.000 0.960 469 VAL B N 1
ATOM 16037 C CA . VAL B 2 469 ? 16.121 -17.815 28.199 1.000 0.960 469 VAL B CA 1
ATOM 16038 C C . VAL B 2 469 ? 16.002 -17.442 29.665 1.000 0.960 469 VAL B C 1
ATOM 16039 O O . VAL B 2 469 ? 16.389 -16.334 30.029 1.000 0.960 469 VAL B O 1
ATOM 16052 N N . VAL B 2 470 ? 15.455 -18.326 30.494 1.000 0.950 470 VAL B N 1
ATOM 16053 C CA . VAL B 2 470 ? 15.279 -18.057 31.930 1.000 0.950 470 VAL B CA 1
ATOM 16054 C C . VAL B 2 470 ? 16.107 -19.040 32.747 1.000 0.950 470 VAL B C 1
ATOM 16055 O O . VAL B 2 470 ? 16.062 -20.243 32.492 1.000 0.950 470 VAL B O 1
ATOM 16068 N N . VAL B 2 471 ? 16.878 -18.534 33.709 1.000 0.940 471 VAL B N 1
ATOM 16069 C CA . VAL B 2 471 ? 17.721 -19.336 34.609 1.000 0.940 471 VAL B CA 1
ATOM 16070 C C . VAL B 2 471 ? 17.645 -18.796 36.041 1.000 0.940 471 VAL B C 1
ATOM 16071 O O . VAL B 2 471 ? 17.675 -17.582 36.231 1.000 0.940 471 VAL B O 1
ATOM 16084 N N . SER B 2 472 ? 17.577 -19.681 37.041 1.000 0.920 472 SER B N 1
ATOM 16085 C CA . SER B 2 472 ? 17.724 -19.319 38.461 1.000 0.920 472 SER B CA 1
ATOM 16086 C C . SER B 2 472 ? 19.114 -19.718 38.949 1.000 0.920 472 SER B C 1
ATOM 16087 O O . SER B 2 472 ? 19.513 -20.871 38.770 1.000 0.920 472 SER B O 1
ATOM 16095 N N . ILE B 2 473 ? 19.849 -18.785 39.550 1.000 0.890 473 ILE B N 1
ATOM 16096 C CA . ILE B 2 473 ? 21.230 -18.975 40.006 1.000 0.890 473 ILE B CA 1
ATOM 16097 C C . ILE B 2 473 ? 21.317 -18.624 41.488 1.000 0.890 473 ILE B C 1
ATOM 16098 O O . ILE B 2 473 ? 20.906 -17.540 41.893 1.000 0.890 473 ILE B O 1
ATOM 16114 N N . ASP B 2 474 ? 21.895 -19.534 42.261 1.000 0.880 474 ASP B N 1
ATOM 16115 C CA . ASP B 2 474 ? 22.387 -19.267 43.607 1.000 0.880 474 ASP B CA 1
ATOM 16116 C C . ASP B 2 474 ? 23.816 -18.711 43.494 1.000 0.880 474 ASP B C 1
ATOM 16117 O O . ASP B 2 474 ? 24.724 -19.380 42.979 1.000 0.880 474 ASP B O 1
ATOM 16126 N N . MET B 2 475 ? 24.003 -17.463 43.926 1.000 0.810 475 MET B N 1
ATOM 16127 C CA . MET B 2 475 ? 25.284 -16.752 43.848 1.000 0.810 475 MET B CA 1
ATOM 16128 C C . MET B 2 475 ? 26.208 -17.018 45.036 1.000 0.810 475 MET B C 1
ATOM 16129 O O . MET B 2 475 ? 27.414 -16.797 44.906 1.000 0.810 475 MET B O 1
ATOM 16143 N N . ASP B 2 476 ? 25.683 -17.508 46.160 1.000 0.840 476 ASP B N 1
ATOM 16144 C CA . ASP B 2 476 ? 26.496 -17.871 47.320 1.000 0.840 476 ASP B CA 1
ATOM 16145 C C . ASP B 2 476 ? 27.266 -19.173 47.032 1.000 0.840 476 ASP B C 1
ATOM 16146 O O . ASP B 2 476 ? 28.472 -19.266 47.293 1.000 0.840 476 ASP B O 1
ATOM 16155 N N . ASP B 2 477 ? 26.600 -20.143 46.397 1.000 0.850 477 ASP B N 1
ATOM 16156 C CA . ASP B 2 477 ? 27.165 -21.450 46.034 1.000 0.850 477 ASP B CA 1
ATOM 16157 C C . ASP B 2 477 ? 27.655 -21.553 44.575 1.000 0.850 477 ASP B C 1
ATOM 16158 O O . ASP B 2 477 ? 28.281 -22.556 44.207 1.000 0.850 477 ASP B O 1
ATOM 16167 N N . PHE B 2 478 ? 27.398 -20.541 43.736 1.000 0.860 478 PHE B N 1
ATOM 16168 C CA . PHE B 2 478 ? 27.676 -20.540 42.289 1.000 0.860 478 PHE B CA 1
ATOM 16169 C C . PHE B 2 478 ? 27.071 -21.753 41.565 1.000 0.860 478 PHE B C 1
ATOM 16170 O O . PHE B 2 478 ? 27.752 -22.470 40.822 1.000 0.860 478 PHE B O 1
ATOM 16187 N N . LYS B 2 479 ? 25.778 -22.013 41.788 1.000 0.870 479 LYS B N 1
ATOM 16188 C CA . LYS B 2 479 ? 25.058 -23.140 41.176 1.000 0.870 479 LYS B CA 1
ATOM 16189 C C . LYS B 2 479 ? 23.791 -22.693 40.465 1.000 0.870 479 LYS B C 1
ATOM 16190 O O . LYS B 2 479 ? 23.074 -21.804 40.906 1.000 0.870 479 LYS B O 1
ATOM 16209 N N . ILE B 2 480 ? 23.494 -23.366 39.356 1.000 0.890 480 ILE B N 1
ATOM 16210 C CA . ILE B 2 480 ? 22.206 -23.236 38.675 1.000 0.890 480 ILE B CA 1
ATOM 16211 C C . ILE B 2 480 ? 21.181 -24.013 39.500 1.000 0.890 480 ILE B C 1
ATOM 16212 O O . ILE B 2 480 ? 21.220 -25.244 39.532 1.000 0.890 480 ILE B O 1
ATOM 16228 N N . SER B 2 481 ? 20.282 -23.296 40.165 1.000 0.890 481 SER B N 1
ATOM 16229 C CA . SER B 2 481 ? 19.223 -23.893 40.982 1.000 0.890 481 SER B CA 1
ATOM 16230 C C . SER B 2 481 ? 18.070 -24.410 40.120 1.000 0.890 481 SER B C 1
ATOM 16231 O O . SER B 2 481 ? 17.441 -25.397 40.486 1.000 0.890 481 SER B O 1
ATOM 16239 N N . ALA B 2 482 ? 17.810 -23.784 38.961 1.000 0.900 482 ALA B N 1
ATOM 16240 C CA . ALA B 2 482 ? 16.795 -24.237 38.007 1.000 0.900 482 ALA B CA 1
ATOM 16241 C C . ALA B 2 482 ? 17.023 -23.733 36.569 1.000 0.900 482 ALA B C 1
ATOM 16242 O O . ALA B 2 482 ? 17.548 -22.637 36.348 1.000 0.900 482 ALA B O 1
ATOM 16249 N N . GLY B 2 483 ? 16.554 -24.519 35.592 1.000 0.890 483 GLY B N 1
ATOM 16250 C CA . GLY B 2 483 ? 16.694 -24.244 34.160 1.000 0.890 483 GLY B CA 1
ATOM 16251 C C . GLY B 2 483 ? 18.061 -24.672 33.592 1.000 0.890 483 GLY B C 1
ATOM 16252 O O . GLY B 2 483 ? 18.684 -25.595 34.122 1.000 0.890 483 GLY B O 1
ATOM 16256 N N . PRO B 2 484 ? 18.544 -24.025 32.517 1.000 0.920 484 PRO B N 1
ATOM 16257 C CA . PRO B 2 484 ? 17.874 -22.958 31.772 1.000 0.920 484 PRO B CA 1
ATOM 16258 C C . PRO B 2 484 ? 16.624 -23.473 31.048 1.000 0.920 484 PRO B C 1
ATOM 16259 O O . PRO B 2 484 ? 16.643 -24.584 30.532 1.000 0.920 484 PRO B O 1
ATOM 16270 N N . ASP B 2 485 ? 15.575 -22.655 30.957 1.000 0.930 485 ASP B N 1
ATOM 16271 C CA . ASP B 2 485 ? 14.369 -22.938 30.164 1.000 0.930 485 ASP B CA 1
ATOM 16272 C C . ASP B 2 485 ? 14.262 -21.987 28.966 1.000 0.930 485 ASP B C 1
ATOM 16273 O O . ASP B 2 485 ? 14.431 -20.771 29.112 1.000 0.930 485 ASP B O 1
ATOM 16282 N N . LEU B 2 486 ? 13.963 -22.533 27.778 1.000 0.930 486 LEU B N 1
ATOM 16283 C CA . LEU B 2 486 ? 13.790 -21.762 26.543 1.000 0.930 486 LEU B CA 1
ATOM 16284 C C . LEU B 2 486 ? 12.316 -21.656 26.145 1.000 0.930 486 LEU B C 1
ATOM 16285 O O . LEU B 2 486 ? 11.625 -22.652 25.929 1.000 0.930 486 LEU B O 1
ATOM 16301 N N . ILE B 2 487 ? 11.841 -20.422 25.968 1.000 0.920 487 ILE B N 1
ATOM 16302 C CA . ILE B 2 487 ? 10.480 -20.136 25.502 1.000 0.920 487 ILE B CA 1
ATOM 16303 C C . ILE B 2 487 ? 10.547 -19.317 24.221 1.000 0.920 487 ILE B C 1
ATOM 16304 O O . ILE B 2 487 ? 11.162 -18.256 24.183 1.000 0.920 487 ILE B O 1
ATOM 16320 N N . SER B 2 488 ? 9.847 -19.771 23.183 1.000 0.920 488 SER B N 1
ATOM 16321 C CA . SER B 2 488 ? 9.763 -19.067 21.902 1.000 0.920 488 SER B CA 1
ATOM 16322 C C . SER B 2 488 ? 8.372 -18.475 21.648 1.000 0.920 488 SER B C 1
ATOM 16323 O O . SER B 2 488 ? 7.349 -19.086 21.979 1.000 0.920 488 SER B O 1
ATOM 16331 N N . ARG B 2 489 ? 8.330 -17.283 21.038 1.000 0.920 489 ARG B N 1
ATOM 16332 C CA . ARG B 2 489 ? 7.120 -16.630 20.509 1.000 0.920 489 ARG B CA 1
ATOM 16333 C C . ARG B 2 489 ? 7.429 -15.952 19.183 1.000 0.920 489 ARG B C 1
ATOM 16334 O O . ARG B 2 489 ? 8.372 -15.176 19.102 1.000 0.920 489 ARG B O 1
ATOM 16355 N N . GLY B 2 490 ? 6.654 -16.242 18.141 1.000 0.930 490 GLY B N 1
ATOM 16356 C CA . GLY B 2 490 ? 6.859 -15.642 16.817 1.000 0.930 490 GLY B CA 1
ATOM 16357 C C . GLY B 2 490 ? 8.164 -16.033 16.097 1.000 0.930 490 GLY B C 1
ATOM 16358 O O . GLY B 2 490 ? 8.433 -15.477 15.042 1.000 0.930 490 GLY B O 1
ATOM 16362 N N . PHE B 2 491 ? 8.974 -16.956 16.630 1.000 0.910 491 PHE B N 1
ATOM 16363 C CA . PHE B 2 491 ? 10.208 -17.424 15.983 1.000 0.910 491 PHE B CA 1
ATOM 16364 C C . PHE B 2 491 ? 10.015 -18.809 15.349 1.000 0.910 491 PHE B C 1
ATOM 16365 O O . PHE B 2 491 ? 10.007 -18.916 14.129 1.000 0.910 491 PHE B O 1
ATOM 16382 N N . VAL B 2 492 ? 9.773 -19.850 16.154 1.000 0.810 492 VAL B N 1
ATOM 16383 C CA . VAL B 2 492 ? 9.496 -21.213 15.662 1.000 0.810 492 VAL B CA 1
ATOM 16384 C C . VAL B 2 492 ? 8.309 -21.839 16.384 1.000 0.810 492 VAL B C 1
ATOM 16385 O O . VAL B 2 492 ? 7.976 -21.457 17.512 1.000 0.810 492 VAL B O 1
ATOM 16398 N N . TYR B 2 493 ? 7.660 -22.820 15.752 1.000 0.680 493 TYR B N 1
ATOM 16399 C CA . TYR B 2 493 ? 6.574 -23.541 16.403 1.000 0.680 493 TYR B CA 1
ATOM 16400 C C . TYR B 2 493 ? 7.116 -24.663 17.298 1.000 0.680 493 TYR B C 1
ATOM 16401 O O . TYR B 2 493 ? 7.535 -25.715 16.826 1.000 0.680 493 TYR B O 1
ATOM 16419 N N . MET B 2 494 ? 7.073 -24.443 18.619 1.000 0.630 494 MET B N 1
ATOM 16420 C CA . MET B 2 494 ? 7.709 -25.316 19.622 1.000 0.630 494 MET B CA 1
ATOM 16421 C C . MET B 2 494 ? 7.401 -26.816 19.484 1.000 0.630 494 MET B C 1
ATOM 16422 O O . MET B 2 494 ? 8.265 -27.624 19.794 1.000 0.630 494 MET B O 1
ATOM 16436 N N . ARG B 2 495 ? 6.190 -27.209 19.055 1.000 0.590 495 ARG B N 1
ATOM 16437 C CA . ARG B 2 495 ? 5.832 -28.636 18.930 1.000 0.590 495 ARG B CA 1
ATOM 16438 C C . ARG B 2 495 ? 6.576 -29.354 17.805 1.000 0.590 495 ARG B C 1
ATOM 16439 O O . ARG B 2 495 ? 6.831 -30.541 17.945 1.000 0.590 495 ARG B O 1
ATOM 16460 N N . GLU B 2 496 ? 6.891 -28.660 16.717 1.000 0.630 496 GLU B N 1
ATOM 16461 C CA . GLU B 2 496 ? 7.585 -29.237 15.556 1.000 0.630 496 GLU B CA 1
ATOM 16462 C C . GLU B 2 496 ? 9.092 -28.964 15.605 1.000 0.630 496 GLU B C 1
ATOM 16463 O O . GLU B 2 496 ? 9.884 -29.764 15.124 1.000 0.630 496 GLU B O 1
ATOM 16475 N N . SER B 2 497 ? 9.504 -27.874 16.258 1.000 0.740 497 SER B N 1
ATOM 16476 C CA . SER B 2 497 ? 10.912 -27.517 16.472 1.000 0.740 497 SER B CA 1
ATOM 16477 C C . SER B 2 497 ? 11.433 -27.924 17.858 1.000 0.740 497 SER B C 1
ATOM 16478 O O . SER B 2 497 ? 12.325 -27.265 18.393 1.000 0.740 497 SER B O 1
ATOM 16486 N N . GLY B 2 498 ? 10.871 -28.983 18.454 1.000 0.790 498 GLY B N 1
ATOM 16487 C CA . GLY B 2 498 ? 11.274 -29.479 19.776 1.000 0.790 498 GLY B CA 1
ATOM 16488 C C . GLY B 2 498 ? 12.767 -29.809 19.844 1.000 0.790 498 GLY B C 1
ATOM 16489 O O . GLY B 2 498 ? 13.433 -29.396 20.788 1.000 0.790 498 GLY B O 1
ATOM 16493 N N . ASP B 2 499 ? 13.306 -30.438 18.795 1.000 0.860 499 ASP B N 1
ATOM 16494 C CA . ASP B 2 499 ? 14.732 -30.778 18.695 1.000 0.860 499 ASP B CA 1
ATOM 16495 C C . ASP B 2 499 ? 15.620 -29.522 18.698 1.000 0.860 499 ASP B C 1
ATOM 16496 O O . ASP B 2 499 ? 16.577 -29.445 19.458 1.000 0.860 499 ASP B O 1
ATOM 16505 N N . LEU B 2 500 ? 15.261 -28.480 17.933 1.000 0.880 500 LEU B N 1
ATOM 16506 C CA . LEU B 2 500 ? 16.028 -27.226 17.886 1.000 0.880 500 LEU B CA 1
ATOM 16507 C C . LEU B 2 500 ? 16.092 -26.529 19.254 1.000 0.880 500 LEU B C 1
ATOM 16508 O O . LEU B 2 500 ? 17.138 -25.997 19.627 1.000 0.880 500 LEU B O 1
ATOM 16524 N N . ILE B 2 501 ? 14.967 -26.485 19.973 1.000 0.890 501 ILE B N 1
ATOM 16525 C CA . ILE B 2 501 ? 14.895 -25.855 21.296 1.000 0.890 501 ILE B CA 1
ATOM 16526 C C . ILE B 2 501 ? 15.660 -26.686 22.329 1.000 0.890 501 ILE B C 1
ATOM 16527 O O . ILE B 2 501 ? 16.408 -26.103 23.109 1.000 0.890 501 ILE B O 1
ATOM 16543 N N . ASN B 2 502 ? 15.532 -28.017 22.302 1.000 0.910 502 ASN B N 1
ATOM 16544 C CA . ASN B 2 502 ? 16.281 -28.912 23.186 1.000 0.910 502 ASN B CA 1
ATOM 16545 C C . ASN B 2 502 ? 17.793 -28.777 22.967 1.000 0.910 502 ASN B C 1
ATOM 16546 O O . ASN B 2 502 ? 18.523 -28.555 23.931 1.000 0.910 502 ASN B O 1
ATOM 16557 N N . ASP B 2 503 ? 18.245 -28.813 21.709 1.000 0.930 503 ASP B N 1
ATOM 16558 C CA . ASP B 2 503 ? 19.653 -28.624 21.346 1.000 0.930 503 ASP B CA 1
ATOM 16559 C C . ASP B 2 503 ? 20.183 -27.269 21.859 1.000 0.930 503 ASP B C 1
ATOM 16560 O O . ASP B 2 503 ? 21.291 -27.177 22.390 1.000 0.930 503 ASP B O 1
ATOM 16569 N N . ALA B 2 504 ? 19.390 -26.198 21.735 1.000 0.940 504 ALA B N 1
ATOM 16570 C CA . ALA B 2 504 ? 19.743 -24.876 22.251 1.000 0.940 504 ALA B CA 1
ATOM 16571 C C . ALA B 2 504 ? 19.809 -24.833 23.789 1.000 0.940 504 ALA B C 1
ATOM 16572 O O . ALA B 2 504 ? 20.684 -24.179 24.358 1.000 0.940 504 ALA B O 1
ATOM 16579 N N . GLN B 2 505 ? 18.885 -25.511 24.468 1.000 0.930 505 GLN B N 1
ATOM 16580 C CA . GLN B 2 505 ? 18.798 -25.561 25.926 1.000 0.930 505 GLN B CA 1
ATOM 16581 C C . GLN B 2 505 ? 19.977 -26.344 26.518 1.000 0.930 505 GLN B C 1
ATOM 16582 O O . GLN B 2 505 ? 20.596 -25.900 27.487 1.000 0.930 505 GLN B O 1
ATOM 16596 N N . GLU B 2 506 ? 20.365 -27.442 25.870 1.000 0.940 506 GLU B N 1
ATOM 16597 C CA . GLU B 2 506 ? 21.567 -28.203 26.202 1.000 0.940 506 GLU B CA 1
ATOM 16598 C C . GLU B 2 506 ? 22.847 -27.388 25.948 1.000 0.940 506 GLU B C 1
ATOM 16599 O O . GLU B 2 506 ? 23.730 -27.337 26.810 1.000 0.940 506 GLU B O 1
ATOM 16611 N N . LEU B 2 507 ? 22.934 -26.680 24.812 1.000 0.940 507 LEU B N 1
ATOM 16612 C CA . LEU B 2 507 ? 24.053 -25.785 24.497 1.000 0.940 507 LEU B CA 1
ATOM 16613 C C . LEU B 2 507 ? 24.261 -24.733 25.598 1.000 0.940 507 LEU B C 1
ATOM 16614 O O . LEU B 2 507 ? 25.383 -24.547 26.072 1.000 0.940 507 LEU B O 1
ATOM 16630 N N . ILE B 2 508 ? 23.182 -24.070 26.024 1.000 0.950 508 ILE B N 1
ATOM 16631 C CA . ILE B 2 508 ? 23.238 -23.038 27.064 1.000 0.950 508 ILE B CA 1
ATOM 16632 C C . ILE B 2 508 ? 23.525 -23.635 28.442 1.000 0.950 508 ILE B C 1
ATOM 16633 O O . ILE B 2 508 ? 24.309 -23.046 29.183 1.000 0.950 508 ILE B O 1
ATOM 16649 N N . SER B 2 509 ? 22.973 -24.803 28.781 1.000 0.930 509 SER B N 1
ATOM 16650 C CA . SER B 2 509 ? 23.235 -25.464 30.068 1.000 0.930 509 SER B CA 1
ATOM 16651 C C . SER B 2 509 ? 24.721 -25.803 30.243 1.000 0.930 509 SER B C 1
ATOM 16652 O O . SER B 2 509 ? 25.360 -25.372 31.208 1.000 0.930 509 SER B O 1
ATOM 16660 N N . ASN B 2 510 ? 25.315 -26.460 29.241 1.000 0.930 510 ASN B N 1
ATOM 16661 C CA . ASN B 2 510 ? 26.740 -26.800 29.227 1.000 0.930 510 ASN B CA 1
ATOM 16662 C C . ASN B 2 510 ? 27.648 -25.562 29.277 1.000 0.930 510 ASN B C 1
ATOM 16663 O O . ASN B 2 510 ? 28.756 -25.610 29.820 1.000 0.930 510 ASN B O 1
ATOM 16674 N N . HIS B 2 511 ? 27.211 -24.452 28.677 1.000 0.930 511 HIS B N 1
ATOM 16675 C CA . HIS B 2 511 ? 27.962 -23.200 28.688 1.000 0.930 511 HIS B CA 1
ATOM 16676 C C . HIS B 2 511 ? 27.866 -22.478 30.036 1.000 0.930 511 HIS B C 1
ATOM 16677 O O . HIS B 2 511 ? 28.893 -22.079 30.587 1.000 0.930 511 HIS B O 1
ATOM 16691 N N . LEU B 2 512 ? 26.664 -22.377 30.617 1.000 0.910 512 LEU B N 1
ATOM 16692 C CA . LEU B 2 512 ? 26.440 -21.750 31.922 1.000 0.910 512 LEU B CA 1
ATOM 16693 C C . LEU B 2 512 ? 27.212 -22.452 33.047 1.000 0.910 512 LEU B C 1
ATOM 16694 O O . LEU B 2 512 ? 27.756 -21.767 33.909 1.000 0.910 512 LEU B O 1
ATOM 16710 N N . GLN B 2 513 ? 27.355 -23.781 33.015 1.000 0.900 513 GLN B N 1
ATOM 16711 C CA . GLN B 2 513 ? 28.182 -24.513 33.986 1.000 0.900 513 GLN B CA 1
ATOM 16712 C C . GLN B 2 513 ? 29.638 -24.018 34.010 1.000 0.900 513 GLN B C 1
ATOM 16713 O O . GLN B 2 513 ? 30.199 -23.776 35.077 1.000 0.900 513 GLN B O 1
ATOM 16727 N N . LYS B 2 514 ? 30.229 -23.761 32.838 1.000 0.900 514 LYS B N 1
ATOM 16728 C CA . LYS B 2 514 ? 31.596 -23.224 32.733 1.000 0.900 514 LYS B CA 1
ATOM 16729 C C . LYS B 2 514 ? 31.697 -21.791 33.243 1.000 0.900 514 LYS B C 1
ATOM 16730 O O . LYS B 2 514 ? 32.731 -21.405 33.784 1.000 0.900 514 LYS B O 1
ATOM 16749 N N . VAL B 2 515 ? 30.654 -20.987 33.043 1.000 0.880 515 VAL B N 1
ATOM 16750 C CA . VAL B 2 515 ? 30.595 -19.613 33.567 1.000 0.880 515 VAL B CA 1
ATOM 16751 C C . VAL B 2 515 ? 30.532 -19.634 35.097 1.000 0.880 515 VAL B C 1
ATOM 16752 O O . VAL B 2 515 ? 31.247 -18.873 35.748 1.000 0.880 515 VAL B O 1
ATOM 16765 N N . MET B 2 516 ? 29.758 -20.556 35.676 1.000 0.880 516 MET B N 1
ATOM 16766 C CA . MET B 2 516 ? 29.692 -20.752 37.128 1.000 0.880 516 MET B CA 1
ATOM 16767 C C . MET B 2 516 ? 31.024 -21.234 37.711 1.000 0.880 516 MET B C 1
ATOM 16768 O O . MET B 2 516 ? 31.480 -20.704 38.720 1.000 0.880 516 MET B O 1
ATOM 16782 N N . GLU B 2 517 ? 31.719 -22.160 37.047 1.000 0.880 517 GLU B N 1
ATOM 16783 C CA . GLU B 2 517 ? 33.064 -22.598 37.455 1.000 0.880 517 GLU B CA 1
ATOM 16784 C C . GLU B 2 517 ? 34.086 -21.451 37.473 1.000 0.880 517 GLU B C 1
ATOM 16785 O O . GLU B 2 517 ? 34.971 -21.415 38.331 1.000 0.880 517 GLU B O 1
ATOM 16797 N N . ARG B 2 518 ? 33.953 -20.482 36.554 1.000 0.870 518 ARG B N 1
ATOM 16798 C CA . ARG B 2 518 ? 34.771 -19.257 36.527 1.000 0.870 518 ARG B CA 1
ATOM 16799 C C . ARG B 2 518 ? 34.399 -18.257 37.626 1.000 0.870 518 ARG B C 1
ATOM 16800 O O . ARG B 2 518 ? 35.094 -17.252 37.760 1.000 0.870 518 ARG B O 1
ATOM 16821 N N . LYS B 2 519 ? 33.351 -18.527 38.416 1.000 0.810 519 LYS B N 1
ATOM 16822 C CA . LYS B 2 519 ? 32.823 -17.657 39.481 1.000 0.810 519 LYS B CA 1
ATOM 16823 C C . LYS B 2 519 ? 32.539 -16.232 38.998 1.000 0.810 519 LYS B C 1
ATOM 16824 O O . LYS B 2 519 ? 32.776 -15.256 39.711 1.000 0.810 519 LYS B O 1
ATOM 16843 N N . THR B 2 520 ? 32.069 -16.106 37.760 1.000 0.760 520 THR B N 1
ATOM 16844 C CA . THR B 2 520 ? 31.683 -14.819 37.182 1.000 0.760 520 THR B CA 1
ATOM 16845 C C . THR B 2 520 ? 30.488 -14.255 37.951 1.000 0.760 520 THR B C 1
ATOM 16846 O O . THR B 2 520 ? 29.432 -14.878 37.968 1.000 0.760 520 THR B O 1
ATOM 16857 N N . THR B 2 521 ? 30.632 -13.079 38.572 1.000 0.730 521 THR B N 1
ATOM 16858 C CA . THR B 2 521 ? 29.576 -12.462 39.400 1.000 0.730 521 THR B CA 1
ATOM 16859 C C . THR B 2 521 ? 28.788 -11.347 38.705 1.000 0.730 521 THR B C 1
ATOM 16860 O O . THR B 2 521 ? 27.767 -10.898 39.221 1.000 0.730 521 THR B O 1
ATOM 16871 N N . GLN B 2 522 ? 29.234 -10.855 37.544 1.000 0.840 522 GLN B N 1
ATOM 16872 C CA . GLN B 2 522 ? 28.548 -9.757 36.858 1.000 0.840 522 GLN B CA 1
ATOM 16873 C C . GLN B 2 522 ? 27.394 -10.254 35.976 1.000 0.840 522 GLN B C 1
ATOM 16874 O O . GLN B 2 522 ? 27.602 -10.873 34.935 1.000 0.840 522 GLN B O 1
ATOM 16888 N N . TRP B 2 523 ? 26.159 -9.882 36.322 1.000 0.840 523 TRP B N 1
ATOM 16889 C CA . TRP B 2 523 ? 24.948 -10.257 35.577 1.000 0.840 523 TRP B CA 1
ATOM 16890 C C . TRP B 2 523 ? 24.951 -9.852 34.106 1.000 0.840 523 TRP B C 1
ATOM 16891 O O . TRP B 2 523 ? 24.487 -10.604 33.251 1.000 0.840 523 TRP B O 1
ATOM 16912 N N . SER B 2 524 ? 25.460 -8.657 33.799 1.000 0.900 524 SER B N 1
ATOM 16913 C CA . SER B 2 524 ? 25.597 -8.191 32.416 1.000 0.900 524 SER B CA 1
ATOM 16914 C C . SER B 2 524 ? 26.478 -9.127 31.599 1.000 0.900 524 SER B C 1
ATOM 16915 O O . SER B 2 524 ? 26.217 -9.346 30.422 1.000 0.900 524 SER B O 1
ATOM 16923 N N . GLU B 2 525 ? 27.489 -9.705 32.239 1.000 0.910 525 GLU B N 1
ATOM 16924 C CA . GLU B 2 525 ? 28.411 -10.640 31.617 1.000 0.910 525 GLU B CA 1
ATOM 16925 C C . GLU B 2 525 ? 27.732 -11.991 31.373 1.000 0.910 525 GLU B C 1
ATOM 16926 O O . GLU B 2 525 ? 27.751 -12.472 30.246 1.000 0.910 525 GLU B O 1
ATOM 16938 N N . ILE B 2 526 ? 27.013 -12.539 32.362 1.000 0.910 526 ILE B N 1
ATOM 16939 C CA . ILE B 2 526 ? 26.257 -13.796 32.201 1.000 0.910 526 ILE B CA 1
ATOM 16940 C C . ILE B 2 526 ? 25.188 -13.662 31.097 1.000 0.910 526 ILE B C 1
ATOM 16941 O O . ILE B 2 526 ? 25.032 -14.551 30.262 1.000 0.910 526 ILE B O 1
ATOM 16957 N N . LYS B 2 527 ? 24.470 -12.531 31.038 1.000 0.930 527 LYS B N 1
ATOM 16958 C CA . LYS B 2 527 ? 23.472 -12.259 29.984 1.000 0.930 527 LYS B CA 1
ATOM 16959 C C . LYS B 2 527 ? 24.101 -12.161 28.589 1.000 0.930 527 LYS B C 1
ATOM 16960 O O . LYS B 2 527 ? 23.526 -12.689 27.630 1.000 0.930 527 LYS B O 1
ATOM 16979 N N . ASN B 2 528 ? 25.256 -11.503 28.473 1.000 0.940 528 ASN B N 1
ATOM 16980 C CA . ASN B 2 528 ? 26.003 -11.434 27.217 1.000 0.940 528 ASN B CA 1
ATOM 16981 C C . ASN B 2 528 ? 26.481 -12.831 26.796 1.000 0.940 528 ASN B C 1
ATOM 16982 O O . ASN B 2 528 ? 26.234 -13.213 25.660 1.000 0.940 528 ASN B O 1
ATOM 16993 N N . GLU B 2 529 ? 27.022 -13.638 27.716 1.000 0.920 529 GLU B N 1
ATOM 16994 C CA . GLU B 2 529 ? 27.449 -15.024 27.452 1.000 0.920 529 GLU B CA 1
ATOM 16995 C C . GLU B 2 529 ? 26.298 -15.905 26.923 1.000 0.920 529 GLU B C 1
ATOM 16996 O O . GLU B 2 529 ? 26.476 -16.626 25.938 1.000 0.920 529 GLU B O 1
ATOM 17008 N N . ILE B 2 530 ? 25.092 -15.817 27.508 1.000 0.950 530 ILE B N 1
ATOM 17009 C CA . ILE B 2 530 ? 23.905 -16.540 27.004 1.000 0.950 530 ILE B CA 1
ATOM 17010 C C . ILE B 2 530 ? 23.574 -16.103 25.570 1.000 0.950 530 ILE B C 1
ATOM 17011 O O . ILE B 2 530 ? 23.333 -16.936 24.695 1.000 0.950 530 ILE B O 1
ATOM 17027 N N . THR B 2 531 ? 23.556 -14.791 25.324 1.000 0.960 531 THR B N 1
ATOM 17028 C CA . THR B 2 531 ? 23.150 -14.217 24.033 1.000 0.960 531 THR B CA 1
ATOM 17029 C C . THR B 2 531 ? 24.165 -14.522 22.935 1.000 0.960 531 THR B C 1
ATOM 17030 O O . THR B 2 531 ? 23.785 -14.964 21.850 1.000 0.960 531 THR B O 1
ATOM 17041 N N . ASP B 2 532 ? 25.449 -14.337 23.227 1.000 0.950 532 ASP B N 1
ATOM 17042 C CA . ASP B 2 532 ? 26.555 -14.557 22.298 1.000 0.950 532 ASP B CA 1
ATOM 17043 C C . ASP B 2 532 ? 26.749 -16.045 21.976 1.000 0.950 532 ASP B C 1
ATOM 17044 O O . ASP B 2 532 ? 27.221 -16.376 20.889 1.000 0.950 532 ASP B O 1
ATOM 17053 N N . THR B 2 533 ? 26.319 -16.950 22.863 1.000 0.950 533 THR B N 1
ATOM 17054 C CA . THR B 2 533 ? 26.288 -18.400 22.601 1.000 0.950 533 THR B CA 1
ATOM 17055 C C . THR B 2 533 ? 25.075 -18.803 21.757 1.000 0.950 533 THR B C 1
ATOM 17056 O O . THR B 2 533 ? 25.200 -19.584 20.810 1.000 0.950 533 THR B O 1
ATOM 17067 N N . LEU B 2 534 ? 23.889 -18.265 22.063 1.000 0.960 534 LEU B N 1
ATOM 17068 C CA . LEU B 2 534 ? 22.641 -18.689 21.424 1.000 0.960 534 LEU B CA 1
ATOM 17069 C C . LEU B 2 534 ? 22.432 -18.073 20.032 1.000 0.960 534 LEU B C 1
ATOM 17070 O O . LEU B 2 534 ? 21.943 -18.749 19.126 1.000 0.960 534 LEU B O 1
ATOM 17086 N N . ALA B 2 535 ? 22.797 -16.803 19.833 1.000 0.960 535 ALA B N 1
ATOM 17087 C CA . ALA B 2 535 ? 22.540 -16.097 18.577 1.000 0.960 535 ALA B CA 1
ATOM 17088 C C . ALA B 2 535 ? 23.223 -16.746 17.355 1.000 0.960 535 ALA B C 1
ATOM 17089 O O . ALA B 2 535 ? 22.542 -16.939 16.341 1.000 0.960 535 ALA B O 1
ATOM 17096 N N . PRO B 2 536 ? 24.519 -17.127 17.402 1.000 0.960 536 PRO B N 1
ATOM 17097 C CA . PRO B 2 536 ? 25.171 -17.812 16.289 1.000 0.960 536 PRO B CA 1
ATOM 17098 C C . PRO B 2 536 ? 24.554 -19.185 16.013 1.000 0.960 536 PRO B C 1
ATOM 17099 O O . PRO B 2 536 ? 24.318 -19.502 14.849 1.000 0.960 536 PRO B O 1
ATOM 17110 N N . PHE B 2 537 ? 24.240 -19.956 17.063 1.000 0.950 537 PHE B N 1
ATOM 17111 C CA . PHE B 2 537 ? 23.618 -21.278 16.946 1.000 0.950 537 PHE B CA 1
ATOM 17112 C C . PHE B 2 537 ? 22.263 -21.204 16.235 1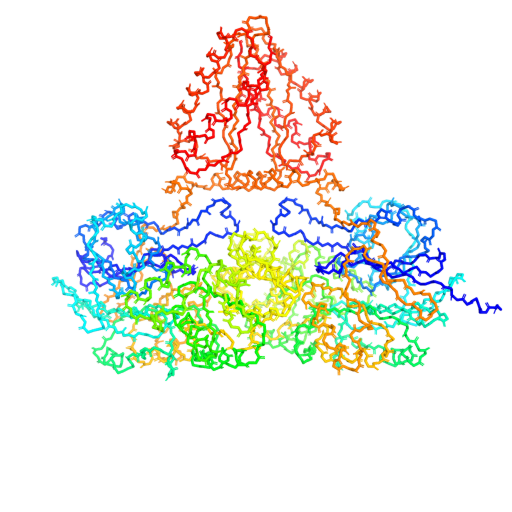.000 0.950 537 PHE B C 1
ATOM 17113 O O . PHE B 2 537 ? 22.038 -21.900 15.241 1.000 0.950 537 PHE B O 1
ATOM 17130 N N . LEU B 2 538 ? 21.377 -20.312 16.695 1.000 0.940 538 LEU B N 1
ATOM 17131 C CA . LEU B 2 538 ? 20.072 -20.117 16.066 1.000 0.940 538 LEU B CA 1
ATOM 17132 C C . LEU B 2 538 ? 20.233 -19.639 14.617 1.000 0.940 538 LEU B C 1
ATOM 17133 O O . LEU B 2 538 ? 19.585 -20.180 13.726 1.000 0.940 538 LEU B O 1
ATOM 17149 N N . TYR B 2 539 ? 21.145 -18.700 14.348 1.000 0.940 539 TYR B N 1
ATOM 17150 C CA . TYR B 2 539 ? 21.374 -18.199 12.991 1.000 0.940 539 TYR B CA 1
ATOM 17151 C C . TYR B 2 539 ? 21.942 -19.256 12.033 1.000 0.940 539 TYR B C 1
ATOM 17152 O O . TYR B 2 539 ? 21.618 -19.252 10.845 1.000 0.940 539 TYR B O 1
ATOM 17170 N N . GLU B 2 540 ? 22.796 -20.159 12.505 1.000 0.930 540 GLU B N 1
ATOM 17171 C CA . GLU B 2 540 ? 23.313 -21.259 11.690 1.000 0.930 540 GLU B CA 1
ATOM 17172 C C . GLU B 2 540 ? 22.209 -22.269 11.354 1.000 0.930 540 GLU B C 1
ATOM 17173 O O . GLU B 2 540 ? 22.098 -22.693 10.203 1.000 0.930 540 GLU B O 1
ATOM 17185 N N . LYS B 2 541 ? 21.353 -22.588 12.334 1.000 0.900 541 LYS B N 1
ATOM 17186 C CA . LYS B 2 541 ? 20.265 -23.562 12.191 1.000 0.900 541 LYS B CA 1
ATOM 17187 C C . LYS B 2 541 ? 19.069 -23.051 11.392 1.000 0.900 541 LYS B C 1
ATOM 17188 O O . LYS B 2 541 ? 18.441 -23.844 10.699 1.000 0.900 541 LYS B O 1
ATOM 17207 N N . THR B 2 542 ? 18.746 -21.759 11.469 1.000 0.910 542 THR B N 1
ATOM 17208 C CA . THR B 2 542 ? 17.504 -21.217 10.881 1.000 0.910 542 THR B CA 1
ATOM 17209 C C . THR B 2 542 ? 17.712 -20.071 9.895 1.000 0.910 542 THR B C 1
ATOM 17210 O O . THR B 2 542 ? 16.794 -19.749 9.149 1.000 0.910 542 THR B O 1
ATOM 17221 N N . LYS B 2 543 ? 18.899 -19.449 9.859 1.000 0.910 543 LYS B N 1
ATOM 17222 C CA . LYS B 2 543 ? 19.179 -18.176 9.160 1.000 0.910 543 LYS B CA 1
ATOM 17223 C C . LYS B 2 543 ? 18.419 -16.953 9.667 1.000 0.910 543 LYS B C 1
ATOM 17224 O O . LYS B 2 543 ? 18.413 -15.925 8.990 1.000 0.910 543 LYS B O 1
ATOM 17243 N N . ARG B 2 544 ? 17.911 -17.009 10.896 1.000 0.930 544 ARG B N 1
ATOM 17244 C CA . ARG B 2 544 ? 17.203 -15.905 11.556 1.000 0.930 544 ARG B CA 1
ATOM 17245 C C . ARG B 2 544 ? 17.877 -15.440 12.834 1.000 0.930 544 ARG B C 1
ATOM 17246 O O . ARG B 2 544 ? 18.743 -16.118 13.385 1.000 0.930 544 ARG B O 1
ATOM 17267 N N . ARG B 2 545 ? 17.518 -14.235 13.262 1.000 0.950 545 ARG B N 1
ATOM 17268 C CA . ARG B 2 545 ? 18.091 -13.536 14.414 1.000 0.950 545 ARG B CA 1
ATOM 17269 C C . ARG B 2 545 ? 16.960 -13.064 15.333 1.000 0.950 545 ARG B C 1
ATOM 17270 O O . ARG B 2 545 ? 16.754 -11.854 15.445 1.000 0.950 545 ARG B O 1
ATOM 17291 N N . PRO B 2 546 ? 16.235 -13.993 15.991 1.000 0.950 546 PRO B N 1
ATOM 17292 C CA . PRO B 2 546 ? 15.193 -13.630 16.948 1.000 0.950 546 PRO B CA 1
ATOM 17293 C C . PRO B 2 546 ? 15.759 -12.737 18.049 1.000 0.950 546 PRO B C 1
ATOM 17294 O O . PRO B 2 546 ? 16.941 -12.827 18.395 1.000 0.950 546 PRO B O 1
ATOM 17305 N N . MET B 2 547 ? 14.907 -11.901 18.645 1.000 0.970 547 MET B N 1
ATOM 17306 C CA . MET B 2 547 ? 15.279 -11.205 19.872 1.000 0.970 547 MET B CA 1
ATOM 17307 C C . MET B 2 547 ? 15.568 -12.258 20.947 1.000 0.970 547 MET B C 1
ATOM 17308 O O . MET B 2 547 ? 14.696 -13.061 21.268 1.000 0.970 547 MET B O 1
ATOM 17322 N N . ILE B 2 548 ? 16.783 -12.268 21.494 1.000 0.970 548 ILE B N 1
ATOM 17323 C CA . ILE B 2 548 ? 17.150 -13.141 22.612 1.000 0.970 548 ILE B CA 1
ATOM 17324 C C . ILE B 2 548 ? 17.073 -12.321 23.891 1.000 0.970 548 ILE B C 1
ATOM 17325 O O . ILE B 2 548 ? 17.710 -11.273 24.006 1.000 0.970 548 ILE B O 1
ATOM 17341 N N . LEU B 2 549 ? 16.269 -12.787 24.843 1.000 0.960 549 LEU B N 1
ATOM 17342 C CA . LEU B 2 549 ? 16.067 -12.114 26.118 1.000 0.960 549 LEU B CA 1
ATOM 17343 C C . LEU B 2 549 ? 16.483 -13.039 27.269 1.000 0.960 549 LEU B C 1
ATOM 17344 O O . LEU B 2 549 ? 15.671 -13.852 27.716 1.000 0.960 549 LEU B O 1
ATOM 17360 N N . PRO B 2 550 ? 17.737 -12.937 27.740 1.000 0.960 550 PRO B N 1
ATOM 17361 C CA . PRO B 2 550 ? 18.198 -13.667 28.910 1.000 0.960 550 PRO B CA 1
ATOM 17362 C C . PRO B 2 550 ? 17.677 -13.005 30.191 1.000 0.960 550 PRO B C 1
ATOM 17363 O O . PRO B 2 550 ? 17.890 -11.812 30.437 1.000 0.960 550 PRO B O 1
ATOM 17374 N N . ILE B 2 551 ? 17.008 -13.796 31.019 1.000 0.950 551 ILE B N 1
ATOM 17375 C CA . ILE B 2 551 ? 16.453 -13.411 32.314 1.000 0.950 551 ILE B CA 1
ATOM 17376 C C . ILE B 2 551 ? 17.104 -14.307 33.364 1.000 0.950 551 ILE B C 1
ATOM 17377 O O . ILE B 2 551 ? 17.151 -15.525 33.198 1.000 0.950 551 ILE B O 1
ATOM 17393 N N . ILE B 2 552 ? 17.642 -13.695 34.415 1.000 0.930 552 ILE B N 1
ATOM 17394 C CA . ILE B 2 552 ? 18.367 -14.394 35.473 1.000 0.930 552 ILE B CA 1
ATOM 17395 C C . ILE B 2 552 ? 17.701 -14.038 36.790 1.000 0.930 552 ILE B C 1
ATOM 17396 O O . ILE B 2 552 ? 17.591 -12.855 37.098 1.000 0.930 552 ILE B O 1
ATOM 17412 N N . MET B 2 553 ? 17.274 -15.054 37.526 1.000 0.910 553 MET B N 1
ATOM 17413 C CA . MET B 2 553 ? 16.671 -14.922 38.845 1.000 0.910 553 MET B CA 1
ATOM 17414 C C . MET B 2 553 ? 17.708 -15.307 39.905 1.000 0.910 553 MET B C 1
ATOM 17415 O O . MET B 2 553 ? 18.328 -16.364 39.794 1.000 0.910 553 MET B O 1
ATOM 17429 N N . GLU B 2 554 ? 17.887 -14.471 40.924 1.000 0.880 554 GLU B N 1
ATOM 17430 C CA . GLU B 2 554 ? 18.700 -14.785 42.108 1.000 0.880 554 GLU B CA 1
ATOM 17431 C C . GLU B 2 554 ? 17.811 -15.450 43.158 1.000 0.880 554 GLU B C 1
ATOM 17432 O O . GLU B 2 554 ? 16.675 -15.005 43.363 1.000 0.880 554 GLU B O 1
ATOM 17444 N N . VAL B 2 555 ? 18.296 -16.532 43.761 1.000 0.860 555 VAL B N 1
ATOM 17445 C CA . VAL B 2 555 ? 17.583 -17.327 44.771 1.000 0.860 555 VAL B CA 1
ATOM 17446 C C . VAL B 2 555 ? 18.399 -17.445 46.043 1.000 0.860 555 VAL B C 1
ATOM 17447 O O . VAL B 2 555 ? 19.621 -17.664 45.907 1.000 0.860 555 VAL B O 1
#